Protein AF-0000000075202722 (afdb_homodimer)

Radius of gyration: 35.21 Å; Cα contacts (8 Å, |Δi|>4): 1907; chains: 2; bounding box: 99×116×114 Å

Nearest PDB structures (foldseek):
  9d1i-assembly1_A  TM=4.484E-01  e=5.152E-10  Homo sapiens
  9d1z-assembly1_A  TM=4.463E-01  e=1.619E-09  Homo sapiens
  8bwy-assembly1_A  TM=4.568E-01  e=1.034E-08  Chlamydomonas reinhardtii
  7moq-assembly1_A  TM=4.387E-01  e=1.034E-08  Tetrahymena thermophila CU428
  7kek-assembly1_C  TM=4.419E-01  e=5.027E-08  Tetrahymena thermophila

pLDDT: mean 71.15, std 25.98, range [15.72, 97.5]

Foldseek 3Di:
DPDDDPPPDDDPDPPDDDDDDDDDPPDPPPPPPPPPPPPPPPPPPPPPCPVWPFWDWDDAPPQKIKTFETADFFFDFPQWDWEADQVQQKIKTAWGAFPPPPVRFIDGWIWMARNVRRYIYTLDDFAWEDADDPPDPPTDGDTDFRFGAWAWYWDDDDPWIKIKTAWGQGPVVRHTGGWIKIATSVNRYIYTQDEPDDGADRDHNAYFFPQCVCTVCRFHCDPPVSYGHNDDHPDDDDPQADAQAPNWYWAQWPSNQKIWIHGDANDPPRFGATDQRNTWIAGSPVRDIDGLNQAFDHGDTRFPHKDKDKLVHSDNPPPPPPPPPPDPPDPPPPDPPDPPPPPQIKMKMKTWHAPPDPPAGDIFIWIKIARDPPVRYIKTLPCRVSRVVVQWDWDDWDDHNNKTKTWGFDDDDDHSDDPSRTGRRMMMIGRCVVSVVRIDDRDPPPD/DPDDPPPVPPDPDPDDDPDDDDDPPPDPPPPPPPPPPPPPPPPPPPPPCPVWPFWDWDDADPQKIKTFETADFFFDFPQWDWEADQVQQKIKTAWGAFPPPPVRFIDGWIWMARNVRRYIYTLWPWAWEDADDPPDPPTDGDTDFRFRAWAWYWDDDDPWIKIKTAWGQGPVVRDTGGWIKIATSPNRYIYTQDEPDDGADRDHNAYFFPQQQQTVVTQRCDVVVSYGYRDDGDDDDDPQADAQAPNWYWAQWPSNQKIWIHGDANDPPRFGATDQRNTWIAGPPVRDIDGLNQAFDHGDTRFPHKDKDKLVHSDNPPPPPPPPPPDPDDPPPPDPPDPPPPPQIKMKMWTWHAPPDPPARDIFIWIKIARDPPVRYIKTLPCRVSRVVVQFDWDDWDDHNHKTKTWGFDDDDPHSDDPSRTGRRMMMIGRCVVSVVRIDDRDPPPD

Organism: Armillaria gallica (NCBI:txid47427)

Sequence (894 aa):
MSPTLRKTRQSYREQSSPTKSENDKGQDRKIVKKKGKGREVKRRKSSNGNQAEPAQYVAGPEGYKKIRNTGSPPQFNDWCTIVVDDIGKKIYMYGGNRPNDDDYIPTNDFHVLDVDTMQWKKLSPKFWFNAHRPFEPVGKSKPLPSLFKPACTALHFKETNYIFMFGGYDIDEEVVSSRLIAIDLDDVQWWYVEIEGDDVCGRINASMASLGIASYSIDEYTDHRWKWMSGRRDRDYDAHVPPLGFGGRALSVHGGRKILLTPGRLYNKAPVNMQETNSIFFHTTNFTFRAAADTVGTFPGNLRWYWSYSNEGSQSSVQSLLTTSPLPRKRKRLSSSPREAAVSPHVMIAGWVDYGKPEGDHIMPELWQYFLPPEEKIQCFNIRSTIWSTDLNLHSFAAVSNGMIFLGFEGDSDGDTVPDNATYNVCVEVDMSVISKNATEVKIEEEMSPTLRKTRQSYREQSSPTKSENDKGQDRKIVKKKGKGREVKRRKSSNGNQAEPAQYVAGPEGYKKIRNTGSPPQFNDWCTIVVDDIGKKIYMYGGNRPNDDDYIPTNDFHVLDVDTMQWKKLSPKFWFNAHRPFEPVGKSKPLPSLFKPACTALHFKETNYIFMFGGYDIDEEVVSSRLIAIDLDDVQWWYVEIEGDDVCGRINASMASLGIASYSIDEYTDHRWKWMSGRRDRDYDAHVPPLGFGGRALSVHGGRKILLTPGRLYNKAPVNMQETNSIFFHTTNFTFRAAADTVGTFPGNLRWYWSYSNEGSQSSVQSLLTTSPLPRKRKRLSSSPREAAVSPHVMIAGWVDYGKPEGDHIMPELWQYFLPPEEKIQCFNIRSTIWSTDLNLHSFAAVSNGMIFLGFEGDSDGDTVPDNATYNVCVEVDMSVISKNATEVKIEEE

Solvent-accessible surface area (backbone atoms only — not comparable to full-atom values): 51164 Å² total; per-residue (Å²): 139,80,85,81,79,82,74,82,87,80,90,76,81,78,82,78,81,83,77,83,80,82,81,79,76,81,70,79,70,76,76,72,78,68,80,70,76,76,70,77,72,71,73,68,73,72,69,79,67,75,70,71,66,72,44,44,77,43,93,52,62,89,44,35,43,34,31,38,42,26,77,44,45,50,67,44,56,47,67,52,35,76,33,65,32,53,86,78,36,33,41,33,42,38,34,14,21,50,65,89,44,87,76,61,60,43,32,49,50,30,33,36,33,34,64,87,60,38,34,26,38,64,62,54,71,67,27,26,29,22,84,58,64,93,86,50,82,76,42,51,81,36,61,68,75,30,32,40,32,39,13,48,34,46,43,77,54,93,93,40,45,32,39,39,38,35,29,2,35,25,64,87,75,69,39,64,27,55,52,38,34,40,32,36,67,77,80,39,30,31,32,73,52,68,67,45,71,76,87,59,78,47,37,63,52,48,53,42,35,46,25,55,45,34,25,63,70,33,21,31,38,45,74,91,68,69,32,34,41,69,56,78,68,93,69,78,77,57,88,84,55,61,89,41,53,52,75,31,47,50,40,52,33,80,90,39,41,26,32,42,34,40,45,19,24,78,48,90,91,42,52,23,64,48,41,41,72,50,27,30,38,33,31,67,84,76,70,42,78,42,53,39,68,71,46,43,53,68,57,63,61,56,18,76,51,71,42,74,40,50,71,70,44,72,61,41,71,66,71,70,73,74,71,73,76,76,78,80,72,80,82,69,81,71,72,78,62,77,77,67,78,76,77,74,57,33,33,41,33,41,30,30,27,74,65,73,52,89,87,63,93,48,71,36,56,35,44,34,41,35,33,36,85,79,72,25,34,32,33,38,32,75,42,36,68,64,52,58,71,65,68,57,50,65,77,46,68,47,67,45,84,87,37,37,35,35,32,19,28,79,64,84,57,65,82,92,44,63,60,87,81,39,32,45,37,26,35,38,39,44,38,60,86,51,41,58,73,49,38,53,79,68,76,77,75,80,124,136,84,84,82,83,80,69,86,68,84,77,84,76,78,82,81,77,79,79,82,80,79,79,79,77,76,73,79,72,78,77,72,78,68,80,70,76,75,71,75,71,70,73,68,72,71,68,78,66,75,71,70,65,70,45,43,78,44,93,53,61,91,45,34,42,35,31,38,43,26,79,43,46,51,67,42,54,46,67,50,33,73,34,64,32,52,87,78,37,32,40,33,41,37,34,14,21,51,65,90,46,87,78,60,60,44,32,49,49,29,32,37,32,33,65,87,59,38,33,24,37,69,63,35,91,67,26,26,30,24,83,64,63,93,84,52,81,76,42,50,80,37,64,68,75,31,32,39,32,38,12,47,32,47,45,77,52,92,92,42,45,32,39,38,37,36,29,1,36,26,63,88,75,70,40,63,26,57,50,40,34,40,32,36,67,76,78,39,29,31,32,72,53,69,64,47,74,76,88,61,77,47,38,63,50,46,54,46,43,50,25,60,35,53,16,73,90,8,34,18,49,42,74,92,67,73,31,28,39,63,65,80,69,95,69,78,76,58,87,85,56,62,90,41,52,52,74,32,46,52,40,51,33,82,89,38,42,26,32,41,35,38,44,19,24,77,48,92,92,42,53,23,65,47,41,42,72,50,26,31,38,34,30,67,83,73,72,43,79,41,53,39,69,73,45,43,52,67,58,63,60,56,18,76,51,72,42,74,42,48,71,70,42,72,61,43,70,67,71,69,72,73,70,75,74,77,78,76,76,79,81,67,81,71,71,78,63,76,77,66,77,78,77,74,58,31,32,40,34,42,30,31,25,74,66,75,53,88,86,63,93,51,71,34,56,36,43,34,42,36,34,37,85,78,71,26,36,30,34,38,32,76,41,36,67,64,52,58,72,66,66,56,50,66,78,45,68,48,67,46,87,81,39,38,36,34,33,20,28,78,64,82,55,68,81,92,44,64,59,89,82,41,30,45,38,28,34,38,39,43,38,59,86,52,42,58,74,51,39,51,78,67,76,78,76,80,124

Secondary structure (DSSP, 8-state):
-------------------------------------------------------EEE--STTEEEEE-EE-PPBP-BS-EEEEETTTTEEEEE--B-TT-TT-PBP--EEEEETTTTEEEE--S-PEEE-SSTT---EEE-PPP-EES-EEEEEEETTEEEEEEE--EETTTTEE---EEEEETTTTEEEEE---SSPPPP-SS-----BTBEEETEEEEETTTTEEEE-S-SPPPPTTSPP--BS-EEEEEGGGTEEEEE--BSSTTPPB---STT-EEEETTT--EEE-TT-BS----SEEEEEEEETTTT----------------------------PPPEEEEEEEEE---SSS--EEEEEEEEEPTTT-EEEE---HHHHHHHT-EEEEEEEETTEEEEEEE-S--BTTB--TT-B--EEEEE-HHHHGGGPPP------/-----------------------------------------------------PPEEE--STTEEEEE-EE-PPBP-BS-EEEEETTTTEEEEE--B-TT-TT-PBP--EEEEETTTTEEEE-TT-PEE--SSTT----EE-PPP-EES-EEEEEEETTEEEEEEE--EETTTTEE---EEEEETTTTEEEEE-EESSPPPP-SS-----BTB--SS-EEEETTTTEEEE-S-SPPPPTTSPP--BS-EEEEEGGGTEEEEE--BSSTTPPB---STT-EEEETTT--EEE-TT-BS----SEEEEEEEETTTT----------------------------PPPEEEEEEEEE---SSS--EEEEEEEEEPTTT-EEEE---HHHHHHHT-EEEEEEEETTEEEEEEE-S--BTTB--TT-B--EEEEE-HHHHGGGPPP------

InterPro domains:
  IPR011498 Kelch repeat type 2 [PF07646] (80-125)
  IPR015915 Kelch-type beta-propeller [G3DSA:2.120.10.80] (62-234)
  IPR015915 Kelch-type beta-propeller [SSF117281] (70-265)

Structure (mmCIF, N/CA/C/O backbone):
data_AF-0000000075202722-model_v1
#
loop_
_entity.id
_entity.type
_entity.pdbx_description
1 polymer 'Galactose oxidase'
#
loop_
_atom_site.group_PDB
_atom_site.id
_atom_site.type_symbol
_atom_site.label_atom_id
_atom_site.label_alt_id
_atom_site.label_comp_id
_atom_site.label_asym_id
_atom_site.label_entity_id
_atom_site.label_seq_id
_atom_site.pdbx_PDB_ins_code
_atom_site.Cartn_x
_atom_site.Cartn_y
_atom_site.Cartn_z
_atom_site.occupancy
_atom_site.B_iso_or_equiv
_atom_site.auth_seq_id
_atom_site.auth_comp_id
_atom_site.auth_asym_id
_atom_site.auth_atom_id
_atom_site.pdbx_PDB_model_num
ATOM 1 N N . MET A 1 1 ? -7.621 -21.438 -64.062 1 18.8 1 MET A N 1
ATOM 2 C CA . MET A 1 1 ? -8.875 -22.172 -63.875 1 18.8 1 MET A CA 1
ATOM 3 C C . MET A 1 1 ? -9.5 -21.891 -62.531 1 18.8 1 MET A C 1
ATOM 5 O O . MET A 1 1 ? -8.781 -21.719 -61.531 1 18.8 1 MET A O 1
ATOM 9 N N . SER A 1 2 ? -10.852 -21.484 -62.5 1 19.7 2 SER A N 1
ATOM 10 C CA . SER A 1 2 ? -11.969 -20.844 -61.812 1 19.7 2 SER A CA 1
ATOM 11 C C . SER A 1 2 ? -12.547 -21.75 -60.719 1 19.7 2 SER A C 1
ATOM 13 O O . SER A 1 2 ? -13.734 -22.078 -60.75 1 19.7 2 SER A O 1
ATOM 15 N N . PRO A 1 3 ? -11.727 -22.531 -59.938 1 21.69 3 PRO A N 1
ATOM 16 C CA . PRO A 1 3 ? -12.484 -23.672 -59.406 1 21.69 3 PRO A CA 1
ATOM 17 C C . PRO A 1 3 ? -13.648 -23.234 -58.531 1 21.69 3 PRO A C 1
ATOM 19 O O . PRO A 1 3 ? -13.625 -22.156 -57.938 1 21.69 3 PRO A O 1
ATOM 22 N N . THR A 1 4 ? -14.789 -23.875 -58.781 1 19.78 4 THR A N 1
ATOM 23 C CA . THR A 1 4 ? -16.203 -23.938 -58.438 1 19.78 4 THR A CA 1
ATOM 24 C C . THR A 1 4 ? -16.406 -24.094 -56.938 1 19.78 4 THR A C 1
ATOM 26 O O . THR A 1 4 ? -15.664 -24.844 -56.281 1 19.78 4 THR A O 1
ATOM 29 N N . LEU A 1 5 ? -17.281 -23.234 -56.25 1 19.7 5 LEU A N 1
ATOM 30 C CA . LEU A 1 5 ? -17.875 -22.656 -55.062 1 19.7 5 LEU A CA 1
ATOM 31 C C . LEU A 1 5 ? -18.75 -23.672 -54.344 1 19.7 5 LEU A C 1
ATOM 33 O O . LEU A 1 5 ? -19.922 -23.859 -54.688 1 19.7 5 LEU A O 1
ATOM 37 N N . ARG A 1 6 ? -18.344 -24.984 -54.188 1 15.73 6 ARG A N 1
ATOM 38 C CA . ARG A 1 6 ? -19.406 -25.922 -53.844 1 15.73 6 ARG A CA 1
ATOM 39 C C . ARG A 1 6 ? -20.047 -25.531 -52.5 1 15.73 6 ARG A C 1
ATOM 41 O O . ARG A 1 6 ? -19.375 -25.422 -51.5 1 15.73 6 ARG A O 1
ATOM 48 N N . LYS A 1 7 ? -21.328 -25.016 -52.531 1 17.83 7 LYS A N 1
ATOM 49 C CA . LYS A 1 7 ? -22.391 -24.469 -51.688 1 17.83 7 LYS A CA 1
ATOM 50 C C . LYS A 1 7 ? -22.891 -25.516 -50.719 1 17.83 7 LYS A C 1
ATOM 52 O O . LYS A 1 7 ? -23.922 -26.156 -50.938 1 17.83 7 LYS A O 1
ATOM 57 N N . THR A 1 8 ? -22.078 -26.469 -50.156 1 16.86 8 THR A N 1
ATOM 58 C CA . THR A 1 8 ? -22.766 -27.609 -49.562 1 16.86 8 THR A CA 1
ATOM 59 C C . THR A 1 8 ? -23.859 -27.141 -48.594 1 16.86 8 THR A C 1
ATOM 61 O O . THR A 1 8 ? -23.672 -26.172 -47.875 1 16.86 8 THR A O 1
ATOM 64 N N . ARG A 1 9 ? -25.109 -27.672 -48.688 1 16.58 9 ARG A N 1
ATOM 65 C CA . ARG A 1 9 ? -26.547 -27.625 -48.375 1 16.58 9 ARG A CA 1
ATOM 66 C C . ARG A 1 9 ? -26.781 -27.562 -46.875 1 16.58 9 ARG A C 1
ATOM 68 O O . ARG A 1 9 ? -25.938 -28.016 -46.094 1 16.58 9 ARG A O 1
ATOM 75 N N . GLN A 1 10 ? -28.031 -27.078 -46.281 1 16.98 10 GLN A N 1
ATOM 76 C CA . GLN A 1 10 ? -28.984 -26.297 -45.5 1 16.98 10 GLN A CA 1
ATOM 77 C C . GLN A 1 10 ? -29.562 -27.141 -44.375 1 16.98 10 GLN A C 1
ATOM 79 O O . GLN A 1 10 ? -29.859 -26.609 -43.281 1 16.98 10 GLN A O 1
ATOM 84 N N . SER A 1 11 ? -29.859 -28.531 -44.375 1 16.62 11 SER A N 1
ATOM 85 C CA . SER A 1 11 ? -31.219 -28.875 -43.969 1 16.62 11 SER A CA 1
ATOM 86 C C . SER A 1 11 ? -31.328 -28.953 -42.438 1 16.62 11 SER A C 1
ATOM 88 O O . SER A 1 11 ? -30.578 -29.703 -41.812 1 16.62 11 SER A O 1
ATOM 90 N N . TYR A 1 12 ? -31.672 -27.875 -41.625 1 18.12 12 TYR A N 1
ATOM 91 C CA . TYR A 1 12 ? -32.031 -27.594 -40.25 1 18.12 12 TYR A CA 1
ATOM 92 C C . TYR A 1 12 ? -33.188 -28.453 -39.812 1 18.12 12 TYR A C 1
ATOM 94 O O . TYR A 1 12 ? -34.344 -28.203 -40.188 1 18.12 12 TYR A O 1
ATOM 102 N N . ARG A 1 13 ? -33.031 -29.844 -39.812 1 16.89 13 ARG A N 1
ATOM 103 C CA . ARG A 1 13 ? -34.125 -30.734 -39.5 1 16.89 13 ARG A CA 1
ATOM 104 C C . ARG A 1 13 ? 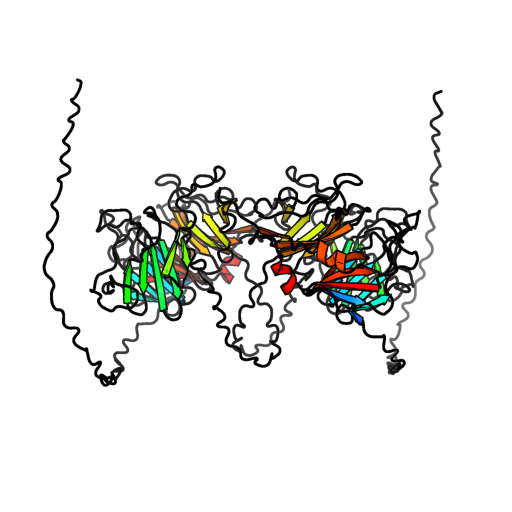-34.812 -30.312 -38.188 1 16.89 13 ARG A C 1
ATOM 106 O O . ARG A 1 13 ? -34.156 -30 -37.219 1 16.89 13 ARG A O 1
ATOM 113 N N . GLU A 1 14 ? -36.156 -30.047 -38.188 1 18.47 14 GLU A N 1
ATOM 114 C CA . GLU A 1 14 ? -37.344 -29.625 -37.438 1 18.47 14 GLU A CA 1
ATOM 115 C C . GLU A 1 14 ? -37.656 -30.609 -36.312 1 18.47 14 GLU A C 1
ATOM 117 O O . GLU A 1 14 ? -38.375 -31.609 -36.562 1 18.47 14 GLU A O 1
ATOM 122 N N . GLN A 1 15 ? -36.656 -31.234 -35.625 1 16.72 15 GLN A N 1
ATOM 123 C CA . GLN A 1 15 ? -37.094 -32.406 -34.875 1 16.72 15 GLN A CA 1
ATOM 124 C C . GLN A 1 15 ? -38.25 -32.062 -33.969 1 16.72 15 GLN A C 1
ATOM 126 O O . GLN A 1 15 ? -38.344 -30.953 -33.406 1 16.72 15 GLN A O 1
ATOM 131 N N . SER A 1 16 ? -39.344 -32.969 -33.969 1 17.72 16 SER A N 1
ATOM 132 C CA . SER A 1 16 ? -40.719 -33.188 -33.594 1 17.72 16 SER A CA 1
ATOM 133 C C . SER A 1 16 ? -40.906 -33.062 -32.094 1 17.72 16 SER A C 1
ATOM 135 O O . SER A 1 16 ? -39.969 -33.25 -31.328 1 17.72 16 SER A O 1
ATOM 137 N N . SER A 1 17 ? -42.125 -32.656 -31.703 1 18.97 17 SER A N 1
ATOM 138 C CA . SER A 1 17 ? -42.906 -32.094 -30.594 1 18.97 17 SER A CA 1
ATOM 139 C C . SER A 1 17 ? -43.188 -33.156 -29.547 1 18.97 17 SER A C 1
ATOM 141 O O . SER A 1 17 ? -44.094 -34 -29.703 1 18.97 17 SER A O 1
ATOM 143 N N . PRO A 1 18 ? -42.125 -33.75 -28.859 1 18.28 18 PRO A N 1
ATOM 144 C CA . PRO A 1 18 ? -42.5 -34.969 -28.109 1 18.28 18 PRO A CA 1
ATOM 145 C C . PRO A 1 18 ? -43.719 -34.75 -27.219 1 18.28 18 PRO A C 1
ATOM 147 O O . PRO A 1 18 ? -44 -33.625 -26.812 1 18.28 18 PRO A O 1
ATOM 150 N N . THR A 1 19 ? -44.625 -35.688 -27.312 1 17.55 19 THR A N 1
ATOM 151 C CA . THR A 1 19 ? -45.969 -36 -26.812 1 17.55 19 THR A CA 1
ATOM 152 C C . THR A 1 19 ? -46 -35.938 -25.297 1 17.55 19 THR A C 1
ATOM 154 O O . THR A 1 19 ? -44.969 -36.062 -24.641 1 17.55 19 THR A O 1
ATOM 157 N N . LYS A 1 20 ? -47.25 -35.656 -24.719 1 20.77 20 LYS A N 1
ATOM 158 C CA . LYS A 1 20 ? -47.906 -35.25 -23.5 1 20.77 20 LYS A CA 1
ATOM 159 C C . LYS A 1 20 ? -47.875 -36.344 -22.438 1 20.77 20 LYS A C 1
ATOM 161 O O . LYS A 1 20 ? -48.531 -36.281 -21.406 1 20.77 20 LYS A O 1
ATOM 166 N N . SER A 1 21 ? -46.75 -37.281 -22.359 1 16.89 21 SER A N 1
ATOM 167 C CA . SER A 1 21 ? -47.094 -38.5 -21.656 1 16.89 21 SER A CA 1
ATOM 168 C C . SER A 1 21 ? -47.688 -38.188 -20.281 1 16.89 21 SER A C 1
ATOM 170 O O . SER A 1 21 ? -47.438 -37.094 -19.719 1 16.89 21 SER A O 1
ATOM 172 N N . GLU A 1 22 ? -48.438 -39.219 -19.656 1 19.75 22 GLU A N 1
ATOM 173 C CA . GLU A 1 22 ? -49.5 -39.531 -18.688 1 19.75 22 GLU A CA 1
ATOM 174 C C . GLU A 1 22 ? -49 -39.25 -17.266 1 19.75 22 GLU A C 1
ATOM 176 O O . GLU A 1 22 ? -47.812 -39.188 -17 1 19.75 22 GLU A O 1
ATOM 181 N N . ASN A 1 23 ? -50 -39.031 -16.281 1 20.17 23 ASN A N 1
ATOM 182 C CA . ASN A 1 23 ? -50.344 -38.531 -14.961 1 20.17 23 ASN A CA 1
ATOM 183 C C . ASN A 1 23 ? -49.719 -39.344 -13.844 1 20.17 23 ASN A C 1
ATOM 185 O O . ASN A 1 23 ? -50.125 -39.25 -12.688 1 20.17 23 ASN A O 1
ATOM 189 N N . ASP A 1 24 ? -48.469 -40 -14.016 1 18.48 24 ASP A N 1
ATOM 190 C CA . ASP A 1 24 ? -48.219 -41.062 -13.039 1 18.48 24 ASP A CA 1
ATOM 191 C C . ASP A 1 24 ? -48.406 -40.531 -11.609 1 18.48 24 ASP A C 1
ATOM 193 O O . ASP A 1 24 ? -48.062 -39.375 -11.32 1 18.48 24 ASP A O 1
ATOM 197 N N . LYS A 1 25 ? -49.062 -41.312 -10.719 1 21.67 25 LYS A N 1
ATOM 198 C CA . LYS A 1 25 ? -49.656 -41.531 -9.406 1 21.67 25 LYS A CA 1
ATOM 199 C C . LYS A 1 25 ? -48.625 -41.406 -8.305 1 21.67 25 LYS A C 1
ATOM 201 O O . LYS A 1 25 ? -48.906 -41.75 -7.148 1 21.67 25 LYS A O 1
ATOM 206 N N . GLY A 1 26 ? -47.344 -40.844 -8.453 1 19.5 26 GLY A N 1
ATOM 207 C CA . GLY A 1 26 ? -46.375 -41.312 -7.488 1 19.5 26 GLY A CA 1
ATOM 208 C C . GLY A 1 26 ? -46.688 -40.938 -6.059 1 19.5 26 GLY A C 1
ATOM 209 O O . GLY A 1 26 ? -46.875 -39.75 -5.762 1 19.5 26 GLY A O 1
ATOM 210 N N . GLN A 1 27 ? -47.406 -41.812 -5.43 1 20.3 27 GLN A N 1
ATOM 211 C CA . GLN A 1 27 ? -47.844 -41.875 -4.035 1 20.3 27 GLN A CA 1
ATOM 212 C C . GLN A 1 27 ? -46.656 -41.594 -3.094 1 20.3 27 GLN A C 1
ATOM 214 O O . GLN A 1 27 ? -45.594 -42.188 -3.227 1 20.3 27 GLN A O 1
ATOM 219 N N . ASP A 1 28 ? -46.719 -40.469 -2.512 1 20.59 28 ASP A N 1
ATOM 220 C CA . ASP A 1 28 ? -45.688 -39.875 -1.646 1 20.59 28 ASP A CA 1
ATOM 221 C C . ASP A 1 28 ? -45.438 -40.75 -0.418 1 20.59 28 ASP A C 1
ATOM 223 O O . ASP A 1 28 ? -46.281 -40.844 0.472 1 20.59 28 ASP A O 1
ATOM 227 N N . ARG A 1 29 ? -45.062 -42.062 -0.701 1 19.31 29 ARG A N 1
ATOM 228 C CA . ARG A 1 29 ? -44.812 -42.875 0.491 1 19.31 29 ARG A CA 1
ATOM 229 C C . ARG A 1 29 ? -44 -42.125 1.521 1 19.31 29 ARG A C 1
ATOM 231 O O . ARG A 1 29 ? -43.031 -41.469 1.171 1 19.31 29 ARG A O 1
ATOM 238 N N . LYS A 1 30 ? -44.625 -41.938 2.588 1 20.72 30 LYS A N 1
ATOM 239 C CA . LYS A 1 30 ? -44.219 -41.375 3.867 1 20.72 30 LYS A CA 1
ATOM 240 C C . LYS A 1 30 ? -42.906 -42 4.363 1 20.72 30 LYS A C 1
ATOM 242 O O . LYS A 1 30 ? -42.875 -43.188 4.656 1 20.72 30 LYS A O 1
ATOM 247 N N . ILE A 1 31 ? -41.781 -41.781 3.602 1 19.31 31 ILE A N 1
ATOM 248 C CA . ILE A 1 31 ? -40.562 -42.438 4.051 1 19.31 31 ILE A CA 1
ATOM 249 C C . ILE A 1 31 ? -40.344 -42.156 5.531 1 19.31 31 ILE A C 1
ATOM 251 O O . ILE A 1 31 ? -40.188 -41 5.93 1 19.31 31 ILE A O 1
ATOM 255 N N . VAL A 1 32 ? -41 -42.875 6.355 1 20.22 32 VAL A N 1
ATOM 256 C CA . VAL A 1 32 ? -40.812 -42.906 7.805 1 20.22 32 VAL A CA 1
ATOM 257 C C . VAL A 1 32 ? -39.344 -43.094 8.141 1 20.22 32 VAL A C 1
ATOM 259 O O . VAL A 1 32 ? -38.688 -44.031 7.707 1 20.22 32 VAL A O 1
ATOM 262 N N . LYS A 1 33 ? -38.688 -42 8.359 1 21.59 33 LYS A N 1
ATOM 263 C CA . LYS A 1 33 ? -37.281 -41.875 8.703 1 21.59 33 LYS A CA 1
ATOM 264 C C . LYS A 1 33 ? -36.938 -42.719 9.922 1 21.59 33 LYS A C 1
ATOM 266 O O . LYS A 1 33 ? -37.375 -42.438 11.031 1 21.59 33 LYS A O 1
ATOM 271 N N . LYS A 1 34 ? -37.125 -44.031 9.727 1 18.97 34 LYS A N 1
ATOM 272 C CA . LYS A 1 34 ? -36.688 -44.812 10.898 1 18.97 34 LYS A CA 1
ATOM 273 C C . LYS A 1 34 ? -35.312 -44.344 11.367 1 18.97 34 LYS A C 1
ATOM 275 O O . LYS A 1 34 ? -34.438 -44 10.547 1 18.97 34 LYS A O 1
ATOM 280 N N . LYS A 1 35 ? -35.156 -44.062 12.617 1 24.09 35 LYS A N 1
ATOM 281 C CA . LYS A 1 35 ? -34.062 -43.688 13.523 1 24.09 35 LYS A CA 1
ATOM 282 C C . LYS A 1 35 ? -32.906 -44.656 13.391 1 24.09 35 LYS A C 1
ATOM 284 O O . LYS A 1 35 ? -32.938 -45.781 13.883 1 24.09 35 LYS A O 1
ATOM 289 N N . GLY A 1 36 ? -32.406 -44.844 12.125 1 20.31 36 GLY A N 1
ATOM 290 C CA . GLY A 1 36 ? -31.375 -45.875 11.984 1 20.31 36 GLY A CA 1
ATOM 291 C C . GLY A 1 36 ? -30.266 -45.75 13 1 20.31 36 GLY A C 1
ATOM 292 O O . GLY A 1 36 ? -29.828 -44.656 13.32 1 20.31 36 GLY A O 1
ATOM 293 N N . LYS A 1 37 ? -30.297 -46.625 13.961 1 27.28 37 LYS A N 1
ATOM 294 C CA . LYS A 1 37 ? -29.312 -46.875 15.008 1 27.28 37 LYS A CA 1
ATOM 295 C C . LYS A 1 37 ? -27.891 -46.781 14.461 1 27.28 37 LYS A C 1
ATOM 297 O O . LYS A 1 37 ? -27.547 -47.5 13.508 1 27.28 37 LYS A O 1
ATOM 302 N N . GLY A 1 38 ? -27.406 -45.594 14.523 1 25.09 38 GLY A N 1
ATOM 303 C CA . GLY A 1 38 ? -26.078 -45.219 14.109 1 25.09 38 GLY A CA 1
ATOM 304 C C . GLY A 1 38 ? -25 -46.188 14.531 1 25.09 38 GLY A C 1
ATOM 305 O O . GLY A 1 38 ? -24.844 -46.469 15.727 1 25.09 38 GLY A O 1
ATOM 306 N N . ARG A 1 39 ? -24.953 -47.344 13.781 1 25.53 39 ARG A N 1
ATOM 307 C CA . ARG A 1 39 ? -23.906 -48.312 14.086 1 25.53 39 ARG A CA 1
ATOM 308 C C . ARG A 1 39 ? -22.578 -47.625 14.359 1 25.53 39 ARG A C 1
ATOM 310 O O . ARG A 1 39 ? -22.25 -46.625 13.703 1 25.53 39 ARG A O 1
ATOM 317 N N . GLU A 1 40 ? -22.172 -47.781 15.57 1 27.09 40 GLU A N 1
ATOM 318 C CA . GLU A 1 40 ? -20.859 -47.406 16.094 1 27.09 40 GLU A CA 1
ATOM 319 C C . GLU A 1 40 ? -19.75 -47.906 15.188 1 27.09 40 GLU A C 1
ATOM 321 O O . GLU A 1 40 ? -19.594 -49.125 14.984 1 27.09 40 GLU A O 1
ATOM 326 N N . VAL A 1 41 ? -19.734 -47.312 14.039 1 25.09 41 VAL A N 1
ATOM 327 C CA . VAL A 1 41 ? -18.625 -47.719 13.195 1 25.09 41 VAL A CA 1
ATOM 328 C C . VAL A 1 41 ? -17.328 -47.688 14 1 25.09 41 VAL A C 1
ATOM 330 O O . VAL A 1 41 ? -16.906 -46.625 14.461 1 25.09 41 VAL A O 1
ATOM 333 N N . LYS A 1 42 ? -17.109 -48.719 14.688 1 25.77 42 LYS A N 1
ATOM 334 C CA . LYS A 1 42 ? -15.781 -48.906 15.273 1 25.77 42 LYS A CA 1
ATOM 335 C C . LYS A 1 42 ? -14.68 -48.625 14.258 1 25.77 42 LYS A C 1
ATOM 337 O O . LYS A 1 42 ? -14.633 -49.219 13.188 1 25.77 42 LYS A O 1
ATOM 342 N N . ARG A 1 43 ? -14.258 -47.438 14.336 1 25.62 43 ARG A N 1
ATOM 343 C CA . ARG A 1 43 ? -13.023 -47.094 13.641 1 25.62 43 ARG A CA 1
ATOM 344 C C . ARG A 1 43 ? -11.938 -48.125 13.898 1 25.62 43 ARG A C 1
ATOM 346 O O . ARG A 1 43 ? -11.523 -48.344 15.047 1 25.62 43 ARG A O 1
ATOM 353 N N . ARG A 1 44 ? -12.156 -49.312 13.297 1 24.09 44 ARG A N 1
ATOM 354 C CA . ARG A 1 44 ? -10.945 -50.094 13.398 1 24.09 44 ARG A CA 1
ATOM 355 C C . ARG A 1 44 ? -9.703 -49.25 13.164 1 24.09 44 ARG A C 1
ATOM 357 O O . ARG A 1 44 ? -9.648 -48.469 12.219 1 24.09 44 ARG A O 1
ATOM 364 N N . LYS A 1 45 ? -9.086 -49.031 14.242 1 29.97 45 LYS A N 1
ATOM 365 C CA . LYS A 1 45 ? -7.684 -48.625 14.25 1 29.97 45 LYS A CA 1
ATOM 366 C C . LYS A 1 45 ? -6.875 -49.375 13.203 1 29.97 45 LYS A C 1
ATOM 368 O O . LYS A 1 45 ? -6.699 -50.594 13.312 1 29.97 45 LYS A O 1
ATOM 373 N N . SER A 1 46 ? -7.324 -49.281 11.906 1 26.02 46 SER A N 1
ATOM 374 C CA . SER A 1 46 ? -6.41 -49.969 11 1 26.02 46 SER A CA 1
ATOM 375 C C . SER A 1 46 ? -4.957 -49.75 11.398 1 26.02 46 SER A C 1
ATOM 377 O O . SER A 1 46 ? -4.512 -48.594 11.492 1 26.02 46 SER A O 1
ATOM 379 N N . SER A 1 47 ? -4.445 -50.406 12.352 1 30.38 47 SER A N 1
ATOM 380 C CA . SER A 1 47 ? -3.072 -50.562 12.82 1 30.38 47 SER A CA 1
ATOM 381 C C . SER A 1 47 ? -2.102 -50.688 11.648 1 30.38 47 SER A C 1
ATOM 383 O O . SER A 1 47 ? -0.942 -51.062 11.844 1 30.38 47 SER A O 1
ATOM 385 N N . ASN A 1 48 ? -2.611 -51.062 10.453 1 30.66 48 ASN A N 1
ATOM 386 C CA . ASN A 1 48 ? -1.479 -51.219 9.547 1 30.66 48 ASN A CA 1
ATOM 387 C C . ASN A 1 48 ? -0.712 -49.906 9.391 1 30.66 48 ASN A C 1
ATOM 389 O O . ASN A 1 48 ? -1.107 -49.031 8.602 1 30.66 48 ASN A O 1
ATOM 393 N N . GLY A 1 49 ? -0.244 -49.312 10.43 1 35.12 49 GLY A N 1
ATOM 394 C CA . GLY A 1 49 ? 0.707 -48.219 10.484 1 35.12 49 GLY A CA 1
ATOM 395 C C . GLY A 1 49 ? 1.757 -48.281 9.391 1 35.12 49 GLY A C 1
ATOM 396 O O . GLY A 1 49 ? 2.855 -48.812 9.609 1 35.12 49 GLY A O 1
ATOM 397 N N . ASN A 1 50 ? 1.468 -48.719 8.18 1 36.78 50 ASN A N 1
ATOM 398 C CA . ASN A 1 50 ? 2.545 -48.531 7.207 1 36.78 50 ASN A CA 1
ATOM 399 C C . ASN A 1 50 ? 3.225 -47.156 7.379 1 36.78 50 ASN A C 1
ATOM 401 O O . ASN A 1 50 ? 2.619 -46.125 7.117 1 36.78 50 ASN A O 1
ATOM 405 N N . GLN A 1 51 ? 3.975 -46.938 8.336 1 40.88 51 GLN A N 1
ATOM 406 C CA . GLN A 1 51 ? 4.863 -45.812 8.648 1 40.88 51 GLN A CA 1
ATOM 407 C C . GLN A 1 51 ? 5.559 -45.312 7.391 1 40.88 51 GLN A C 1
ATOM 409 O O . GLN A 1 51 ? 6.461 -45.938 6.863 1 40.88 51 GLN A O 1
ATOM 414 N N . ALA A 1 52 ? 4.883 -44.688 6.469 1 51.84 52 ALA A N 1
ATOM 415 C CA . ALA A 1 52 ? 5.523 -44.031 5.324 1 51.84 52 ALA A CA 1
ATOM 416 C C . ALA A 1 52 ? 6.863 -43.438 5.719 1 51.84 52 ALA A C 1
ATOM 418 O O . ALA A 1 52 ? 7 -42.875 6.809 1 51.84 52 ALA A O 1
ATOM 419 N N . GLU A 1 53 ? 7.941 -43.938 5.18 1 63.72 53 GLU A N 1
ATOM 420 C CA . GLU A 1 53 ? 9.305 -43.469 5.414 1 63.72 53 GLU A CA 1
ATOM 421 C C . GLU A 1 53 ? 9.391 -41.969 5.332 1 63.72 53 GLU A C 1
ATOM 423 O O . GLU A 1 53 ? 8.82 -41.344 4.43 1 63.72 53 GLU A O 1
ATOM 428 N N . PRO A 1 54 ? 9.711 -41.344 6.453 1 72.69 54 PRO A N 1
ATOM 429 C CA . PRO A 1 54 ? 9.875 -39.906 6.477 1 72.69 54 PRO A CA 1
ATOM 430 C C . PRO A 1 54 ? 10.75 -39.375 5.34 1 72.69 54 PRO A C 1
ATOM 432 O O . PRO A 1 54 ? 11.625 -40.094 4.852 1 72.69 54 PRO A O 1
ATOM 435 N N . ALA A 1 55 ? 10.375 -38.312 4.797 1 79.62 55 ALA A N 1
ATOM 436 C CA . ALA A 1 55 ? 11.203 -37.625 3.799 1 79.62 55 ALA A CA 1
ATOM 437 C C . ALA A 1 55 ? 12.656 -37.562 4.258 1 79.62 55 ALA A C 1
ATOM 439 O O . ALA A 1 55 ? 12.938 -37.5 5.457 1 79.62 55 ALA A O 1
ATOM 440 N N . GLN A 1 56 ? 13.5 -37.719 3.26 1 76.75 56 GLN A N 1
ATOM 441 C CA . GLN A 1 56 ? 14.93 -37.719 3.561 1 76.75 56 GLN A CA 1
ATOM 442 C C . GLN A 1 56 ? 15.523 -36.344 3.275 1 76.75 56 GLN A C 1
ATOM 444 O O . GLN A 1 56 ? 15.383 -35.812 2.17 1 76.75 56 GLN A O 1
ATOM 449 N N . TYR A 1 57 ? 16.078 -35.844 4.27 1 77.38 57 TYR A N 1
ATOM 450 C CA . TYR A 1 57 ? 16.766 -34.562 4.148 1 77.38 57 TYR A CA 1
ATOM 451 C C . TYR A 1 57 ? 18.25 -34.75 3.855 1 77.38 57 TYR A C 1
ATOM 453 O O . TYR A 1 57 ? 18.922 -35.5 4.559 1 77.38 57 TYR A O 1
ATOM 461 N N . VAL A 1 58 ? 18.625 -34.219 2.689 1 74.44 58 VAL A N 1
ATOM 462 C CA . VAL A 1 58 ? 20 -34.438 2.244 1 74.44 58 VAL A CA 1
ATOM 463 C C . VAL A 1 58 ? 20.781 -33.125 2.393 1 74.44 58 VAL A C 1
ATOM 465 O O . VAL A 1 58 ? 20.234 -32.031 2.205 1 74.44 58 VAL A O 1
ATOM 468 N N . ALA A 1 59 ? 22 -33.312 2.771 1 70.88 59 ALA A N 1
ATOM 469 C CA . ALA A 1 59 ? 22.875 -32.156 2.949 1 70.88 59 ALA A CA 1
ATOM 470 C C . ALA A 1 59 ? 23.062 -31.406 1.632 1 70.88 59 ALA A C 1
ATOM 472 O O . ALA A 1 59 ? 23.188 -32.031 0.573 1 70.88 59 ALA A O 1
ATOM 473 N N . GLY A 1 60 ? 22.766 -30.234 1.495 1 75.44 60 GLY A N 1
ATOM 474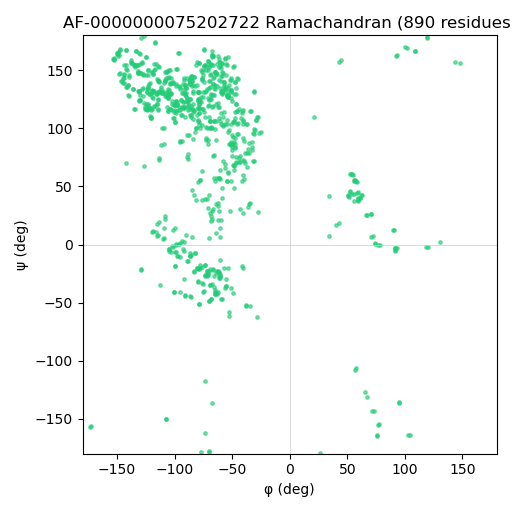 C CA . GLY A 1 60 ? 23.016 -29.359 0.369 1 75.44 60 GLY A CA 1
ATOM 475 C C . GLY A 1 60 ? 23.672 -28.047 0.773 1 75.44 60 GLY A C 1
ATOM 476 O O . GLY A 1 60 ? 24.188 -27.922 1.889 1 75.44 60 GLY A O 1
ATOM 477 N N . PRO A 1 61 ? 23.953 -27.234 -0.275 1 84.19 61 PRO A N 1
ATOM 478 C CA . PRO A 1 61 ? 24.5 -25.906 0.046 1 84.19 61 PRO A CA 1
ATOM 479 C C . PRO A 1 61 ? 23.703 -25.188 1.132 1 84.19 61 PRO A C 1
ATOM 481 O O . PRO A 1 61 ? 22.531 -25.5 1.35 1 84.19 61 PRO A O 1
ATOM 484 N N . GLU A 1 62 ? 24.375 -24.344 1.81 1 84.38 62 GLU A N 1
ATOM 485 C CA . GLU A 1 62 ? 23.719 -23.578 2.869 1 84.38 62 GLU A CA 1
ATOM 486 C C . GLU A 1 62 ? 22.484 -22.859 2.344 1 84.38 62 GLU A C 1
ATOM 488 O O . GLU A 1 62 ? 22.531 -22.203 1.3 1 84.38 62 GLU A O 1
ATOM 493 N N . GLY A 1 63 ? 21.422 -23.062 2.996 1 88.31 63 GLY A N 1
ATOM 494 C CA . GLY A 1 63 ? 20.188 -22.375 2.645 1 88.31 63 GLY A CA 1
ATOM 495 C C . GLY A 1 63 ? 19.328 -23.141 1.668 1 88.31 63 GLY A C 1
ATOM 496 O O . GLY A 1 63 ? 18.219 -22.703 1.321 1 88.31 63 GLY A O 1
ATOM 497 N N . TYR A 1 64 ? 19.922 -24.234 1.239 1 91.5 64 TYR A N 1
ATOM 498 C CA . TYR A 1 64 ? 19.219 -25.094 0.298 1 91.5 64 TYR A CA 1
ATOM 499 C C . TYR A 1 64 ? 19.047 -26.5 0.867 1 91.5 64 TYR A C 1
ATOM 501 O O . TYR A 1 64 ? 20.016 -27.25 0.983 1 91.5 64 TYR A O 1
ATOM 509 N N . LYS A 1 65 ? 17.859 -26.781 1.185 1 91.12 65 LYS A N 1
ATOM 510 C CA . LYS A 1 65 ? 17.578 -28.094 1.752 1 91.12 65 LYS A CA 1
ATOM 511 C C . LYS A 1 65 ? 17 -29.047 0.698 1 91.12 65 LYS A C 1
ATOM 513 O O . LYS A 1 65 ? 15.867 -28.844 0.238 1 91.12 65 LYS A O 1
ATOM 518 N N . LYS A 1 66 ? 17.766 -29.984 0.32 1 92.56 66 LYS A N 1
ATOM 519 C CA . LYS A 1 66 ? 17.281 -31.016 -0.591 1 92.56 66 LYS A CA 1
ATOM 520 C C . LYS A 1 66 ? 16.469 -32.062 0.153 1 92.56 66 LYS A C 1
ATOM 522 O O . LYS A 1 66 ? 16.922 -32.594 1.175 1 92.56 66 LYS A O 1
ATOM 527 N N . ILE A 1 67 ? 15.312 -32.375 -0.376 1 93.56 67 ILE A N 1
ATOM 528 C CA . ILE A 1 67 ? 14.406 -33.281 0.281 1 93.56 67 ILE A CA 1
ATOM 529 C C . ILE A 1 67 ? 13.938 -34.344 -0.722 1 93.56 67 ILE A C 1
ATOM 531 O O . ILE A 1 67 ? 13.43 -34 -1.792 1 93.56 67 ILE A O 1
ATOM 535 N N . ARG A 1 68 ? 14.133 -35.531 -0.38 1 93 68 ARG A N 1
ATOM 536 C CA . ARG A 1 68 ? 13.531 -36.625 -1.16 1 93 68 ARG A CA 1
ATOM 537 C C . ARG A 1 68 ? 12.125 -36.938 -0.654 1 93 68 ARG A C 1
ATOM 539 O O . ARG A 1 68 ? 11.969 -37.438 0.469 1 93 68 ARG A O 1
ATOM 546 N N . ASN A 1 69 ? 11.25 -36.719 -1.49 1 94.25 69 ASN A N 1
ATOM 547 C CA . ASN A 1 69 ? 9.852 -36.875 -1.108 1 94.25 69 ASN A CA 1
ATOM 548 C C . ASN A 1 69 ? 9.453 -38.344 -1.061 1 94.25 69 ASN A C 1
ATOM 550 O O . ASN A 1 69 ? 10.031 -39.188 -1.771 1 94.25 69 ASN A O 1
ATOM 554 N N . THR A 1 70 ? 8.531 -38.594 -0.206 1 93.56 70 THR A N 1
ATOM 555 C CA . THR A 1 70 ? 7.992 -39.938 -0.084 1 93.56 70 THR A CA 1
ATOM 556 C C . THR A 1 70 ? 6.512 -39.969 -0.447 1 93.56 70 THR A C 1
ATOM 558 O O . THR A 1 70 ? 5.938 -38.938 -0.813 1 93.56 70 THR A O 1
ATOM 561 N N . GLY A 1 71 ? 5.93 -41.219 -0.494 1 94.25 71 GLY A N 1
ATOM 562 C CA . GLY A 1 71 ? 4.527 -41.406 -0.839 1 94.25 71 GLY A CA 1
ATOM 563 C C . GLY A 1 71 ? 4.312 -41.719 -2.307 1 94.25 71 GLY A C 1
ATOM 564 O O . GLY A 1 71 ? 4.949 -42.625 -2.852 1 94.25 71 GLY A O 1
ATOM 565 N N . SER A 1 72 ? 3.289 -41.031 -2.854 1 93.38 72 SER A N 1
ATOM 566 C CA . SER A 1 72 ? 2.941 -41.25 -4.25 1 93.38 72 SER A CA 1
ATOM 567 C C . SER A 1 72 ? 3.213 -40.031 -5.102 1 93.38 72 SER A C 1
ATOM 569 O O . SER A 1 72 ? 2.279 -39.344 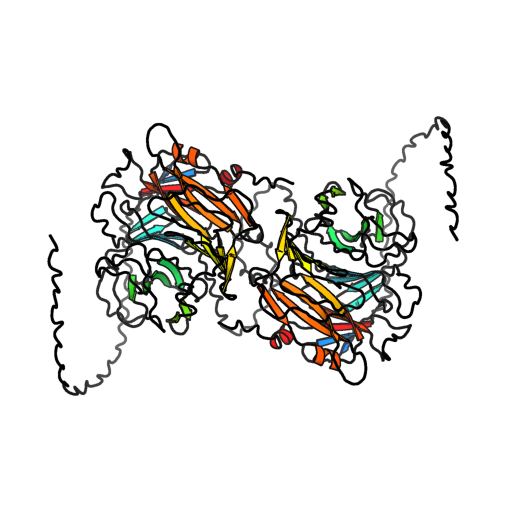-5.551 1 93.38 72 SER A O 1
ATOM 571 N N . PRO A 1 73 ? 4.496 -39.781 -5.348 1 95.06 73 PRO A N 1
ATOM 572 C CA . PRO A 1 73 ? 4.793 -38.625 -6.172 1 95.06 73 PRO A CA 1
ATOM 573 C C . PRO A 1 73 ? 4.172 -38.688 -7.562 1 95.06 73 PRO A C 1
ATOM 575 O O . PRO A 1 73 ? 4.09 -39.781 -8.148 1 95.06 73 PRO A O 1
ATOM 578 N N . PRO A 1 74 ? 3.699 -37.562 -8.031 1 94.75 74 PRO A N 1
ATOM 579 C CA . PRO A 1 74 ? 3.195 -37.562 -9.406 1 94.75 74 PRO A CA 1
ATOM 580 C C . PRO A 1 74 ? 4.281 -37.875 -10.438 1 94.75 74 PRO A C 1
ATOM 582 O O . PRO A 1 74 ? 5.453 -37.562 -10.219 1 94.75 74 PRO A O 1
ATOM 585 N N . GLN A 1 75 ? 3.832 -38.562 -11.523 1 92.88 75 GLN A N 1
ATOM 586 C CA . GLN A 1 75 ? 4.746 -38.688 -12.656 1 92.88 75 GLN A CA 1
ATOM 587 C C . GLN A 1 75 ? 5.199 -37.312 -13.156 1 92.88 75 GLN A C 1
ATOM 589 O O . GLN A 1 75 ? 4.414 -36.375 -13.188 1 92.88 75 GLN A O 1
ATOM 594 N N . PHE A 1 76 ? 6.426 -37.281 -13.477 1 91.94 76 PHE A N 1
ATOM 595 C CA . PHE A 1 76 ? 6.938 -36.031 -14.016 1 91.94 76 PHE A CA 1
ATOM 596 C C . PHE A 1 76 ? 6.137 -35.594 -15.242 1 91.94 76 PHE A C 1
ATOM 598 O O . PHE A 1 76 ? 5.789 -36.438 -16.078 1 91.94 76 PHE A O 1
ATOM 605 N N . ASN A 1 77 ? 5.758 -34.312 -15.289 1 90.06 77 ASN A N 1
ATOM 606 C CA . ASN A 1 77 ? 4.934 -33.781 -16.359 1 90.06 77 ASN A CA 1
ATOM 607 C C . ASN A 1 77 ? 5.254 -32.312 -16.625 1 90.06 77 ASN A C 1
ATOM 609 O O . ASN A 1 77 ? 5.957 -31.672 -15.844 1 90.06 77 ASN A O 1
ATOM 613 N N . ASP A 1 78 ? 4.82 -31.906 -17.812 1 86.56 78 ASP A N 1
ATOM 614 C CA . ASP A 1 78 ? 4.879 -30.5 -18.188 1 86.56 78 ASP A CA 1
ATOM 615 C C . ASP A 1 78 ? 3.49 -29.875 -18.172 1 86.56 78 ASP A C 1
ATOM 617 O O . ASP A 1 78 ? 2.486 -30.562 -18.359 1 86.56 78 ASP A O 1
ATOM 621 N N . TRP A 1 79 ? 3.414 -28.594 -17.875 1 88.62 79 TRP A N 1
ATOM 622 C CA . TRP A 1 79 ? 2.209 -27.781 -17.984 1 88.62 79 TRP A CA 1
ATOM 623 C C . TRP A 1 79 ? 1.186 -28.172 -16.922 1 88.62 79 TRP A C 1
ATOM 625 O O . TRP A 1 79 ? -0.023 -28.109 -17.156 1 88.62 79 TRP A O 1
ATOM 635 N N . CYS A 1 80 ? 1.654 -28.688 -15.844 1 92.56 80 CYS A N 1
ATOM 636 C CA . CYS A 1 80 ? 0.748 -28.938 -14.727 1 92.56 80 CYS A CA 1
ATOM 637 C C . CYS A 1 80 ? 0.25 -27.625 -14.133 1 92.56 80 CYS A C 1
ATOM 639 O O . CYS A 1 80 ? 0.787 -26.562 -14.43 1 92.56 80 CYS A O 1
ATOM 641 N N . THR A 1 81 ? -0.82 -27.719 -13.359 1 92.31 81 THR A N 1
ATOM 642 C CA . THR A 1 81 ? -1.319 -26.609 -12.547 1 92.31 81 THR A CA 1
ATOM 643 C C . THR A 1 81 ? -1.005 -26.844 -11.078 1 92.31 81 THR A C 1
ATOM 645 O O . THR A 1 81 ? -1.254 -27.922 -10.539 1 92.31 81 THR A O 1
ATOM 648 N N . ILE A 1 82 ? -0.371 -25.875 -10.516 1 93.69 82 ILE A N 1
ATOM 649 C CA . ILE A 1 82 ? -0.042 -25.953 -9.102 1 93.69 82 ILE A CA 1
ATOM 650 C C . ILE A 1 82 ? -0.949 -25 -8.312 1 93.69 82 ILE A C 1
ATOM 652 O O . ILE A 1 82 ? -1.161 -23.859 -8.703 1 93.69 82 ILE A O 1
ATOM 656 N N . VAL A 1 83 ? -1.53 -25.531 -7.266 1 91.06 83 VAL A N 1
ATOM 657 C CA . VAL A 1 83 ? -2.357 -24.766 -6.352 1 91.06 83 VAL A CA 1
ATOM 658 C C . VAL A 1 83 ? -1.757 -24.797 -4.949 1 91.06 83 VAL A C 1
ATOM 660 O O . VAL A 1 83 ? -1.506 -25.891 -4.406 1 91.06 83 VAL A O 1
ATOM 663 N N . VAL A 1 84 ? -1.576 -23.625 -4.438 1 90.56 84 VAL A N 1
ATOM 664 C CA . VAL A 1 84 ? -0.986 -23.547 -3.107 1 90.56 84 VAL A CA 1
ATOM 665 C C . VAL A 1 84 ? -2.072 -23.234 -2.078 1 90.56 84 VAL A C 1
ATOM 667 O O . VAL A 1 84 ? -2.893 -22.328 -2.285 1 90.56 84 VAL A O 1
ATOM 670 N N . ASP A 1 85 ? -2.084 -24.016 -1.046 1 87.94 85 ASP A N 1
ATOM 671 C CA . ASP A 1 85 ? -2.92 -23.781 0.127 1 87.94 85 ASP A CA 1
ATOM 672 C C . ASP A 1 85 ? -2.074 -23.391 1.334 1 87.94 85 ASP A C 1
ATOM 674 O O . ASP A 1 85 ? -1.572 -24.25 2.061 1 87.94 85 ASP A O 1
ATOM 678 N N . ASP A 1 86 ? -2.045 -22.125 1.582 1 84.06 86 ASP A N 1
ATOM 679 C CA . ASP A 1 86 ? -1.185 -21.609 2.645 1 84.06 86 ASP A CA 1
ATOM 680 C C . ASP A 1 86 ? -1.699 -22.031 4.02 1 84.06 86 ASP A C 1
ATOM 682 O O . ASP A 1 86 ? -0.911 -22.328 4.918 1 84.06 86 ASP A O 1
ATOM 686 N N . ILE A 1 87 ? -2.926 -22.078 4.086 1 81.44 87 ILE A N 1
ATOM 687 C CA . ILE A 1 87 ? -3.535 -22.391 5.375 1 81.44 87 ILE A CA 1
ATOM 688 C C . ILE A 1 87 ? -3.277 -23.859 5.723 1 81.44 87 ILE A C 1
ATOM 690 O O . ILE A 1 87 ? -2.828 -24.172 6.828 1 81.44 87 ILE A O 1
ATOM 694 N N . GLY A 1 88 ? -3.531 -24.688 4.809 1 86.88 88 GLY A N 1
ATOM 695 C CA . GLY A 1 88 ? -3.348 -26.109 5.039 1 86.88 88 GLY A CA 1
ATOM 696 C C . GLY A 1 88 ? -1.911 -26.562 4.852 1 86.88 88 GLY A C 1
ATOM 697 O O . GLY A 1 88 ? -1.568 -27.703 5.176 1 86.88 88 GLY A O 1
ATOM 698 N N . LYS A 1 89 ? -1.096 -25.688 4.383 1 90 89 LYS A N 1
ATOM 699 C CA . LYS A 1 89 ? 0.299 -25.984 4.078 1 90 89 LYS A CA 1
ATOM 700 C C . LYS A 1 89 ? 0.408 -27.156 3.1 1 90 89 LYS A C 1
ATOM 702 O O . LYS A 1 89 ? 1.11 -28.125 3.367 1 90 89 LYS A O 1
ATOM 707 N N . LYS A 1 90 ? -0.269 -26.953 2.029 1 93.62 90 LYS A N 1
ATOM 708 C CA . LYS A 1 90 ? -0.337 -28 1.01 1 93.62 90 LYS A CA 1
ATOM 709 C C . LYS A 1 90 ? -0.06 -27.438 -0.378 1 93.62 90 LYS A C 1
ATOM 711 O O . LYS A 1 90 ? -0.351 -26.266 -0.644 1 93.62 90 LYS A O 1
ATOM 716 N N . ILE A 1 91 ? 0.535 -28.266 -1.169 1 95.06 91 ILE A N 1
ATOM 717 C CA . ILE A 1 91 ? 0.728 -28 -2.588 1 95.06 91 ILE A CA 1
ATOM 718 C C . ILE A 1 91 ? -0.012 -29.031 -3.422 1 95.06 91 ILE A C 1
ATOM 720 O O . ILE A 1 91 ? 0.272 -30.234 -3.326 1 95.06 91 ILE A O 1
ATOM 724 N N . TYR A 1 92 ? -0.928 -28.578 -4.211 1 95.06 92 TYR A N 1
ATOM 725 C CA . TYR A 1 92 ? -1.662 -29.484 -5.098 1 95.06 92 TYR A CA 1
ATOM 726 C C . TYR A 1 92 ? -1.134 -29.391 -6.523 1 95.06 92 TYR A C 1
ATOM 728 O O . TYR A 1 92 ? -0.801 -28.297 -7 1 95.06 92 TYR A O 1
ATOM 736 N N . MET A 1 93 ? -1.031 -30.484 -7.148 1 95.69 93 MET A N 1
ATOM 737 C CA . MET A 1 93 ? -0.639 -30.562 -8.555 1 95.69 93 MET A CA 1
ATOM 738 C C . MET A 1 93 ? -1.7 -31.297 -9.375 1 95.69 93 MET A C 1
ATOM 740 O O . MET A 1 93 ? -2.049 -32.438 -9.078 1 95.69 93 MET A O 1
ATOM 744 N N . TYR A 1 94 ? -2.213 -30.609 -10.328 1 94.38 94 TYR A N 1
ATOM 745 C CA . TYR A 1 94 ? -3.236 -31.172 -11.195 1 94.38 94 TYR A CA 1
ATOM 746 C C . TYR A 1 94 ? -2.752 -31.234 -12.641 1 94.38 94 TYR A C 1
ATOM 748 O O . TYR A 1 94 ? -2.225 -30.25 -13.164 1 94.38 94 TYR A O 1
ATOM 756 N N . GLY A 1 95 ? -2.975 -32.406 -13.203 1 92.69 95 GLY A N 1
ATOM 757 C CA . GLY A 1 95 ? -2.865 -32.594 -14.641 1 92.69 95 GLY A CA 1
ATOM 758 C C . GLY A 1 95 ? -1.431 -32.562 -15.133 1 92.69 95 GLY A C 1
ATOM 759 O O . GLY A 1 95 ? -0.547 -33.156 -14.516 1 92.69 95 GLY A O 1
ATOM 760 N N . GLY A 1 96 ? -1.283 -31.969 -16.344 1 91.25 96 GLY A N 1
ATOM 761 C CA . GLY A 1 96 ? -0.006 -31.938 -17.031 1 91.25 96 GLY A CA 1
ATOM 762 C C . GLY A 1 96 ? 0.098 -32.969 -18.141 1 91.25 96 GLY A C 1
ATOM 763 O O . GLY A 1 96 ? -0.805 -33.781 -18.328 1 91.25 96 GLY A O 1
ATOM 764 N N . ASN A 1 97 ? 1.134 -32.781 -18.875 1 90.19 97 ASN A N 1
ATOM 765 C CA . ASN A 1 97 ? 1.454 -33.719 -19.953 1 90.19 97 ASN A CA 1
ATOM 766 C C . ASN A 1 97 ? 2.719 -34.5 -19.656 1 90.19 97 ASN A C 1
ATOM 768 O O . ASN A 1 97 ? 3.705 -33.969 -19.172 1 90.19 97 ASN A O 1
ATOM 772 N N . ARG A 1 98 ? 2.559 -35.812 -19.938 1 86.75 98 ARG A N 1
ATOM 773 C CA . ARG A 1 98 ? 3.75 -36.625 -19.75 1 86.75 98 ARG A CA 1
ATOM 774 C C . ARG A 1 98 ? 4.848 -36.219 -20.734 1 86.75 98 ARG A C 1
ATOM 776 O O . ARG A 1 98 ? 4.562 -35.875 -21.875 1 86.75 98 ARG A O 1
ATOM 783 N N . PRO A 1 99 ? 6.012 -36.469 -20.047 1 78.06 99 PRO A N 1
ATOM 784 C CA . PRO A 1 99 ? 7.09 -36.188 -21 1 78.06 99 PRO A CA 1
ATOM 785 C C . PRO A 1 99 ? 7.125 -37.125 -22.172 1 78.06 99 PRO A C 1
ATOM 787 O O . PRO A 1 99 ? 6.703 -38.281 -22.047 1 78.06 99 PRO A O 1
ATOM 790 N N . ASN A 1 100 ? 7.414 -36.844 -23.281 1 75.62 100 ASN A N 1
ATOM 791 C CA . ASN A 1 100 ? 7.598 -37.688 -24.469 1 75.62 100 ASN A CA 1
ATOM 792 C C . ASN A 1 100 ? 6.262 -38.125 -25.062 1 75.62 100 ASN A C 1
ATOM 794 O O . ASN A 1 100 ? 6.207 -39.094 -25.828 1 75.62 100 ASN A O 1
ATOM 798 N N . ASP A 1 101 ? 5.168 -37.688 -24.406 1 77.94 101 ASP A N 1
ATOM 799 C CA . ASP A 1 101 ? 3.879 -37.906 -25.047 1 77.94 101 ASP A CA 1
ATOM 800 C C . ASP A 1 101 ? 3.732 -37.031 -26.297 1 77.94 101 ASP A C 1
ATOM 802 O O . ASP A 1 101 ? 3.494 -35.844 -26.203 1 77.94 101 ASP A O 1
ATOM 806 N N . ASP A 1 102 ? 3.84 -37.688 -27.422 1 73.75 102 ASP A N 1
ATOM 807 C CA . ASP A 1 102 ? 3.816 -36.969 -28.703 1 73.75 102 ASP A CA 1
ATOM 808 C C . ASP A 1 102 ? 2.445 -36.344 -28.953 1 73.75 102 ASP A C 1
ATOM 810 O O . ASP A 1 102 ? 2.33 -35.375 -29.703 1 73.75 102 ASP A O 1
ATOM 814 N N . ASP A 1 103 ? 1.419 -36.844 -28.312 1 78.06 103 ASP A N 1
ATOM 815 C CA . ASP A 1 103 ? 0.068 -36.344 -28.562 1 78.06 103 ASP A CA 1
ATOM 816 C C . ASP A 1 103 ? -0.286 -35.219 -27.578 1 78.06 103 ASP A C 1
ATOM 818 O O . ASP A 1 103 ? -1.331 -34.594 -27.719 1 78.06 103 ASP A O 1
ATOM 822 N N . TYR A 1 104 ? 0.556 -34.938 -26.672 1 81.12 104 TYR A N 1
ATOM 823 C CA . TYR A 1 104 ? 0.374 -33.875 -25.688 1 81.12 104 TYR A CA 1
ATOM 824 C C . TYR A 1 104 ? -0.991 -34 -25.016 1 81.12 104 TYR A C 1
ATOM 826 O O . TYR A 1 104 ? -1.698 -33 -24.875 1 81.12 104 TYR A O 1
ATOM 834 N N . ILE A 1 105 ? -1.412 -35.156 -24.672 1 86.31 105 ILE A N 1
ATOM 835 C CA . ILE A 1 105 ? -2.693 -35.406 -24.016 1 86.31 105 ILE A CA 1
ATOM 836 C C . ILE A 1 105 ? -2.572 -35.062 -22.531 1 86.31 105 ILE A C 1
ATOM 838 O O . ILE A 1 105 ? -1.772 -35.656 -21.812 1 86.31 105 ILE A O 1
ATOM 842 N N . PRO A 1 106 ? -3.363 -34.062 -22.062 1 90.69 106 PRO A N 1
ATOM 843 C CA . PRO A 1 106 ? -3.316 -33.75 -20.641 1 90.69 106 PRO A CA 1
ATOM 844 C C . PRO A 1 106 ? -3.918 -34.844 -19.766 1 90.69 106 PRO A C 1
ATOM 846 O O . PRO A 1 106 ? -4.887 -35.5 -20.172 1 90.69 106 PRO A O 1
ATOM 849 N N . THR A 1 107 ? -3.342 -35 -18.609 1 89.88 107 THR A N 1
ATOM 850 C CA . THR A 1 107 ? -3.873 -35.969 -17.641 1 89.88 107 THR A CA 1
ATOM 851 C C . THR A 1 107 ? -4.793 -35.281 -16.641 1 89.88 107 THR A C 1
ATOM 853 O O . THR A 1 107 ? -4.887 -34.062 -16.625 1 89.88 107 THR A O 1
ATOM 856 N N . ASN A 1 108 ? -5.57 -36.094 -15.914 1 90.94 108 ASN A N 1
ATOM 857 C CA . ASN A 1 108 ? -6.336 -35.562 -14.781 1 90.94 108 ASN A CA 1
ATOM 858 C C . ASN A 1 108 ? -5.754 -36.031 -13.453 1 90.94 108 ASN A C 1
ATOM 860 O O . ASN A 1 108 ? -6.473 -36.125 -12.453 1 90.94 108 ASN A O 1
ATOM 864 N N . ASP A 1 109 ? -4.441 -36.406 -13.531 1 91.81 109 ASP A N 1
ATOM 865 C CA . ASP A 1 109 ? -3.77 -36.75 -12.289 1 91.81 109 ASP A CA 1
ATOM 866 C C . ASP A 1 109 ? -3.861 -35.625 -11.266 1 91.81 109 ASP A C 1
ATOM 868 O O . ASP A 1 109 ? -3.742 -34.469 -11.609 1 91.81 109 ASP A O 1
ATOM 872 N N . PHE A 1 110 ? -4.172 -36.031 -10.047 1 94.38 110 PHE A N 1
ATOM 873 C CA . PHE A 1 110 ? -4.328 -35.062 -8.977 1 94.38 110 PHE A CA 1
ATOM 874 C C . PHE A 1 110 ? -3.607 -35.531 -7.715 1 94.38 110 PHE A C 1
ATOM 876 O O . PHE A 1 110 ? -3.889 -36.625 -7.199 1 94.38 110 PHE A O 1
ATOM 883 N N . HIS A 1 111 ? -2.582 -34.75 -7.301 1 96.06 111 HIS A N 1
ATOM 884 C CA . HIS A 1 111 ? -1.761 -35.094 -6.148 1 96.06 111 HIS A CA 1
ATOM 885 C C . HIS A 1 111 ? -1.67 -33.938 -5.164 1 96.06 111 HIS A C 1
ATOM 887 O O . HIS A 1 111 ? -1.959 -32.781 -5.516 1 96.06 111 HIS A O 1
ATOM 893 N N . VAL A 1 112 ? -1.387 -34.281 -3.928 1 95.81 112 VAL A N 1
ATOM 894 C CA . VAL A 1 112 ? -1.167 -33.25 -2.908 1 95.81 112 VAL A CA 1
ATOM 895 C C . VAL A 1 112 ? 0.125 -33.562 -2.15 1 95.81 112 VAL A C 1
ATOM 897 O O . VAL A 1 112 ? 0.419 -34.719 -1.839 1 95.81 112 VAL A O 1
ATOM 900 N N . LEU A 1 113 ? 0.95 -32.531 -2.027 1 96.06 113 LEU A N 1
ATOM 901 C CA . LEU A 1 113 ? 2.141 -32.562 -1.187 1 96.06 113 LEU A CA 1
ATOM 902 C C . LEU A 1 113 ? 1.9 -31.875 0.144 1 96.06 113 LEU A C 1
ATOM 904 O O . LEU A 1 113 ? 1.553 -30.688 0.17 1 96.06 113 LEU A O 1
ATOM 908 N N . ASP A 1 114 ? 2.055 -32.594 1.209 1 94.81 114 ASP A N 1
ATOM 909 C CA . ASP A 1 114 ? 2.039 -32 2.539 1 94.81 114 ASP A CA 1
ATOM 910 C C . ASP A 1 114 ? 3.385 -31.344 2.865 1 94.81 114 ASP A C 1
ATOM 912 O O . ASP A 1 114 ? 4.406 -32.031 2.945 1 94.81 114 ASP A O 1
ATOM 916 N N . VAL A 1 115 ? 3.379 -30.125 3.064 1 92.56 115 VAL A N 1
ATOM 917 C CA . VAL A 1 115 ? 4.625 -29.375 3.178 1 92.56 115 VAL A CA 1
ATOM 918 C C . VAL A 1 115 ? 5.305 -29.703 4.504 1 92.56 115 VAL A C 1
ATOM 920 O O . VAL A 1 115 ? 6.535 -29.641 4.613 1 92.56 115 VAL A O 1
ATOM 923 N N . ASP A 1 116 ? 4.586 -30.078 5.492 1 89.81 116 ASP A N 1
ATOM 924 C CA . ASP A 1 116 ? 5.176 -30.422 6.781 1 89.81 116 ASP A CA 1
ATOM 925 C C . ASP A 1 116 ? 5.875 -31.781 6.727 1 89.81 116 ASP A C 1
ATOM 927 O O . ASP A 1 116 ? 6.973 -31.938 7.262 1 89.81 116 ASP A O 1
ATOM 931 N N . THR A 1 117 ? 5.277 -32.656 6.078 1 92.62 117 THR A N 1
ATOM 932 C CA . THR A 1 117 ? 5.82 -34.031 6.051 1 92.62 117 THR A CA 1
ATOM 933 C C . THR A 1 117 ? 6.594 -34.281 4.758 1 92.62 117 THR A C 1
ATOM 935 O O . THR A 1 117 ? 7.363 -35.219 4.66 1 92.62 117 THR A O 1
ATOM 938 N N . MET A 1 118 ? 6.348 -33.469 3.787 1 94.19 118 MET A N 1
ATOM 939 C CA . MET A 1 118 ? 6.941 -33.594 2.457 1 94.19 118 MET A CA 1
ATOM 940 C C . MET A 1 118 ? 6.605 -34.938 1.818 1 94.19 118 MET A C 1
ATOM 942 O O . MET A 1 118 ? 7.445 -35.531 1.152 1 94.19 118 MET A O 1
ATOM 946 N N . GLN A 1 119 ? 5.422 -35.344 2.062 1 95.69 119 GLN A N 1
ATOM 947 C CA . GLN A 1 119 ? 4.895 -36.594 1.484 1 95.69 119 GLN A CA 1
ATOM 948 C C . GLN A 1 119 ? 3.812 -36.281 0.451 1 95.69 119 GLN A C 1
ATOM 950 O O . GLN A 1 119 ? 2.908 -35.5 0.703 1 95.69 119 GLN A O 1
ATOM 955 N N . TRP A 1 120 ? 4.02 -36.938 -0.696 1 96.25 120 TRP A N 1
ATOM 956 C CA . TRP A 1 120 ? 3.002 -36.844 -1.734 1 96.25 120 TRP A CA 1
ATOM 957 C C . TRP A 1 120 ? 1.88 -37.844 -1.495 1 96.25 120 TRP A C 1
ATOM 959 O O . TRP A 1 120 ? 2.133 -39 -1.092 1 96.25 120 TRP A O 1
ATOM 969 N N . LYS A 1 121 ? 0.704 -37.469 -1.798 1 94.62 121 LYS A N 1
ATOM 970 C CA . LYS A 1 121 ? -0.458 -38.344 -1.812 1 94.62 121 LYS A CA 1
ATOM 971 C C . LYS A 1 121 ? -1.249 -38.188 -3.107 1 94.62 121 LYS A C 1
ATOM 973 O O . LYS A 1 121 ? -1.476 -37.062 -3.576 1 94.62 121 LYS A O 1
ATOM 978 N N . LYS A 1 122 ? -1.565 -39.281 -3.693 1 93.25 122 LYS A N 1
ATOM 979 C CA . LYS A 1 122 ? -2.43 -39.25 -4.871 1 93.25 122 LYS A CA 1
ATOM 980 C C . LYS A 1 122 ? -3.896 -39.094 -4.473 1 93.25 122 LYS A C 1
ATOM 982 O O . LYS A 1 122 ? -4.395 -39.844 -3.637 1 93.25 122 LYS A O 1
ATOM 987 N N . LEU A 1 123 ? -4.5 -38.031 -5.02 1 88.19 123 LEU A N 1
ATOM 988 C CA . LEU A 1 123 ? -5.906 -37.781 -4.719 1 88.19 123 LEU A CA 1
ATOM 989 C C . LEU A 1 123 ? -6.809 -38.438 -5.754 1 88.19 123 LEU A C 1
ATOM 991 O O . LEU A 1 123 ? -7.957 -38.781 -5.453 1 88.19 123 LEU A O 1
ATOM 995 N N . SER A 1 124 ? -6.102 -38.5 -7.066 1 71.19 124 SER A N 1
ATOM 996 C CA . SER A 1 124 ? -6.855 -39.031 -8.203 1 71.19 124 SER A CA 1
ATOM 997 C C . SER A 1 124 ? -7.152 -40.5 -8.047 1 71.19 124 SER A C 1
ATOM 999 O O . SER A 1 124 ? -6.574 -41.156 -7.188 1 71.19 124 SER A O 1
ATOM 1001 N N . PRO A 1 125 ? -8.148 -41.219 -8.742 1 61.28 125 PRO A N 1
ATOM 1002 C CA . PRO A 1 125 ? -9.219 -41.719 -9.609 1 61.28 125 PRO A CA 1
ATOM 1003 C C . PRO A 1 125 ? -10.594 -41.625 -8.961 1 61.28 125 PRO A C 1
ATOM 1005 O O . PRO A 1 125 ? -11.617 -41.656 -9.648 1 61.28 125 PRO A O 1
ATOM 1008 N N . LYS A 1 126 ? -10.656 -41.312 -7.602 1 64.5 126 LYS A N 1
ATOM 1009 C CA . LYS A 1 126 ? -12.055 -41.656 -7.371 1 64.5 126 LYS A CA 1
ATOM 1010 C C . LYS A 1 126 ? -12.797 -40.5 -6.723 1 64.5 126 LYS A C 1
ATOM 1012 O O . LYS A 1 126 ? -12.641 -40.25 -5.527 1 64.5 126 LYS A O 1
ATOM 1017 N N . PHE A 1 127 ? -12.969 -39.375 -7.512 1 78.06 127 PHE A N 1
ATOM 1018 C CA . PHE A 1 127 ? -13.898 -38.375 -7.023 1 78.06 127 PHE A CA 1
ATOM 1019 C C . PHE A 1 127 ? -15.328 -38.688 -7.449 1 78.06 127 PHE A C 1
ATOM 1021 O O . PHE A 1 127 ? -15.539 -39.312 -8.5 1 78.06 127 PHE A O 1
ATOM 1028 N N . TRP A 1 128 ? -16.219 -38.438 -6.555 1 78 128 TRP A N 1
ATOM 1029 C CA . TRP A 1 128 ? -17.625 -38.562 -6.871 1 78 128 TRP A CA 1
ATOM 1030 C C . TRP A 1 128 ? -18.172 -37.312 -7.523 1 78 128 TRP A C 1
ATOM 1032 O O . TRP A 1 128 ? -17.984 -36.219 -7.016 1 78 128 TRP A O 1
ATOM 1042 N N . PHE A 1 129 ? -18.656 -37.625 -8.719 1 81.25 129 PHE A N 1
ATOM 1043 C CA . PHE A 1 129 ? -19.328 -36.5 -9.375 1 81.25 129 PHE A CA 1
ATOM 1044 C C . PHE A 1 129 ? -20.719 -36.281 -8.789 1 81.25 129 PHE A C 1
ATOM 1046 O O . PHE A 1 129 ? -21.516 -37.219 -8.711 1 81.25 129 PHE A O 1
ATOM 1053 N N . ASN A 1 130 ? -20.984 -35.156 -8.297 1 70.38 130 ASN A N 1
ATOM 1054 C CA . ASN A 1 130 ? -22.297 -34.781 -7.766 1 70.38 130 ASN A CA 1
ATOM 1055 C C . ASN A 1 130 ? -22.984 -33.781 -8.664 1 70.38 130 ASN A C 1
ATOM 1057 O O . ASN A 1 130 ? -22.578 -32.625 -8.727 1 70.38 130 ASN A O 1
ATOM 1061 N N . ALA A 1 131 ? -23.734 -34.281 -9.734 1 59.44 131 ALA A N 1
ATOM 1062 C CA . ALA A 1 131 ? -24.422 -33.406 -10.672 1 59.44 131 ALA A CA 1
ATOM 1063 C C . ALA A 1 131 ? -25.281 -32.375 -9.938 1 59.44 131 ALA A C 1
ATOM 1065 O O . ALA A 1 131 ? -25.578 -31.312 -10.477 1 59.44 131 ALA A O 1
ATOM 1066 N N . HIS A 1 132 ? -25.938 -32.812 -8.766 1 53.47 132 HIS A N 1
ATOM 1067 C CA . HIS A 1 132 ? -26.906 -31.953 -8.086 1 53.47 132 HIS A CA 1
ATOM 1068 C C . HIS A 1 132 ? -26.203 -30.859 -7.277 1 53.47 132 HIS A C 1
ATOM 1070 O O . HIS A 1 132 ? -24.984 -30.859 -7.152 1 53.47 132 HIS A O 1
ATOM 1076 N N . ARG A 1 133 ? -27.094 -30.016 -6.562 1 51.59 133 ARG A N 1
ATOM 1077 C CA . ARG A 1 133 ? -26.734 -28.969 -5.605 1 51.59 133 ARG A CA 1
ATOM 1078 C C . ARG A 1 133 ? -25.766 -29.5 -4.551 1 51.59 133 ARG A C 1
ATOM 1080 O O . ARG A 1 133 ? -25.75 -30.688 -4.258 1 51.59 133 ARG A O 1
ATOM 1087 N N . PRO A 1 134 ? -24.859 -28.672 -4.172 1 48.38 134 PRO A N 1
ATOM 1088 C CA . PRO A 1 134 ? -24.078 -29 -2.984 1 48.38 134 PRO A CA 1
ATOM 1089 C C . PRO A 1 134 ? -24.844 -29.844 -1.975 1 48.38 134 PRO A C 1
ATOM 1091 O O . PRO A 1 134 ? -26.047 -29.656 -1.798 1 48.38 134 PRO A O 1
ATOM 1094 N N . PHE A 1 135 ? -24.609 -31.156 -1.758 1 46.19 135 PHE A N 1
ATOM 1095 C CA . PHE A 1 135 ? -25.016 -31.891 -0.569 1 46.19 135 PHE A CA 1
ATOM 1096 C C . PHE A 1 135 ? -25.953 -33.031 -0.939 1 46.19 135 PHE A C 1
ATOM 1098 O O . PHE A 1 135 ? -26.531 -33.688 -0.062 1 46.19 135 PHE A O 1
ATOM 1105 N N . GLU A 1 136 ? -26.25 -33.125 -2.223 1 47.84 136 GLU A N 1
ATOM 1106 C CA . GLU A 1 136 ? -27.062 -34.312 -2.438 1 47.84 136 GLU A CA 1
ATOM 1107 C C . GLU A 1 136 ? -26.188 -35.5 -2.883 1 47.84 136 GLU A C 1
ATOM 1109 O O . GLU A 1 136 ? -25.359 -35.344 -3.783 1 47.84 136 GLU A O 1
ATOM 1114 N N . PRO A 1 137 ? -26.094 -36.5 -2.254 1 47.53 137 PRO A N 1
ATOM 1115 C CA . PRO A 1 137 ? -25.219 -37.656 -2.35 1 47.53 137 PRO A CA 1
ATOM 1116 C C . PRO A 1 137 ? -25.422 -38.438 -3.643 1 47.53 137 PRO A C 1
ATOM 1118 O O . PRO A 1 137 ? -25.203 -39.656 -3.674 1 47.53 137 PRO A O 1
ATOM 1121 N N . VAL A 1 138 ? -26.109 -38.031 -4.582 1 51.94 138 VAL A N 1
ATOM 1122 C CA . VAL A 1 138 ? -26.375 -39.062 -5.586 1 51.94 138 VAL A CA 1
ATOM 1123 C C . VAL A 1 138 ? -25.203 -39.125 -6.574 1 51.94 138 VAL A C 1
ATOM 1125 O O . VAL A 1 138 ? -25.203 -38.406 -7.582 1 51.94 138 VAL A O 1
ATOM 1128 N N . GLY A 1 139 ? -23.984 -39.156 -6.148 1 60.31 139 GLY A N 1
ATOM 1129 C CA . GLY A 1 139 ? -22.953 -38.969 -7.152 1 60.31 139 GLY A CA 1
ATOM 1130 C C . GLY A 1 139 ? -22.359 -40.25 -7.699 1 60.31 139 GLY A C 1
ATOM 1131 O O . GLY A 1 139 ? -22.609 -41.312 -7.152 1 60.31 139 GLY A O 1
ATOM 1132 N N . LYS A 1 140 ? -22.172 -40.344 -8.984 1 68.5 140 LYS A N 1
ATOM 1133 C CA . LYS A 1 140 ? -21.406 -41.406 -9.641 1 68.5 140 LYS A CA 1
ATOM 1134 C C . LYS A 1 140 ? -19.906 -41.125 -9.602 1 68.5 140 LYS A C 1
ATOM 1136 O O . LYS A 1 140 ? -19.5 -39.969 -9.625 1 68.5 140 LYS A O 1
ATOM 1141 N N . SER A 1 141 ? -19.234 -42.281 -9.273 1 73.12 141 SER A N 1
ATOM 1142 C CA . SER A 1 141 ? -17.781 -42.125 -9.367 1 73.12 141 SER A CA 1
ATOM 1143 C C . SER A 1 141 ? -17.344 -41.75 -10.773 1 73.12 141 SER A C 1
ATOM 1145 O O . SER A 1 141 ? -17.578 -42.469 -11.734 1 73.12 141 SER A O 1
ATOM 1147 N N . LYS A 1 142 ? -17.031 -40.594 -10.953 1 81.69 142 LYS A N 1
ATOM 1148 C CA . LYS A 1 142 ? -16.547 -40.031 -12.211 1 81.69 142 LYS A CA 1
ATOM 1149 C C . LYS A 1 142 ? -15.273 -39.219 -12 1 81.69 142 LYS A C 1
ATOM 1151 O O . LYS A 1 142 ? -15.211 -38.375 -11.109 1 81.69 142 LYS A O 1
ATOM 1156 N N . PRO A 1 143 ? -14.281 -39.656 -12.773 1 86 143 PRO A N 1
ATOM 1157 C CA . PRO A 1 143 ? -13.039 -38.875 -12.633 1 86 143 PRO A CA 1
ATOM 1158 C C . PRO A 1 143 ? -13.203 -37.406 -13.016 1 86 143 PRO A C 1
ATOM 1160 O O . PRO A 1 143 ? -14.141 -37.062 -13.734 1 86 143 PRO A O 1
ATOM 1163 N N . LEU A 1 144 ? -12.32 -36.594 -12.477 1 90.44 144 LEU A N 1
ATOM 1164 C CA . LEU A 1 144 ? -12.227 -35.219 -12.93 1 90.44 144 LEU A CA 1
ATOM 1165 C C . LEU A 1 144 ? -11.93 -35.156 -14.422 1 90.44 144 LEU A C 1
ATOM 1167 O O . LEU A 1 144 ? -11.258 -36.031 -14.961 1 90.44 144 LEU A O 1
ATOM 1171 N N . PRO A 1 145 ? -12.414 -34.156 -15.109 1 89.62 145 PRO A N 1
ATOM 1172 C CA . PRO A 1 145 ? -12.047 -34 -16.516 1 89.62 145 PRO A CA 1
ATOM 1173 C C . PRO A 1 145 ? -10.562 -33.719 -16.719 1 89.62 145 PRO A C 1
ATOM 1175 O O . PRO A 1 145 ? -9.914 -33.156 -15.852 1 89.62 145 PRO A O 1
ATOM 1178 N N . SER A 1 146 ? -10.055 -34.219 -17.875 1 92 146 SER A N 1
ATOM 1179 C CA . SER A 1 146 ? -8.688 -33.906 -18.266 1 92 146 SER A CA 1
ATOM 1180 C C . SER A 1 146 ? -8.602 -32.531 -18.938 1 92 146 SER A C 1
ATOM 1182 O O . SER A 1 146 ? -8.898 -32.406 -20.125 1 92 146 SER A O 1
ATOM 1184 N N . LEU A 1 147 ? -8.18 -31.547 -18.172 1 92.19 147 LEU A N 1
ATOM 1185 C CA . LEU A 1 147 ? -8.133 -30.172 -18.641 1 92.19 147 LEU A CA 1
ATOM 1186 C C . LEU A 1 147 ? -6.691 -29.703 -18.812 1 92.19 147 LEU A C 1
ATOM 1188 O O . LEU A 1 147 ? -5.867 -29.891 -17.922 1 92.19 147 LEU A O 1
ATOM 1192 N N . PHE A 1 148 ? -6.438 -29.125 -20 1 90.75 148 PHE A N 1
ATOM 1193 C CA . PHE A 1 148 ? -5.133 -28.516 -20.219 1 90.75 148 PHE A CA 1
ATOM 1194 C C . PHE A 1 148 ? -5.09 -27.109 -19.641 1 90.75 148 PHE A C 1
ATOM 1196 O O . PHE A 1 148 ? -5.781 -26.203 -20.141 1 90.75 148 PHE A O 1
ATOM 1203 N N . LYS A 1 149 ? -4.27 -26.828 -18.609 1 88.25 149 LYS A N 1
ATOM 1204 C CA . LYS A 1 149 ? -3.936 -25.547 -18 1 88.25 149 LYS A CA 1
ATOM 1205 C C . LYS A 1 149 ? -5.191 -24.812 -17.531 1 88.25 149 LYS A C 1
ATOM 1207 O O . LYS A 1 149 ? -5.398 -23.656 -17.859 1 88.25 149 LYS A O 1
ATOM 1212 N N . PRO A 1 150 ? -6.012 -25.422 -16.703 1 87.94 150 PRO A N 1
ATOM 1213 C CA . PRO A 1 150 ? -7.09 -24.688 -16.031 1 87.94 150 PRO A CA 1
ATOM 1214 C C . PRO A 1 150 ? -6.578 -23.719 -14.984 1 87.94 150 PRO A C 1
ATOM 1216 O O . PRO A 1 150 ? -5.473 -23.875 -14.469 1 87.94 150 PRO A O 1
ATOM 1219 N N . ALA A 1 151 ? -7.34 -22.703 -14.766 1 85.12 151 ALA A N 1
ATOM 1220 C CA . ALA A 1 151 ? -7.074 -21.828 -13.617 1 85.12 151 ALA A CA 1
ATOM 1221 C C . ALA A 1 151 ? -7.617 -22.453 -12.328 1 85.12 151 ALA A C 1
ATOM 1223 O O . ALA A 1 151 ? -8.742 -22.953 -12.297 1 85.12 151 ALA A O 1
ATOM 1224 N N . CYS A 1 152 ? -6.762 -22.469 -11.32 1 86.12 152 CYS A N 1
ATOM 1225 C CA . CYS A 1 152 ? -7.188 -23.094 -10.078 1 86.12 152 CYS A CA 1
ATOM 1226 C C . CYS A 1 152 ? -6.887 -22.188 -8.883 1 86.12 152 CYS A C 1
ATOM 1228 O O . CYS A 1 152 ? -5.941 -21.406 -8.914 1 86.12 152 CYS A O 1
ATOM 1230 N N . THR A 1 153 ? -7.723 -22.297 -7.883 1 82.94 153 THR A N 1
ATOM 1231 C CA . THR A 1 153 ? -7.488 -21.625 -6.609 1 82.94 153 THR A CA 1
ATOM 1232 C C . THR A 1 153 ? -8.047 -22.453 -5.449 1 82.94 153 THR A C 1
ATOM 1234 O O . THR A 1 153 ? -9.016 -23.188 -5.617 1 82.94 153 THR A O 1
ATOM 1237 N N . ALA A 1 154 ? -7.41 -22.375 -4.359 1 83.62 154 ALA A N 1
ATOM 1238 C CA . ALA A 1 154 ? -7.887 -23.031 -3.143 1 83.62 154 ALA A CA 1
ATOM 1239 C C . ALA A 1 154 ? -8.766 -22.094 -2.326 1 83.62 154 ALA A C 1
ATOM 1241 O O . ALA A 1 154 ? -8.508 -20.891 -2.26 1 83.62 154 ALA A O 1
ATOM 1242 N N . LEU A 1 155 ? -9.812 -22.672 -1.741 1 76.94 155 LEU A N 1
ATOM 1243 C CA . LEU A 1 155 ? -10.719 -21.906 -0.891 1 76.94 155 LEU A CA 1
ATOM 1244 C C . LEU A 1 155 ? -11.125 -22.719 0.336 1 76.94 155 LEU A C 1
ATOM 1246 O O . LEU A 1 155 ? -11.508 -23.891 0.216 1 76.94 155 LEU A O 1
ATOM 1250 N N . HIS A 1 156 ? -10.93 -22.062 1.457 1 75.56 156 HIS A N 1
ATOM 1251 C CA . HIS A 1 156 ? -11.438 -22.641 2.697 1 75.56 156 HIS A CA 1
ATOM 1252 C C . HIS A 1 156 ? -12.766 -22.016 3.098 1 75.56 156 HIS A C 1
ATOM 1254 O O . HIS A 1 156 ? -12.828 -20.812 3.387 1 75.56 156 HIS A O 1
ATOM 1260 N N . PHE A 1 157 ? -13.727 -22.75 3.062 1 69.38 157 PHE A N 1
ATOM 1261 C CA . PHE A 1 157 ? -15.055 -22.266 3.408 1 69.38 157 PHE A CA 1
ATOM 1262 C C . PHE A 1 157 ? -15.672 -23.094 4.523 1 69.38 157 PHE A C 1
ATOM 1264 O O . PHE A 1 157 ? -15.906 -24.297 4.352 1 69.38 157 PHE A O 1
ATOM 1271 N N . LYS A 1 158 ? -15.844 -22.281 5.617 1 67.25 158 LYS A N 1
ATOM 1272 C CA . LYS A 1 158 ? -16.281 -22.938 6.852 1 67.25 158 LYS A CA 1
ATOM 1273 C C . LYS A 1 158 ? -15.312 -24.047 7.262 1 67.25 158 LYS A C 1
ATOM 1275 O O . LYS A 1 158 ? -14.109 -23.797 7.41 1 67.25 158 LYS A O 1
ATOM 1280 N N . GLU A 1 159 ? -15.625 -25.297 7.148 1 74.38 159 GLU A N 1
ATOM 1281 C CA . GLU A 1 159 ? -14.734 -26.375 7.562 1 74.38 159 GLU A CA 1
ATOM 1282 C C . GLU A 1 159 ? -14.359 -27.266 6.383 1 74.38 159 GLU A C 1
ATOM 1284 O O . GLU A 1 159 ? -13.766 -28.328 6.562 1 74.38 159 GLU A O 1
ATOM 1289 N N . THR A 1 160 ? -14.711 -26.719 5.285 1 79 160 THR A N 1
ATOM 1290 C CA . THR A 1 160 ? -14.453 -27.547 4.109 1 79 160 THR A CA 1
ATOM 1291 C C . THR A 1 160 ? -13.391 -26.906 3.221 1 79 160 THR A C 1
ATOM 1293 O O . THR A 1 160 ? -13.375 -25.688 3.039 1 79 160 THR A O 1
ATOM 1296 N N . ASN A 1 161 ? -12.523 -27.766 2.689 1 84.06 161 ASN A N 1
ATOM 1297 C CA . ASN A 1 161 ? -11.477 -27.328 1.771 1 84.06 161 ASN A CA 1
ATOM 1298 C C . ASN A 1 161 ? -11.867 -27.578 0.317 1 84.06 161 ASN A C 1
ATOM 1300 O O . ASN A 1 161 ? -12.195 -28.703 -0.055 1 84.06 161 ASN A O 1
ATOM 1304 N N . TYR A 1 162 ? -11.836 -26.453 -0.401 1 83.69 162 TYR A N 1
ATOM 1305 C CA . TYR A 1 162 ? -12.227 -26.562 -1.801 1 83.69 162 TYR A CA 1
ATOM 1306 C C . TYR A 1 162 ? -11.086 -26.141 -2.723 1 83.69 162 TYR A C 1
ATOM 1308 O O . TYR A 1 162 ? -10.258 -25.312 -2.354 1 83.69 162 TYR A O 1
ATOM 1316 N N . ILE A 1 163 ? -11.055 -26.781 -3.875 1 87.25 163 ILE A N 1
ATOM 1317 C CA . ILE A 1 163 ? -10.328 -26.234 -5.02 1 87.25 163 ILE A CA 1
ATOM 1318 C C . ILE A 1 163 ? -11.312 -25.906 -6.145 1 87.25 163 ILE A C 1
ATOM 1320 O O . ILE A 1 163 ? -12.188 -26.719 -6.465 1 87.25 163 ILE A O 1
ATOM 1324 N N . PHE A 1 164 ? -11.211 -24.75 -6.629 1 83.75 164 PHE A N 1
ATOM 1325 C CA . PHE A 1 164 ? -12 -24.375 -7.793 1 83.75 164 PHE A CA 1
ATOM 1326 C C . PHE A 1 164 ? -11.141 -24.359 -9.055 1 83.75 164 PHE A C 1
ATOM 1328 O O . PHE A 1 164 ? -9.977 -23.953 -9.016 1 83.75 164 PHE A O 1
ATOM 1335 N N . MET A 1 165 ? -11.75 -24.875 -10.078 1 86.62 165 MET A N 1
ATOM 1336 C CA . MET A 1 165 ? -11.07 -24.969 -11.367 1 86.62 165 MET A CA 1
ATOM 1337 C C . MET A 1 165 ? -11.914 -24.359 -12.477 1 86.62 165 MET A C 1
ATOM 1339 O O . MET A 1 165 ? -13.094 -24.688 -12.617 1 86.62 165 MET A O 1
ATOM 1343 N N . PHE A 1 166 ? -11.266 -23.469 -13.195 1 83.5 166 PHE A N 1
ATOM 1344 C CA . PHE A 1 166 ? -11.992 -22.828 -14.281 1 83.5 166 PHE A CA 1
ATOM 1345 C C . PHE A 1 166 ? -11.211 -22.938 -15.586 1 83.5 166 PHE A C 1
ATOM 1347 O O . PHE A 1 166 ? -10 -22.719 -15.617 1 83.5 166 PHE A O 1
ATOM 1354 N N . GLY A 1 167 ? -11.938 -23.297 -16.641 1 83.88 167 GLY A N 1
ATOM 1355 C CA . GLY A 1 167 ? -11.383 -23.234 -17.984 1 83.88 167 GLY A CA 1
ATOM 1356 C C . GLY A 1 167 ? -10.438 -24.375 -18.297 1 83.88 167 GLY A C 1
ATOM 1357 O O . GLY A 1 167 ? -10.656 -25.5 -17.859 1 83.88 167 GLY A O 1
ATOM 1358 N N . GLY A 1 168 ? -9.516 -24.141 -19.266 1 87.69 168 GLY A N 1
ATOM 1359 C CA . GLY A 1 168 ? -8.641 -25.172 -19.797 1 87.69 168 GLY A CA 1
ATOM 1360 C C . GLY A 1 168 ? -9.195 -25.844 -21.031 1 87.69 168 GLY A C 1
ATOM 1361 O O . GLY A 1 168 ? -10.375 -25.688 -21.359 1 87.69 168 GLY A O 1
ATOM 1362 N N . TYR A 1 169 ? -8.305 -26.484 -21.672 1 89.38 169 TYR A N 1
ATOM 1363 C CA . TYR A 1 169 ? -8.758 -27.266 -22.828 1 89.38 169 TYR A CA 1
ATOM 1364 C C . TYR A 1 169 ? -9.188 -28.656 -22.391 1 89.38 169 TYR A C 1
ATOM 1366 O O . TYR A 1 169 ? -8.383 -29.438 -21.875 1 89.38 169 TYR A O 1
ATOM 1374 N N . ASP A 1 170 ? -10.422 -28.922 -22.656 1 90.88 170 ASP A N 1
ATOM 1375 C CA . ASP A 1 170 ? -10.969 -30.234 -22.344 1 90.88 170 ASP A CA 1
ATOM 1376 C C . ASP A 1 170 ? -10.719 -31.219 -23.484 1 90.88 170 ASP A C 1
ATOM 1378 O O . ASP A 1 170 ? -11.344 -31.125 -24.531 1 90.88 170 ASP A O 1
ATOM 1382 N N . ILE A 1 171 ? -9.898 -32.125 -23.188 1 88.38 171 ILE A N 1
ATOM 1383 C CA . ILE A 1 171 ? -9.492 -33.031 -24.25 1 88.38 171 ILE A CA 1
ATOM 1384 C C . ILE A 1 171 ? -10.609 -34.031 -24.531 1 88.38 171 ILE A C 1
ATOM 1386 O O . ILE A 1 171 ? -10.766 -34.5 -25.672 1 88.38 171 ILE A O 1
ATOM 1390 N N . ASP A 1 172 ? -11.336 -34.375 -23.484 1 84.62 172 ASP A N 1
ATOM 1391 C CA . ASP A 1 172 ? -12.43 -35.312 -23.672 1 84.62 172 ASP A CA 1
ATOM 1392 C C . ASP A 1 172 ? -13.523 -34.719 -24.562 1 84.62 172 ASP A C 1
ATOM 1394 O O . ASP A 1 172 ? -14.07 -35.406 -25.422 1 84.62 172 ASP A O 1
ATOM 1398 N N . GLU A 1 173 ? -13.75 -33.469 -24.344 1 87.56 173 GLU A N 1
ATOM 1399 C CA . GLU A 1 173 ? -14.797 -32.781 -25.109 1 87.56 173 GLU A CA 1
ATOM 1400 C C . GLU A 1 173 ? -14.203 -32.031 -26.297 1 87.56 173 GLU A C 1
ATOM 1402 O O . GLU A 1 173 ? -14.938 -31.562 -27.172 1 87.56 173 GLU A O 1
ATOM 1407 N N . GLU A 1 174 ? -12.938 -31.906 -26.406 1 89.31 174 GLU A N 1
ATOM 1408 C CA . GLU A 1 174 ? -12.203 -31.219 -27.469 1 89.31 174 GLU A CA 1
ATOM 1409 C C . GLU A 1 174 ? -12.672 -29.781 -27.609 1 89.31 174 GLU A C 1
ATOM 1411 O O . GLU A 1 174 ? -12.977 -29.328 -28.719 1 89.31 174 GLU A O 1
ATOM 1416 N N . VAL A 1 175 ? -12.852 -29.094 -26.5 1 90.5 175 VAL A N 1
ATOM 1417 C CA . VAL A 1 175 ? -13.266 -27.688 -26.484 1 90.5 175 VAL A CA 1
ATOM 1418 C C . VAL A 1 175 ? -12.539 -26.953 -25.359 1 90.5 175 VAL A C 1
ATOM 1420 O O . VAL A 1 175 ? -12.102 -27.578 -24.391 1 90.5 175 VAL A O 1
ATOM 1423 N N . VAL A 1 176 ? -12.344 -25.641 -25.609 1 88.12 176 VAL A N 1
ATOM 1424 C CA . VAL A 1 176 ? -11.914 -24.797 -24.5 1 88.12 176 VAL A CA 1
ATOM 1425 C C . VAL A 1 176 ? -13.062 -24.609 -23.516 1 88.12 176 VAL A C 1
ATOM 1427 O O . VAL A 1 176 ? -14.117 -24.062 -23.875 1 88.12 176 VAL A O 1
ATOM 1430 N N . SER A 1 177 ? -12.836 -25.047 -22.344 1 85.75 177 SER A N 1
ATOM 1431 C CA . SER A 1 177 ? -13.891 -25.094 -21.344 1 85.75 177 SER A CA 1
ATOM 1432 C C . SER A 1 177 ? -14.203 -23.703 -20.797 1 85.75 177 SER A C 1
ATOM 1434 O O . SER A 1 177 ? -13.297 -22.891 -20.578 1 85.75 177 SER A O 1
ATOM 1436 N N . SER A 1 178 ? -15.461 -23.391 -20.578 1 79.56 178 SER A N 1
ATOM 1437 C CA . SER A 1 178 ? -15.922 -22.203 -19.875 1 79.56 178 SER A CA 1
ATOM 1438 C C . SER A 1 178 ? -16.609 -22.547 -18.562 1 79.56 178 SER A C 1
ATOM 1440 O O . SER A 1 178 ? -17.312 -21.734 -17.984 1 79.56 178 SER A O 1
ATOM 1442 N N . ARG A 1 179 ? -16.328 -23.719 -18.125 1 80.06 179 ARG A N 1
ATOM 1443 C CA . ARG A 1 179 ? -17.047 -24.219 -16.969 1 80.06 179 ARG A CA 1
ATOM 1444 C C . ARG A 1 179 ? -16.219 -24.047 -15.695 1 80.06 179 ARG A C 1
ATOM 1446 O O . ARG A 1 179 ? -14.992 -24.031 -15.75 1 80.06 179 ARG A O 1
ATOM 1453 N N . LEU A 1 180 ? -16.969 -23.891 -14.609 1 81.88 180 LEU A N 1
ATOM 1454 C CA . LEU A 1 180 ? -16.375 -23.828 -13.281 1 81.88 180 LEU A CA 1
ATOM 1455 C C . LEU A 1 180 ? -16.609 -25.125 -12.516 1 81.88 180 LEU A C 1
ATOM 1457 O O . LEU A 1 180 ? -17.734 -25.625 -12.453 1 81.88 180 LEU A O 1
ATOM 1461 N N . ILE A 1 181 ? -15.547 -25.656 -12.008 1 84.44 181 ILE A N 1
ATOM 1462 C CA . ILE A 1 181 ? -15.602 -26.906 -11.25 1 84.44 181 ILE A CA 1
ATOM 1463 C C . ILE A 1 181 ? -15.242 -26.625 -9.789 1 84.44 181 ILE A C 1
ATOM 1465 O O . ILE A 1 181 ? -14.305 -25.875 -9.5 1 84.44 181 ILE A O 1
ATOM 1469 N N . ALA A 1 182 ? -16.062 -27.141 -8.914 1 84.69 182 ALA A N 1
ATOM 1470 C CA . ALA A 1 182 ? -15.742 -27.172 -7.496 1 84.69 182 ALA A CA 1
ATOM 1471 C C . ALA A 1 182 ? -15.336 -28.562 -7.047 1 84.69 182 ALA A C 1
ATOM 1473 O O . ALA A 1 182 ? -16 -29.547 -7.375 1 84.69 182 ALA A O 1
ATOM 1474 N N . ILE A 1 183 ? -14.25 -28.609 -6.402 1 88.12 183 ILE A N 1
ATOM 1475 C CA . ILE A 1 183 ? -13.758 -29.859 -5.844 1 88.12 183 ILE A CA 1
ATOM 1476 C C . ILE A 1 183 ? -13.766 -29.781 -4.316 1 88.12 183 ILE A C 1
ATOM 1478 O O . ILE A 1 183 ? -13.086 -28.938 -3.729 1 88.12 183 ILE A O 1
ATOM 1482 N N . ASP A 1 184 ? -14.578 -30.609 -3.684 1 86.75 184 ASP A N 1
ATOM 1483 C CA . ASP A 1 184 ? -14.562 -30.797 -2.234 1 86.75 184 ASP A CA 1
ATOM 1484 C C . ASP A 1 184 ? -13.5 -31.797 -1.814 1 86.75 184 ASP A C 1
ATOM 1486 O O . ASP A 1 184 ? -13.656 -33 -2.025 1 86.75 184 ASP A O 1
ATOM 1490 N N . LEU A 1 185 ? -12.5 -31.344 -1.231 1 89.38 185 LEU A N 1
ATOM 1491 C CA . LEU A 1 185 ? -11.344 -32.188 -0.926 1 89.38 185 LEU A CA 1
ATOM 1492 C C . LEU A 1 185 ? -11.617 -33.062 0.292 1 89.38 185 LEU A C 1
ATOM 1494 O O . LEU A 1 185 ? -10.961 -34.094 0.483 1 89.38 185 LEU A O 1
ATOM 1498 N N . ASP A 1 186 ? -12.516 -32.719 1.077 1 86.62 186 ASP A N 1
ATOM 1499 C CA . ASP A 1 186 ? -12.797 -33.438 2.303 1 86.62 186 ASP A CA 1
ATOM 1500 C C . ASP A 1 186 ? -13.766 -34.594 2.035 1 86.62 186 ASP A C 1
ATOM 1502 O O . ASP A 1 186 ? -13.523 -35.719 2.473 1 86.62 186 ASP A O 1
ATOM 1506 N N . ASP A 1 187 ? -14.781 -34.344 1.285 1 83.75 187 ASP A N 1
ATOM 1507 C CA . ASP A 1 187 ? -15.766 -35.375 0.981 1 83.75 187 ASP A CA 1
ATOM 1508 C C . ASP A 1 187 ? -15.461 -36.031 -0.359 1 83.75 187 ASP A C 1
ATOM 1510 O O . ASP A 1 187 ? -16.203 -36.906 -0.811 1 83.75 187 ASP A O 1
ATOM 1514 N N . VAL A 1 188 ? -14.477 -35.656 -0.997 1 85 188 VAL A N 1
ATOM 1515 C CA . VAL A 1 188 ? -13.938 -36.25 -2.217 1 85 188 VAL A CA 1
ATOM 1516 C C . VAL A 1 188 ? -15.016 -36.25 -3.303 1 85 188 VAL A C 1
ATOM 1518 O O . VAL A 1 188 ? -15.32 -37.312 -3.871 1 85 188 VAL A O 1
ATOM 1521 N N . GLN A 1 189 ? -15.516 -35.188 -3.531 1 87.06 189 GLN A N 1
ATOM 1522 C CA . GLN A 1 189 ? -16.531 -35.031 -4.574 1 87.06 189 GLN A CA 1
ATOM 1523 C C . GLN A 1 189 ? -16.281 -33.75 -5.387 1 87.06 189 GLN A C 1
ATOM 1525 O O . GLN A 1 189 ? -15.57 -32.875 -4.941 1 87.06 189 GLN A O 1
ATOM 1530 N N . TRP A 1 190 ? -16.797 -33.781 -6.559 1 89.12 190 TRP A N 1
ATOM 1531 C CA . TRP A 1 190 ? -16.703 -32.594 -7.395 1 89.12 190 TRP A CA 1
ATOM 1532 C C . TRP A 1 190 ? -17.969 -32.375 -8.219 1 89.12 190 TRP A C 1
ATOM 1534 O O . TRP A 1 190 ? -18.75 -33.312 -8.398 1 89.12 190 TRP A O 1
ATOM 1544 N N . TRP A 1 191 ? -18.266 -31.125 -8.625 1 85.38 191 TRP A N 1
ATOM 1545 C CA . TRP A 1 191 ? -19.422 -30.812 -9.461 1 85.38 191 TRP A CA 1
ATOM 1546 C C . TRP A 1 191 ? -19.156 -29.547 -10.281 1 85.38 191 TRP A C 1
ATOM 1548 O O . TRP A 1 191 ? -18.234 -28.797 -9.992 1 85.38 191 TRP A O 1
ATOM 1558 N N . TYR A 1 192 ? -19.938 -29.469 -11.344 1 82.94 192 TYR A N 1
ATOM 1559 C CA . TYR A 1 192 ? -19.953 -28.219 -12.102 1 82.94 192 TYR A CA 1
ATOM 1560 C C . TYR A 1 192 ? -20.75 -27.156 -11.375 1 82.94 192 TYR A C 1
ATOM 1562 O O . TYR A 1 192 ? -21.891 -27.391 -10.969 1 82.94 192 TYR A O 1
ATOM 1570 N N . VAL A 1 193 ? -20.094 -26.031 -11.203 1 76.88 193 VAL A N 1
ATOM 1571 C CA . VAL A 1 193 ? -20.781 -24.906 -10.555 1 76.88 193 VAL A CA 1
ATOM 1572 C C . VAL A 1 193 ? -21.594 -24.141 -11.586 1 76.88 193 VAL A C 1
ATOM 1574 O O . VAL A 1 193 ? -21.094 -23.797 -12.664 1 76.88 193 VAL A O 1
ATOM 1577 N N . GLU A 1 194 ? -22.812 -23.875 -11.312 1 70.38 194 GLU A N 1
ATOM 1578 C CA . GLU A 1 194 ? -23.656 -23.094 -12.211 1 70.38 194 GLU A CA 1
ATOM 1579 C C . GLU A 1 194 ? -23.359 -21.609 -12.086 1 70.38 194 GLU A C 1
ATOM 1581 O O . GLU A 1 194 ? -23.391 -21.047 -10.984 1 70.38 194 GLU A O 1
ATOM 1586 N N . ILE A 1 195 ? -22.828 -21.047 -13.117 1 64.5 195 ILE A N 1
ATOM 1587 C CA . ILE A 1 195 ? -22.531 -19.625 -13.148 1 64.5 195 ILE A CA 1
ATOM 1588 C C . ILE A 1 195 ? -23.75 -18.844 -13.648 1 64.5 195 ILE A C 1
ATOM 1590 O O . ILE A 1 195 ? -24.328 -19.188 -14.68 1 64.5 195 ILE A O 1
ATOM 1594 N N . GLU A 1 196 ? -24.25 -17.938 -12.773 1 58.84 196 GLU A N 1
ATOM 1595 C CA . GLU A 1 196 ? -25.375 -17.125 -13.195 1 58.84 196 GLU A CA 1
ATOM 1596 C C . GLU A 1 196 ? -24.922 -16.016 -14.156 1 58.84 196 GLU A C 1
ATOM 1598 O O . GLU A 1 196 ? -23.812 -15.508 -14.039 1 58.84 196 GLU A O 1
ATOM 1603 N N . GLY A 1 197 ? -25.75 -15.68 -15.016 1 61.75 197 GLY A N 1
ATOM 1604 C CA . GLY A 1 197 ? -25.484 -14.609 -15.961 1 61.75 197 GLY A CA 1
ATOM 1605 C C . GLY A 1 197 ? -25.109 -15.117 -17.344 1 61.75 197 GLY A C 1
ATOM 1606 O O . GLY A 1 197 ? -25.438 -16.25 -17.703 1 61.75 197 GLY A O 1
ATOM 1607 N N . ASP A 1 198 ? -24.531 -14.164 -18.094 1 61.44 198 ASP A N 1
ATOM 1608 C CA . ASP A 1 198 ? -24.156 -14.477 -19.484 1 61.44 198 ASP A CA 1
ATOM 1609 C C . ASP A 1 198 ? -22.984 -15.453 -19.516 1 61.44 198 ASP A C 1
ATOM 1611 O O . ASP A 1 198 ? -22.266 -15.609 -18.531 1 61.44 198 ASP A O 1
ATOM 1615 N N . ASP A 1 199 ? -22.922 -16.109 -20.562 1 61.94 199 ASP A N 1
ATOM 1616 C CA . ASP A 1 199 ? -21.859 -17.094 -20.781 1 61.94 199 ASP A CA 1
ATOM 1617 C C . ASP A 1 199 ? -20.484 -16.453 -20.703 1 61.94 199 ASP A C 1
ATOM 1619 O O . ASP A 1 199 ? -20.297 -15.312 -21.125 1 61.94 199 ASP A O 1
ATOM 1623 N N . VAL A 1 200 ? -19.562 -17.062 -19.891 1 68.69 200 VAL A N 1
ATOM 1624 C CA . VAL A 1 200 ? -18.172 -16.641 -19.844 1 68.69 200 VAL A CA 1
ATOM 1625 C C . VAL A 1 200 ? -17.375 -17.359 -20.938 1 68.69 200 VAL A C 1
ATOM 1627 O O . VAL A 1 200 ? -17.625 -18.531 -21.219 1 68.69 200 VAL A O 1
ATOM 1630 N N . CYS A 1 201 ? -16.516 -16.688 -21.562 1 71.5 201 CYS A N 1
ATOM 1631 C CA . CYS A 1 201 ? -15.703 -17.297 -22.609 1 71.5 201 CYS A CA 1
ATOM 1632 C C . CYS A 1 201 ? -14.719 -18.297 -22.031 1 71.5 201 CYS A C 1
ATOM 1634 O O . CYS A 1 201 ? -14.156 -18.062 -20.953 1 71.5 201 CYS A O 1
ATOM 1636 N N . GLY A 1 202 ? -14.672 -19.391 -22.703 1 73.31 202 GLY A N 1
ATOM 1637 C CA . GLY A 1 202 ? -13.633 -20.328 -22.328 1 73.31 202 GLY A CA 1
ATOM 1638 C C . GLY A 1 202 ? -12.234 -19.75 -22.453 1 73.31 202 GLY A C 1
ATOM 1639 O O . GLY A 1 202 ? -11.969 -18.938 -23.344 1 73.31 202 GLY A O 1
ATOM 1640 N N . ARG A 1 203 ? -11.406 -20.203 -21.516 1 75.31 203 ARG A N 1
ATOM 1641 C CA . ARG A 1 203 ? -10.047 -19.688 -21.516 1 75.31 203 ARG A CA 1
ATOM 1642 C C . ARG A 1 203 ? -9.047 -20.766 -21.109 1 75.31 203 ARG A C 1
ATOM 1644 O O . ARG A 1 203 ? -9.391 -21.688 -20.375 1 75.31 203 ARG A O 1
ATOM 1651 N N . ILE A 1 204 ? -7.898 -20.609 -21.75 1 73.25 204 ILE A N 1
ATOM 1652 C CA . ILE A 1 204 ? -6.789 -21.484 -21.359 1 73.25 204 ILE A CA 1
ATOM 1653 C C . ILE A 1 204 ? -5.742 -20.672 -20.609 1 73.25 204 ILE A C 1
ATOM 1655 O O . ILE A 1 204 ? -5.445 -19.531 -20.969 1 73.25 204 ILE A O 1
ATOM 1659 N N . ASN A 1 205 ? -5.168 -21.266 -19.578 1 70.19 205 ASN A N 1
ATOM 1660 C CA . ASN A 1 205 ? -4.086 -20.656 -18.812 1 70.19 205 ASN A CA 1
ATOM 1661 C C . ASN A 1 205 ? -4.527 -19.344 -18.172 1 70.19 205 ASN A C 1
ATOM 1663 O O . ASN A 1 205 ? -3.801 -18.344 -18.234 1 70.19 205 ASN A O 1
ATOM 1667 N N . ALA A 1 206 ? -5.727 -19.359 -17.688 1 68.44 206 ALA A N 1
ATOM 1668 C CA . ALA A 1 206 ? -6.25 -18.203 -16.953 1 68.44 206 ALA A CA 1
ATOM 1669 C C . ALA A 1 206 ? -5.754 -18.203 -15.516 1 68.44 206 ALA A C 1
ATOM 1671 O O . ALA A 1 206 ? -5.125 -19.172 -15.07 1 68.44 206 ALA A O 1
ATOM 1672 N N . SER A 1 207 ? -5.758 -17.062 -14.938 1 67 207 SER A N 1
ATOM 1673 C CA . SER A 1 207 ? -5.488 -16.953 -13.508 1 67 207 SER A CA 1
ATOM 1674 C C . SER A 1 207 ? -6.777 -16.781 -12.711 1 67 207 SER A C 1
ATOM 1676 O O . SER A 1 207 ? -7.742 -16.188 -13.211 1 67 207 SER A O 1
ATOM 1678 N N . MET A 1 208 ? -6.84 -17.422 -11.609 1 65.5 208 MET A N 1
ATOM 1679 C CA . MET A 1 208 ? -7.992 -17.312 -10.719 1 65.5 208 MET A CA 1
ATOM 1680 C C . MET A 1 208 ? -7.555 -16.938 -9.305 1 65.5 208 MET A C 1
ATOM 1682 O O . MET A 1 208 ? -6.551 -17.453 -8.805 1 65.5 208 MET A O 1
ATOM 1686 N N . ALA A 1 209 ? -8.031 -15.859 -8.789 1 60.16 209 ALA A N 1
ATOM 1687 C CA . ALA A 1 209 ? -7.715 -15.469 -7.414 1 60.16 209 ALA A CA 1
ATOM 1688 C C . ALA A 1 209 ? -8.969 -15.484 -6.539 1 60.16 209 ALA A C 1
ATOM 1690 O O . ALA A 1 209 ? -10.07 -15.203 -7.016 1 60.16 209 ALA A O 1
ATOM 1691 N N . SER A 1 210 ? -8.891 -16.156 -5.32 1 48.75 210 SER A N 1
ATOM 1692 C CA . SER A 1 210 ? -9.992 -16.203 -4.367 1 48.75 210 SER A CA 1
ATOM 1693 C C . SER A 1 210 ? -10.188 -14.852 -3.682 1 48.75 210 SER A C 1
ATOM 1695 O O . SER A 1 210 ? -9.305 -14.383 -2.953 1 48.75 210 SER A O 1
ATOM 1697 N N . LEU A 1 211 ? -10.086 -13.688 -4.238 1 44.5 211 LEU A N 1
ATOM 1698 C CA . LEU A 1 211 ? -10.281 -12.445 -3.496 1 44.5 211 LEU A CA 1
ATOM 1699 C C . LEU A 1 211 ? -11.656 -12.414 -2.838 1 44.5 211 LEU A C 1
ATOM 1701 O O . LEU A 1 211 ? -12.672 -12.555 -3.518 1 44.5 211 LEU A O 1
ATOM 1705 N N . GLY A 1 212 ? -11.719 -12.43 -1.528 1 38.59 212 GLY A N 1
ATOM 1706 C CA . GLY A 1 212 ? -13.148 -12.344 -1.311 1 38.59 212 GLY A CA 1
ATOM 1707 C C . GLY A 1 212 ? -13.961 -12.781 -2.518 1 38.59 212 GLY A C 1
ATOM 1708 O O . GLY A 1 212 ? -13.461 -12.773 -3.645 1 38.59 212 GLY A O 1
ATOM 1709 N N . ILE A 1 213 ? -14.664 -13.883 -2.561 1 34.19 213 ILE A N 1
ATOM 1710 C CA . ILE A 1 213 ? -15 -14.703 -3.719 1 34.19 213 ILE A CA 1
ATOM 1711 C C . ILE A 1 213 ? -15.234 -13.812 -4.934 1 34.19 213 ILE A C 1
ATOM 1713 O O . ILE A 1 213 ? -16.344 -13.328 -5.148 1 34.19 213 ILE A O 1
ATOM 1717 N N . ALA A 1 214 ? -14.508 -12.594 -5.078 1 30.27 214 ALA A N 1
ATOM 1718 C CA . ALA A 1 214 ? -14.812 -12.055 -6.402 1 30.27 214 ALA A CA 1
ATOM 1719 C C . ALA A 1 214 ? -13.852 -12.594 -7.453 1 30.27 214 ALA A C 1
ATOM 1721 O O . ALA A 1 214 ? -12.633 -12.609 -7.238 1 30.27 214 ALA A O 1
ATOM 1722 N N . SER A 1 215 ? -13.883 -13.68 -7.969 1 31.62 215 SER A N 1
ATOM 1723 C CA . SER A 1 215 ? -13.062 -14.211 -9.062 1 31.62 215 SER A CA 1
ATOM 1724 C C . SER A 1 215 ? -12.953 -13.203 -10.203 1 31.62 215 SER A C 1
ATOM 1726 O O . SER A 1 215 ? -13.961 -12.672 -10.664 1 31.62 215 SER A O 1
ATOM 1728 N N . TYR A 1 216 ? -11.984 -12.516 -10.438 1 34.28 216 TYR A N 1
ATOM 1729 C CA . TYR A 1 216 ? -11.695 -11.711 -11.625 1 34.28 216 TYR A CA 1
ATOM 1730 C C . TYR A 1 216 ? -11.641 -12.578 -12.875 1 34.28 216 TYR A C 1
ATOM 1732 O O . TYR A 1 216 ? -11.227 -12.117 -13.938 1 34.28 216 TYR A O 1
ATOM 1740 N N . SER A 1 217 ? -11.578 -13.719 -13.336 1 37.69 217 SER A N 1
ATOM 1741 C CA . SER A 1 217 ? -12.758 -13.648 -14.195 1 37.69 217 SER A CA 1
ATOM 1742 C C . SER A 1 217 ? -13.906 -12.922 -13.5 1 37.69 217 SER A C 1
ATOM 1744 O O . SER A 1 217 ? -14.484 -13.445 -12.539 1 37.69 217 SER A O 1
ATOM 1746 N N . ILE A 1 218 ? -13.648 -11.492 -13.07 1 39.59 218 ILE A N 1
ATOM 1747 C CA . ILE A 1 218 ? -14.07 -10.734 -11.898 1 39.59 218 ILE A CA 1
ATOM 1748 C C . ILE A 1 218 ? -15.391 -11.281 -11.375 1 39.59 218 ILE A C 1
ATOM 1750 O O . ILE A 1 218 ? -16.469 -10.867 -11.82 1 39.59 218 ILE A O 1
ATOM 1754 N N . ASP A 1 219 ? -15.672 -12.43 -11.555 1 36.72 219 ASP A N 1
ATOM 1755 C CA . ASP A 1 219 ? -16.969 -12.828 -11 1 36.72 219 ASP A CA 1
ATOM 1756 C C . ASP A 1 219 ? -16.906 -12.93 -9.477 1 36.72 219 ASP A C 1
ATOM 1758 O O . ASP A 1 219 ? -15.875 -13.32 -8.922 1 36.72 219 ASP A O 1
ATOM 1762 N N . GLU A 1 220 ? -17.562 -12.008 -8.875 1 41.88 220 GLU A N 1
ATOM 1763 C CA . GLU A 1 220 ? -17.766 -12.039 -7.43 1 41.88 220 GLU A CA 1
ATOM 1764 C C . GLU A 1 220 ? -18.641 -13.219 -7.023 1 41.88 220 GLU A C 1
ATOM 1766 O O . GLU A 1 220 ? -19.688 -13.469 -7.625 1 41.88 220 GLU A O 1
ATOM 1771 N N . TYR A 1 221 ? -17.938 -14.227 -6.422 1 39.19 221 TYR A N 1
ATOM 1772 C CA . TYR A 1 221 ? -18.734 -15.258 -5.766 1 39.19 221 TYR A CA 1
ATOM 1773 C C . TYR A 1 221 ? -19.344 -14.734 -4.473 1 39.19 221 TYR A C 1
ATOM 1775 O O . TYR A 1 221 ? -18.641 -14.195 -3.617 1 39.19 221 TYR A O 1
ATOM 1783 N N . THR A 1 222 ? -20.578 -14.375 -4.477 1 40.78 222 THR A N 1
ATOM 1784 C CA . THR A 1 222 ? -21.297 -14.031 -3.248 1 40.78 222 THR A CA 1
ATOM 1785 C C . THR A 1 222 ? -21.672 -15.289 -2.469 1 40.78 222 THR A C 1
ATOM 1787 O O . THR A 1 222 ? -22.156 -16.266 -3.047 1 40.78 222 THR A O 1
ATOM 1790 N N . ASP A 1 223 ? -20.953 -15.516 -1.482 1 39.91 223 ASP A N 1
ATOM 1791 C CA . ASP A 1 223 ? -21.062 -16.672 -0.601 1 39.91 223 ASP A CA 1
ATOM 1792 C C . ASP A 1 223 ? -22.5 -17.188 -0.559 1 39.91 223 ASP A C 1
ATOM 1794 O O . ASP A 1 223 ? -22.719 -18.406 -0.588 1 39.91 223 ASP A O 1
ATOM 1798 N N . HIS A 1 224 ? -23.391 -16.359 -0.089 1 40.25 224 HIS A N 1
ATOM 1799 C CA . HIS A 1 224 ? -24.625 -16.984 0.361 1 40.25 224 HIS A CA 1
ATOM 1800 C C . HIS A 1 224 ? -25.375 -17.609 -0.806 1 40.25 224 HIS A C 1
ATOM 1802 O O . HIS A 1 224 ? -26.188 -18.516 -0.608 1 40.25 224 HIS A O 1
ATOM 1808 N N . ARG A 1 225 ? -25.219 -17.156 -1.891 1 43.28 225 ARG A N 1
ATOM 1809 C CA . ARG A 1 225 ? -26.094 -17.656 -2.951 1 43.28 225 ARG A CA 1
ATOM 1810 C C . ARG A 1 225 ? -25.312 -18.531 -3.93 1 43.28 225 ARG A C 1
ATOM 1812 O O . ARG A 1 225 ? -25.891 -19.125 -4.832 1 43.28 225 ARG A O 1
ATOM 1819 N N . TRP A 1 226 ? -24.156 -18.938 -3.576 1 45.25 226 TRP A N 1
ATOM 1820 C CA . TRP A 1 226 ? -23.328 -19.781 -4.441 1 45.25 226 TRP A CA 1
ATOM 1821 C C . TRP A 1 226 ? -23.422 -19.328 -5.891 1 45.25 226 TRP A C 1
ATOM 1823 O O . TRP A 1 226 ? -23.531 -20.156 -6.805 1 45.25 226 TRP A O 1
ATOM 1833 N N . LYS A 1 227 ? -23.906 -18.141 -6 1 48.38 227 LYS A N 1
ATOM 1834 C CA . LYS A 1 227 ? -24.078 -17.609 -7.348 1 48.38 227 LYS A CA 1
ATOM 1835 C C . LYS A 1 227 ? -22.969 -16.625 -7.707 1 48.38 227 LYS A C 1
ATOM 1837 O O . LYS A 1 227 ? -22.547 -15.844 -6.859 1 48.38 227 LYS A O 1
ATOM 1842 N N . TRP A 1 228 ? -22.312 -16.953 -8.797 1 48.91 228 TRP A N 1
ATOM 1843 C CA . TRP A 1 228 ? -21.312 -16.047 -9.352 1 48.91 228 TRP A CA 1
ATOM 1844 C C . TRP A 1 228 ? -21.984 -14.805 -9.945 1 48.91 228 TRP A C 1
ATOM 1846 O O . TRP A 1 228 ? -23.016 -14.898 -10.594 1 48.91 228 TRP A O 1
ATOM 1856 N N . MET A 1 229 ? -21.859 -13.664 -9.367 1 49.72 229 MET A N 1
ATOM 1857 C CA . MET A 1 229 ? -22.375 -12.43 -9.953 1 49.72 229 MET A CA 1
ATOM 1858 C C . MET A 1 229 ? -21.453 -11.914 -11.047 1 49.72 229 MET A C 1
ATOM 1860 O O . MET A 1 229 ? -20.219 -12.016 -10.93 1 49.72 229 MET A O 1
ATOM 1864 N N . SER A 1 230 ? -21.984 -11.953 -12.242 1 47.47 230 SER A N 1
ATOM 1865 C CA . SER A 1 230 ? -21.281 -11.406 -13.398 1 47.47 230 SER A CA 1
ATOM 1866 C C . SER A 1 230 ? -20.812 -9.977 -13.133 1 47.47 230 SER A C 1
ATOM 1868 O O . SER A 1 230 ? -21.594 -9.125 -12.719 1 47.47 230 SER A O 1
ATOM 1870 N N . GLY A 1 231 ? -19.656 -9.719 -12.586 1 53.38 231 GLY A N 1
ATOM 1871 C CA . GLY A 1 231 ? -19.219 -8.344 -12.75 1 53.38 231 GLY A CA 1
ATOM 1872 C C . GLY A 1 231 ? -18.891 -7.984 -14.188 1 53.38 231 GLY A C 1
ATOM 1873 O O . GLY A 1 231 ? -19.656 -8.312 -15.102 1 53.38 231 GLY A O 1
ATOM 1874 N N . ARG A 1 232 ? -17.75 -7.246 -14.531 1 56.38 232 ARG A N 1
ATOM 1875 C CA . ARG A 1 232 ? -17.25 -6.82 -15.836 1 56.38 232 ARG A CA 1
ATOM 1876 C C . ARG A 1 232 ? -16.547 -7.961 -16.547 1 56.38 232 ARG A C 1
ATOM 1878 O O . ARG A 1 232 ? -15.562 -8.508 -16.031 1 56.38 232 ARG A O 1
ATOM 1885 N N . ARG A 1 233 ? -17.125 -8.523 -17.484 1 61.25 233 ARG A N 1
ATOM 1886 C CA . ARG A 1 233 ? -16.641 -9.68 -18.219 1 61.25 233 ARG A CA 1
ATOM 1887 C C . ARG A 1 233 ? -16.094 -9.273 -19.578 1 61.25 233 ARG A C 1
ATOM 1889 O O . ARG A 1 233 ? -16.641 -8.383 -20.234 1 61.25 233 ARG A O 1
ATOM 1896 N N . ASP A 1 234 ? -14.93 -9.992 -19.844 1 62.34 234 ASP A N 1
ATOM 1897 C CA . ASP A 1 234 ? -14.344 -10.008 -21.188 1 62.34 234 ASP A CA 1
ATOM 1898 C C . ASP A 1 234 ? -14.078 -8.586 -21.672 1 62.34 234 ASP A C 1
ATOM 1900 O O . ASP A 1 234 ? -14.43 -8.234 -22.797 1 62.34 234 ASP A O 1
ATOM 1904 N N . ARG A 1 235 ? -13.656 -7.723 -20.781 1 67.06 235 ARG A N 1
ATOM 1905 C CA . ARG A 1 235 ? -13.297 -6.375 -21.203 1 67.06 235 ARG A CA 1
ATOM 1906 C C . ARG A 1 235 ? -11.852 -6.312 -21.688 1 67.06 235 ARG A C 1
ATOM 1908 O O . ARG A 1 235 ? -10.984 -6.98 -21.125 1 67.06 235 ARG A O 1
ATOM 1915 N N . ASP A 1 236 ? -11.695 -5.473 -22.719 1 71.06 236 ASP A N 1
ATOM 1916 C CA . ASP A 1 236 ? -10.352 -5.246 -23.234 1 71.06 236 ASP A CA 1
ATOM 1917 C C . ASP A 1 236 ? -9.516 -4.426 -22.25 1 71.06 236 ASP A C 1
ATOM 1919 O O . ASP A 1 236 ? -10.062 -3.646 -21.469 1 71.06 236 ASP A O 1
ATOM 1923 N N . TYR A 1 237 ? -8.211 -4.758 -22.375 1 77.06 237 TYR A N 1
ATOM 1924 C CA . TYR A 1 237 ? -7.309 -3.863 -21.656 1 77.06 237 TYR A CA 1
ATOM 1925 C C . TYR A 1 237 ? -7.43 -2.436 -22.172 1 77.06 237 TYR A C 1
ATOM 1927 O O . TYR A 1 237 ? -7.805 -2.217 -23.328 1 77.06 237 TYR A O 1
ATOM 1935 N N . ASP A 1 238 ? -7.109 -1.51 -21.281 1 82 238 ASP A N 1
ATOM 1936 C CA . ASP A 1 238 ? -7.016 -0.122 -21.719 1 82 238 ASP A CA 1
ATOM 1937 C C . ASP A 1 238 ? -5.973 0.032 -22.828 1 82 238 ASP A C 1
ATOM 1939 O O . ASP A 1 238 ? -5.023 -0.754 -22.906 1 82 238 ASP A O 1
ATOM 1943 N N . ALA A 1 239 ? -6.141 1.045 -23.609 1 84.88 239 ALA A N 1
ATOM 1944 C CA . ALA A 1 239 ? -5.301 1.251 -24.781 1 84.88 239 ALA A CA 1
ATOM 1945 C C . ALA A 1 239 ? -3.836 1.412 -24.391 1 84.88 239 ALA A C 1
ATOM 1947 O O . ALA A 1 239 ? -2.939 1.051 -25.156 1 84.88 239 ALA A O 1
ATOM 1948 N N . HIS A 1 240 ? -3.598 1.875 -23.219 1 89 240 HIS A N 1
ATOM 1949 C CA . HIS A 1 240 ? -2.221 2.172 -22.844 1 89 240 HIS A CA 1
ATOM 1950 C C . HIS A 1 240 ? -1.521 0.937 -22.281 1 89 240 HIS A C 1
ATOM 1952 O O . HIS A 1 240 ? -0.302 0.938 -22.109 1 89 240 HIS A O 1
ATOM 1958 N N . VAL A 1 241 ? -2.27 -0.07 -22.047 1 89.25 241 VAL A N 1
ATOM 1959 C CA . VAL A 1 241 ? -1.672 -1.316 -21.578 1 89.25 241 VAL A CA 1
ATOM 1960 C C . VAL A 1 241 ? -1.059 -2.07 -22.766 1 89.25 241 VAL A C 1
ATOM 1962 O O . VAL A 1 241 ? -1.744 -2.359 -23.75 1 89.25 241 VAL A O 1
ATOM 1965 N N . PRO A 1 242 ? 0.204 -2.338 -22.75 1 90.81 242 PRO A N 1
ATOM 1966 C CA . PRO A 1 242 ? 0.799 -3.115 -23.844 1 90.81 242 PRO A CA 1
ATOM 1967 C C . PRO A 1 242 ? 0.301 -4.559 -23.891 1 90.81 242 PRO A C 1
ATOM 1969 O O . PRO A 1 242 ? -0.285 -5.039 -22.906 1 90.81 242 PRO A O 1
ATOM 1972 N N . PRO A 1 243 ? 0.527 -5.16 -25.062 1 87.31 243 PRO A N 1
ATOM 1973 C CA . PRO A 1 243 ? 0.197 -6.586 -25.078 1 87.31 243 PRO A CA 1
ATOM 1974 C C . PRO A 1 243 ? 0.984 -7.387 -24.047 1 87.31 243 PRO A C 1
ATOM 1976 O O . PRO A 1 243 ? 2.201 -7.219 -23.922 1 87.31 243 PRO A O 1
ATOM 1979 N N . LEU A 1 244 ? 0.29 -8.18 -23.297 1 88.25 244 LEU A N 1
ATOM 1980 C CA . LEU A 1 244 ? 0.94 -8.914 -22.219 1 88.25 244 LEU A CA 1
ATOM 1981 C C . LEU A 1 244 ? 1.256 -10.344 -22.656 1 88.25 244 LEU A C 1
ATOM 1983 O O . LEU A 1 244 ? 1.976 -11.062 -21.953 1 88.25 244 LEU A O 1
ATOM 1987 N N . GLY A 1 245 ? 0.835 -10.758 -23.797 1 85.5 245 GLY A N 1
ATOM 1988 C CA . GLY A 1 245 ? 1.191 -12.055 -24.359 1 85.5 245 GLY A CA 1
ATOM 1989 C C . GLY A 1 245 ? 0.443 -13.203 -23.719 1 85.5 245 GLY A C 1
ATOM 1990 O O . GLY A 1 245 ? -0.571 -12.992 -23.047 1 85.5 245 GLY A O 1
ATOM 1991 N N . PHE A 1 246 ? 1.014 -14.516 -23.984 1 81.94 246 PHE A N 1
ATOM 1992 C CA . PHE A 1 246 ? 0.379 -15.727 -23.5 1 81.94 246 PHE A CA 1
ATOM 1993 C C . PHE A 1 246 ? 1.201 -16.359 -22.375 1 81.94 246 PHE A C 1
ATOM 1995 O O . PHE A 1 246 ? 2.432 -16.375 -22.438 1 81.94 246 PHE A O 1
ATOM 2002 N N . GLY A 1 247 ? 0.482 -16.828 -21.391 1 79.19 247 GLY A N 1
ATOM 2003 C CA . GLY A 1 247 ? 1.172 -17.5 -20.297 1 79.19 247 GLY A CA 1
ATOM 2004 C C . GLY A 1 247 ? 1.559 -16.547 -19.172 1 79.19 247 GLY A C 1
ATOM 2005 O O . GLY A 1 247 ? 2.404 -16.875 -18.344 1 79.19 247 GLY A O 1
ATOM 2006 N N . GLY A 1 248 ? 0.989 -15.367 -19.25 1 86.12 248 GLY A N 1
ATOM 2007 C CA . GLY A 1 248 ? 1.193 -14.438 -18.141 1 86.12 248 GLY A CA 1
ATOM 2008 C C . GLY A 1 248 ? 0.474 -14.852 -16.875 1 86.12 248 GLY A C 1
ATOM 2009 O O . GLY A 1 248 ? -0.101 -15.938 -16.812 1 86.12 248 GLY A O 1
ATOM 2010 N N . ARG A 1 249 ? 0.623 -14 -15.891 1 85.62 249 ARG A N 1
ATOM 2011 C CA . ARG A 1 249 ? 0.027 -14.312 -14.594 1 85.62 249 ARG A CA 1
ATOM 2012 C C . ARG A 1 249 ? -0.796 -13.148 -14.07 1 85.62 249 ARG A C 1
ATOM 2014 O O . ARG A 1 249 ? -0.521 -11.992 -14.398 1 85.62 249 ARG A O 1
ATOM 2021 N N . ALA A 1 250 ? -1.836 -13.484 -13.359 1 84.31 250 ALA A N 1
ATOM 2022 C CA . ALA A 1 250 ? -2.65 -12.531 -12.609 1 84.31 250 ALA A CA 1
ATOM 2023 C C . ALA A 1 250 ? -2.719 -12.906 -11.133 1 84.31 250 ALA A C 1
ATOM 2025 O O . ALA A 1 250 ? -3.26 -13.953 -10.781 1 84.31 250 ALA A O 1
ATOM 2026 N N . LEU A 1 251 ? -2.195 -12.039 -10.328 1 85.06 251 LEU A N 1
ATOM 2027 C CA . LEU A 1 251 ? -2.115 -12.336 -8.898 1 85.06 251 LEU A CA 1
ATOM 2028 C C . LEU A 1 251 ? -2.896 -11.312 -8.086 1 85.06 251 LEU A C 1
ATOM 2030 O O . LEU A 1 251 ? -2.756 -10.102 -8.305 1 85.06 251 LEU A O 1
ATOM 2034 N N . SER A 1 252 ? -3.74 -11.836 -7.195 1 82.94 252 SER A N 1
ATOM 2035 C CA . SER A 1 252 ? -4.371 -10.938 -6.23 1 82.94 252 SER A CA 1
ATOM 2036 C C . SER A 1 252 ? -3.35 -10.398 -5.238 1 82.94 252 SER A C 1
ATOM 2038 O O . SER A 1 252 ? -2.625 -11.164 -4.602 1 82.94 252 SER A O 1
ATOM 2040 N N . VAL A 1 253 ? -3.357 -9.094 -5.195 1 87.81 253 VAL A N 1
ATOM 2041 C CA . VAL A 1 253 ? -2.434 -8.445 -4.27 1 87.81 253 VAL A CA 1
ATOM 2042 C C . VAL A 1 253 ? -3.164 -7.359 -3.486 1 87.81 253 VAL A C 1
ATOM 2044 O O . VAL A 1 253 ? -4.289 -6.988 -3.828 1 87.81 253 VAL A O 1
ATOM 2047 N N . HIS A 1 254 ? -2.498 -6.875 -2.395 1 88.81 254 HIS A N 1
ATOM 2048 C CA . HIS A 1 254 ? -3.072 -5.859 -1.521 1 88.81 254 HIS A CA 1
ATOM 2049 C C . HIS A 1 254 ? -4.465 -6.262 -1.048 1 88.81 254 HIS A C 1
ATOM 2051 O O . HIS A 1 254 ? -5.41 -5.477 -1.15 1 88.81 254 HIS A O 1
ATOM 2057 N N . GLY A 1 255 ? -4.52 -7.473 -0.649 1 77.75 255 GLY A N 1
ATOM 2058 C CA . GLY A 1 255 ? -5.77 -7.969 -0.096 1 77.75 255 GLY A CA 1
ATOM 2059 C C . GLY A 1 255 ? -6.891 -8.031 -1.116 1 77.75 255 GLY A C 1
ATOM 2060 O O . GLY A 1 255 ? -8.062 -7.852 -0.772 1 77.75 255 GLY A O 1
ATOM 2061 N N . GLY A 1 256 ? -6.547 -8.148 -2.348 1 77.5 256 GLY A N 1
ATOM 2062 C CA . GLY A 1 256 ? -7.555 -8.25 -3.395 1 77.5 256 GLY A CA 1
ATOM 2063 C C . GLY A 1 256 ? -7.941 -6.902 -3.975 1 77.5 256 GLY A C 1
ATOM 2064 O O . GLY A 1 256 ? -8.711 -6.832 -4.934 1 77.5 256 GLY A O 1
ATOM 2065 N N . ARG A 1 257 ? -7.418 -5.852 -3.467 1 84.19 257 ARG A N 1
ATOM 2066 C CA . ARG A 1 257 ? -7.742 -4.52 -3.973 1 84.19 257 ARG A CA 1
ATOM 2067 C C . ARG A 1 257 ? -7.129 -4.293 -5.352 1 84.19 257 ARG A C 1
ATOM 2069 O O . ARG A 1 257 ? -7.637 -3.492 -6.137 1 84.19 257 ARG A O 1
ATOM 2076 N N . LYS A 1 258 ? -6.047 -5.035 -5.566 1 86 258 LYS A N 1
ATOM 2077 C CA . LYS A 1 258 ? -5.406 -4.969 -6.879 1 86 258 LYS A CA 1
ATOM 2078 C C . LYS A 1 258 ? -5.074 -6.367 -7.398 1 86 258 LYS A C 1
ATOM 2080 O O . LYS A 1 258 ? -4.996 -7.32 -6.621 1 86 258 LYS A O 1
ATOM 2085 N N . ILE A 1 259 ? -4.996 -6.48 -8.719 1 84.62 259 ILE A N 1
ATOM 2086 C CA . ILE A 1 259 ? -4.477 -7.656 -9.406 1 84.62 259 ILE A CA 1
ATOM 2087 C C . ILE A 1 259 ? -3.197 -7.293 -10.156 1 84.62 259 ILE A C 1
ATOM 2089 O O . ILE A 1 259 ? -3.186 -6.352 -10.961 1 84.62 259 ILE A O 1
ATOM 2093 N N . LEU A 1 260 ? -2.158 -7.934 -9.828 1 90.88 260 LEU A N 1
ATOM 2094 C CA . LEU A 1 260 ? -0.919 -7.75 -10.578 1 90.88 260 LEU A CA 1
ATOM 2095 C C . LEU A 1 260 ? -0.886 -8.648 -11.805 1 90.88 260 LEU A C 1
ATOM 2097 O O . LEU A 1 260 ? -0.947 -9.875 -11.688 1 90.88 260 LEU A O 1
ATOM 2101 N N . LEU A 1 261 ? -0.857 -8.047 -12.969 1 89.19 261 LEU A N 1
ATOM 2102 C CA . LEU A 1 261 ? -0.721 -8.742 -14.25 1 89.19 261 LEU A CA 1
ATOM 2103 C C . LEU A 1 261 ? 0.727 -8.719 -14.727 1 89.19 261 LEU A C 1
ATOM 2105 O O . LEU A 1 261 ? 1.328 -7.652 -14.852 1 89.19 261 LEU A O 1
ATOM 2109 N N . THR A 1 262 ? 1.28 -9.867 -14.898 1 92.81 262 THR A N 1
ATOM 2110 C CA . THR A 1 262 ? 2.623 -9.961 -15.461 1 92.81 262 THR A CA 1
ATOM 2111 C C . THR A 1 262 ? 2.592 -10.641 -16.828 1 92.81 262 THR A C 1
ATOM 2113 O O . THR A 1 262 ? 1.705 -11.453 -17.094 1 92.81 262 THR A O 1
ATOM 2116 N N . PRO A 1 263 ? 3.59 -10.305 -17.672 1 92.94 263 PRO A N 1
ATOM 2117 C CA . PRO A 1 263 ? 3.5 -10.734 -19.062 1 92.94 263 PRO A CA 1
ATOM 2118 C C . PRO A 1 263 ? 3.895 -12.195 -19.266 1 92.94 263 PRO A C 1
ATOM 2120 O O . PRO A 1 263 ? 4.527 -12.789 -18.391 1 92.94 263 PRO A O 1
ATOM 2123 N N . GLY A 1 264 ? 3.346 -12.766 -20.406 1 92.06 264 GLY A N 1
ATOM 2124 C CA . GLY A 1 264 ? 3.838 -14.016 -20.953 1 92.06 264 GLY A CA 1
ATOM 2125 C C . GLY A 1 264 ? 4.621 -13.844 -22.234 1 92.06 264 GLY A C 1
ATOM 2126 O O . GLY A 1 264 ? 5.344 -12.859 -22.406 1 92.06 264 GLY A O 1
ATOM 2127 N N . ARG A 1 265 ? 4.559 -14.852 -23.047 1 91.12 265 ARG A N 1
ATOM 2128 C CA . ARG A 1 265 ? 5.297 -14.805 -24.297 1 91.12 265 ARG A CA 1
ATOM 2129 C C . ARG A 1 265 ? 4.504 -14.07 -25.375 1 91.12 265 ARG A C 1
ATOM 2131 O O . ARG A 1 265 ? 3.305 -14.305 -25.547 1 91.12 265 ARG A O 1
ATOM 2138 N N . LEU A 1 266 ? 5.16 -13.227 -26.125 1 89.06 266 LEU A N 1
ATOM 2139 C CA . LEU A 1 266 ? 4.5 -12.453 -27.172 1 89.06 266 LEU A CA 1
ATOM 2140 C C . LEU A 1 266 ? 4.297 -13.297 -28.438 1 89.06 266 LEU A C 1
ATOM 2142 O O . LEU A 1 266 ? 3.348 -13.07 -29.188 1 89.06 266 LEU A O 1
ATOM 2146 N N . TYR A 1 267 ? 5.191 -14.227 -28.703 1 87.94 267 TYR A N 1
ATOM 2147 C CA . TYR A 1 267 ? 5.086 -15.188 -29.797 1 87.94 267 TYR A CA 1
ATOM 2148 C C . TYR A 1 267 ? 5.742 -16.516 -29.406 1 87.94 267 TYR A C 1
ATOM 2150 O O . TYR A 1 267 ? 6.441 -16.594 -28.406 1 87.94 267 TYR A O 1
ATOM 2158 N N . ASN A 1 268 ? 5.457 -17.484 -30.234 1 85.31 268 ASN A N 1
ATOM 2159 C CA . ASN A 1 268 ? 5.938 -18.812 -29.922 1 85.31 268 ASN A CA 1
ATOM 2160 C C . ASN A 1 268 ? 7.457 -18.844 -29.781 1 85.31 268 ASN A C 1
ATOM 2162 O O . ASN A 1 268 ? 8.172 -18.266 -30.594 1 85.31 268 ASN A O 1
ATOM 2166 N N . LYS A 1 269 ? 7.918 -19.406 -28.766 1 85 269 LYS A N 1
ATOM 2167 C CA . LYS A 1 269 ? 9.32 -19.641 -28.453 1 85 269 LYS A CA 1
ATOM 2168 C C . LYS A 1 269 ? 10.023 -18.359 -28.031 1 85 269 LYS A C 1
ATOM 2170 O O . LYS A 1 269 ? 11.227 -18.344 -27.797 1 85 269 LYS A O 1
ATOM 2175 N N . ALA A 1 270 ? 9.242 -17.25 -28 1 91 270 ALA A N 1
ATOM 2176 C CA . ALA A 1 270 ? 9.844 -16.016 -27.484 1 91 270 ALA A CA 1
ATOM 2177 C C . ALA A 1 270 ? 10.094 -16.109 -25.984 1 91 270 ALA A C 1
ATOM 2179 O O . ALA A 1 270 ? 9.297 -16.703 -25.25 1 91 270 ALA A O 1
ATOM 2180 N N . PRO A 1 271 ? 11.203 -15.57 -25.578 1 94.38 271 PRO A N 1
ATOM 2181 C CA . PRO A 1 271 ? 11.375 -15.484 -24.125 1 94.38 271 PRO A CA 1
ATOM 2182 C C . PRO A 1 271 ? 10.414 -14.5 -23.469 1 94.38 271 PRO A C 1
ATOM 2184 O O . PRO A 1 271 ? 9.859 -13.625 -24.156 1 94.38 271 PRO A O 1
ATOM 2187 N N . VAL A 1 272 ? 10.141 -14.719 -22.219 1 95.94 272 VAL A N 1
ATOM 2188 C CA . VAL A 1 272 ? 9.352 -13.766 -21.438 1 95.94 272 VAL A CA 1
ATOM 2189 C C . VAL A 1 272 ? 10.266 -12.703 -20.844 1 95.94 272 VAL A C 1
ATOM 2191 O O . VAL A 1 272 ? 11.266 -13.016 -20.188 1 95.94 272 VAL A O 1
ATOM 2194 N N . ASN A 1 273 ? 9.961 -11.492 -21.109 1 96.94 273 ASN A N 1
ATOM 2195 C CA . ASN A 1 273 ? 10.688 -10.352 -20.562 1 96.94 273 ASN A CA 1
ATOM 2196 C C . ASN A 1 273 ? 9.773 -9.438 -19.75 1 96.94 273 ASN A C 1
ATOM 2198 O O . ASN A 1 273 ? 8.938 -8.727 -20.328 1 96.94 273 ASN A O 1
ATOM 2202 N N . MET A 1 274 ? 9.984 -9.477 -18.438 1 97.19 274 MET A N 1
ATOM 2203 C CA . MET A 1 274 ? 9.227 -8.57 -17.578 1 97.19 274 MET A CA 1
ATOM 2204 C C . MET A 1 274 ? 9.898 -7.207 -17.5 1 97.19 274 MET A C 1
ATOM 2206 O O . MET A 1 274 ? 11.125 -7.113 -17.469 1 97.19 274 MET A O 1
ATOM 2210 N N . GLN A 1 275 ? 9.117 -6.25 -17.5 1 96.06 275 GLN A N 1
ATOM 2211 C CA . GLN A 1 275 ? 9.547 -4.863 -17.359 1 96.06 275 GLN A CA 1
ATOM 2212 C C . GLN A 1 275 ? 8.555 -4.062 -16.516 1 96.06 275 GLN A C 1
ATOM 2214 O O . GLN A 1 275 ? 7.465 -4.547 -16.203 1 96.06 275 GLN A O 1
ATOM 2219 N N . GLU A 1 276 ? 9.039 -2.869 -16.141 1 95.12 276 GLU A N 1
ATOM 2220 C CA . GLU A 1 276 ? 8.148 -1.98 -15.391 1 95.12 276 GLU A CA 1
ATOM 2221 C C . GLU A 1 276 ? 6.922 -1.61 -16.219 1 95.12 276 GLU A C 1
ATOM 2223 O O . GLU A 1 276 ? 5.828 -1.449 -15.672 1 95.12 276 GLU A O 1
ATOM 2228 N N . THR A 1 277 ? 7.023 -1.584 -17.516 1 94.25 277 THR A N 1
ATOM 2229 C CA . THR A 1 277 ? 5.977 -1.094 -18.406 1 94.25 277 THR A CA 1
ATOM 2230 C C . THR A 1 277 ? 4.941 -2.186 -18.672 1 94.25 277 THR A C 1
ATOM 2232 O O . THR A 1 277 ? 3.805 -1.891 -19.047 1 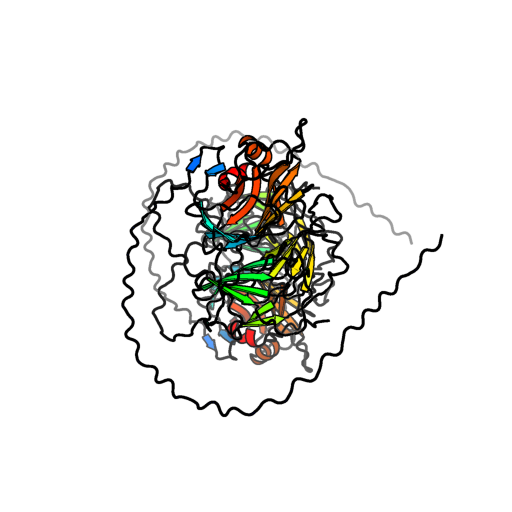94.25 277 THR A O 1
ATOM 2235 N N . ASN A 1 278 ? 5.348 -3.398 -18.516 1 94.81 278 ASN A N 1
ATOM 2236 C CA . ASN A 1 278 ? 4.395 -4.457 -18.828 1 94.81 278 ASN A CA 1
ATOM 2237 C C . ASN A 1 278 ? 4.02 -5.254 -17.578 1 94.81 278 ASN A C 1
ATOM 2239 O O . ASN A 1 278 ? 3.488 -6.359 -17.672 1 94.81 278 ASN A O 1
ATOM 2243 N N . SER A 1 279 ? 4.438 -4.797 -16.484 1 96.25 279 SER A N 1
ATOM 2244 C CA . SER A 1 279 ? 3.883 -5.215 -15.211 1 96.25 279 SER A CA 1
ATOM 2245 C C . SER A 1 279 ? 2.781 -4.27 -14.742 1 96.25 279 SER A C 1
ATOM 2247 O O . SER A 1 279 ? 3.057 -3.125 -14.375 1 96.25 279 SER A O 1
ATOM 2249 N N . ILE A 1 280 ? 1.537 -4.809 -14.75 1 92.94 280 ILE A N 1
ATOM 2250 C CA . ILE A 1 280 ? 0.392 -3.908 -14.688 1 92.94 280 ILE A CA 1
ATOM 2251 C C . ILE A 1 280 ? -0.442 -4.215 -13.445 1 92.94 280 ILE A C 1
ATOM 2253 O O . ILE A 1 280 ? -0.746 -5.379 -13.172 1 92.94 280 ILE A O 1
ATOM 2257 N N . PHE A 1 281 ? -0.781 -3.17 -12.734 1 91.94 281 PHE A N 1
ATOM 2258 C CA . PHE A 1 281 ? -1.748 -3.281 -11.648 1 91.94 281 PHE A CA 1
ATOM 2259 C C . PHE A 1 281 ? -3.148 -2.93 -12.133 1 91.94 281 PHE A C 1
ATOM 2261 O O . PHE A 1 281 ? -3.361 -1.868 -12.727 1 91.94 281 PHE A O 1
ATOM 2268 N N . PHE A 1 282 ? -4.055 -3.863 -11.93 1 86.38 282 PHE A N 1
ATOM 2269 C CA . PHE A 1 282 ? -5.473 -3.594 -12.148 1 86.38 282 PHE A CA 1
ATOM 2270 C C . PHE A 1 282 ? -6.188 -3.324 -10.836 1 86.38 282 PHE A C 1
ATOM 2272 O O . PHE A 1 282 ? -6.125 -4.141 -9.906 1 86.38 282 PHE A O 1
ATOM 2279 N N . HIS A 1 283 ? -6.758 -2.193 -10.688 1 87 283 HIS A N 1
ATOM 2280 C CA . HIS A 1 283 ? -7.547 -1.865 -9.508 1 87 283 HIS A CA 1
ATOM 2281 C C . HIS A 1 283 ? -8.938 -2.479 -9.594 1 87 283 HIS A C 1
ATOM 2283 O O . HIS A 1 283 ? -9.703 -2.174 -10.508 1 87 283 HIS A O 1
ATOM 2289 N N . THR A 1 284 ? -9.32 -3.236 -8.617 1 79.06 284 THR A N 1
ATOM 2290 C CA . THR A 1 284 ? -10.492 -4.098 -8.742 1 79.06 284 THR A CA 1
ATOM 2291 C C . THR A 1 284 ? -11.773 -3.305 -8.523 1 79.06 284 THR A C 1
ATOM 2293 O O . THR A 1 284 ? -12.859 -3.75 -8.898 1 79.06 284 THR A O 1
ATOM 2296 N N . THR A 1 285 ? -11.688 -2.184 -7.887 1 77.94 285 THR A N 1
ATOM 2297 C CA . THR A 1 285 ? -12.867 -1.361 -7.645 1 77.94 285 THR A CA 1
ATOM 2298 C C . THR A 1 285 ? -12.938 -0.208 -8.641 1 77.94 285 THR A C 1
ATOM 2300 O O . THR A 1 285 ? -14 0.088 -9.18 1 77.94 285 THR A O 1
ATOM 2303 N N . ASN A 1 286 ? -11.758 0.399 -8.906 1 82.75 286 ASN A N 1
ATOM 2304 C CA . ASN A 1 286 ? -11.727 1.562 -9.789 1 82.75 286 ASN A CA 1
ATOM 2305 C C . ASN A 1 286 ? -11.57 1.155 -11.25 1 82.75 286 ASN A C 1
ATOM 2307 O O . ASN A 1 286 ? -11.758 1.975 -12.148 1 82.75 286 ASN A O 1
ATOM 2311 N N . PHE A 1 287 ? -11.203 -0.091 -11.547 1 80.38 287 PHE A N 1
ATOM 2312 C CA . PHE A 1 287 ? -11.078 -0.693 -12.867 1 80.38 287 PHE A CA 1
ATOM 2313 C C . PHE A 1 287 ? -10.062 0.063 -13.711 1 80.38 287 PHE A C 1
ATOM 2315 O O . PHE A 1 287 ? -10.312 0.345 -14.891 1 80.38 287 PHE A O 1
ATOM 2322 N N . THR A 1 288 ? -9.039 0.445 -13.094 1 85.44 288 THR A N 1
ATOM 2323 C CA . THR A 1 288 ? -7.953 1.124 -13.789 1 85.44 288 THR A CA 1
ATOM 2324 C C . THR A 1 288 ? -6.734 0.212 -13.906 1 85.44 288 THR A C 1
ATOM 2326 O O . THR A 1 288 ? -6.535 -0.674 -13.07 1 85.44 288 THR A O 1
ATOM 2329 N N . PHE A 1 289 ? -6.012 0.422 -15.016 1 89.31 289 PHE A N 1
ATOM 2330 C CA . PHE A 1 289 ? -4.75 -0.271 -15.258 1 89.31 289 PHE A CA 1
ATOM 2331 C C . PHE A 1 289 ? -3.574 0.683 -15.102 1 89.31 289 PHE A C 1
ATOM 2333 O O . PHE A 1 289 ? -3.59 1.792 -15.633 1 89.31 289 PHE A O 1
ATOM 2340 N N . ARG A 1 290 ? -2.627 0.267 -14.281 1 92.62 290 ARG A N 1
ATOM 2341 C CA . ARG A 1 290 ? -1.444 1.102 -14.102 1 92.62 290 ARG A CA 1
ATOM 2342 C C . ARG A 1 290 ? -0.173 0.26 -14.125 1 92.62 290 ARG A C 1
ATOM 2344 O O . ARG A 1 290 ? -0.087 -0.763 -13.438 1 92.62 290 ARG A O 1
ATOM 2351 N N . ALA A 1 291 ? 0.782 0.762 -14.891 1 94.75 291 ALA A N 1
ATOM 2352 C CA . ALA A 1 291 ? 2.072 0.081 -14.953 1 94.75 291 ALA A CA 1
ATOM 2353 C C . ALA A 1 291 ? 2.877 0.308 -13.68 1 94.75 291 ALA A C 1
ATOM 2355 O O . ALA A 1 291 ? 2.654 1.288 -12.961 1 94.75 291 ALA A O 1
ATOM 2356 N N . ALA A 1 292 ? 3.742 -0.633 -13.391 1 94.75 292 ALA A N 1
ATOM 2357 C CA . ALA A 1 292 ? 4.66 -0.524 -12.258 1 94.75 292 ALA A CA 1
ATOM 2358 C C . ALA A 1 292 ? 5.828 0.401 -12.586 1 94.75 292 ALA A C 1
ATOM 2360 O O . ALA A 1 292 ? 6.988 0.049 -12.359 1 94.75 292 ALA A O 1
ATOM 2361 N N . ALA A 1 293 ? 5.566 1.546 -12.961 1 89.69 293 ALA A N 1
ATOM 2362 C CA . ALA A 1 293 ? 6.535 2.439 -13.586 1 89.69 293 ALA A CA 1
ATOM 2363 C C . ALA A 1 293 ? 7.559 2.938 -12.57 1 89.69 293 ALA A C 1
ATOM 2365 O O . ALA A 1 293 ? 8.68 3.305 -12.938 1 89.69 293 ALA A O 1
ATOM 2366 N N . ASP A 1 294 ? 7.285 2.945 -11.32 1 89.12 294 ASP A N 1
ATOM 2367 C CA . ASP A 1 294 ? 8.164 3.537 -10.32 1 89.12 294 ASP A CA 1
ATOM 2368 C C . ASP A 1 294 ? 9.016 2.469 -9.633 1 89.12 294 ASP A C 1
ATOM 2370 O O . ASP A 1 294 ? 9.789 2.773 -8.727 1 89.12 294 ASP A O 1
ATOM 2374 N N . THR A 1 295 ? 8.805 1.233 -10.062 1 94.12 295 THR A N 1
ATOM 2375 C CA . THR A 1 295 ? 9.555 0.144 -9.438 1 94.12 295 THR A CA 1
ATOM 2376 C C . THR A 1 295 ? 11.016 0.162 -9.891 1 94.12 295 THR A C 1
ATOM 2378 O O . THR A 1 295 ? 11.297 0.285 -11.086 1 94.12 295 THR A O 1
ATOM 2381 N N . VAL A 1 296 ? 11.906 0.078 -8.922 1 93.12 296 VAL A N 1
ATOM 2382 C CA . VAL A 1 296 ? 13.336 0.082 -9.227 1 93.12 296 VAL A CA 1
ATOM 2383 C C . VAL A 1 296 ? 13.898 -1.33 -9.094 1 93.12 296 VAL A C 1
ATOM 2385 O O . VAL A 1 296 ? 13.414 -2.119 -8.273 1 93.12 296 VAL A O 1
ATOM 2388 N N . GLY A 1 297 ? 14.953 -1.606 -9.906 1 92.81 297 GLY A N 1
ATOM 2389 C CA . GLY A 1 297 ? 15.602 -2.91 -9.906 1 92.81 297 GLY A CA 1
ATOM 2390 C C . GLY A 1 297 ? 15.539 -3.607 -11.25 1 92.81 297 GLY A C 1
ATOM 2391 O O . GLY A 1 297 ? 14.984 -3.066 -12.211 1 92.81 297 GLY A O 1
ATOM 2392 N N . THR A 1 298 ? 16.125 -4.766 -11.305 1 92.69 298 THR A N 1
ATOM 2393 C CA . THR A 1 298 ? 16.156 -5.527 -12.547 1 92.69 298 THR A CA 1
ATOM 2394 C C . THR A 1 298 ? 15.023 -6.547 -12.586 1 92.69 298 THR A C 1
ATOM 2396 O O . THR A 1 298 ? 15 -7.488 -11.789 1 92.69 298 THR A O 1
ATOM 2399 N N . PHE A 1 299 ? 14.18 -6.332 -13.5 1 96.5 299 PHE A N 1
ATOM 2400 C CA . PHE A 1 299 ? 13.055 -7.25 -13.688 1 96.5 299 PHE A CA 1
ATOM 2401 C C . PHE A 1 299 ? 13.523 -8.562 -14.312 1 96.5 299 PHE A C 1
ATOM 2403 O O . PHE A 1 299 ? 14.547 -8.594 -15 1 96.5 299 PHE A O 1
ATOM 2410 N N . PRO A 1 300 ? 12.766 -9.656 -14.055 1 96.94 300 PRO A N 1
ATOM 2411 C CA . PRO A 1 300 ? 13.109 -10.922 -14.703 1 96.94 300 PRO A CA 1
ATOM 2412 C C . PRO A 1 300 ? 13.094 -10.828 -16.219 1 96.94 300 PRO A C 1
ATOM 2414 O O . PRO A 1 300 ? 12.141 -10.312 -16.812 1 96.94 300 PRO A O 1
ATOM 2417 N N . GLY A 1 301 ? 14.195 -11.352 -16.859 1 96 301 GLY A N 1
ATOM 2418 C CA . GLY A 1 301 ? 14.289 -11.352 -18.312 1 96 301 GLY A CA 1
ATOM 2419 C C . GLY A 1 301 ? 14.781 -12.672 -18.875 1 96 301 GLY A C 1
ATOM 2420 O O . GLY A 1 301 ? 15.367 -13.484 -18.141 1 96 301 GLY A O 1
ATOM 2421 N N . ASN A 1 302 ? 14.375 -12.891 -20.156 1 94.69 302 ASN A N 1
ATOM 2422 C CA . ASN A 1 302 ? 14.781 -14.07 -20.891 1 94.69 302 ASN A CA 1
ATOM 2423 C C . ASN A 1 302 ? 14.281 -15.352 -20.234 1 94.69 302 ASN A C 1
ATOM 2425 O O . ASN A 1 302 ? 15.031 -16.328 -20.109 1 94.69 302 ASN A O 1
ATOM 2429 N N . LEU A 1 303 ? 13.078 -15.289 -19.828 1 96.5 303 LEU A N 1
ATOM 2430 C CA . LEU A 1 303 ? 12.492 -16.422 -19.141 1 96.5 303 LEU A CA 1
ATOM 2431 C C . LEU A 1 303 ? 11.883 -17.406 -20.125 1 96.5 303 LEU A C 1
ATOM 2433 O O . LEU A 1 303 ? 11.203 -17 -21.078 1 96.5 303 LEU A O 1
ATOM 2437 N N . ARG A 1 304 ? 12.094 -18.672 -19.891 1 93.56 304 ARG A N 1
ATOM 2438 C CA . ARG A 1 304 ? 11.344 -19.688 -20.625 1 93.56 304 ARG A CA 1
ATOM 2439 C C . ARG A 1 304 ? 9.945 -19.859 -20.047 1 93.56 304 ARG A C 1
ATOM 2441 O O . ARG A 1 304 ? 8.961 -19.891 -20.781 1 93.56 304 ARG A O 1
ATOM 2448 N N . TRP A 1 305 ? 9.867 -20.047 -18.812 1 92.75 305 TRP A N 1
ATOM 2449 C CA . TRP A 1 305 ? 8.633 -20.031 -18.047 1 92.75 305 TRP A CA 1
ATOM 2450 C C . TRP A 1 305 ? 8.875 -19.547 -16.625 1 92.75 305 TRP A C 1
ATOM 2452 O O . TRP A 1 305 ? 10.023 -19.359 -16.219 1 92.75 305 TRP A O 1
ATOM 2462 N N . TYR A 1 306 ? 7.785 -19.203 -15.922 1 95.69 306 TYR A N 1
ATOM 2463 C CA . TYR A 1 306 ? 7.977 -18.75 -14.555 1 95.69 306 TYR A CA 1
ATOM 2464 C C . TYR A 1 306 ? 6.742 -19.031 -13.703 1 95.69 306 TYR A C 1
ATOM 2466 O O . TYR A 1 306 ? 5.668 -19.312 -14.242 1 95.69 306 TYR A O 1
ATOM 2474 N N . TRP A 1 307 ? 7.004 -19.031 -12.414 1 94.19 307 TRP A N 1
ATOM 2475 C CA . TRP A 1 307 ? 5.98 -19.094 -11.375 1 94.19 307 TRP A CA 1
ATOM 2476 C C . TRP A 1 307 ? 6.023 -17.859 -10.484 1 94.19 307 TRP A C 1
ATOM 2478 O O . TRP A 1 307 ? 7.082 -17.266 -10.289 1 94.19 307 TRP A O 1
ATOM 2488 N N . SER A 1 308 ? 4.84 -17.469 -10.016 1 93.19 308 SER A N 1
ATOM 2489 C CA . SER A 1 308 ? 4.812 -16.328 -9.109 1 93.19 308 SER A CA 1
ATOM 2490 C C . SER A 1 308 ? 3.732 -16.5 -8.047 1 93.19 308 SER A C 1
ATOM 2492 O O . SER A 1 308 ? 2.656 -17.031 -8.32 1 93.19 308 SER A O 1
ATOM 2494 N N . TYR A 1 309 ? 4.082 -16.031 -6.832 1 91 309 TYR A N 1
ATOM 2495 C CA . TYR A 1 309 ? 3.174 -16.125 -5.695 1 91 309 TYR A CA 1
ATOM 2496 C C . TYR A 1 309 ? 3.238 -14.859 -4.84 1 91 309 TYR A C 1
ATOM 2498 O O . TYR A 1 309 ? 4.32 -14.312 -4.621 1 91 309 TYR A O 1
ATOM 2506 N N . SER A 1 310 ? 2.08 -14.422 -4.438 1 89.19 310 SER A N 1
ATOM 2507 C CA . SER A 1 310 ? 2.002 -13.305 -3.502 1 89.19 310 SER A CA 1
ATOM 2508 C C . SER A 1 310 ? 2.117 -13.781 -2.059 1 89.19 310 SER A C 1
ATOM 2510 O O . SER A 1 310 ? 1.653 -14.875 -1.72 1 89.19 310 SER A O 1
ATOM 2512 N N . ASN A 1 311 ? 2.797 -12.922 -1.174 1 85.94 311 ASN A N 1
ATOM 2513 C CA . ASN A 1 311 ? 2.924 -13.297 0.231 1 85.94 311 ASN A CA 1
ATOM 2514 C C . ASN A 1 311 ? 1.602 -13.133 0.977 1 85.94 311 ASN A C 1
ATOM 2516 O O . ASN A 1 311 ? 1.46 -13.594 2.107 1 85.94 311 ASN A O 1
ATOM 2520 N N . GLU A 1 312 ? 0.798 -12.258 0.495 1 73.69 312 GLU A N 1
ATOM 2521 C CA . GLU A 1 312 ? -0.498 -12.094 1.146 1 73.69 312 GLU A CA 1
ATOM 2522 C C . GLU A 1 312 ? -1.375 -13.328 0.95 1 73.69 312 GLU A C 1
ATOM 2524 O O . GLU A 1 312 ? -2.355 -13.523 1.673 1 73.69 312 GLU A O 1
ATOM 2529 N N . GLY A 1 313 ? -0.816 -14.336 0.702 1 57.22 313 GLY A N 1
ATOM 2530 C CA . GLY A 1 313 ? -1.505 -15.602 0.502 1 57.22 313 GLY A CA 1
ATOM 2531 C C . GLY A 1 313 ? -2.762 -15.469 -0.338 1 57.22 313 GLY A C 1
ATOM 2532 O O . GLY A 1 313 ? -3.15 -14.359 -0.714 1 57.22 313 GLY A O 1
ATOM 2533 N N . SER A 1 314 ? -3.152 -16.422 -0.899 1 46.16 314 SER A N 1
ATOM 2534 C CA . SER A 1 314 ? -4.508 -16.5 -1.431 1 46.16 314 SER A CA 1
ATOM 2535 C C . SER A 1 314 ? -5.547 -16.344 -0.323 1 46.16 314 SER A C 1
ATOM 2537 O O . SER A 1 314 ? -6.52 -17.109 -0.269 1 46.16 314 SER A O 1
ATOM 2539 N N . GLN A 1 315 ? -5.109 -15.695 0.9 1 38.12 315 GLN A N 1
ATOM 2540 C CA . GLN A 1 315 ? -5.992 -15.742 2.061 1 38.12 315 GLN A CA 1
ATOM 2541 C C . GLN A 1 315 ? -7.219 -14.859 1.858 1 38.12 315 GLN A C 1
ATOM 2543 O O . GLN A 1 315 ? -7.094 -13.648 1.679 1 38.12 315 GLN A O 1
ATOM 2548 N N . SER A 1 316 ? -8.125 -15.352 1.378 1 34.19 316 SER A N 1
ATOM 2549 C CA . SER A 1 316 ? -9.422 -14.688 1.483 1 34.19 316 SER A CA 1
ATOM 2550 C C . SER A 1 316 ? -9.812 -14.477 2.941 1 34.19 316 SER A C 1
ATOM 2552 O O . SER A 1 316 ? -10 -15.438 3.686 1 34.19 316 SER A O 1
ATOM 2554 N N . SER A 1 317 ? -9.227 -13.617 3.688 1 31.19 317 SER A N 1
ATOM 2555 C CA . SER A 1 317 ? -9.922 -13.438 4.961 1 31.19 317 SER A CA 1
ATOM 2556 C C . SER A 1 317 ? -11.406 -13.18 4.742 1 31.19 317 SER A C 1
ATOM 2558 O O . SER A 1 317 ? -11.789 -12.164 4.164 1 31.19 317 SER A O 1
ATOM 2560 N N . VAL A 1 318 ? -12.172 -14.172 4.613 1 30.41 318 VAL A N 1
ATOM 2561 C CA . VAL A 1 318 ? -13.594 -13.914 4.84 1 30.41 318 VAL A CA 1
ATOM 2562 C C . VAL A 1 318 ? -13.773 -13.141 6.145 1 30.41 318 VAL A C 1
ATOM 2564 O O . VAL A 1 318 ? -13.383 -13.617 7.215 1 30.41 318 VAL A O 1
ATOM 2567 N N . GLN A 1 319 ? -13.719 -11.883 6.098 1 29.34 319 GLN A N 1
ATOM 2568 C CA . GLN A 1 319 ? -14.305 -11.258 7.277 1 29.34 319 GLN A CA 1
ATOM 2569 C C . GLN A 1 319 ? -15.359 -12.156 7.91 1 29.34 319 GLN A C 1
ATOM 2571 O O . GLN A 1 319 ? -16.281 -12.609 7.23 1 29.34 319 GLN A O 1
ATOM 2576 N N . SER A 1 320 ? -15.039 -12.891 8.859 1 27.59 320 SER A N 1
ATOM 2577 C CA . SER A 1 320 ? -16.094 -13.508 9.656 1 27.59 320 SER A CA 1
ATOM 2578 C C . SER A 1 320 ? -17.344 -12.633 9.695 1 27.59 320 SER A C 1
ATOM 2580 O O . SER A 1 320 ? -17.266 -11.445 10.016 1 27.59 320 SER A O 1
ATOM 2582 N N . LEU A 1 321 ? -18.281 -12.906 8.906 1 26.67 321 LEU A N 1
ATOM 2583 C CA . LEU A 1 321 ? -19.578 -12.375 9.273 1 26.67 321 LEU A CA 1
ATOM 2584 C C . LEU A 1 321 ? -19.734 -12.312 10.789 1 26.67 321 LEU A C 1
ATOM 2586 O O . LEU A 1 321 ? -19.641 -13.344 11.461 1 26.67 321 LEU A O 1
ATOM 2590 N N . LEU A 1 322 ? -19.328 -11.234 11.367 1 26.81 322 LEU A N 1
ATOM 2591 C CA . LEU A 1 322 ? -19.766 -11.016 12.742 1 26.81 322 LEU A CA 1
ATOM 2592 C C . LEU A 1 322 ? -21.188 -11.547 12.953 1 26.81 322 LEU A C 1
ATOM 2594 O O . LEU A 1 322 ? -22.125 -11.094 12.297 1 26.81 322 LEU A O 1
ATOM 2598 N N . THR A 1 323 ? -21.297 -12.82 13.117 1 25.08 323 THR A N 1
ATOM 2599 C CA . THR A 1 323 ? -22.5 -13.133 13.875 1 25.08 323 THR A CA 1
ATOM 2600 C C . THR A 1 323 ? -22.594 -12.25 15.117 1 25.08 323 THR A C 1
ATOM 2602 O O . THR A 1 323 ? -21.641 -12.164 15.898 1 25.08 323 THR A O 1
ATOM 2605 N N . THR A 1 324 ? -23.484 -11.281 15.062 1 27.34 324 THR A N 1
ATOM 2606 C CA . THR A 1 324 ? -24.016 -10.391 16.094 1 27.34 324 THR A CA 1
ATOM 2607 C C . THR A 1 324 ? -24.266 -11.156 17.391 1 27.34 324 THR A C 1
ATOM 2609 O O . THR A 1 324 ? -25.109 -10.742 18.203 1 27.34 324 THR A O 1
ATOM 2612 N N . SER A 1 325 ? -23.562 -12.281 17.719 1 25.14 325 SER A N 1
ATOM 2613 C CA . SER A 1 325 ? -24.109 -12.562 19.031 1 25.14 325 SER A CA 1
ATOM 2614 C C . SER A 1 325 ? -23.766 -11.453 20.016 1 25.14 325 SER A C 1
ATOM 2616 O O . SER A 1 325 ? -22.688 -10.852 19.953 1 25.14 325 SER A O 1
ATOM 2618 N N . PRO A 1 326 ? -24.844 -11.016 20.906 1 25.48 326 PRO A N 1
ATOM 2619 C CA . PRO A 1 326 ? -25.047 -9.898 21.828 1 25.48 326 PRO A CA 1
ATOM 2620 C C . PRO A 1 326 ? -23.969 -9.789 22.891 1 25.48 326 PRO A C 1
ATOM 2622 O O . PRO A 1 326 ? -23.938 -8.82 23.656 1 25.48 326 PRO A O 1
ATOM 2625 N N . LEU A 1 327 ? -23.422 -10.969 23.453 1 26.45 327 LEU A N 1
ATOM 2626 C CA . LEU A 1 327 ? -23.219 -10.758 24.875 1 26.45 327 LEU A CA 1
ATOM 2627 C C . LEU A 1 327 ? -22 -9.875 25.125 1 26.45 327 LEU A C 1
ATOM 2629 O O . LEU A 1 327 ? -20.969 -10.023 24.469 1 26.45 327 LEU A O 1
ATOM 2633 N N . PRO A 1 328 ? -22.109 -8.828 25.953 1 25.11 328 PRO A N 1
ATOM 2634 C CA . PRO A 1 328 ? -21.25 -7.746 26.438 1 25.11 328 PRO A CA 1
ATOM 2635 C C . PRO A 1 328 ? -20 -8.258 27.156 1 25.11 328 PRO A C 1
ATOM 2637 O O . PRO A 1 328 ? -20.031 -8.508 28.359 1 25.11 328 PRO A O 1
ATOM 2640 N N . ARG A 1 329 ? -19.297 -9.352 26.688 1 25.19 329 ARG A N 1
ATOM 2641 C CA . ARG A 1 329 ? -18.328 -9.688 27.703 1 25.19 329 ARG A CA 1
ATOM 2642 C C . ARG A 1 329 ? -17.344 -8.531 27.938 1 25.19 329 ARG A C 1
ATOM 2644 O O . ARG A 1 329 ? -17.141 -7.707 27.047 1 25.19 329 ARG A O 1
ATOM 2651 N N . LYS A 1 330 ? -16.703 -8.562 29.094 1 24.72 330 LYS A N 1
ATOM 2652 C CA . LYS A 1 330 ? -15.797 -7.668 29.797 1 24.72 330 LYS A CA 1
ATOM 2653 C C . LYS A 1 330 ? -14.523 -7.438 28.984 1 24.72 330 LYS A C 1
ATOM 2655 O O . LYS A 1 330 ? -13.883 -8.391 28.531 1 24.72 330 LYS A O 1
ATOM 2660 N N . ARG A 1 331 ? -14.297 -6.242 28.625 1 25.23 331 ARG A N 1
ATOM 2661 C CA . ARG A 1 331 ? -13.234 -5.703 27.781 1 25.23 331 ARG A CA 1
ATOM 2662 C C . ARG A 1 331 ? -11.867 -5.914 28.406 1 25.23 331 ARG A C 1
ATOM 2664 O O . ARG A 1 331 ? -11.5 -5.207 29.344 1 25.23 331 ARG A O 1
ATOM 2671 N N . LYS A 1 332 ? -11.5 -7.211 28.703 1 25.36 332 LYS A N 1
ATOM 2672 C CA . LYS A 1 332 ? -10.125 -7.238 29.188 1 25.36 332 LYS A CA 1
ATOM 2673 C C . LYS A 1 332 ? -9.188 -6.516 28.219 1 25.36 332 LYS A C 1
ATOM 2675 O O . LYS A 1 332 ? -9.375 -6.574 27 1 25.36 332 LYS A O 1
ATOM 2680 N N . ARG A 1 333 ? -8.383 -5.668 28.812 1 23.67 333 ARG A N 1
ATOM 2681 C CA . ARG A 1 333 ? -7.371 -4.777 28.25 1 23.67 333 ARG A CA 1
ATOM 2682 C C . ARG A 1 333 ? -6.43 -5.531 27.312 1 23.67 333 ARG A C 1
ATOM 2684 O O . ARG A 1 333 ? -5.75 -6.473 27.75 1 23.67 333 ARG A O 1
ATOM 2691 N N . LEU A 1 334 ? -6.879 -5.832 26.156 1 25.5 334 LEU A N 1
ATOM 2692 C CA . LEU A 1 334 ? -6.023 -6.523 25.203 1 25.5 334 LEU A CA 1
ATOM 2693 C C . LEU A 1 334 ? -4.668 -5.832 25.078 1 25.5 334 LEU A C 1
ATOM 2695 O O . LEU A 1 334 ? -4.602 -4.625 24.859 1 25.5 334 LEU A O 1
ATOM 2699 N N . SER A 1 335 ? -3.721 -6.25 25.828 1 25.08 335 SER A N 1
ATOM 2700 C CA . SER A 1 335 ? -2.309 -5.906 25.703 1 25.08 335 SER A CA 1
ATOM 2701 C C . SER A 1 335 ? -1.898 -5.805 24.234 1 25.08 335 SER A C 1
ATOM 2703 O O . SER A 1 335 ? -2.305 -6.629 23.406 1 25.08 335 SER A O 1
ATOM 2705 N N . SER A 1 336 ? -1.764 -4.629 23.781 1 28.03 336 SER A N 1
ATOM 2706 C CA . SER A 1 336 ? -1.328 -4.309 22.422 1 28.03 336 SER A CA 1
ATOM 2707 C C . SER A 1 336 ? -0.141 -5.168 22.016 1 28.03 336 SER A C 1
ATOM 2709 O O . SER A 1 336 ? 0.909 -5.145 22.656 1 28.03 336 SER A O 1
ATOM 2711 N N . SER A 1 337 ? -0.279 -6.395 21.781 1 28.78 337 SER A N 1
ATOM 2712 C CA . SER A 1 337 ? 0.784 -7.23 21.219 1 28.78 337 SER A CA 1
ATOM 2713 C C . SER A 1 337 ? 1.688 -6.434 20.297 1 28.78 337 SER A C 1
ATOM 2715 O O . SER A 1 337 ? 1.23 -5.504 19.625 1 28.78 337 SER A O 1
ATOM 2717 N N . PRO A 1 338 ? 2.939 -6.59 20.516 1 30.7 338 PRO A N 1
ATOM 2718 C CA . PRO A 1 338 ? 3.912 -5.906 19.656 1 30.7 338 PRO A CA 1
ATOM 2719 C C . PRO A 1 338 ? 3.514 -5.922 18.172 1 30.7 338 PRO A C 1
ATOM 2721 O O . PRO A 1 338 ? 2.996 -6.93 17.688 1 30.7 338 PRO A O 1
ATOM 2724 N N . ARG A 1 339 ? 3.109 -4.844 17.641 1 33.16 339 ARG A N 1
ATOM 2725 C CA . ARG A 1 339 ? 2.848 -4.707 16.219 1 33.16 339 ARG A CA 1
ATOM 2726 C C . ARG A 1 339 ? 3.783 -5.594 15.398 1 33.16 339 ARG A C 1
ATOM 2728 O O . ARG A 1 339 ? 5 -5.391 15.406 1 33.16 339 ARG A O 1
ATOM 2735 N N . GLU A 1 340 ? 3.627 -6.855 15.391 1 33.38 340 GLU A N 1
ATOM 2736 C CA . GLU A 1 340 ? 4.398 -7.625 14.422 1 33.38 340 GLU A CA 1
ATOM 2737 C C . GLU A 1 340 ? 4.699 -6.801 13.172 1 33.38 340 GLU A C 1
ATOM 2739 O O . GLU A 1 340 ? 3.816 -6.125 12.641 1 33.38 340 GLU A O 1
ATOM 2744 N N . ALA A 1 341 ? 5.84 -6.406 12.914 1 39.56 341 ALA A N 1
ATOM 2745 C CA . ALA A 1 341 ? 6.328 -5.68 11.75 1 39.56 341 ALA A CA 1
ATOM 2746 C C . ALA A 1 341 ? 5.562 -6.082 10.492 1 39.56 341 ALA A C 1
ATOM 2748 O O . ALA A 1 341 ? 5.535 -7.258 10.117 1 39.56 341 ALA A O 1
ATOM 2749 N N . ALA A 1 342 ? 4.465 -5.559 10.188 1 52.03 342 ALA A N 1
ATOM 2750 C CA . ALA A 1 342 ? 3.66 -5.777 8.992 1 52.03 342 ALA A CA 1
ATOM 2751 C C . ALA A 1 342 ? 4.543 -6.078 7.781 1 52.03 342 ALA A C 1
ATOM 2753 O O . ALA A 1 342 ? 5.445 -5.301 7.457 1 52.03 342 ALA A O 1
ATOM 2754 N N . VAL A 1 343 ? 4.809 -7.383 7.379 1 63.38 343 VAL A N 1
ATOM 2755 C CA . VAL A 1 343 ? 5.539 -7.801 6.188 1 63.38 343 VAL A CA 1
ATOM 2756 C C . VAL A 1 343 ? 5.043 -7.023 4.973 1 63.38 343 VAL A C 1
ATOM 2758 O O . VAL A 1 343 ? 3.834 -6.934 4.738 1 63.38 343 VAL A O 1
ATOM 2761 N N . SER A 1 344 ? 5.977 -6.289 4.328 1 81.62 344 SER A N 1
ATOM 2762 C CA . SER A 1 344 ? 5.703 -5.543 3.102 1 81.62 344 SER A CA 1
ATOM 2763 C C . SER A 1 344 ? 5.102 -6.445 2.029 1 81.62 344 SER A C 1
ATOM 2765 O O . SER A 1 344 ? 5.555 -7.574 1.832 1 81.62 344 SER A O 1
ATOM 2767 N N . PRO A 1 345 ? 3.982 -6.02 1.467 1 90.69 345 PRO A N 1
ATOM 2768 C CA . PRO A 1 345 ? 3.434 -6.816 0.366 1 90.69 345 PRO A CA 1
ATOM 2769 C C . PRO A 1 345 ? 4.449 -7.066 -0.746 1 90.69 345 PRO A C 1
ATOM 2771 O O . PRO A 1 345 ? 5.141 -6.137 -1.176 1 90.69 345 PRO A O 1
ATOM 2774 N N . HIS A 1 346 ? 4.598 -8.352 -1.079 1 93.5 346 HIS A N 1
ATOM 2775 C CA . HIS A 1 346 ? 5.551 -8.656 -2.141 1 93.5 346 HIS A CA 1
ATOM 2776 C C . HIS A 1 346 ? 5.137 -9.898 -2.912 1 93.5 346 HIS A C 1
ATOM 2778 O O . HIS A 1 346 ? 4.234 -10.625 -2.49 1 93.5 346 HIS A O 1
ATOM 2784 N N . VAL A 1 347 ? 5.715 -10.102 -4.066 1 93.94 347 VAL A N 1
ATOM 2785 C CA . VAL A 1 347 ? 5.516 -11.258 -4.941 1 93.94 347 VAL A CA 1
ATOM 2786 C C . VAL A 1 347 ? 6.852 -11.953 -5.188 1 93.94 347 VAL A C 1
ATOM 2788 O O . VAL A 1 347 ? 7.848 -11.305 -5.508 1 93.94 347 VAL A O 1
ATOM 2791 N N . MET A 1 348 ? 6.82 -13.266 -4.977 1 94.5 348 MET A N 1
ATOM 2792 C CA . MET A 1 348 ? 7.969 -14.086 -5.352 1 94.5 348 MET A CA 1
ATOM 2793 C C . MET A 1 348 ? 7.832 -14.586 -6.789 1 94.5 348 MET A C 1
ATOM 2795 O O . MET A 1 348 ? 6.754 -15.016 -7.203 1 94.5 348 MET A O 1
ATOM 2799 N N . ILE A 1 349 ? 8.93 -14.477 -7.547 1 96.31 349 ILE A N 1
ATOM 2800 C CA . ILE A 1 349 ? 8.953 -14.93 -8.93 1 96.31 349 ILE A CA 1
ATOM 2801 C C . ILE A 1 349 ? 10.102 -15.914 -9.133 1 96.31 349 ILE A C 1
ATOM 2803 O O . ILE A 1 349 ? 11.266 -15.578 -8.883 1 96.31 349 ILE A O 1
ATOM 2807 N N . ALA A 1 350 ? 9.805 -17.094 -9.461 1 97.31 350 ALA A N 1
ATOM 2808 C CA . ALA A 1 350 ? 10.805 -18.062 -9.891 1 97.31 350 ALA A CA 1
ATOM 2809 C C . ALA A 1 350 ? 10.773 -18.25 -11.406 1 97.31 350 ALA A C 1
ATOM 2811 O O . ALA A 1 350 ? 9.75 -18.656 -11.969 1 97.31 350 ALA A O 1
ATOM 2812 N N . GLY A 1 351 ? 11.867 -17.891 -12.047 1 97.5 351 GLY A N 1
ATOM 2813 C CA . GLY A 1 351 ? 11.938 -17.984 -13.492 1 97.5 351 GLY A CA 1
ATOM 2814 C C . GLY A 1 351 ? 13.078 -18.859 -13.984 1 97.5 351 GLY A C 1
ATOM 2815 O O . GLY A 1 351 ? 14.164 -18.859 -13.406 1 97.5 351 GLY A O 1
ATOM 2816 N N . TRP A 1 352 ? 12.836 -19.703 -15.008 1 96.19 352 TRP A N 1
ATOM 2817 C CA . TRP A 1 352 ? 13.859 -20.547 -15.609 1 96.19 352 TRP A CA 1
ATOM 2818 C C . TRP A 1 352 ? 14.531 -19.859 -16.781 1 96.19 352 TRP A C 1
ATOM 2820 O O . TRP A 1 352 ? 13.852 -19.406 -17.719 1 96.19 352 TRP A O 1
ATOM 2830 N N . VAL A 1 353 ? 15.797 -19.75 -16.672 1 94.06 353 VAL A N 1
ATOM 2831 C CA . VAL A 1 353 ? 16.594 -19.031 -17.656 1 94.06 353 VAL A CA 1
ATOM 2832 C C . VAL A 1 353 ? 17.703 -19.953 -18.188 1 94.06 353 VAL A C 1
ATOM 2834 O O . VAL A 1 353 ? 18.062 -20.922 -17.531 1 94.06 353 VAL A O 1
ATOM 2837 N N . ASP A 1 354 ? 18.203 -19.531 -19.344 1 89.31 354 ASP A N 1
ATOM 2838 C CA . ASP A 1 354 ? 19.359 -20.25 -19.875 1 89.31 354 ASP A CA 1
ATOM 2839 C C . ASP A 1 354 ? 20.594 -20.031 -19.016 1 89.31 354 ASP A C 1
ATOM 2841 O O . ASP A 1 354 ? 20.906 -18.891 -18.656 1 89.31 354 ASP A O 1
ATOM 2845 N N . TYR A 1 355 ? 21.25 -21 -18.625 1 84.5 355 TYR A N 1
ATOM 2846 C CA . TYR A 1 355 ? 22.422 -20.891 -17.766 1 84.5 355 TYR A CA 1
ATOM 2847 C C . TYR A 1 355 ? 23.688 -20.672 -18.594 1 84.5 355 TYR A C 1
ATOM 2849 O O . TYR A 1 355 ? 24.656 -20.094 -18.109 1 84.5 355 TYR A O 1
ATOM 2857 N N . GLY A 1 356 ? 23.766 -20.719 -19.922 1 71.62 356 GLY A N 1
ATOM 2858 C CA . GLY A 1 356 ? 24.859 -20.375 -20.828 1 71.62 356 GLY A CA 1
ATOM 2859 C C . GLY A 1 356 ? 26.016 -21.359 -20.766 1 71.62 356 GLY A C 1
ATOM 2860 O O . GLY A 1 356 ? 27.141 -21 -21.125 1 71.62 356 GLY A O 1
ATOM 2861 N N . LYS A 1 357 ? 26.031 -22.422 -20.125 1 65.56 357 LYS A N 1
ATOM 2862 C CA . LYS A 1 357 ? 27.203 -23.297 -20.172 1 65.56 357 LYS A CA 1
ATOM 2863 C C . LYS A 1 357 ? 27.406 -23.875 -21.562 1 65.56 357 LYS A C 1
ATOM 2865 O O . LYS A 1 357 ? 26.438 -24.094 -22.312 1 65.56 357 LYS A O 1
ATOM 2870 N N . PRO A 1 358 ? 28.766 -23.688 -22.062 1 58.97 358 PRO A N 1
ATOM 2871 C CA . PRO A 1 358 ? 29.141 -24.094 -23.422 1 58.97 358 PRO A CA 1
ATOM 2872 C C . PRO A 1 358 ? 28.469 -25.391 -23.844 1 58.97 358 PRO A C 1
ATOM 2874 O O . PRO A 1 358 ? 28.125 -25.562 -25.016 1 58.97 358 PRO A O 1
ATOM 2877 N N . GLU A 1 359 ? 28.609 -26.391 -23.016 1 59.38 359 GLU A N 1
ATOM 2878 C CA . GLU A 1 359 ? 28.141 -27.703 -23.469 1 59.38 359 GLU A CA 1
ATOM 2879 C C . GLU A 1 359 ? 26.672 -27.906 -23.109 1 59.38 359 GLU A C 1
ATOM 2881 O O . GLU A 1 359 ? 26.344 -28.234 -21.969 1 59.38 359 GLU A O 1
ATOM 2886 N N . GLY A 1 360 ? 25.641 -27.625 -23.969 1 63.97 360 GLY A N 1
ATOM 2887 C CA . GLY A 1 360 ? 24.25 -28.047 -23.922 1 63.97 360 GLY A CA 1
ATOM 2888 C C . GLY A 1 360 ? 23.297 -26.922 -23.562 1 63.97 360 GLY A C 1
ATOM 2889 O O . GLY A 1 360 ? 23.719 -25.781 -23.359 1 63.97 360 GLY A O 1
ATOM 2890 N N . ASP A 1 361 ? 22.047 -27.062 -23.719 1 72.81 361 ASP A N 1
ATOM 2891 C CA . ASP A 1 361 ? 20.938 -26.172 -23.438 1 72.81 361 ASP A CA 1
ATOM 2892 C C . ASP A 1 361 ? 20.422 -26.375 -22.016 1 72.81 361 ASP A C 1
ATOM 2894 O O . ASP A 1 361 ? 19.391 -27 -21.797 1 72.81 361 ASP A O 1
ATOM 2898 N N . HIS A 1 362 ? 21.234 -25.828 -20.984 1 84.25 362 HIS A N 1
ATOM 2899 C CA . HIS A 1 362 ? 20.844 -25.984 -19.594 1 84.25 362 HIS A CA 1
ATOM 2900 C C . HIS A 1 362 ? 19.984 -24.812 -19.125 1 84.25 362 HIS A C 1
ATOM 2902 O O . HIS A 1 362 ? 20.297 -23.656 -19.422 1 84.25 362 HIS A O 1
ATOM 2908 N N . ILE A 1 363 ? 18.891 -25.219 -18.516 1 90.12 363 ILE A N 1
ATOM 2909 C CA . ILE A 1 363 ? 17.953 -24.25 -17.969 1 90.12 363 ILE A CA 1
ATOM 2910 C C . ILE A 1 363 ? 17.906 -24.359 -16.453 1 90.12 363 ILE A C 1
ATOM 2912 O O . ILE A 1 363 ? 17.844 -25.453 -15.898 1 90.12 363 ILE A O 1
ATOM 2916 N N . MET A 1 364 ? 18.172 -23.203 -15.797 1 93.12 364 MET A N 1
ATOM 2917 C CA . MET A 1 364 ? 18.172 -23.172 -14.344 1 93.12 364 MET A CA 1
ATOM 2918 C C . MET A 1 364 ? 17.188 -22.125 -13.812 1 93.12 364 MET A C 1
ATOM 2920 O O . MET A 1 364 ? 16.984 -21.094 -14.445 1 93.12 364 MET A O 1
ATOM 2924 N N . PRO A 1 365 ? 16.578 -22.453 -12.664 1 96 365 PRO A N 1
ATOM 2925 C CA . PRO A 1 365 ? 15.711 -21.422 -12.086 1 96 365 PRO A CA 1
ATOM 2926 C C . PRO A 1 365 ? 16.5 -20.297 -11.406 1 96 365 PRO A C 1
ATOM 2928 O O . PRO A 1 365 ? 17.594 -20.531 -10.883 1 96 365 PRO A O 1
ATOM 2931 N N . GLU A 1 366 ? 15.984 -19.094 -11.539 1 95.69 366 GLU A N 1
ATOM 2932 C CA . GLU A 1 366 ? 16.375 -17.906 -10.781 1 95.69 366 GLU A CA 1
ATOM 2933 C C . GLU A 1 366 ? 15.203 -17.375 -9.961 1 95.69 366 GLU A C 1
ATOM 2935 O O . GLU A 1 366 ? 14.047 -17.688 -10.242 1 95.69 366 GLU A O 1
ATOM 2940 N N . LEU A 1 367 ? 15.531 -16.672 -8.906 1 95.62 367 LEU A N 1
ATOM 2941 C CA . LEU A 1 367 ? 14.5 -16.203 -7.984 1 95.62 367 LEU A CA 1
ATOM 2942 C C . LEU A 1 367 ? 14.555 -14.695 -7.82 1 95.62 367 LEU A C 1
ATOM 2944 O O . LEU A 1 367 ? 15.633 -14.117 -7.668 1 95.62 367 LEU A O 1
ATOM 2948 N N . TRP A 1 368 ? 13.375 -14.039 -7.941 1 95.94 368 TRP A N 1
ATOM 2949 C CA . TRP A 1 368 ? 13.211 -12.609 -7.707 1 95.94 368 TRP A CA 1
ATOM 2950 C C . TRP A 1 368 ? 12.148 -12.352 -6.641 1 95.94 368 TRP A C 1
ATOM 2952 O O . TRP A 1 368 ? 11.266 -13.18 -6.422 1 95.94 368 TRP A O 1
ATOM 2962 N N . GLN A 1 369 ? 12.297 -11.32 -5.961 1 94 369 GLN A N 1
ATOM 2963 C CA . GLN A 1 369 ? 11.281 -10.789 -5.055 1 94 369 GLN A CA 1
ATOM 2964 C C . GLN A 1 369 ? 10.875 -9.375 -5.453 1 94 369 GLN A C 1
ATOM 2966 O O . GLN A 1 369 ? 11.719 -8.477 -5.52 1 94 369 GLN A O 1
ATOM 2971 N N . TYR A 1 370 ? 9.648 -9.227 -5.785 1 96.25 370 TYR A N 1
ATOM 2972 C CA . TYR A 1 370 ? 9.094 -7.922 -6.129 1 96.25 370 TYR A CA 1
ATOM 2973 C C . TYR A 1 370 ? 8.328 -7.328 -4.953 1 96.25 370 TYR A C 1
ATOM 2975 O O . TYR A 1 370 ? 7.195 -7.738 -4.668 1 96.25 370 TYR A O 1
ATOM 2983 N N . PHE A 1 371 ? 8.914 -6.312 -4.281 1 94.94 371 PHE A N 1
ATOM 2984 C CA . PHE A 1 371 ? 8.211 -5.551 -3.256 1 94.94 371 PHE A CA 1
ATOM 2985 C C . PHE A 1 371 ? 7.223 -4.574 -3.889 1 94.94 371 PHE A C 1
ATOM 2987 O O . PHE A 1 371 ? 7.625 -3.645 -4.586 1 94.94 371 PHE A O 1
ATOM 2994 N N . LEU A 1 372 ? 5.992 -4.809 -3.602 1 96.06 372 LEU A N 1
ATOM 2995 C CA . LEU A 1 372 ? 4.918 -4.051 -4.234 1 96.06 372 LEU A CA 1
ATOM 2996 C C . LEU A 1 372 ? 4.832 -2.643 -3.656 1 96.06 372 LEU A C 1
ATOM 2998 O O . LEU A 1 372 ? 5.52 -2.324 -2.682 1 96.06 372 LEU A O 1
ATOM 3002 N N . PRO A 1 373 ? 4.016 -1.78 -4.383 1 94.12 373 PRO A N 1
ATOM 3003 C CA . PRO A 1 373 ? 3.797 -0.471 -3.766 1 94.12 373 PRO A CA 1
ATOM 3004 C C . PRO A 1 373 ? 3.268 -0.573 -2.336 1 94.12 373 PRO A C 1
ATOM 3006 O O . PRO A 1 373 ? 2.373 -1.377 -2.062 1 94.12 373 PRO A O 1
ATOM 3009 N N . PRO A 1 374 ? 3.986 0.16 -1.401 1 92.5 374 PRO A N 1
ATOM 3010 C CA . PRO A 1 374 ? 4.691 1.421 -1.64 1 92.5 374 PRO A CA 1
ATOM 3011 C C . PRO A 1 374 ? 6.207 1.242 -1.715 1 92.5 374 PRO A C 1
ATOM 3013 O O . PRO A 1 374 ? 6.934 2.203 -1.982 1 92.5 374 PRO A O 1
ATOM 3016 N N . GLU A 1 375 ? 6.773 0.099 -1.497 1 92.19 375 GLU A N 1
ATOM 3017 C CA . GLU A 1 375 ? 8.219 -0.084 -1.547 1 92.19 375 GLU A CA 1
ATOM 3018 C C . GLU A 1 375 ? 8.75 0.073 -2.971 1 92.19 375 GLU A C 1
ATOM 3020 O O . GLU A 1 375 ? 9.742 0.763 -3.195 1 92.19 375 GLU A O 1
ATOM 3025 N N . GLU A 1 376 ? 8.07 -0.589 -3.955 1 94.5 376 GLU A N 1
ATOM 3026 C CA . GLU A 1 376 ? 8.328 -0.483 -5.387 1 94.5 376 GLU A CA 1
ATOM 3027 C C . GLU A 1 376 ? 9.789 -0.79 -5.703 1 94.5 376 GLU A C 1
ATOM 3029 O O . GLU A 1 376 ? 10.484 0.033 -6.301 1 94.5 376 GLU A O 1
ATOM 3034 N N . LYS A 1 377 ? 10.133 -1.944 -5.355 1 94.06 377 LYS A N 1
ATOM 3035 C CA . LYS A 1 377 ? 11.492 -2.441 -5.57 1 94.06 377 LYS A CA 1
ATOM 3036 C C . LYS A 1 377 ? 11.484 -3.924 -5.93 1 94.06 377 LYS A C 1
ATOM 3038 O O . LYS A 1 377 ? 10.68 -4.695 -5.398 1 94.06 377 LYS A O 1
ATOM 3043 N N . ILE A 1 378 ? 12.367 -4.285 -6.93 1 95.31 378 ILE A N 1
ATOM 3044 C CA . ILE A 1 378 ? 12.516 -5.695 -7.273 1 95.31 378 ILE A CA 1
ATOM 3045 C C . ILE A 1 378 ? 13.977 -6.113 -7.129 1 95.31 378 ILE A C 1
ATOM 3047 O O . ILE A 1 378 ? 14.883 -5.363 -7.508 1 95.31 378 ILE A O 1
ATOM 3051 N N . GLN A 1 379 ? 14.18 -7.266 -6.508 1 93.69 379 GLN A N 1
ATOM 3052 C CA . GLN A 1 379 ? 15.531 -7.762 -6.301 1 93.69 379 GLN A CA 1
ATOM 3053 C C . GLN A 1 379 ? 15.68 -9.188 -6.816 1 93.69 379 GLN A C 1
ATOM 3055 O O . GLN A 1 379 ? 14.727 -9.969 -6.785 1 93.69 379 GLN A O 1
ATOM 3060 N N . CYS A 1 380 ? 16.859 -9.477 -7.324 1 95.12 380 CYS A N 1
ATOM 3061 C CA . CYS A 1 380 ? 17.25 -10.805 -7.77 1 95.12 380 CYS A CA 1
ATOM 3062 C C . CYS A 1 380 ? 18.172 -11.477 -6.754 1 95.12 380 CYS A C 1
ATOM 3064 O O . CYS A 1 380 ? 19.062 -10.836 -6.199 1 95.12 380 CYS A O 1
ATOM 3066 N N . PHE A 1 381 ? 18.031 -12.836 -6.555 1 93.81 381 PHE A N 1
ATOM 3067 C CA . PHE A 1 381 ? 18.766 -13.5 -5.48 1 93.81 381 PHE A CA 1
ATOM 3068 C C . PHE A 1 381 ? 19.969 -14.266 -6.031 1 93.81 381 PHE A C 1
ATOM 3070 O O . PHE A 1 381 ? 20.766 -14.805 -5.27 1 93.81 381 PHE A O 1
ATOM 3077 N N . ASN A 1 382 ? 20.109 -14.352 -7.344 1 91.44 382 ASN A N 1
ATOM 3078 C CA . ASN A 1 382 ? 21.266 -14.961 -8.008 1 91.44 382 ASN A CA 1
ATOM 3079 C C . ASN A 1 382 ? 21.531 -16.375 -7.484 1 91.44 382 ASN A C 1
ATOM 3081 O O . ASN A 1 382 ? 22.656 -16.688 -7.086 1 91.44 382 ASN A O 1
ATOM 3085 N N . ILE A 1 383 ? 20.562 -17.234 -7.652 1 93.25 383 ILE A N 1
ATOM 3086 C CA . ILE A 1 383 ? 20.672 -18.562 -7.047 1 93.25 383 ILE A CA 1
ATOM 3087 C C . ILE A 1 383 ? 21.078 -19.578 -8.109 1 93.25 383 ILE A C 1
ATOM 3089 O O . ILE A 1 383 ? 21.281 -20.75 -7.801 1 93.25 383 ILE A O 1
ATOM 3093 N N . ARG A 1 384 ? 21.25 -19.297 -9.336 1 91.31 384 ARG A N 1
ATOM 3094 C CA . ARG A 1 384 ? 21.391 -20.219 -10.453 1 91.31 384 ARG A CA 1
ATOM 3095 C C . ARG A 1 384 ? 22.594 -21.141 -10.258 1 91.31 384 ARG A C 1
ATOM 3097 O O . ARG A 1 384 ? 22.5 -22.344 -10.43 1 91.31 384 ARG A O 1
ATOM 3104 N N . SER A 1 385 ? 23.688 -20.484 -9.883 1 88.69 385 SER A N 1
ATOM 3105 C CA . SER A 1 385 ? 24.906 -21.266 -9.734 1 88.69 385 SER A CA 1
ATOM 3106 C C . SER A 1 385 ? 24.781 -22.281 -8.617 1 88.69 385 SER A C 1
ATOM 3108 O O . SER A 1 385 ? 25.266 -23.406 -8.734 1 88.69 385 SER A O 1
ATOM 3110 N N . THR A 1 386 ? 24.188 -21.906 -7.535 1 91.19 386 THR A N 1
ATOM 3111 C CA . THR A 1 386 ? 24 -22.812 -6.414 1 91.19 386 THR A CA 1
ATOM 3112 C C . THR A 1 386 ? 23.078 -23.953 -6.797 1 91.19 386 THR A C 1
ATOM 3114 O O . THR A 1 386 ? 23.328 -25.109 -6.469 1 91.19 386 THR A O 1
ATOM 3117 N N . ILE A 1 387 ? 22 -23.688 -7.504 1 90.81 387 ILE A N 1
ATOM 3118 C CA . ILE A 1 387 ? 21.062 -24.719 -7.938 1 90.81 387 ILE A CA 1
ATOM 3119 C C . ILE A 1 387 ? 21.766 -25.672 -8.906 1 90.81 387 ILE A C 1
ATOM 3121 O O . ILE A 1 387 ? 21.547 -26.891 -8.844 1 90.81 387 ILE A O 1
ATOM 3125 N N . TRP A 1 388 ? 22.562 -25.109 -9.789 1 88.31 388 TRP A N 1
ATOM 3126 C CA . TRP A 1 388 ? 23.312 -25.938 -10.727 1 88.31 388 TRP A CA 1
ATOM 3127 C C . TRP A 1 388 ? 24.156 -26.969 -9.992 1 88.31 388 TRP A C 1
ATOM 3129 O O . TRP A 1 388 ? 24.25 -28.125 -10.414 1 88.31 388 TRP A O 1
ATOM 3139 N N . SER A 1 389 ? 24.672 -26.562 -8.852 1 87.44 389 SER A N 1
ATOM 3140 C CA . SER A 1 389 ? 25.578 -27.438 -8.109 1 87.44 389 SER A CA 1
ATOM 3141 C C . SER A 1 389 ? 24.828 -28.578 -7.434 1 87.44 389 SER A C 1
ATOM 3143 O O . SER A 1 389 ? 25.422 -29.562 -7.012 1 87.44 389 SER A O 1
ATOM 3145 N N . THR A 1 390 ? 23.531 -28.469 -7.285 1 86.75 390 THR A N 1
ATOM 3146 C CA . THR A 1 390 ? 22.75 -29.531 -6.645 1 86.75 390 THR A CA 1
ATOM 3147 C C . THR A 1 390 ? 22.547 -30.703 -7.605 1 86.75 390 THR A C 1
ATOM 3149 O O . THR A 1 390 ? 22.156 -31.781 -7.184 1 86.75 390 THR A O 1
ATOM 3152 N N . ASP A 1 391 ? 22.703 -30.516 -8.898 1 86.25 391 ASP A N 1
ATOM 3153 C CA . ASP A 1 391 ? 22.547 -31.531 -9.938 1 86.25 391 ASP A CA 1
ATOM 3154 C C . ASP A 1 391 ? 21.141 -32.125 -9.914 1 86.25 391 ASP A C 1
ATOM 3156 O O . ASP A 1 391 ? 20.969 -33.344 -9.898 1 86.25 391 ASP A O 1
ATOM 3160 N N . LEU A 1 392 ? 20.141 -31.297 -9.812 1 89.44 392 LEU A N 1
ATOM 3161 C CA . LEU A 1 392 ? 18.734 -31.672 -9.805 1 89.44 392 LEU A CA 1
ATOM 3162 C C . LEU A 1 392 ? 18 -31.062 -10.992 1 89.44 392 LEU A C 1
ATOM 3164 O O . LEU A 1 392 ? 18.391 -30 -11.484 1 89.44 392 LEU A O 1
ATOM 3168 N N . ASN A 1 393 ? 16.969 -31.781 -11.438 1 89.75 393 ASN A N 1
ATOM 3169 C CA . ASN A 1 393 ? 16.078 -31.25 -12.461 1 89.75 393 ASN A CA 1
ATOM 3170 C C . ASN A 1 393 ? 14.844 -30.609 -11.852 1 89.75 393 ASN A C 1
ATOM 3172 O O . ASN A 1 393 ? 13.812 -31.266 -11.688 1 89.75 393 ASN A O 1
ATOM 3176 N N . LEU A 1 394 ? 14.961 -29.359 -11.562 1 93.62 394 LEU A N 1
ATOM 3177 C CA . LEU A 1 394 ? 13.867 -28.625 -10.945 1 93.62 394 LEU A CA 1
ATOM 3178 C C . LEU A 1 394 ? 13.008 -27.938 -12 1 93.62 394 LEU A C 1
ATOM 3180 O O . LEU A 1 394 ? 13.523 -27.25 -12.883 1 93.62 394 LEU A O 1
ATOM 3184 N N . HIS A 1 395 ? 11.656 -28.141 -11.891 1 93.56 395 HIS A N 1
ATOM 3185 C CA . HIS A 1 395 ? 10.805 -27.688 -12.984 1 93.56 395 HIS A CA 1
ATOM 3186 C C . HIS A 1 395 ? 9.648 -26.844 -12.461 1 93.56 395 HIS A C 1
ATOM 3188 O O . HIS A 1 395 ? 9.023 -26.109 -13.219 1 93.56 395 HIS A O 1
ATOM 3194 N N . SER A 1 396 ? 9.266 -26.953 -11.234 1 95.5 396 SER A N 1
ATOM 3195 C CA . SER A 1 396 ? 8.133 -26.234 -10.672 1 95.5 396 SER A CA 1
ATOM 3196 C C . SER A 1 396 ? 8.516 -25.547 -9.367 1 95.5 396 SER A C 1
ATOM 3198 O O . SER A 1 396 ? 9.602 -25.766 -8.836 1 95.5 396 SER A O 1
ATOM 3200 N N . PHE A 1 397 ? 7.637 -24.641 -9.016 1 96.06 397 PHE A N 1
ATOM 3201 C CA . PHE A 1 397 ? 7.91 -23.797 -7.855 1 96.06 397 PHE A CA 1
ATOM 3202 C C . PHE A 1 397 ? 6.625 -23.469 -7.109 1 96.06 397 PHE A C 1
ATOM 3204 O O . PHE A 1 397 ? 5.578 -23.266 -7.727 1 96.06 397 PHE A O 1
ATOM 3211 N N . ALA A 1 398 ? 6.746 -23.484 -5.809 1 95.12 398 ALA A N 1
ATOM 3212 C CA . ALA A 1 398 ? 5.645 -23.062 -4.949 1 95.12 398 ALA A CA 1
ATOM 3213 C C . ALA A 1 398 ? 6.156 -22.281 -3.74 1 95.12 398 ALA A C 1
ATOM 3215 O O . ALA A 1 398 ? 7.191 -22.625 -3.166 1 95.12 398 ALA A O 1
ATOM 3216 N N . ALA A 1 399 ? 5.469 -21.234 -3.508 1 92.25 399 ALA A N 1
ATOM 3217 C CA . ALA A 1 399 ? 5.719 -20.5 -2.268 1 92.25 399 ALA A CA 1
ATOM 3218 C C . ALA A 1 399 ? 4.59 -20.734 -1.264 1 92.25 399 ALA A C 1
ATOM 3220 O O . ALA A 1 399 ? 3.432 -20.406 -1.541 1 92.25 399 ALA A O 1
ATOM 3221 N N . VAL A 1 400 ? 4.918 -21.391 -0.131 1 85.56 400 VAL A N 1
ATOM 3222 C CA . VAL A 1 400 ? 3.934 -21.688 0.904 1 85.56 400 VAL A CA 1
ATOM 3223 C C . VAL A 1 400 ? 4.395 -21.109 2.238 1 85.56 400 VAL A C 1
ATOM 3225 O O . VAL A 1 400 ? 5.461 -21.469 2.744 1 85.56 400 VAL A O 1
ATOM 3228 N N . SER A 1 401 ? 3.521 -20.375 3.072 1 68 401 SER A N 1
ATOM 3229 C CA . SER A 1 401 ? 3.805 -19.812 4.395 1 68 401 SER A CA 1
ATOM 3230 C C . SER A 1 401 ? 5.254 -19.344 4.496 1 68 401 SER A C 1
ATOM 3232 O O . SER A 1 401 ? 5.977 -19.75 5.414 1 68 401 SER A O 1
ATOM 3234 N N . ASN A 1 402 ? 5.871 -18.781 3.721 1 66.19 402 ASN A N 1
ATOM 3235 C CA . ASN A 1 402 ? 7.207 -18.203 3.729 1 66.19 402 ASN A CA 1
ATOM 3236 C C . ASN A 1 402 ? 8.25 -19.172 3.205 1 66.19 402 ASN A C 1
ATOM 3238 O O . ASN A 1 402 ? 9.445 -18.875 3.213 1 66.19 402 ASN A O 1
ATOM 3242 N N . GLY A 1 403 ? 7.816 -20.297 2.92 1 82.31 403 GLY A N 1
ATOM 3243 C CA . GLY A 1 403 ? 8.758 -21.234 2.328 1 82.31 403 GLY A CA 1
ATOM 3244 C C . GLY A 1 403 ? 8.758 -21.203 0.812 1 82.31 403 GLY A C 1
ATOM 3245 O O . GLY A 1 403 ? 7.711 -21.047 0.188 1 82.31 403 GLY A O 1
ATOM 3246 N N . MET A 1 404 ? 9.969 -21.266 0.269 1 92.69 404 MET A N 1
ATOM 3247 C CA . MET A 1 404 ? 10.164 -21.375 -1.175 1 92.69 404 MET A CA 1
ATOM 3248 C C . MET A 1 404 ? 10.609 -22.781 -1.568 1 92.69 404 MET A C 1
ATOM 3250 O O . MET A 1 404 ? 11.68 -23.234 -1.161 1 92.69 404 MET A O 1
ATOM 3254 N N . ILE A 1 405 ? 9.766 -23.422 -2.379 1 95.06 405 ILE A N 1
ATOM 3255 C CA . ILE A 1 405 ? 10 -24.844 -2.652 1 95.06 405 ILE A CA 1
ATOM 3256 C C . ILE A 1 405 ? 10.078 -25.062 -4.16 1 95.06 405 ILE A C 1
ATOM 3258 O O . ILE A 1 405 ? 9.102 -24.828 -4.879 1 95.06 405 ILE A O 1
ATOM 3262 N N . PHE A 1 406 ? 11.203 -25.531 -4.605 1 96.44 406 PHE A N 1
ATOM 3263 C CA . PHE A 1 406 ? 11.344 -26.016 -5.977 1 96.44 406 PHE A CA 1
ATOM 3264 C C . PHE A 1 406 ? 11.047 -27.5 -6.062 1 96.44 406 PHE A C 1
ATOM 3266 O O . PHE A 1 406 ? 11.445 -28.281 -5.184 1 96.44 406 PHE A O 1
ATOM 3273 N N . LEU A 1 407 ? 10.32 -27.906 -7.086 1 96.56 407 LEU A N 1
ATOM 3274 C CA . LEU A 1 407 ? 9.945 -29.312 -7.289 1 96.56 407 LEU A CA 1
ATOM 3275 C C . LEU A 1 407 ? 10.602 -29.859 -8.547 1 96.56 407 LEU A C 1
ATOM 3277 O O . LEU A 1 407 ? 10.711 -29.172 -9.555 1 96.56 407 LEU A O 1
ATOM 3281 N N . GLY A 1 408 ? 11.023 -31.078 -8.445 1 94.62 408 GLY A N 1
ATOM 3282 C CA . GLY A 1 408 ? 11.633 -31.734 -9.586 1 94.62 408 GLY A CA 1
ATOM 3283 C C . GLY A 1 408 ? 11.922 -33.219 -9.359 1 94.62 408 GLY A C 1
ATOM 3284 O O . GLY A 1 408 ? 11.156 -33.875 -8.664 1 94.62 408 GLY A O 1
ATOM 3285 N N . PHE A 1 409 ? 12.836 -33.719 -10.078 1 91.88 409 PHE A N 1
ATOM 3286 C CA . PHE A 1 409 ? 13.195 -35.125 -9.945 1 91.88 409 PHE A CA 1
ATOM 3287 C C . PHE A 1 409 ? 14.711 -35.312 -9.992 1 91.88 409 PHE A C 1
ATOM 3289 O O . PHE A 1 409 ? 15.43 -34.406 -10.438 1 91.88 409 PHE A O 1
ATOM 3296 N N . GLU A 1 410 ? 15.078 -36.406 -9.406 1 84.25 410 GLU A N 1
ATOM 3297 C CA . GLU A 1 410 ? 16.484 -36.812 -9.414 1 84.25 410 GLU A CA 1
ATOM 3298 C C . GLU A 1 410 ? 16.781 -37.781 -10.547 1 84.25 410 GLU A C 1
ATOM 3300 O O . GLU A 1 410 ? 15.984 -38.688 -10.82 1 84.25 410 GLU A O 1
ATOM 3305 N N . GLY A 1 411 ? 17.906 -37.531 -11.242 1 75.44 411 GLY A N 1
ATOM 3306 C CA . GLY A 1 411 ? 18.297 -38.438 -12.305 1 75.44 411 GLY A CA 1
ATOM 3307 C C . GLY A 1 411 ? 18.922 -37.75 -13.492 1 75.44 411 GLY A C 1
ATOM 3308 O O . GLY A 1 411 ? 18.859 -36.5 -13.602 1 75.44 411 GLY A O 1
ATOM 3309 N N . ASP A 1 412 ? 19.672 -38.562 -14.18 1 65.56 412 ASP A N 1
ATOM 3310 C CA . ASP A 1 412 ? 20.375 -38.062 -15.352 1 65.56 412 ASP A CA 1
ATOM 3311 C C . ASP A 1 412 ? 19.391 -37.656 -16.453 1 65.56 412 ASP A C 1
ATOM 3313 O O . ASP A 1 412 ? 18.406 -38.375 -16.703 1 65.56 412 ASP A O 1
ATOM 3317 N N . SER A 1 413 ? 19.219 -36.406 -16.656 1 60 413 SER A N 1
ATOM 3318 C CA . SER A 1 413 ? 18.484 -36 -17.859 1 60 413 SER A CA 1
ATOM 3319 C C . SER A 1 413 ? 19.422 -35.781 -19.031 1 60 413 SER A C 1
ATOM 3321 O O . SER A 1 413 ? 20.562 -35.375 -18.859 1 60 413 SER A O 1
ATOM 3323 N N . ASP A 1 414 ? 19.391 -36.656 -20.031 1 56.44 414 ASP A N 1
ATOM 3324 C CA . ASP A 1 414 ? 20.156 -36.406 -21.266 1 56.44 414 ASP A CA 1
ATOM 3325 C C . ASP A 1 414 ? 19.469 -35.406 -22.172 1 56.44 414 ASP A C 1
ATOM 3327 O O . ASP A 1 414 ? 18.578 -35.781 -22.938 1 56.44 414 ASP A O 1
ATOM 3331 N N . GLY A 1 415 ? 19.891 -34.188 -22.172 1 54.5 415 GLY A N 1
ATOM 3332 C CA . GLY A 1 415 ? 19.25 -33.156 -22.953 1 54.5 415 GLY A CA 1
ATOM 3333 C C . GLY A 1 415 ? 17.828 -32.844 -22.5 1 54.5 415 GLY A C 1
ATOM 3334 O O . GLY A 1 415 ? 17.578 -32.625 -21.328 1 54.5 415 GLY A O 1
ATOM 3335 N N . ASP A 1 416 ? 16.953 -32.938 -23.578 1 57.41 416 ASP A N 1
ATOM 3336 C CA . ASP A 1 416 ? 15.516 -32.688 -23.391 1 57.41 416 ASP A CA 1
ATOM 3337 C C . ASP A 1 416 ? 14.797 -34 -23.047 1 57.41 416 ASP A C 1
ATOM 3339 O O . ASP A 1 416 ? 13.578 -34 -22.859 1 57.41 416 ASP A O 1
ATOM 3343 N N . THR A 1 417 ? 15.57 -34.969 -22.828 1 69.06 417 THR A N 1
ATOM 3344 C CA . THR A 1 417 ? 14.852 -36.219 -22.656 1 69.06 417 THR A CA 1
ATOM 3345 C C . THR A 1 417 ? 14.688 -36.562 -21.188 1 69.06 417 THR A C 1
ATOM 3347 O O . THR A 1 417 ? 15.672 -36.656 -20.453 1 69.06 417 THR A O 1
ATOM 3350 N N . VAL A 1 418 ? 13.531 -36.594 -20.641 1 79.31 418 VAL A N 1
ATOM 3351 C CA . VAL A 1 418 ? 13.133 -37.031 -19.297 1 79.31 418 VAL A CA 1
ATOM 3352 C C . VAL A 1 418 ? 12.812 -38.5 -19.297 1 79.31 418 VAL A C 1
ATOM 3354 O O . VAL A 1 418 ? 12.117 -39 -20.172 1 79.31 418 VAL A O 1
ATOM 3357 N N . PRO A 1 419 ? 13.5 -39.188 -18.359 1 81.88 419 PRO A N 1
ATOM 3358 C CA . PRO A 1 419 ? 13.125 -40.625 -18.25 1 81.88 419 PRO A CA 1
ATOM 3359 C C . PRO A 1 419 ? 11.625 -40.812 -18.094 1 81.88 419 PRO A C 1
ATOM 3361 O O . PRO A 1 419 ? 10.945 -40.031 -17.438 1 81.88 419 PRO A O 1
ATOM 3364 N N . ASP A 1 420 ? 11.109 -41.875 -18.766 1 78.31 420 ASP A N 1
ATOM 3365 C CA . ASP A 1 420 ? 9.672 -42.156 -18.766 1 78.31 420 ASP A CA 1
ATOM 3366 C C . ASP A 1 420 ? 9.156 -42.406 -17.359 1 78.31 420 ASP A C 1
ATOM 3368 O O . ASP A 1 420 ? 7.984 -42.156 -17.062 1 78.31 420 ASP A O 1
ATOM 3372 N N . ASN A 1 421 ? 10.031 -42.844 -16.5 1 83.5 421 ASN A N 1
ATOM 3373 C CA . ASN A 1 421 ? 9.586 -43.188 -15.148 1 83.5 421 ASN A CA 1
ATOM 3374 C C . ASN A 1 421 ? 9.914 -42.094 -14.156 1 83.5 421 ASN A C 1
ATOM 3376 O O . ASN A 1 421 ? 9.828 -42.281 -12.945 1 83.5 421 ASN A O 1
ATOM 3380 N N . ALA A 1 422 ? 10.273 -40.969 -14.648 1 90.44 422 ALA A N 1
ATOM 3381 C CA . ALA A 1 422 ? 10.594 -39.875 -13.75 1 90.44 422 ALA A CA 1
ATOM 3382 C C . ALA A 1 422 ? 9.359 -39.406 -12.984 1 90.44 422 ALA A C 1
ATOM 3384 O O . ALA A 1 422 ? 8.266 -39.344 -13.547 1 90.44 422 ALA A O 1
ATOM 3385 N N . THR A 1 423 ? 9.516 -39.125 -11.641 1 93.31 423 THR A N 1
ATOM 3386 C CA . THR A 1 423 ? 8.453 -38.594 -10.789 1 93.31 423 THR A CA 1
ATOM 3387 C C . THR A 1 423 ? 8.938 -37.375 -10 1 93.31 423 THR A C 1
ATOM 3389 O O . THR A 1 423 ? 10.141 -37.188 -9.828 1 93.31 423 THR A O 1
ATOM 3392 N N . TYR A 1 424 ? 8.039 -36.531 -9.617 1 95.06 424 TYR A N 1
ATOM 3393 C CA . TYR A 1 424 ? 8.367 -35.438 -8.719 1 95.06 424 TYR A CA 1
ATOM 3394 C C . TYR A 1 424 ? 8.75 -35.969 -7.336 1 95.06 424 TYR A C 1
ATOM 3396 O O . TYR A 1 424 ? 8.016 -35.781 -6.367 1 95.06 424 TYR A O 1
ATOM 3404 N N . ASN A 1 425 ? 9.969 -36.5 -7.246 1 93.31 425 ASN A N 1
ATOM 3405 C CA . ASN A 1 425 ? 10.352 -37.188 -6.023 1 93.31 425 ASN A CA 1
ATOM 3406 C C . ASN A 1 425 ? 11.375 -36.406 -5.219 1 93.31 425 ASN A C 1
ATOM 3408 O O . ASN A 1 425 ? 11.891 -36.875 -4.207 1 93.31 425 ASN A O 1
ATOM 3412 N N . VAL A 1 426 ? 11.688 -35.219 -5.645 1 94.38 426 VAL A N 1
ATOM 3413 C CA . VAL A 1 426 ? 12.648 -34.406 -4.906 1 94.38 426 VAL A CA 1
ATOM 3414 C C . VAL A 1 426 ? 12.18 -32.938 -4.883 1 94.38 426 VAL A C 1
ATOM 3416 O O . VAL A 1 426 ? 11.562 -32.469 -5.84 1 94.38 426 VAL A O 1
ATOM 3419 N N . CYS A 1 427 ? 12.445 -32.312 -3.766 1 94.12 427 CYS A N 1
ATOM 3420 C CA . CYS A 1 427 ? 12.227 -30.875 -3.646 1 94.12 427 CYS A CA 1
ATOM 3421 C C . CYS A 1 427 ? 13.43 -30.188 -3.018 1 94.12 427 CYS A C 1
ATOM 3423 O O . CYS A 1 427 ? 14.266 -30.828 -2.383 1 94.12 427 CYS A O 1
ATOM 3425 N N . VAL A 1 428 ? 13.586 -28.906 -3.334 1 94.25 428 VAL A N 1
ATOM 3426 C CA . VAL A 1 428 ? 14.578 -28.062 -2.684 1 94.25 428 VAL A CA 1
ATOM 3427 C C . VAL A 1 428 ? 13.891 -26.891 -1.994 1 94.25 428 VAL A C 1
ATOM 3429 O O . VAL A 1 428 ? 13.195 -26.094 -2.643 1 94.25 428 VAL A O 1
ATOM 3432 N N . GLU A 1 429 ? 14 -26.859 -0.72 1 92.62 429 GLU A N 1
ATOM 3433 C CA . GLU A 1 429 ? 13.523 -25.703 0.048 1 92.62 429 GLU A CA 1
ATOM 3434 C C . GLU A 1 429 ? 14.609 -24.656 0.219 1 92.62 429 GLU A C 1
ATOM 3436 O O . GLU A 1 429 ? 15.719 -24.969 0.666 1 92.62 429 GLU A O 1
ATOM 3441 N N . VAL A 1 430 ? 14.25 -23.469 -0.135 1 92.25 430 VAL A N 1
ATOM 3442 C CA . VAL A 1 430 ? 15.219 -22.375 -0.068 1 92.25 430 VAL A CA 1
ATOM 3443 C C . VAL A 1 430 ? 14.922 -21.484 1.136 1 92.25 430 VAL A C 1
ATOM 3445 O O . VAL A 1 430 ? 13.766 -21.094 1.354 1 92.25 430 VAL A O 1
ATOM 3448 N N . ASP A 1 431 ? 15.938 -21.188 1.853 1 86.81 431 ASP A N 1
ATOM 3449 C CA . ASP A 1 431 ? 15.844 -20.312 3.021 1 86.81 431 ASP A CA 1
ATOM 3450 C C . ASP A 1 431 ? 16.078 -18.844 2.641 1 86.81 431 ASP A C 1
ATOM 3452 O O . ASP A 1 431 ? 17.203 -18.469 2.303 1 86.81 431 ASP A O 1
ATOM 3456 N N . MET A 1 432 ? 15.109 -18.094 2.855 1 85.94 432 MET A N 1
ATOM 3457 C CA . MET A 1 432 ? 15.172 -16.703 2.453 1 85.94 432 MET A CA 1
ATOM 3458 C C . MET A 1 432 ? 16.234 -15.945 3.262 1 85.94 432 MET A C 1
ATOM 3460 O O . MET A 1 432 ? 16.844 -15.008 2.762 1 85.94 432 MET A O 1
ATOM 3464 N N . SER A 1 433 ? 16.359 -16.266 4.445 1 83 433 SER A N 1
ATOM 3465 C CA . SER A 1 433 ? 17.328 -15.57 5.289 1 83 433 SER A CA 1
ATOM 3466 C C . SER A 1 433 ? 18.75 -15.75 4.77 1 83 433 SER A C 1
ATOM 3468 O O . SER A 1 433 ? 19.625 -14.906 5.02 1 83 433 SER A O 1
ATOM 3470 N N . VAL A 1 434 ? 18.953 -16.781 4.035 1 83.75 434 VAL A N 1
ATOM 3471 C CA . VAL A 1 434 ? 20.281 -17.062 3.496 1 83.75 434 VAL A CA 1
ATOM 3472 C C . VAL A 1 434 ? 20.438 -16.406 2.123 1 83.75 434 VAL A C 1
ATOM 3474 O O . VAL A 1 434 ? 21.406 -15.695 1.871 1 83.75 434 VAL A O 1
ATOM 3477 N N . ILE A 1 435 ? 19.422 -16.547 1.368 1 87.25 435 ILE A N 1
ATOM 3478 C CA . ILE A 1 435 ? 19.609 -16.109 -0.016 1 87.25 435 ILE A CA 1
ATOM 3479 C C . ILE A 1 435 ? 19.484 -14.602 -0.11 1 87.25 435 ILE A C 1
ATOM 3481 O O . ILE A 1 435 ? 19.922 -13.992 -1.088 1 87.25 435 ILE A O 1
ATOM 3485 N N . SER A 1 436 ? 18.859 -14.008 0.846 1 85.62 436 SER A N 1
ATOM 3486 C CA . SER A 1 436 ? 18.703 -12.555 0.825 1 85.62 436 SER A CA 1
ATOM 3487 C C . SER A 1 436 ? 20.062 -11.852 0.882 1 85.62 436 SER A C 1
ATOM 3489 O O . SER A 1 436 ? 20.188 -10.703 0.447 1 85.62 436 SER A O 1
ATOM 3491 N N . LYS A 1 437 ? 20.984 -12.492 1.35 1 82.5 437 LYS A N 1
ATOM 3492 C CA . LYS A 1 437 ? 22.328 -11.93 1.418 1 82.5 437 LYS A CA 1
ATOM 3493 C C . LYS A 1 437 ? 22.938 -11.805 0.027 1 82.5 437 LYS A C 1
ATOM 3495 O O . LYS A 1 437 ? 23.875 -11.023 -0.176 1 82.5 437 LYS A O 1
ATOM 3500 N N . ASN A 1 438 ? 22.438 -12.57 -0.857 1 78.88 438 ASN A N 1
ATOM 3501 C CA . ASN A 1 438 ? 22.969 -12.57 -2.217 1 78.88 438 ASN A CA 1
ATOM 3502 C C . ASN A 1 438 ? 22.219 -11.594 -3.115 1 78.88 438 ASN A C 1
ATOM 3504 O O . ASN A 1 438 ? 22.516 -11.484 -4.305 1 78.88 438 ASN A O 1
ATOM 3508 N N . ALA A 1 439 ? 21.312 -10.922 -2.529 1 83.75 439 ALA A N 1
ATOM 3509 C CA . ALA A 1 439 ? 20.469 -10.055 -3.352 1 83.75 439 ALA A CA 1
ATOM 3510 C C . ALA A 1 439 ? 21.281 -8.93 -3.973 1 83.75 439 ALA A C 1
ATOM 3512 O O . ALA A 1 439 ? 22.172 -8.359 -3.326 1 83.75 439 ALA A O 1
ATOM 3513 N N . THR A 1 440 ? 21.047 -8.734 -5.234 1 74.69 440 THR A N 1
ATOM 3514 C CA . THR A 1 440 ? 21.688 -7.617 -5.914 1 74.69 440 THR A CA 1
ATOM 3515 C C . THR A 1 440 ? 21.094 -6.289 -5.438 1 74.69 440 THR A C 1
ATOM 3517 O O . THR A 1 440 ? 19.875 -6.133 -5.375 1 74.69 440 THR A O 1
ATOM 3520 N N . GLU A 1 441 ? 21.984 -5.461 -4.98 1 64.56 441 GLU A N 1
ATOM 3521 C CA . GLU A 1 441 ? 21.578 -4.141 -4.5 1 64.56 441 GLU A CA 1
ATOM 3522 C C . GLU A 1 441 ? 21.062 -3.273 -5.645 1 64.56 441 GLU A C 1
ATOM 3524 O O . GLU A 1 441 ? 21.641 -3.258 -6.734 1 64.56 441 GLU A O 1
ATOM 3529 N N . VAL A 1 442 ? 19.828 -2.9 -5.496 1 65.38 442 VAL A N 1
ATOM 3530 C CA . VAL A 1 442 ? 19.297 -1.923 -6.441 1 65.38 442 VAL A CA 1
ATOM 3531 C C . VAL A 1 442 ? 19.953 -0.568 -6.215 1 65.38 442 VAL A C 1
ATOM 3533 O O . VAL A 1 442 ? 19.906 -0.019 -5.109 1 65.38 442 VAL A O 1
ATOM 3536 N N . LYS A 1 443 ? 21 -0.149 -7.055 1 54.41 443 LYS A N 1
ATOM 3537 C CA . LYS A 1 443 ? 21.625 1.167 -6.953 1 54.41 443 LYS A CA 1
ATOM 3538 C C . LYS A 1 443 ? 20.781 2.234 -7.633 1 54.41 443 LYS A C 1
ATOM 3540 O O . LYS A 1 443 ? 20.422 2.102 -8.805 1 54.41 443 LYS A O 1
ATOM 3545 N N . ILE A 1 444 ? 20.141 3.057 -6.852 1 53.16 444 ILE A N 1
ATOM 3546 C CA . ILE A 1 444 ? 19.5 4.23 -7.422 1 53.16 444 ILE A CA 1
ATOM 3547 C C . ILE A 1 444 ? 20.547 5.254 -7.836 1 53.16 444 ILE A C 1
ATOM 3549 O O . ILE A 1 444 ? 21.312 5.738 -7 1 53.16 444 ILE A O 1
ATOM 3553 N N . GLU A 1 445 ? 20.969 5.168 -9.062 1 44.91 445 GLU A N 1
ATOM 3554 C CA . GLU A 1 445 ? 21.922 6.18 -9.508 1 44.91 445 GLU A CA 1
ATOM 3555 C C . GLU A 1 445 ? 21.359 7.586 -9.32 1 44.91 445 GLU A C 1
ATOM 3557 O O . GLU A 1 445 ? 20.234 7.871 -9.727 1 44.91 445 GLU A O 1
ATOM 3562 N N . GLU A 1 446 ? 21.828 8.25 -8.305 1 42.31 446 GLU A N 1
ATOM 3563 C CA . GLU A 1 446 ? 21.578 9.68 -8.172 1 42.31 446 GLU A CA 1
ATOM 3564 C C . GLU A 1 446 ? 21.953 10.43 -9.445 1 42.31 446 GLU A C 1
ATOM 3566 O O . GLU A 1 446 ? 23.078 10.32 -9.93 1 42.31 446 GLU A O 1
ATOM 3571 N N . GLU A 1 447 ? 21.016 10.5 -10.375 1 37.47 447 GLU A N 1
ATOM 3572 C CA . GLU A 1 447 ? 21.453 11.453 -11.391 1 37.47 447 GLU A CA 1
ATOM 3573 C C . GLU A 1 447 ? 21.609 12.852 -10.797 1 37.47 447 GLU A C 1
ATOM 3575 O O . GLU A 1 447 ? 20.797 13.281 -9.977 1 37.47 447 GLU A O 1
ATOM 3580 N N . MET B 1 1 ? 10.727 63.969 -17.078 1 19 1 MET B N 1
ATOM 3581 C CA . MET B 1 1 ? 11.75 64.375 -16.125 1 19 1 MET B CA 1
ATOM 3582 C C . MET B 1 1 ? 12.383 63.125 -15.461 1 19 1 MET B C 1
ATOM 3584 O O . MET B 1 1 ? 11.672 62.25 -15.016 1 19 1 MET B O 1
ATOM 3588 N N . SER B 1 2 ? 13.734 62.781 -15.711 1 20.55 2 SER B N 1
ATOM 3589 C CA . SER B 1 2 ? 14.633 61.625 -15.773 1 20.55 2 SER B CA 1
ATOM 3590 C C . SER B 1 2 ? 15.141 61.25 -14.391 1 20.55 2 SER B C 1
ATOM 3592 O O . SER B 1 2 ? 16.266 61.625 -14.016 1 20.55 2 SER B O 1
ATOM 3594 N N . PRO B 1 3 ? 14.289 61.219 -13.234 1 20.67 3 PRO B N 1
ATOM 3595 C CA . PRO B 1 3 ? 15.055 61.5 -12.016 1 20.67 3 PRO B CA 1
ATOM 3596 C C . PRO B 1 3 ? 16.125 60.438 -11.742 1 20.67 3 PRO B C 1
ATOM 3598 O O . PRO B 1 3 ? 16.047 59.312 -12.281 1 20.67 3 PRO B O 1
ATOM 3601 N N . THR B 1 4 ? 17.188 60.875 -10.984 1 19.97 4 THR B N 1
ATOM 3602 C CA . THR B 1 4 ? 18.547 60.781 -10.477 1 19.97 4 THR B CA 1
ATOM 3603 C C . THR B 1 4 ? 18.688 59.594 -9.523 1 19.97 4 THR B C 1
ATOM 3605 O O . THR B 1 4 ? 17.922 59.469 -8.57 1 19.97 4 THR B O 1
ATOM 3608 N N . LEU B 1 5 ? 19.375 58.438 -9.93 1 20.48 5 LEU B N 1
ATOM 3609 C CA . LEU B 1 5 ? 19.719 57.062 -9.617 1 20.48 5 LEU B CA 1
ATOM 3610 C C . LEU B 1 5 ? 20.594 57 -8.359 1 20.48 5 LEU B C 1
ATOM 3612 O O . LEU B 1 5 ? 21.781 57.312 -8.406 1 20.48 5 LEU B O 1
ATOM 3616 N N . ARG B 1 6 ? 20.156 57.594 -7.176 1 15.72 6 ARG B N 1
ATOM 3617 C CA . ARG B 1 6 ? 21.094 57.812 -6.082 1 15.72 6 ARG B CA 1
ATOM 3618 C C . ARG B 1 6 ? 21.688 56.5 -5.594 1 15.72 6 ARG B C 1
ATOM 3620 O O . ARG B 1 6 ? 20.953 55.594 -5.203 1 15.72 6 ARG B O 1
ATOM 3627 N N . LYS B 1 7 ? 22.969 56.188 -5.887 1 18.45 7 LYS B N 1
ATOM 3628 C CA . LYS B 1 7 ? 24 55.156 -5.742 1 18.45 7 LYS B CA 1
ATOM 3629 C C . LYS B 1 7 ? 24.328 54.938 -4.27 1 18.45 7 LYS B C 1
ATOM 3631 O O . LYS B 1 7 ? 25.359 54.344 -3.947 1 18.45 7 LYS B O 1
ATOM 3636 N N . THR B 1 8 ? 23.391 55.062 -3.254 1 16.42 8 THR B N 1
ATOM 3637 C CA . THR B 1 8 ? 23.984 55.25 -1.934 1 16.42 8 THR B CA 1
ATOM 3638 C C . THR B 1 8 ? 24.906 54.094 -1.586 1 16.42 8 THR B C 1
ATOM 3640 O O . THR B 1 8 ? 24.484 52.938 -1.607 1 16.42 8 THR B O 1
ATOM 3643 N N . ARG B 1 9 ? 26.297 54.188 -1.667 1 17.31 9 ARG B N 1
ATOM 3644 C CA . ARG B 1 9 ? 27.609 53.531 -1.66 1 17.31 9 ARG B CA 1
ATOM 3645 C C . ARG B 1 9 ? 27.953 53 -0.275 1 17.31 9 ARG B C 1
ATOM 3647 O O . ARG B 1 9 ? 29.062 52.531 -0.047 1 17.31 9 ARG B O 1
ATOM 3654 N N . GLN B 1 10 ? 27.047 53.031 0.839 1 16.98 10 GLN B N 1
ATOM 3655 C CA . GLN B 1 10 ? 27.797 53.188 2.072 1 16.98 10 GLN B CA 1
ATOM 3656 C C . GLN B 1 10 ? 28.797 52.062 2.256 1 16.98 10 GLN B C 1
ATOM 3658 O O . GLN B 1 10 ? 28.516 50.906 1.864 1 16.98 10 GLN B O 1
ATOM 3663 N N . SER B 1 11 ? 30.094 52.312 2.564 1 16.92 11 SER B N 1
ATOM 3664 C CA . SER B 1 11 ? 31.469 51.906 2.789 1 16.92 11 SER B CA 1
ATOM 3665 C C . SER B 1 11 ? 31.578 50.906 3.945 1 16.92 11 SER B C 1
ATOM 3667 O O . SER B 1 11 ? 31.266 51.25 5.09 1 16.92 11 SER B O 1
ATOM 3669 N N . TYR B 1 12 ? 30.984 49.656 3.844 1 17.61 12 TYR B N 1
ATOM 3670 C CA . TYR B 1 12 ? 31.031 48.656 4.879 1 17.61 12 TYR B CA 1
ATOM 3671 C C . TYR B 1 12 ? 32.469 48.438 5.359 1 17.61 12 TYR B C 1
ATOM 3673 O O . TYR B 1 12 ? 33.344 48.031 4.582 1 17.61 12 TYR B O 1
ATOM 3681 N N . ARG B 1 13 ? 32.844 49.312 6.371 1 16.58 13 ARG B N 1
ATOM 3682 C CA . ARG B 1 13 ? 34.125 49.406 7.07 1 16.58 13 ARG B CA 1
ATOM 3683 C C . ARG B 1 13 ? 34.625 48.031 7.516 1 16.58 13 ARG B C 1
ATOM 3685 O O . ARG B 1 13 ? 33.812 47.188 7.91 1 16.58 13 ARG B O 1
ATOM 3692 N N . GLU B 1 14 ? 35.938 47.719 7.293 1 18.03 14 GLU B N 1
ATOM 3693 C CA . GLU B 1 14 ? 37 46.719 7.332 1 18.03 14 GLU B CA 1
ATOM 3694 C C . GLU B 1 14 ? 37.344 46.344 8.766 1 18.03 14 GLU B C 1
ATOM 3696 O O . GLU B 1 14 ? 38.344 45.625 9 1 18.03 14 GLU B O 1
ATOM 3701 N N . GLN B 1 15 ? 36.344 46.438 9.773 1 16.56 15 GLN B N 1
ATOM 3702 C CA . GLN B 1 15 ? 36.969 46.562 11.094 1 16.56 15 GLN B CA 1
ATOM 3703 C C . GLN B 1 15 ? 37.938 45.406 11.359 1 16.56 15 GLN B C 1
ATOM 3705 O O . GLN B 1 15 ? 37.75 44.312 10.852 1 16.56 15 GLN B O 1
ATOM 3710 N N . SER B 1 16 ? 39.031 45.75 12.109 1 17.27 16 SER B N 1
ATOM 3711 C CA . SER B 1 16 ? 40.406 45.438 12.469 1 17.27 16 SER B CA 1
ATOM 3712 C C . SER B 1 16 ? 40.5 44.125 13.258 1 17.27 16 SER B C 1
ATOM 3714 O O . SER B 1 16 ? 39.5 43.688 13.828 1 17.27 16 SER B O 1
ATOM 3716 N N . SER B 1 17 ? 41.719 43.625 13.375 1 18.25 17 SER B N 1
ATOM 3717 C CA . SER B 1 17 ? 42.562 42.438 13.555 1 18.25 17 SER B CA 1
ATOM 3718 C C . SER B 1 17 ? 42.594 42.031 15.016 1 18.25 17 SER B C 1
ATOM 3720 O O . SER B 1 17 ? 43.312 41.094 15.367 1 18.25 17 SER B O 1
ATOM 3722 N N . PRO B 1 18 ? 41.469 41.812 15.742 1 18.06 18 PRO B N 1
ATOM 3723 C CA . PRO B 1 18 ? 41.75 41.812 17.188 1 18.06 18 PRO B CA 1
ATOM 3724 C C . PRO B 1 18 ? 42.906 40.875 17.547 1 18.06 18 PRO B C 1
ATOM 3726 O O . PRO B 1 18 ? 43.156 39.906 16.828 1 18.06 18 PRO B O 1
ATOM 3729 N N . THR B 1 19 ? 43.781 41.406 18.344 1 17.34 19 THR B N 1
ATOM 3730 C CA . THR B 1 19 ? 45.062 41.062 18.922 1 17.34 19 THR B CA 1
ATOM 3731 C C . THR B 1 19 ? 44.938 39.719 19.672 1 17.34 19 THR B C 1
ATOM 3733 O O . THR B 1 19 ? 43.875 39.312 20.094 1 17.34 19 THR B O 1
ATOM 3736 N N . LYS B 1 20 ? 46.156 39.062 19.781 1 19.48 20 LYS B N 1
ATOM 3737 C CA . LYS B 1 20 ? 46.75 37.75 20.094 1 19.48 20 LYS B CA 1
ATOM 3738 C C . LYS B 1 20 ? 46.562 37.406 21.562 1 19.48 20 LYS B C 1
ATOM 3740 O O . LYS B 1 20 ? 47.125 36.406 22.031 1 19.48 20 LYS B O 1
ATOM 3745 N N . SER B 1 21 ? 45.438 38.031 22.312 1 16.98 21 SER B N 1
ATOM 3746 C CA . SER B 1 21 ? 45.875 38 23.719 1 16.98 21 SER B CA 1
ATOM 3747 C C . SER B 1 21 ? 46.219 36.594 24.156 1 16.98 21 SER B C 1
ATOM 3749 O O . SER B 1 21 ? 45.781 35.625 23.547 1 16.98 21 SER B O 1
ATOM 3751 N N . GLU B 1 22 ? 47.031 36.531 25.297 1 19.34 22 GLU B N 1
ATOM 3752 C CA . GLU B 1 22 ? 48 35.719 26.062 1 19.34 22 GLU B CA 1
ATOM 3753 C C . GLU B 1 22 ? 47.312 34.469 26.609 1 19.34 22 GLU B C 1
ATOM 3755 O O . GLU B 1 22 ? 46.094 34.406 26.781 1 19.34 22 GLU B O 1
ATOM 3760 N N . ASN B 1 23 ? 48.156 33.438 26.828 1 18.59 23 ASN B N 1
ATOM 3761 C CA . ASN B 1 23 ? 48.281 32 27.031 1 18.59 23 ASN B CA 1
ATOM 3762 C C . ASN B 1 23 ? 47.688 31.562 28.391 1 18.59 23 ASN B C 1
ATOM 3764 O O . ASN B 1 23 ? 47.969 30.469 28.859 1 18.59 23 ASN B O 1
ATOM 3768 N N . ASP B 1 24 ? 46.625 32.344 28.984 1 17.94 24 ASP B N 1
ATOM 3769 C CA . ASP B 1 24 ? 46.5 32.031 30.406 1 17.94 24 ASP B CA 1
ATOM 3770 C C . ASP B 1 24 ? 46.312 30.531 30.609 1 17.94 24 ASP B C 1
ATOM 3772 O O . ASP B 1 24 ? 45.469 29.906 29.969 1 17.94 24 ASP B O 1
ATOM 3776 N N . LYS B 1 25 ? 47.406 29.891 31.125 1 21.3 25 LYS B N 1
ATOM 3777 C CA . LYS B 1 25 ? 47.688 28.531 31.594 1 21.3 25 LYS B CA 1
ATOM 3778 C C . LYS B 1 25 ? 46.594 28.062 32.562 1 21.3 25 LYS B C 1
ATOM 3780 O O . LYS B 1 25 ? 46.625 28.406 33.75 1 21.3 25 LYS B O 1
ATOM 3785 N N . GLY B 1 26 ? 45.188 28.188 32.25 1 17.78 26 GLY B N 1
ATOM 3786 C CA . GLY B 1 26 ? 44.188 27.906 33.25 1 17.78 26 GLY B CA 1
ATOM 3787 C C . GLY B 1 26 ? 44.344 26.547 33.906 1 17.78 26 GLY B C 1
ATOM 3788 O O . GLY B 1 26 ? 44.531 25.547 33.219 1 17.78 26 GLY B O 1
ATOM 3789 N N . GLN B 1 27 ? 44.969 26.562 35.094 1 20.11 27 GLN B N 1
ATOM 3790 C CA . GLN B 1 27 ? 45.219 25.547 36.125 1 20.11 27 GLN B CA 1
ATOM 3791 C C . GLN B 1 27 ? 43.969 24.672 36.344 1 20.11 27 GLN B C 1
ATOM 3793 O O . GLN B 1 27 ? 42.875 25.188 36.5 1 20.11 27 GLN B O 1
ATOM 3798 N N . ASP B 1 28 ? 44.125 23.438 35.969 1 20.81 28 ASP B N 1
ATOM 3799 C CA . ASP B 1 28 ? 43.156 22.344 35.938 1 20.81 28 ASP B CA 1
ATOM 3800 C C . ASP B 1 28 ? 42.562 22.047 37.312 1 20.81 28 ASP B C 1
ATOM 3802 O O . ASP B 1 28 ? 43.25 21.469 38.156 1 20.81 28 ASP B O 1
ATOM 3806 N N . ARG B 1 29 ? 42.094 23.125 38.031 1 19.61 29 ARG B N 1
ATOM 3807 C CA . ARG B 1 29 ? 41.656 22.75 39.375 1 19.61 29 ARG B CA 1
ATOM 3808 C C . ARG B 1 29 ? 40.75 21.516 39.312 1 19.61 29 ARG B C 1
ATOM 3810 O O . ARG B 1 29 ? 39.844 21.438 38.5 1 19.61 29 ARG B O 1
ATOM 3817 N N . LYS B 1 30 ? 41.281 20.516 39.875 1 21.05 30 LYS B N 1
ATOM 3818 C CA . LYS B 1 30 ? 40.719 19.188 40.188 1 21.05 30 LYS B CA 1
ATOM 3819 C C . LYS B 1 30 ? 39.375 19.312 40.875 1 21.05 30 LYS B C 1
ATOM 3821 O O . LYS B 1 30 ? 39.281 19.844 41.969 1 21.05 30 LYS B O 1
ATOM 3826 N N . ILE B 1 31 ? 38.281 19.797 40.156 1 19.41 31 ILE B N 1
ATOM 3827 C CA . ILE B 1 31 ? 36.969 19.969 40.781 1 19.41 31 ILE B CA 1
ATOM 3828 C C . ILE B 1 31 ? 36.594 18.672 41.5 1 19.41 31 ILE B C 1
ATOM 3830 O O . ILE B 1 31 ? 36.438 17.625 40.844 1 19.41 31 ILE B O 1
ATOM 3834 N N . VAL B 1 32 ? 37.031 18.469 42.656 1 20.5 32 VAL B N 1
ATOM 3835 C CA . VAL B 1 32 ? 36.688 17.375 43.562 1 20.5 32 VAL B CA 1
ATOM 3836 C C . VAL B 1 32 ? 35.156 17.328 43.719 1 20.5 32 VAL B C 1
ATOM 3838 O O . VAL B 1 32 ? 34.531 18.312 44.125 1 20.5 32 VAL B O 1
ATOM 3841 N N . LYS B 1 33 ? 34.562 16.484 42.969 1 22.88 33 LYS B N 1
ATOM 3842 C CA . LYS B 1 33 ? 33.125 16.219 42.938 1 22.88 33 LYS B CA 1
ATOM 3843 C C . LYS B 1 33 ? 32.594 15.836 44.312 1 22.88 33 LYS B C 1
ATOM 3845 O O . LYS B 1 33 ? 32.906 14.758 44.812 1 22.88 33 LYS B O 1
ATOM 3850 N N . LYS B 1 34 ? 32.656 16.812 45.219 1 20.36 34 LYS B N 1
ATOM 3851 C CA . LYS B 1 34 ? 32 16.453 46.5 1 20.36 34 LYS B CA 1
ATOM 3852 C C . LYS B 1 34 ? 30.625 15.883 46.25 1 20.36 34 LYS B C 1
ATOM 3854 O O . LYS B 1 34 ? 29.891 16.328 45.375 1 20.36 34 LYS B O 1
ATOM 3859 N N . LYS B 1 35 ? 30.312 14.773 46.812 1 24.12 35 LYS B N 1
ATOM 3860 C CA . LYS B 1 35 ? 29.125 13.922 46.906 1 24.12 35 LYS B CA 1
ATOM 3861 C C . LYS B 1 35 ? 27.922 14.703 47.406 1 24.12 35 LYS B C 1
ATOM 3863 O O . LYS B 1 35 ? 27.844 15.039 48.594 1 24.12 35 LYS B O 1
ATOM 3868 N N . GLY B 1 36 ? 27.594 15.828 46.719 1 21 36 GLY B N 1
ATOM 3869 C CA . GLY B 1 36 ? 26.531 16.625 47.281 1 21 36 GLY B CA 1
ATOM 3870 C C . GLY B 1 36 ? 25.297 15.812 47.656 1 21 36 GLY B C 1
ATOM 3871 O O . GLY B 1 36 ? 24.922 14.898 46.906 1 21 36 GLY B O 1
ATOM 3872 N N . LYS B 1 37 ? 25.125 15.625 48.938 1 26.69 37 LYS B N 1
ATOM 3873 C CA . LYS B 1 37 ? 23.969 15.039 49.625 1 26.69 37 LYS B CA 1
ATOM 3874 C C . LYS B 1 37 ? 22.656 15.516 49 1 26.69 37 LYS B C 1
ATOM 3876 O O . LYS B 1 37 ? 22.422 16.719 48.906 1 26.69 37 LYS B O 1
ATOM 3881 N N . GLY B 1 38 ? 22.219 14.766 48.094 1 24.77 38 GLY B N 1
ATOM 3882 C CA . GLY B 1 38 ? 20.984 14.938 47.344 1 24.77 38 GLY B CA 1
ATOM 3883 C C . GLY B 1 38 ? 19.797 15.312 48.219 1 24.77 38 GLY B C 1
ATOM 3884 O O . GLY B 1 38 ? 19.438 14.57 49.125 1 24.77 38 GLY B O 1
ATOM 3885 N N . ARG B 1 39 ? 19.812 16.609 48.656 1 25.45 39 ARG B N 1
ATOM 3886 C CA . ARG B 1 39 ? 18.656 17.062 49.438 1 25.45 39 ARG B CA 1
ATOM 3887 C C . ARG B 1 39 ? 17.359 16.516 48.844 1 25.45 39 ARG B C 1
ATOM 3889 O O . ARG B 1 39 ? 17.203 16.453 47.625 1 25.45 39 ARG B O 1
ATOM 3896 N N . GLU B 1 40 ? 16.75 15.727 49.625 1 26.75 40 GLU B N 1
ATOM 3897 C CA . GLU B 1 40 ? 15.398 15.203 49.469 1 26.75 40 GLU B CA 1
ATOM 3898 C C . GLU B 1 40 ? 14.406 16.312 49.156 1 26.75 40 GLU B C 1
ATOM 3900 O O . GLU B 1 40 ? 14.219 17.234 49.938 1 26.75 40 GLU B O 1
ATOM 3905 N N . VAL B 1 41 ? 14.586 16.828 47.969 1 24.5 41 VAL B N 1
ATOM 3906 C CA . VAL B 1 41 ? 13.57 17.812 47.625 1 24.5 41 VAL B CA 1
ATOM 3907 C C . VAL B 1 41 ? 12.18 17.25 47.938 1 24.5 41 VAL B C 1
ATOM 3909 O O . VAL B 1 41 ? 11.766 16.25 47.344 1 24.5 41 VAL B O 1
ATOM 3912 N N . LYS B 1 42 ? 11.82 17.375 49.125 1 25 42 LYS B N 1
ATOM 3913 C CA . LYS B 1 42 ? 10.414 17.156 49.469 1 25 42 LYS B CA 1
ATOM 3914 C C . LYS B 1 42 ? 9.492 17.859 48.438 1 25 42 LYS B C 1
ATOM 3916 O O . LYS B 1 42 ? 9.586 19.078 48.25 1 25 42 LYS B O 1
ATOM 3921 N N . ARG B 1 43 ? 9.102 17.109 47.531 1 25.42 43 ARG B N 1
ATOM 3922 C CA . ARG B 1 43 ? 7.996 17.516 46.688 1 25.42 43 ARG B CA 1
ATOM 3923 C C . ARG B 1 43 ? 6.836 18.062 47.5 1 25.42 43 ARG B C 1
ATOM 3925 O O . ARG B 1 43 ? 6.25 17.344 48.312 1 25.42 43 ARG B O 1
ATOM 3932 N N . ARG B 1 44 ? 7.098 19.219 48.031 1 23.5 44 ARG B N 1
ATOM 3933 C CA . ARG B 1 44 ? 5.848 19.766 48.562 1 23.5 44 ARG B CA 1
ATOM 3934 C C . ARG B 1 44 ? 4.691 19.516 47.625 1 23.5 44 ARG B C 1
ATOM 3936 O O . ARG B 1 44 ? 4.812 19.766 46.406 1 23.5 44 ARG B O 1
ATOM 3943 N N . LYS B 1 45 ? 3.951 18.594 48.031 1 29.75 45 LYS B N 1
ATOM 3944 C CA . LYS B 1 45 ? 2.584 18.453 47.531 1 29.75 45 LYS B CA 1
ATOM 3945 C C . LYS B 1 45 ? 1.896 19.797 47.406 1 29.75 45 LYS B C 1
ATOM 3947 O O . LYS B 1 45 ? 1.629 20.469 48.406 1 29.75 45 LYS B O 1
ATOM 3952 N N . SER B 1 46 ? 2.533 20.734 46.656 1 26 46 SER B N 1
ATOM 3953 C CA . SER B 1 46 ? 1.713 21.922 46.5 1 26 46 SER B CA 1
ATOM 3954 C C . SER B 1 46 ? 0.237 21.578 46.344 1 26 46 SER B C 1
ATOM 3956 O O . SER B 1 46 ? -0.138 20.844 45.438 1 26 46 SER B O 1
ATOM 3958 N N . SER B 1 47 ? -0.44 21.281 47.375 1 30.22 47 SER B N 1
ATOM 3959 C CA . SER B 1 47 ? -1.873 21.125 47.594 1 30.22 47 SER B CA 1
ATOM 3960 C C . SER B 1 47 ? -2.67 22.203 46.875 1 30.22 47 SER B C 1
ATOM 3962 O O . SER B 1 47 ? -3.865 22.375 47.125 1 30.22 47 SER B O 1
ATOM 3964 N N . ASN B 1 48 ? -2.012 23.312 46.5 1 30.44 48 ASN B N 1
ATOM 3965 C CA . ASN B 1 48 ? -3.014 24.203 45.938 1 30.44 48 ASN B CA 1
ATOM 3966 C C . ASN B 1 48 ? -3.689 23.578 44.719 1 30.44 48 ASN B C 1
ATOM 3968 O O . ASN B 1 48 ? -3.143 23.609 43.594 1 30.44 48 ASN B O 1
ATOM 3972 N N . GLY B 1 49 ? -4.262 22.453 44.844 1 35.03 49 GLY B N 1
ATOM 3973 C CA . GLY B 1 49 ? -5.16 21.781 43.906 1 35.03 49 GLY B CA 1
ATOM 3974 C C . GLY B 1 49 ? -6.066 22.75 43.156 1 35.03 49 GLY B C 1
ATOM 3975 O O . GLY B 1 49 ? -7.215 22.953 43.562 1 35.03 49 GLY B O 1
ATOM 3976 N N . ASN B 1 50 ? -5.652 23.938 42.812 1 36.28 50 ASN B N 1
ATOM 3977 C CA . ASN B 1 50 ? -6.594 24.656 41.938 1 36.28 50 ASN B CA 1
ATOM 3978 C C . ASN B 1 50 ? -7.219 23.734 40.906 1 36.28 50 ASN B C 1
ATOM 3980 O O . ASN B 1 50 ? -6.531 23.25 40 1 36.28 50 ASN B O 1
ATOM 3984 N N . GLN B 1 51 ? -8.062 22.891 41.219 1 40.59 51 GLN B N 1
ATOM 3985 C CA . GLN B 1 51 ? -8.914 22.016 40.438 1 40.59 51 GLN B CA 1
ATOM 3986 C C . GLN B 1 51 ? -9.414 22.719 39.156 1 40.59 51 GLN B C 1
ATOM 3988 O O . GLN B 1 51 ? -10.281 23.594 39.25 1 40.59 51 GLN B O 1
ATOM 3993 N N . ALA B 1 52 ? -8.594 23.031 38.219 1 51.38 52 ALA B N 1
ATOM 3994 C CA . ALA B 1 52 ? -9.039 23.562 36.938 1 51.38 52 ALA B CA 1
ATOM 3995 C C . ALA B 1 52 ? -10.375 22.953 36.531 1 51.38 52 ALA B C 1
ATOM 3997 O O . ALA B 1 52 ? -10.609 21.766 36.719 1 51.38 52 ALA B O 1
ATOM 3998 N N . GLU B 1 53 ? -11.391 23.781 36.469 1 63.22 53 GLU B N 1
ATOM 3999 C CA . GLU B 1 53 ? -12.742 23.391 36.062 1 63.22 53 GLU B CA 1
ATOM 4000 C C . GLU B 1 53 ? -12.719 22.516 34.812 1 63.22 53 GLU B C 1
ATOM 4002 O O . GLU B 1 53 ? -11.984 22.797 33.875 1 63.22 53 GLU B O 1
ATOM 4007 N N . PRO B 1 54 ? -13.141 21.297 35 1 72.56 54 PRO B N 1
ATOM 4008 C CA . PRO B 1 54 ? -13.211 20.391 33.875 1 72.56 54 PRO B CA 1
ATOM 4009 C C . PRO B 1 54 ? -13.898 21.016 32.656 1 72.56 54 PRO B C 1
ATOM 4011 O O . PRO B 1 54 ? -14.734 21.906 32.812 1 72.56 54 PRO B O 1
ATOM 4014 N N . ALA B 1 55 ? -13.383 20.75 31.516 1 79.44 55 ALA B N 1
ATOM 4015 C CA . ALA B 1 55 ? -14.023 21.172 30.281 1 79.44 55 ALA B CA 1
ATOM 4016 C C . ALA B 1 55 ? -15.516 20.859 30.312 1 79.44 55 ALA B C 1
ATOM 4018 O O . ALA B 1 55 ? -15.945 19.906 30.969 1 79.44 55 ALA B O 1
ATOM 4019 N N . GLN B 1 56 ? -16.234 21.781 29.719 1 76 56 GLN B N 1
ATOM 4020 C CA . GLN B 1 56 ? -17.688 21.625 29.688 1 76 56 GLN B CA 1
ATOM 4021 C C . GLN B 1 56 ? -18.141 21.031 28.359 1 76 56 GLN B C 1
ATOM 4023 O O . GLN B 1 56 ? -17.812 21.562 27.297 1 76 56 GLN B O 1
ATOM 4028 N N . TYR B 1 57 ? -18.766 19.984 28.5 1 77.38 57 TYR B N 1
ATOM 4029 C CA . TYR B 1 57 ? -19.344 19.328 27.344 1 77.38 57 TYR B CA 1
ATOM 4030 C C . TYR B 1 57 ? -20.781 19.766 27.109 1 77.38 57 TYR B C 1
ATOM 4032 O O . TYR B 1 57 ? -21.594 19.703 28.031 1 77.38 57 TYR B O 1
ATOM 4040 N N . VAL B 1 58 ? -20.969 20.391 25.953 1 73.94 58 VAL B N 1
ATOM 4041 C CA . VAL B 1 58 ? -22.281 20.938 25.656 1 73.94 58 VAL B CA 1
ATOM 4042 C C . VAL B 1 58 ? -22.984 20.062 24.625 1 73.94 58 VAL B C 1
ATOM 4044 O O . VAL B 1 58 ? -22.328 19.5 23.734 1 73.94 58 VAL B O 1
ATOM 4047 N N . ALA B 1 59 ? -24.25 19.953 24.828 1 70.81 59 ALA B N 1
ATOM 4048 C CA . ALA B 1 59 ? -25.047 19.141 23.906 1 70.81 59 ALA B CA 1
ATOM 4049 C C . ALA B 1 59 ? -25.031 19.734 22.5 1 70.81 59 ALA B C 1
ATOM 4051 O O . ALA B 1 59 ? -25.078 20.953 22.328 1 70.81 59 ALA B O 1
ATOM 4052 N N . GLY B 1 60 ? -24.625 19.125 21.531 1 75.19 60 GLY B N 1
ATOM 4053 C CA . GLY B 1 60 ? -24.688 19.469 20.125 1 75.19 60 GLY B CA 1
ATOM 4054 C C . GLY B 1 60 ? -25.312 18.391 19.266 1 75.19 60 GLY B C 1
ATOM 4055 O O . GLY B 1 60 ? -25.969 17.484 19.781 1 75.19 60 GLY B O 1
ATOM 4056 N N . PRO B 1 61 ? -25.391 18.719 17.953 1 84.19 61 PRO B N 1
ATOM 4057 C CA . PRO B 1 61 ? -25.891 17.688 17.047 1 84.19 61 PRO B CA 1
ATOM 4058 C C . PRO B 1 61 ? -25.203 16.344 17.234 1 84.19 61 PRO B C 1
ATOM 4060 O O . PRO B 1 61 ? -24.094 16.281 17.766 1 84.19 61 PRO B O 1
ATOM 4063 N N . GLU B 1 62 ? -25.906 15.336 16.906 1 84.31 62 GLU B N 1
ATOM 4064 C CA . GLU B 1 62 ? -25.359 13.992 17.047 1 84.31 62 GLU B CA 1
ATOM 4065 C C . GLU B 1 62 ? -24.016 13.875 16.328 1 84.31 62 GLU B C 1
ATOM 4067 O O . GLU B 1 62 ? -23.875 14.297 15.172 1 84.31 62 GLU B O 1
ATOM 4072 N N . GLY B 1 63 ? -23.062 13.422 17.016 1 88.31 63 GLY B N 1
ATOM 4073 C CA . GLY B 1 63 ? -21.75 13.188 16.438 1 88.31 63 GLY B CA 1
ATOM 4074 C C . GLY B 1 63 ? -20.828 14.383 16.562 1 88.31 63 GLY B C 1
ATOM 4075 O O . GLY B 1 63 ? -19.656 14.312 16.172 1 88.31 63 GLY B O 1
ATOM 4076 N N . TYR B 1 64 ? -21.438 15.438 17.078 1 91.56 64 TYR B N 1
ATOM 4077 C CA . TYR B 1 64 ? -20.656 16.656 17.281 1 91.56 64 TYR B CA 1
ATOM 4078 C C . TYR B 1 64 ? -20.656 17.078 18.75 1 91.56 64 TYR B C 1
ATOM 4080 O O . TYR B 1 64 ? -21.688 17.5 19.281 1 91.56 64 TYR B O 1
ATOM 4088 N N . LYS B 1 65 ? -19.547 16.938 19.312 1 91.12 65 LYS B N 1
ATOM 4089 C CA . LYS B 1 65 ? -19.422 17.281 20.734 1 91.12 65 LYS B CA 1
ATOM 4090 C C . LYS B 1 65 ? -18.766 18.656 20.906 1 91.12 65 LYS B C 1
ATOM 4092 O O . LYS B 1 65 ? -17.578 18.812 20.609 1 91.12 65 LYS B O 1
ATOM 4097 N N . LYS B 1 66 ? -19.531 19.594 21.312 1 92.56 66 LYS B N 1
ATOM 4098 C CA . LYS B 1 66 ? -19 20.906 21.641 1 92.56 66 LYS B CA 1
ATOM 4099 C C . LYS B 1 66 ? -18.359 20.922 23.016 1 92.56 66 LYS B C 1
ATOM 4101 O O . LYS B 1 66 ? -18.969 20.469 24 1 92.56 66 LYS B O 1
ATOM 4106 N N . ILE B 1 67 ? -17.188 21.438 23.078 1 93.56 67 ILE B N 1
ATOM 4107 C CA . ILE B 1 67 ? -16.422 21.453 24.328 1 93.56 67 ILE B CA 1
ATOM 4108 C C . ILE B 1 67 ? -15.898 22.859 24.594 1 93.56 67 ILE B C 1
ATOM 4110 O O . ILE B 1 67 ? -15.234 23.453 23.75 1 93.56 67 ILE B O 1
ATOM 4114 N N . ARG B 1 68 ? -16.219 23.344 25.719 1 92.81 68 ARG B N 1
ATOM 4115 C CA . ARG B 1 68 ? -15.594 24.578 26.156 1 92.81 68 ARG B CA 1
ATOM 4116 C C . ARG B 1 68 ? -14.297 24.297 26.906 1 92.81 68 ARG B C 1
ATOM 4118 O O . ARG B 1 68 ? -14.312 23.703 28 1 92.81 68 ARG B O 1
ATOM 4125 N N . ASN B 1 69 ? -13.297 24.734 26.328 1 94.12 69 ASN B N 1
ATOM 4126 C CA . ASN B 1 69 ? -11.977 24.453 26.875 1 94.12 69 ASN B CA 1
ATOM 4127 C C . ASN B 1 69 ? -11.688 25.297 28.109 1 94.12 69 ASN B C 1
ATOM 4129 O O . ASN B 1 69 ? -12.219 26.406 28.25 1 94.12 69 ASN B O 1
ATOM 4133 N N . THR B 1 70 ? -10.898 24.734 28.953 1 93.56 70 THR B N 1
ATOM 4134 C CA . THR B 1 70 ? -10.469 25.438 30.156 1 93.56 70 THR B CA 1
ATOM 4135 C C . THR B 1 70 ? -8.961 25.656 30.156 1 93.56 70 THR B C 1
ATOM 4137 O O . THR B 1 70 ? -8.273 25.266 29.203 1 93.56 70 THR B O 1
ATOM 4140 N N . GLY B 1 71 ? -8.461 26.422 31.188 1 94.31 71 GLY B N 1
ATOM 4141 C CA . GLY B 1 71 ? -7.043 26.719 31.297 1 94.31 71 GLY B CA 1
ATOM 4142 C C . GLY B 1 71 ? -6.656 28.047 30.672 1 94.31 71 GLY B C 1
ATOM 4143 O O . GLY B 1 71 ? -7.281 29.078 30.969 1 94.31 71 GLY B O 1
ATOM 4144 N N . SER B 1 72 ? -5.523 27.984 29.938 1 93.19 72 SER B N 1
ATOM 4145 C CA . SER B 1 72 ? -5.012 29.188 29.328 1 93.19 72 SER B CA 1
ATOM 4146 C C . SER B 1 72 ? -5.082 29.109 27.797 1 93.19 72 SER B C 1
ATOM 4148 O O . SER B 1 72 ? -4.055 29 27.125 1 93.19 72 SER B O 1
ATOM 4150 N N . PRO B 1 73 ? -6.301 29.25 27.297 1 95 73 PRO B N 1
ATOM 4151 C CA . PRO B 1 73 ? -6.406 29.172 25.828 1 95 73 PRO B CA 1
ATOM 4152 C C . PRO B 1 73 ? -5.609 30.266 25.125 1 95 73 PRO B C 1
ATOM 4154 O O . PRO B 1 73 ? -5.523 31.391 25.641 1 95 73 PRO B O 1
ATOM 4157 N N . PRO B 1 74 ? -5.012 29.906 24.031 1 94.62 74 PRO B N 1
ATOM 4158 C CA . PRO B 1 74 ? -4.332 30.953 23.266 1 94.62 74 PRO B CA 1
ATOM 4159 C C . PRO B 1 74 ? -5.293 32 22.734 1 94.62 74 PRO B C 1
ATOM 4161 O O . PRO B 1 74 ? -6.453 31.719 22.453 1 94.62 74 PRO B O 1
ATOM 4164 N N . GLN B 1 75 ? -4.738 33.25 22.656 1 92.81 75 GLN B N 1
ATOM 4165 C CA . GLN B 1 75 ? -5.5 34.281 21.938 1 92.81 75 GLN B CA 1
ATOM 4166 C C . GLN B 1 75 ? -5.793 33.844 20.5 1 92.81 75 GLN B C 1
ATOM 4168 O O . GLN B 1 75 ? -4.945 33.219 19.844 1 92.81 75 GLN B O 1
ATOM 4173 N N . PHE B 1 76 ? -6.961 34.156 20.125 1 91.81 76 PHE B N 1
ATOM 4174 C CA . PHE B 1 76 ? -7.309 33.844 18.75 1 91.81 76 PHE B CA 1
ATOM 4175 C C . PHE B 1 76 ? -6.324 34.469 17.766 1 91.81 76 PHE B C 1
ATOM 4177 O O . PHE B 1 76 ? -5.926 35.625 17.953 1 91.81 76 PHE B O 1
ATOM 4184 N N . ASN B 1 77 ? -5.848 33.688 16.797 1 90.12 77 ASN B N 1
ATOM 4185 C CA . ASN B 1 77 ? -4.852 34.156 15.828 1 90.12 77 ASN B CA 1
ATOM 4186 C C . ASN B 1 77 ? -5.031 33.469 14.477 1 90.12 77 ASN B C 1
ATOM 4188 O O . ASN B 1 77 ? -5.777 32.5 14.367 1 90.12 77 ASN B O 1
ATOM 4192 N N . ASP B 1 78 ? -4.422 34.094 13.5 1 86.88 78 ASP B N 1
ATOM 4193 C CA . ASP B 1 78 ? -4.336 33.531 12.172 1 86.88 78 ASP B CA 1
ATOM 4194 C C . ASP B 1 78 ? -2.922 33.031 11.875 1 86.88 78 ASP B C 1
ATOM 4196 O O . ASP B 1 78 ? -1.951 33.562 12.422 1 86.88 78 ASP B O 1
ATOM 4200 N N . TRP B 1 79 ? -2.805 32 11.07 1 88.69 79 TRP B N 1
ATOM 4201 C CA . TRP B 1 79 ? -1.545 31.516 10.523 1 88.69 79 TRP B CA 1
ATOM 4202 C C . TRP B 1 79 ? -0.702 30.859 11.617 1 88.69 79 TRP B C 1
ATOM 4204 O O . TRP B 1 79 ? 0.529 30.938 11.594 1 88.69 79 TRP B O 1
ATOM 4214 N N . CYS B 1 80 ? -1.35 30.375 12.609 1 92.38 80 CYS B N 1
ATOM 4215 C CA . CYS B 1 80 ? -0.621 29.594 13.602 1 92.38 80 CYS B CA 1
ATOM 4216 C C . CYS B 1 80 ? -0.122 28.281 13.008 1 92.38 80 CYS B C 1
ATOM 4218 O O . CYS B 1 80 ? -0.551 27.875 11.93 1 92.38 80 CYS B O 1
ATOM 4220 N N . THR B 1 81 ? 0.826 27.672 13.688 1 92.38 81 THR B N 1
ATOM 4221 C CA . THR B 1 81 ? 1.286 26.312 13.391 1 92.38 81 THR B CA 1
ATOM 4222 C C . THR B 1 81 ? 0.762 25.328 14.422 1 92.38 81 THR B C 1
ATOM 4224 O O . THR B 1 81 ? 0.873 25.562 15.633 1 92.38 81 THR B O 1
ATOM 4227 N N . ILE B 1 82 ? 0.137 24.328 13.914 1 93.69 82 ILE B N 1
ATOM 4228 C CA . ILE B 1 82 ? -0.386 23.281 14.797 1 93.69 82 ILE B CA 1
ATOM 4229 C C . ILE B 1 82 ? 0.465 22.031 14.664 1 93.69 82 ILE B C 1
ATOM 4231 O O . ILE B 1 82 ? 0.805 21.609 13.555 1 93.69 82 ILE B O 1
ATOM 4235 N N . VAL B 1 83 ? 0.853 21.516 15.805 1 91.25 83 VAL B N 1
ATOM 4236 C CA . VAL B 1 83 ? 1.599 20.25 15.867 1 91.25 83 VAL B CA 1
ATOM 4237 C C . VAL B 1 83 ? 0.812 19.234 16.672 1 91.25 83 VAL B C 1
ATOM 4239 O O . VAL B 1 83 ? 0.423 19.484 17.812 1 91.25 83 VAL B O 1
ATOM 4242 N N . VAL B 1 84 ? 0.642 18.109 16.031 1 90.69 84 VAL B N 1
ATOM 4243 C CA . VAL B 1 84 ? -0.116 17.047 16.703 1 90.69 84 VAL B CA 1
ATOM 4244 C C . VAL B 1 84 ? 0.838 15.984 17.234 1 90.69 84 VAL B C 1
ATOM 4246 O O . VAL B 1 84 ? 1.729 15.531 16.516 1 90.69 84 VAL B O 1
ATOM 4249 N N . ASP B 1 85 ? 0.657 15.68 18.469 1 87.94 85 ASP B N 1
ATOM 4250 C CA . ASP B 1 85 ? 1.34 14.562 19.125 1 87.94 85 ASP B CA 1
ATOM 4251 C C . ASP B 1 85 ? 0.367 13.43 19.422 1 87.94 85 ASP B C 1
ATOM 4253 O O . ASP B 1 85 ? -0.275 13.422 20.484 1 87.94 85 ASP B O 1
ATOM 4257 N N . ASP B 1 86 ? 0.39 12.461 18.594 1 84 86 ASP B N 1
ATOM 4258 C CA . ASP B 1 86 ? -0.569 11.367 18.719 1 84 86 ASP B CA 1
ATOM 4259 C C . ASP B 1 86 ? -0.273 10.523 19.953 1 84 86 ASP B C 1
ATOM 4261 O O . ASP B 1 86 ? -1.193 10.055 20.625 1 84 86 ASP B O 1
ATOM 4265 N N . ILE B 1 87 ? 0.925 10.414 20.203 1 81.38 87 ILE B N 1
ATOM 4266 C CA . ILE B 1 87 ? 1.335 9.562 21.312 1 81.38 87 ILE B CA 1
ATOM 4267 C C . ILE B 1 87 ? 0.939 10.219 22.625 1 81.38 87 ILE B C 1
ATOM 4269 O O . ILE B 1 87 ? 0.332 9.57 23.484 1 81.38 87 ILE B O 1
ATOM 4273 N N . GLY B 1 88 ? 1.258 11.414 22.75 1 86.75 88 GLY B N 1
ATOM 4274 C CA . GLY B 1 88 ? 0.956 12.133 23.984 1 86.75 88 GLY B CA 1
ATOM 4275 C C . GLY B 1 88 ? -0.467 12.656 24.031 1 86.75 88 GLY B C 1
ATOM 4276 O O . GLY B 1 88 ? -0.918 13.133 25.078 1 86.75 88 GLY B O 1
ATOM 4277 N N . LYS B 1 89 ? -1.148 12.531 22.953 1 90 89 LYS B N 1
ATOM 4278 C CA . LYS B 1 89 ? -2.508 13.047 22.828 1 90 89 LYS B CA 1
ATOM 4279 C C . LYS B 1 89 ? -2.557 14.547 23.125 1 90 89 LYS B C 1
ATOM 4281 O O . LYS B 1 89 ? -3.35 14.992 23.969 1 90 89 LYS B O 1
ATOM 4286 N N . LYS B 1 90 ? -1.736 15.203 22.406 1 93.62 90 LYS B N 1
ATOM 4287 C CA . LYS B 1 90 ? -1.597 16.641 22.609 1 93.62 90 LYS B CA 1
ATOM 4288 C C . LYS B 1 90 ? -1.648 17.391 21.281 1 93.62 90 LYS B C 1
ATOM 4290 O O . LYS B 1 90 ? -1.253 16.859 20.25 1 93.62 90 LYS B O 1
ATOM 4295 N N . ILE B 1 91 ? -2.182 18.562 21.375 1 95.06 91 ILE B N 1
ATOM 4296 C CA . ILE B 1 91 ? -2.166 19.516 20.266 1 95.06 91 ILE B CA 1
ATOM 4297 C C . ILE B 1 91 ? -1.391 20.766 20.672 1 95.06 91 ILE B C 1
ATOM 4299 O O . ILE B 1 91 ? -1.76 21.453 21.625 1 95.06 91 ILE B O 1
ATOM 4303 N N . TYR B 1 92 ? -0.348 21.031 19.969 1 95.06 92 TYR B N 1
ATOM 4304 C CA . TYR B 1 92 ? 0.44 22.234 20.219 1 95.06 92 TYR B CA 1
ATOM 4305 C C . TYR B 1 92 ? 0.114 23.328 19.203 1 95.06 92 TYR B C 1
ATOM 4307 O O . TYR B 1 92 ? -0.077 23.047 18.016 1 95.06 92 TYR B O 1
ATOM 4315 N N . MET B 1 93 ? 0.019 24.516 19.672 1 95.56 93 MET B N 1
ATOM 4316 C CA . MET B 1 93 ? -0.186 25.688 18.828 1 95.56 93 MET B CA 1
ATOM 4317 C C . MET B 1 93 ? 0.927 26.703 19.047 1 95.56 93 MET B C 1
ATOM 4319 O O . MET B 1 93 ? 1.16 27.156 20.156 1 95.56 93 MET B O 1
ATOM 4323 N N . TYR B 1 94 ? 1.596 27 18 1 94.19 94 TYR B N 1
ATOM 4324 C CA . TYR B 1 94 ? 2.689 27.969 18.047 1 94.19 94 TYR B CA 1
ATOM 4325 C C . TYR B 1 94 ? 2.408 29.156 17.141 1 94.19 94 TYR B C 1
ATOM 4327 O O . TYR B 1 94 ? 2.025 28.984 15.984 1 94.19 94 TYR B O 1
ATOM 4335 N N . GLY B 1 95 ? 2.625 30.312 17.766 1 92.44 95 GLY B N 1
ATOM 4336 C CA . GLY B 1 95 ? 2.701 31.547 17 1 92.44 95 GLY B CA 1
ATOM 4337 C C . GLY B 1 95 ? 1.354 32.031 16.484 1 92.44 95 GLY B C 1
ATOM 4338 O O . GLY B 1 95 ? 0.356 31.969 17.203 1 92.44 95 GLY B O 1
ATOM 4339 N N . GLY B 1 96 ? 1.414 32.594 15.266 1 91.19 96 GLY B N 1
ATOM 4340 C CA . GLY B 1 96 ? 0.246 33.188 14.641 1 91.19 96 GLY B CA 1
ATOM 4341 C C . GLY B 1 96 ? 0.219 34.719 14.766 1 91.19 96 GLY B C 1
ATOM 4342 O O . GLY B 1 96 ? 1.077 35.312 15.422 1 91.19 96 GLY B O 1
ATOM 4343 N N . ASN B 1 97 ? -0.702 35.25 14.031 1 90.38 97 ASN B N 1
ATOM 4344 C CA . ASN B 1 97 ? -0.935 36.688 14.047 1 90.38 97 ASN B CA 1
ATOM 4345 C C . ASN B 1 97 ? -2.281 37.031 14.68 1 90.38 97 ASN B C 1
ATOM 4347 O O . ASN B 1 97 ? -3.285 36.375 14.406 1 90.38 97 ASN B O 1
ATOM 4351 N N . ARG B 1 98 ? -2.17 38.031 15.555 1 86.75 98 ARG B N 1
ATOM 4352 C CA . ARG B 1 98 ? -3.428 38.5 16.141 1 86.75 98 ARG B CA 1
ATOM 4353 C C . ARG B 1 98 ? -4.352 39.094 15.094 1 86.75 98 ARG B C 1
ATOM 4355 O O . ARG B 1 98 ? -3.885 39.719 14.148 1 86.75 98 ARG B O 1
ATOM 4362 N N . PRO B 1 99 ? -5.629 38.781 15.547 1 78.06 99 PRO B N 1
ATOM 4363 C CA . PRO B 1 99 ? -6.539 39.406 14.586 1 78.06 99 PRO B CA 1
ATOM 4364 C C . PRO B 1 99 ? -6.473 40.938 14.625 1 78.06 99 PRO B C 1
ATOM 4366 O O . PRO B 1 99 ? -6.152 41.5 15.664 1 78.06 99 PRO B O 1
ATOM 4369 N N . ASN B 1 100 ? -6.559 41.656 13.68 1 75.44 100 ASN B N 1
ATOM 4370 C CA . ASN B 1 100 ? -6.625 43.125 13.586 1 75.44 100 ASN B CA 1
ATOM 4371 C C . ASN B 1 100 ? -5.25 43.75 13.758 1 75.44 100 ASN B C 1
ATOM 4373 O O . ASN B 1 100 ? -5.148 44.938 14.055 1 75.44 100 ASN B O 1
ATOM 4377 N N . ASP B 1 101 ? -4.25 42.875 13.961 1 77.94 101 ASP B N 1
ATOM 4378 C CA . ASP B 1 101 ? -2.898 43.438 13.922 1 77.94 101 ASP B CA 1
ATOM 4379 C C . ASP B 1 101 ? -2.527 43.875 12.5 1 77.94 101 ASP B C 1
ATOM 4381 O O . ASP B 1 101 ? -2.225 43.031 11.648 1 77.94 101 ASP B O 1
ATOM 4385 N N . ASP B 1 102 ? -2.527 45.156 12.305 1 74.12 102 ASP B N 1
ATOM 4386 C CA . ASP B 1 102 ? -2.285 45.688 10.969 1 74.12 102 ASP B CA 1
ATOM 4387 C C . ASP B 1 102 ? -0.853 45.406 10.516 1 74.12 102 ASP B C 1
ATOM 4389 O O . ASP B 1 102 ? -0.57 45.406 9.32 1 74.12 102 ASP B O 1
ATOM 4393 N N . ASP B 1 103 ? 0.044 45.156 11.438 1 77.38 103 ASP B N 1
ATOM 4394 C CA . ASP B 1 103 ? 1.446 44.969 11.094 1 77.38 103 ASP B CA 1
ATOM 4395 C C . ASP B 1 103 ? 1.739 43.469 10.852 1 77.38 103 ASP B C 1
ATOM 4397 O O . ASP B 1 103 ? 2.834 43.125 10.414 1 77.38 103 ASP B O 1
ATOM 4401 N N . TYR B 1 104 ? 0.8 42.656 11.078 1 81.31 104 TYR B N 1
ATOM 4402 C CA . TYR B 1 104 ? 0.919 41.219 10.867 1 81.31 104 TYR B CA 1
ATOM 4403 C C . TYR B 1 104 ? 2.168 40.656 11.547 1 81.31 104 TYR B C 1
ATOM 4405 O O . TYR B 1 104 ? 2.918 39.875 10.945 1 81.31 104 TYR B O 1
ATOM 4413 N N . ILE B 1 105 ? 2.455 41.094 12.727 1 85.94 105 ILE B N 1
ATOM 4414 C CA . ILE B 1 105 ? 3.613 40.656 13.484 1 85.94 105 ILE B CA 1
ATOM 4415 C C . ILE B 1 105 ? 3.312 39.281 14.109 1 85.94 105 ILE B C 1
ATOM 4417 O O . ILE B 1 105 ? 2.385 39.156 14.914 1 85.94 105 ILE B O 1
ATOM 4421 N N . PRO B 1 106 ? 4.09 38.25 13.703 1 90.44 106 PRO B N 1
ATOM 4422 C CA . PRO B 1 106 ? 3.865 36.938 14.32 1 90.44 106 PRO B CA 1
ATOM 4423 C C . PRO B 1 106 ? 4.27 36.906 15.789 1 90.44 106 PRO B C 1
ATOM 4425 O O . PRO B 1 106 ? 5.246 37.531 16.188 1 90.44 106 PRO B O 1
ATOM 4428 N N . THR B 1 107 ? 3.535 36.125 16.547 1 89.56 107 THR B N 1
ATOM 4429 C CA . THR B 1 107 ? 3.867 35.938 17.953 1 89.56 107 THR B CA 1
ATOM 4430 C C . THR B 1 107 ? 4.684 34.656 18.141 1 89.56 107 THR B C 1
ATOM 4432 O O . THR B 1 107 ? 4.852 33.875 17.219 1 89.56 107 THR B O 1
ATOM 4435 N N . ASN B 1 108 ? 5.301 34.562 19.312 1 90.69 108 ASN B N 1
ATOM 4436 C CA . ASN B 1 108 ? 5.941 33.281 19.703 1 90.69 108 ASN B CA 1
ATOM 4437 C C . ASN B 1 108 ? 5.152 32.594 20.812 1 90.69 108 ASN B C 1
ATOM 4439 O O . ASN B 1 108 ? 5.723 31.828 21.594 1 90.69 108 ASN B O 1
ATOM 4443 N N . ASP B 1 109 ? 3.855 32.938 20.859 1 91.69 109 ASP B N 1
ATOM 4444 C CA . ASP B 1 109 ? 3 32.25 21.812 1 91.69 109 ASP B CA 1
ATOM 4445 C C . ASP B 1 109 ? 3.025 30.734 21.578 1 91.69 109 ASP B C 1
ATOM 4447 O O . ASP B 1 109 ? 3.025 30.281 20.422 1 91.69 109 ASP B O 1
ATOM 4451 N N . PHE B 1 110 ? 3.143 30.016 22.672 1 94.31 110 PHE B N 1
ATOM 4452 C CA . PHE B 1 110 ? 3.219 28.562 22.578 1 94.31 110 PHE B CA 1
ATOM 4453 C C . PHE B 1 110 ? 2.311 27.906 23.625 1 94.31 110 PHE B C 1
ATOM 4455 O O . PHE B 1 110 ? 2.455 28.156 24.812 1 94.31 110 PHE B O 1
ATOM 4462 N N . HIS B 1 111 ? 1.302 27.172 23.125 1 95.94 111 HIS B N 1
ATOM 4463 C CA . HIS B 1 111 ? 0.313 26.547 23.984 1 95.94 111 HIS B CA 1
ATOM 4464 C C . HIS B 1 111 ? 0.167 25.062 23.672 1 95.94 111 HIS B C 1
ATOM 4466 O O . HIS B 1 111 ? 0.572 24.609 22.594 1 95.94 111 HIS B O 1
ATOM 4472 N N . VAL B 1 112 ? -0.314 24.328 24.656 1 95.69 112 VAL B N 1
ATOM 4473 C CA . VAL B 1 112 ? -0.601 22.906 24.453 1 95.69 112 VAL B CA 1
ATOM 4474 C C . VAL B 1 112 ? -2 22.594 24.969 1 95.69 112 VAL B C 1
ATOM 4476 O O . VAL B 1 112 ? -2.41 23.078 26.016 1 95.69 112 VAL B O 1
ATOM 4479 N N . LEU B 1 113 ? -2.748 21.891 24.125 1 96 113 LEU B N 1
ATOM 4480 C CA . LEU B 1 113 ? -4.043 21.344 24.516 1 96 113 LEU B CA 1
ATOM 4481 C C . LEU B 1 113 ? -3.938 19.859 24.797 1 96 113 LEU B C 1
ATOM 4483 O O . LEU B 1 113 ? -3.516 19.078 23.938 1 96 113 LEU B O 1
ATOM 4487 N N . ASP B 1 114 ? -4.285 19.484 26 1 94.75 114 ASP B N 1
ATOM 4488 C CA . ASP B 1 114 ? -4.414 18.078 26.344 1 94.75 114 ASP B CA 1
ATOM 4489 C C . ASP B 1 114 ? -5.746 17.516 25.844 1 94.75 114 ASP B C 1
ATOM 4491 O O . ASP B 1 114 ? -6.809 17.938 26.297 1 94.75 114 ASP B O 1
ATOM 4495 N N . VAL B 1 115 ? -5.688 16.609 25.016 1 92.56 115 VAL B N 1
ATOM 4496 C CA . VAL B 1 115 ? -6.883 16.141 24.328 1 92.56 115 VAL B CA 1
ATOM 4497 C C . VAL B 1 115 ? -7.758 15.344 25.297 1 92.56 115 VAL B C 1
ATOM 4499 O O . VAL B 1 115 ? -8.984 15.297 25.156 1 92.56 115 VAL B O 1
ATOM 4502 N N . ASP B 1 116 ? -7.203 14.758 26.297 1 89.75 116 ASP B N 1
ATOM 4503 C CA . ASP B 1 116 ? -7.98 13.992 27.266 1 89.75 116 ASP B CA 1
ATOM 4504 C C . ASP B 1 116 ? -8.75 14.93 28.203 1 89.75 116 ASP B C 1
ATOM 4506 O O . ASP B 1 116 ? -9.922 14.68 28.516 1 89.75 116 ASP B O 1
ATOM 4510 N N . THR B 1 117 ? -8.117 15.953 28.594 1 92.62 117 THR B N 1
ATOM 4511 C CA . THR B 1 117 ? -8.742 16.844 29.562 1 92.62 117 THR B CA 1
ATOM 4512 C C . THR B 1 117 ? -9.344 18.062 28.859 1 92.62 117 THR B C 1
ATOM 4514 O O . THR B 1 117 ? -10.148 18.781 29.453 1 92.62 117 THR B O 1
ATOM 4517 N N . MET B 1 118 ? -8.93 18.312 27.688 1 94.19 118 MET B N 1
ATOM 4518 C CA . MET B 1 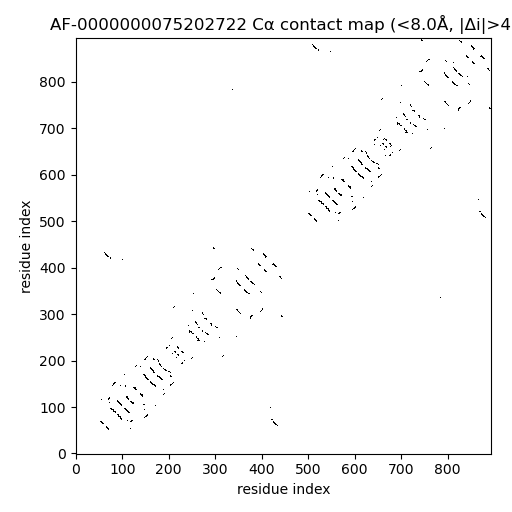118 ? -9.344 19.469 26.875 1 94.19 118 MET B CA 1
ATOM 4519 C C . MET B 1 118 ? -9.008 20.766 27.594 1 94.19 118 MET B C 1
ATOM 4521 O O . MET B 1 118 ? -9.797 21.719 27.547 1 94.19 118 MET B O 1
ATOM 4525 N N . GLN B 1 119 ? -7.902 20.766 28.219 1 95.69 119 GLN B N 1
ATOM 4526 C CA . GLN B 1 119 ? -7.383 21.938 28.906 1 95.69 119 GLN B CA 1
ATOM 4527 C C . GLN B 1 119 ? -6.156 22.5 28.188 1 95.69 119 GLN B C 1
ATOM 4529 O O . GLN B 1 119 ? -5.242 21.75 27.844 1 95.69 119 GLN B O 1
ATOM 4534 N N . TRP B 1 120 ? -6.254 23.812 27.984 1 96.25 120 TRP B N 1
ATOM 4535 C CA . TRP B 1 120 ? -5.102 24.484 27.406 1 96.25 120 TRP B CA 1
ATOM 4536 C C . TRP B 1 120 ? -4.09 24.859 28.5 1 96.25 120 TRP B C 1
ATOM 4538 O O . TRP B 1 120 ? -4.469 25.25 29.594 1 96.25 120 TRP B O 1
ATOM 4548 N N . LYS B 1 121 ? -2.857 24.781 28.156 1 94.44 121 LYS B N 1
ATOM 4549 C CA . LYS B 1 121 ? -1.766 25.25 29 1 94.44 121 LYS B CA 1
ATOM 4550 C C . LYS B 1 121 ? -0.797 26.125 28.203 1 94.44 121 LYS B C 1
ATOM 4552 O O . LYS B 1 121 ? -0.431 25.781 27.078 1 94.44 121 LYS B O 1
ATOM 4557 N N . LYS B 1 122 ? -0.464 27.234 28.734 1 93.19 122 LYS B N 1
ATOM 4558 C CA . LYS B 1 122 ? 0.554 28.094 28.125 1 93.19 122 LYS B CA 1
ATOM 4559 C C . LYS B 1 122 ? 1.957 27.594 28.438 1 93.19 122 LYS B C 1
ATOM 4561 O O . LYS B 1 122 ? 2.287 27.359 29.609 1 93.19 122 LYS B O 1
ATOM 4566 N N . LEU B 1 123 ? 2.805 27.344 27.375 1 88 123 LEU B N 1
ATOM 4567 C CA . LEU B 1 123 ? 4.16 26.844 27.562 1 88 123 LEU B CA 1
ATOM 4568 C C . LEU B 1 123 ? 5.172 27.984 27.578 1 88 123 LEU B C 1
ATOM 4570 O O . LEU B 1 123 ? 6.242 27.859 28.172 1 88 123 LEU B O 1
ATOM 4574 N N . SER B 1 124 ? 5.07 29.047 26.703 1 69.94 124 SER B N 1
ATOM 4575 C CA . SER B 1 124 ? 6.031 30.078 26.328 1 69.94 124 SER B CA 1
ATOM 4576 C C . SER B 1 124 ? 6.598 30.781 27.562 1 69.94 124 SER B C 1
ATOM 4578 O O . SER B 1 124 ? 7.742 31.234 27.562 1 69.94 124 SER B O 1
ATOM 4580 N N . PRO B 1 125 ? 6.137 31.469 28.5 1 60.81 125 PRO B N 1
ATOM 4581 C CA . PRO B 1 125 ? 6.973 32.625 28.812 1 60.81 125 PRO B CA 1
ATOM 4582 C C . PRO B 1 125 ? 8.43 32.25 29.078 1 60.81 125 PRO B C 1
ATOM 4584 O O . PRO B 1 125 ? 9.328 33.062 28.875 1 60.81 125 PRO B O 1
ATOM 4587 N N . LYS B 1 126 ? 8.82 30.906 29.438 1 65.06 126 LYS B N 1
ATOM 4588 C CA . LYS B 1 126 ? 10.203 30.922 29.906 1 65.06 126 LYS B CA 1
ATOM 4589 C C . LYS B 1 126 ? 10.961 29.688 29.453 1 65.06 126 LYS B C 1
ATOM 4591 O O . LYS B 1 126 ? 10.867 28.625 30.094 1 65.06 126 LYS B O 1
ATOM 4596 N N . PHE B 1 127 ? 11.25 29.594 28.047 1 78.62 127 PHE B N 1
ATOM 4597 C CA . PHE B 1 127 ? 12.18 28.531 27.656 1 78.62 127 PHE B CA 1
ATOM 4598 C C . PHE B 1 127 ? 13.625 28.984 27.844 1 78.62 127 PHE B C 1
ATOM 4600 O O . PHE B 1 127 ? 13.93 30.172 27.719 1 78.62 127 PHE B O 1
ATOM 4607 N N . TRP B 1 128 ? 14.438 28.047 28.25 1 78.19 128 TRP B N 1
ATOM 4608 C CA . TRP B 1 128 ? 15.875 28.297 28.344 1 78.19 128 TRP B CA 1
ATOM 4609 C C . TRP B 1 128 ? 16.578 27.969 27.031 1 78.19 128 TRP B C 1
ATOM 4611 O O . TRP B 1 128 ? 16.375 26.906 26.453 1 78.19 128 TRP B O 1
ATOM 4621 N N . PHE B 1 129 ? 17.219 29.031 26.609 1 82.38 129 PHE B N 1
ATOM 4622 C CA . PHE B 1 129 ? 18.047 28.797 25.438 1 82.38 129 PHE B CA 1
ATOM 4623 C C . PHE B 1 129 ? 19.344 28.109 25.812 1 82.38 129 PHE B C 1
ATOM 4625 O O . PHE B 1 129 ? 20.062 28.562 26.703 1 82.38 129 PHE B O 1
ATOM 4632 N N . ASN B 1 130 ? 19.625 26.984 25.234 1 71.81 130 ASN B N 1
ATOM 4633 C CA . ASN B 1 130 ? 20.875 26.25 25.453 1 71.81 130 ASN B CA 1
ATOM 4634 C C . ASN B 1 130 ? 21.75 26.25 24.203 1 71.81 130 ASN B C 1
ATOM 4636 O O . ASN B 1 130 ? 21.422 25.578 23.219 1 71.81 130 ASN B O 1
ATOM 4640 N N . ALA B 1 131 ? 22.609 27.344 24 1 60.38 131 ALA B N 1
ATOM 4641 C CA . ALA B 1 131 ? 23.453 27.469 22.812 1 60.38 131 ALA B CA 1
ATOM 4642 C C . ALA B 1 131 ? 24.234 26.172 22.562 1 60.38 131 ALA B C 1
ATOM 4644 O O . ALA B 1 131 ? 24.688 25.922 21.453 1 60.38 131 ALA B O 1
ATOM 4645 N N . HIS B 1 132 ? 24.797 25.531 23.75 1 52.88 132 HIS B N 1
ATOM 4646 C CA . HIS B 1 132 ? 25.75 24.438 23.609 1 52.88 132 HIS B CA 1
ATOM 4647 C C . HIS B 1 132 ? 25.047 23.156 23.156 1 52.88 132 HIS B C 1
ATOM 4649 O O . HIS B 1 132 ? 23.828 23.141 23.016 1 52.88 132 HIS B O 1
ATOM 4655 N N . ARG B 1 133 ? 25.953 22 23.438 1 49.31 133 ARG B N 1
ATOM 4656 C CA . ARG B 1 133 ? 25.656 20.578 23.281 1 49.31 133 ARG B CA 1
ATOM 4657 C C . ARG B 1 133 ? 24.438 20.188 24.109 1 49.31 133 ARG B C 1
ATOM 4659 O O . ARG B 1 133 ? 24.141 20.812 25.141 1 49.31 133 ARG B O 1
ATOM 4666 N N . PRO B 1 134 ? 23.578 19.391 23.516 1 46.62 134 PRO B N 1
ATOM 4667 C CA . PRO B 1 134 ? 22.594 18.719 24.391 1 46.62 134 PRO B CA 1
ATOM 4668 C C . PRO B 1 134 ? 23.125 18.484 25.797 1 46.62 134 PRO B C 1
ATOM 4670 O O . PRO B 1 134 ? 24.297 18.125 25.953 1 46.62 134 PRO B O 1
ATOM 4673 N N . PHE B 1 135 ? 22.719 19.172 26.875 1 45.5 135 PHE B N 1
ATOM 4674 C CA . PHE B 1 135 ? 22.891 18.766 28.266 1 45.5 135 PHE B CA 1
ATOM 4675 C C . PHE B 1 135 ? 23.75 19.766 29.031 1 45.5 135 PHE B C 1
ATOM 4677 O O . PHE B 1 135 ? 24.188 19.5 30.141 1 45.5 135 PHE B O 1
ATOM 4684 N N . GLU B 1 136 ? 24.219 20.781 28.297 1 46.53 136 GLU B N 1
ATOM 4685 C CA . GLU B 1 136 ? 24.938 21.672 29.203 1 46.53 136 GLU B CA 1
ATOM 4686 C C . GLU B 1 136 ? 24.016 22.766 29.734 1 46.53 136 GLU B C 1
ATOM 4688 O O . GLU B 1 136 ? 23.281 23.406 28.984 1 46.53 136 GLU B O 1
ATOM 4693 N N . PRO B 1 137 ? 23.766 22.906 30.891 1 47.72 137 PRO B N 1
ATOM 4694 C CA . PRO B 1 137 ? 22.859 23.781 31.656 1 47.72 137 PRO B CA 1
ATOM 4695 C C . PRO B 1 137 ? 23.172 25.25 31.453 1 47.72 137 PRO B C 1
ATOM 4697 O O . PRO B 1 137 ? 22.891 26.062 32.344 1 47.72 137 PRO B O 1
ATOM 4700 N N . VAL B 1 138 ? 23.984 25.672 30.656 1 51.75 138 VAL B N 1
ATOM 4701 C CA . VAL B 1 138 ? 24.328 27.078 30.812 1 51.75 138 VAL B CA 1
ATOM 4702 C C . VAL B 1 138 ? 23.266 27.953 30.141 1 51.75 138 VAL B C 1
ATOM 4704 O O . VAL B 1 138 ? 23.469 28.406 29 1 51.75 138 VAL B O 1
ATOM 4707 N N . GLY B 1 139 ? 22.016 27.672 30.188 1 59.84 139 GLY B N 1
ATOM 4708 C CA . GLY B 1 139 ? 21.125 28.359 29.266 1 59.84 139 GLY B CA 1
ATOM 4709 C C . GLY B 1 139 ? 20.531 29.625 29.859 1 59.84 139 GLY B C 1
ATOM 4710 O O . GLY B 1 139 ? 20.609 29.859 31.062 1 59.84 139 GLY B O 1
ATOM 4711 N N . LYS B 1 140 ? 20.516 30.734 29.141 1 68.69 140 LYS B N 1
ATOM 4712 C CA . LYS B 1 140 ? 19.781 31.953 29.453 1 68.69 140 LYS B CA 1
ATOM 4713 C C . LYS B 1 140 ? 18.312 31.828 29.047 1 68.69 140 LYS B C 1
ATOM 4715 O O . LYS B 1 140 ? 17.984 31.156 28.062 1 68.69 140 LYS B O 1
ATOM 4720 N N . SER B 1 141 ? 17.531 32.344 30.031 1 74.25 141 SER B N 1
ATOM 4721 C CA . SER B 1 141 ? 16.125 32.438 29.672 1 74.25 141 SER B CA 1
ATOM 4722 C C . SER B 1 141 ? 15.914 33.281 28.422 1 74.25 141 SER B C 1
ATOM 4724 O O . SER B 1 141 ? 16.234 34.469 28.438 1 74.25 141 SER B O 1
ATOM 4726 N N . LYS B 1 142 ? 15.703 32.75 27.406 1 81.94 142 LYS B N 1
ATOM 4727 C CA . LYS B 1 142 ? 15.43 33.406 26.125 1 81.94 142 LYS B CA 1
ATOM 4728 C C . LYS B 1 142 ? 14.203 32.812 25.453 1 81.94 142 LYS B C 1
ATOM 4730 O O . LYS B 1 142 ? 14.086 31.594 25.328 1 81.94 142 LYS B O 1
ATOM 4735 N N . PRO B 1 143 ? 13.273 33.719 25.188 1 85.81 143 PRO B N 1
ATOM 4736 C CA . PRO B 1 143 ? 12.078 33.219 24.516 1 85.81 143 PRO B CA 1
ATOM 4737 C C . PRO B 1 143 ? 12.391 32.594 23.156 1 85.81 143 PRO B C 1
ATOM 4739 O O . PRO B 1 143 ? 13.438 32.875 22.562 1 85.81 143 PRO B O 1
ATOM 4742 N N . LEU B 1 144 ? 11.484 31.719 22.719 1 90.31 144 LEU B N 1
ATOM 4743 C CA . LEU B 1 144 ? 11.547 31.219 21.359 1 90.31 144 LEU B CA 1
ATOM 4744 C C . LEU B 1 144 ? 11.453 32.375 20.359 1 90.31 144 LEU B C 1
ATOM 4746 O O . LEU B 1 144 ? 10.812 33.375 20.625 1 90.31 144 LEU B O 1
ATOM 4750 N N . PRO B 1 145 ? 12.102 32.25 19.203 1 89.31 145 PRO B N 1
ATOM 4751 C CA . PRO B 1 145 ? 11.945 33.281 18.188 1 89.31 145 PRO B CA 1
ATOM 4752 C C . PRO B 1 145 ? 10.516 33.375 17.641 1 89.31 145 PRO B C 1
ATOM 4754 O O . PRO B 1 145 ? 9.797 32.375 17.625 1 89.31 145 PRO B O 1
ATOM 4757 N N . SER B 1 146 ? 10.141 34.625 17.266 1 91.56 146 SER B N 1
ATOM 4758 C CA . SER B 1 146 ? 8.859 34.812 16.594 1 91.56 146 SER B CA 1
ATOM 4759 C C . SER B 1 146 ? 8.961 34.5 15.109 1 91.56 146 SER B C 1
ATOM 4761 O O . SER B 1 146 ? 9.414 35.344 14.32 1 91.56 146 SER B O 1
ATOM 4763 N N . LEU B 1 147 ? 8.508 33.312 14.758 1 91.88 147 LEU B N 1
ATOM 4764 C CA . LEU B 1 147 ? 8.617 32.844 13.383 1 91.88 147 LEU B CA 1
ATOM 4765 C C . LEU B 1 147 ? 7.242 32.781 12.719 1 91.88 147 LEU B C 1
ATOM 4767 O O . LEU B 1 147 ? 6.293 32.25 13.297 1 91.88 147 LEU B O 1
ATOM 4771 N N . PHE B 1 148 ? 7.199 33.344 11.508 1 90.62 148 PHE B N 1
ATOM 4772 C CA . PHE B 1 148 ? 5.973 33.25 10.727 1 90.62 148 PHE B CA 1
ATOM 4773 C C . PHE B 1 148 ? 5.938 31.922 9.969 1 90.62 148 PHE B C 1
ATOM 4775 O O . PHE B 1 148 ? 6.738 31.703 9.055 1 90.62 148 PHE B O 1
ATOM 4782 N N . LYS B 1 149 ? 5.012 31 10.289 1 88.56 149 LYS B N 1
ATOM 4783 C CA . LYS B 1 149 ? 4.676 29.75 9.625 1 88.56 149 LYS B CA 1
ATOM 4784 C C . LYS B 1 149 ? 5.898 28.844 9.5 1 88.56 149 LYS B C 1
ATOM 4786 O O . LYS B 1 149 ? 6.211 28.359 8.406 1 88.56 149 LYS B O 1
ATOM 4791 N N . PRO B 1 150 ? 6.566 28.516 10.578 1 88 150 PRO B N 1
ATOM 4792 C CA . PRO B 1 150 ? 7.598 27.484 10.539 1 88 150 PRO B CA 1
ATOM 4793 C C . PRO B 1 150 ? 7.016 26.078 10.352 1 88 150 PRO B C 1
ATOM 4795 O O . PRO B 1 150 ? 5.844 25.844 10.656 1 88 150 PRO B O 1
ATOM 4798 N N . ALA B 1 151 ? 7.805 25.234 9.773 1 85 151 ALA B N 1
ATOM 4799 C CA . ALA B 1 151 ? 7.445 23.812 9.766 1 85 151 ALA B CA 1
ATOM 4800 C C . ALA B 1 151 ? 7.766 23.156 11.102 1 85 151 ALA B C 1
ATOM 4802 O O . ALA B 1 151 ? 8.844 23.375 11.664 1 85 151 ALA B O 1
ATOM 4803 N N . CYS B 1 152 ? 6.777 22.438 11.609 1 86.06 152 CYS B N 1
ATOM 4804 C CA . CYS B 1 152 ? 6.984 21.828 12.922 1 86.06 152 CYS B CA 1
ATOM 4805 C C . CYS B 1 152 ? 6.59 20.359 12.906 1 86.06 152 CYS B C 1
ATOM 4807 O O . CYS B 1 152 ? 5.707 19.953 12.141 1 86.06 152 CYS B O 1
ATOM 4809 N N . THR B 1 153 ? 7.273 19.594 13.719 1 82.56 153 THR B N 1
ATOM 4810 C CA . THR B 1 153 ? 6.914 18.188 13.93 1 82.56 153 THR B CA 1
ATOM 4811 C C . THR B 1 153 ? 7.254 17.75 15.352 1 82.56 153 THR B C 1
ATOM 4813 O O . THR B 1 153 ? 8.188 18.281 15.961 1 82.56 153 THR B O 1
ATOM 4816 N N . ALA B 1 154 ? 6.488 16.891 15.867 1 83.56 154 ALA B N 1
ATOM 4817 C CA . ALA B 1 154 ? 6.754 16.328 17.188 1 83.56 154 ALA B CA 1
ATOM 4818 C C . ALA B 1 154 ? 7.582 15.047 17.062 1 83.56 154 ALA B C 1
ATOM 4820 O O . ALA B 1 154 ? 7.402 14.266 16.125 1 83.56 154 ALA B O 1
ATOM 4821 N N . LEU B 1 155 ? 8.484 14.883 18.031 1 76.75 155 LEU B N 1
ATOM 4822 C CA . LEU B 1 155 ? 9.328 13.695 18.078 1 76.75 155 LEU B CA 1
ATOM 4823 C C . LEU B 1 155 ? 9.5 13.211 19.516 1 76.75 155 LEU B C 1
ATOM 4825 O O . LEU B 1 155 ? 9.82 14 20.406 1 76.75 155 LEU B O 1
ATOM 4829 N N . HIS B 1 156 ? 9.219 11.945 19.641 1 75.75 156 HIS B N 1
ATOM 4830 C CA . HIS B 1 156 ? 9.508 11.305 20.922 1 75.75 156 HIS B CA 1
ATOM 4831 C C . HIS B 1 156 ? 10.805 10.5 20.859 1 75.75 156 HIS B C 1
ATOM 4833 O O . HIS B 1 156 ? 10.898 9.539 20.094 1 75.75 156 HIS B O 1
ATOM 4839 N N . PHE B 1 157 ? 11.719 10.914 21.547 1 69.31 157 PHE B N 1
ATOM 4840 C CA . PHE B 1 157 ? 13.008 10.234 21.547 1 69.31 157 PHE B CA 1
ATOM 4841 C C . PHE B 1 157 ? 13.406 9.844 22.969 1 69.31 157 PHE B C 1
ATOM 4843 O O . PHE B 1 157 ? 13.562 10.703 23.828 1 69.31 157 PHE B O 1
ATOM 4850 N N . LYS B 1 158 ? 13.469 8.492 23.047 1 66.25 158 LYS B N 1
ATOM 4851 C CA . LYS B 1 158 ? 13.695 7.902 24.375 1 66.25 158 LYS B CA 1
ATOM 4852 C C . LYS B 1 158 ? 12.609 8.336 25.359 1 66.25 158 LYS B C 1
ATOM 4854 O O . LYS B 1 158 ? 11.422 8.156 25.094 1 66.25 158 LYS B O 1
ATOM 4859 N N . GLU B 1 159 ? 12.844 9.203 26.297 1 73.94 159 GLU B N 1
ATOM 4860 C CA . GLU B 1 159 ? 11.844 9.617 27.281 1 73.94 159 GLU B CA 1
ATOM 4861 C C . GLU B 1 159 ? 11.57 11.117 27.203 1 73.94 159 GLU B C 1
ATOM 4863 O O . GLU B 1 159 ? 10.891 11.672 28.062 1 73.94 159 GLU B O 1
ATOM 4868 N N . THR B 1 160 ? 12.102 11.602 26.156 1 78.94 160 THR B N 1
ATOM 4869 C CA . THR B 1 160 ? 11.953 13.055 26.047 1 78.94 160 THR B CA 1
ATOM 4870 C C . THR B 1 160 ? 11.062 13.414 24.859 1 78.94 160 THR B C 1
ATOM 4872 O O . THR B 1 160 ? 11.156 12.797 23.797 1 78.94 160 THR B O 1
ATOM 4875 N N . ASN B 1 161 ? 10.227 14.414 25.094 1 84.12 161 ASN B N 1
ATOM 4876 C CA . ASN B 1 161 ? 9.352 14.93 24.047 1 84.12 161 ASN B CA 1
ATOM 4877 C C . ASN B 1 161 ? 9.914 16.188 23.406 1 84.12 161 ASN B C 1
ATOM 4879 O O . ASN B 1 161 ? 10.219 17.156 24.109 1 84.12 161 ASN B O 1
ATOM 4883 N N . TYR B 1 162 ? 10.047 16.047 22.062 1 83.25 162 TYR B N 1
ATOM 4884 C CA . TYR B 1 162 ? 10.617 17.188 21.344 1 83.25 162 TYR B CA 1
ATOM 4885 C C . TYR B 1 162 ? 9.641 17.719 20.312 1 83.25 162 TYR B C 1
ATOM 4887 O O . TYR B 1 162 ? 8.828 16.969 19.766 1 83.25 162 TYR B O 1
ATOM 4895 N N . ILE B 1 163 ? 9.727 19 20.094 1 87.31 163 ILE B N 1
ATOM 4896 C CA . ILE B 1 163 ? 9.203 19.609 18.875 1 87.31 163 ILE B CA 1
ATOM 4897 C C . ILE B 1 163 ? 10.344 20.219 18.062 1 87.31 163 ILE B C 1
ATOM 4899 O O . ILE B 1 163 ? 11.203 20.922 18.625 1 87.31 163 ILE B O 1
ATOM 4903 N N . PHE B 1 164 ? 10.383 19.906 16.859 1 83.06 164 PHE B N 1
ATOM 4904 C CA . PHE B 1 164 ? 11.344 20.516 15.961 1 83.06 164 PHE B CA 1
ATOM 4905 C C . PHE B 1 164 ? 10.664 21.562 15.078 1 83.06 164 PHE B C 1
ATOM 4907 O O . PHE B 1 164 ? 9.539 21.359 14.617 1 83.06 164 PHE B O 1
ATOM 4914 N N . MET B 1 165 ? 11.391 22.625 14.922 1 86.5 165 MET B N 1
ATOM 4915 C CA . MET B 1 165 ? 10.883 23.734 14.117 1 86.5 165 MET B CA 1
ATOM 4916 C C . MET B 1 165 ? 11.914 24.172 13.078 1 86.5 165 MET B C 1
ATOM 4918 O O . MET B 1 165 ? 13.078 24.391 13.414 1 86.5 165 MET B O 1
ATOM 4922 N N . PHE B 1 166 ? 11.422 24.234 11.867 1 83.06 166 PHE B N 1
ATOM 4923 C CA . PHE B 1 166 ? 12.32 24.625 10.797 1 83.06 166 PHE B CA 1
ATOM 4924 C C . PHE B 1 166 ? 11.727 25.766 9.984 1 83.06 166 PHE B C 1
ATOM 4926 O O . PHE B 1 166 ? 10.547 25.734 9.625 1 83.06 166 PHE B O 1
ATOM 4933 N N . GLY B 1 167 ? 12.57 26.75 9.727 1 83.75 167 GLY B N 1
ATOM 4934 C CA . GLY B 1 167 ? 12.203 27.797 8.781 1 83.75 167 GLY B CA 1
ATOM 4935 C C . GLY B 1 167 ? 11.242 28.812 9.359 1 83.75 167 GLY B C 1
ATOM 4936 O O . GLY B 1 167 ? 11.328 29.156 10.539 1 83.75 167 GLY B O 1
ATOM 4937 N N . GLY B 1 168 ? 10.461 29.469 8.477 1 87.81 168 GLY B N 1
ATOM 4938 C CA . GLY B 1 168 ? 9.602 30.578 8.844 1 87.81 168 GLY B CA 1
ATOM 4939 C C . GLY B 1 168 ? 10.273 31.938 8.68 1 87.81 168 GLY B C 1
ATOM 4940 O O . GLY B 1 168 ? 11.492 32 8.5 1 87.81 168 GLY B O 1
ATOM 4941 N N . TYR B 1 169 ? 9.43 32.875 8.648 1 89.44 169 TYR B N 1
ATOM 4942 C CA . TYR B 1 169 ? 9.977 34.25 8.617 1 89.44 169 TYR B CA 1
ATOM 4943 C C . TYR B 1 169 ? 10.266 34.75 10.023 1 89.44 169 TYR B C 1
ATOM 4945 O O . TYR B 1 169 ? 9.352 34.875 10.844 1 89.44 169 TYR B O 1
ATOM 4953 N N . ASP B 1 170 ? 11.492 35.031 10.234 1 90.31 170 ASP B N 1
ATOM 4954 C CA . ASP B 1 170 ? 11.914 35.562 11.523 1 90.31 170 ASP B CA 1
ATOM 4955 C C . ASP B 1 170 ? 11.758 37.094 11.562 1 90.31 170 ASP B C 1
ATOM 4957 O O . ASP B 1 170 ? 12.523 37.812 10.93 1 90.31 170 ASP B O 1
ATOM 4961 N N . ILE B 1 171 ? 10.852 37.469 12.344 1 87.56 171 ILE B N 1
ATOM 4962 C CA . ILE B 1 171 ? 10.547 38.906 12.352 1 87.56 171 ILE B CA 1
ATOM 4963 C C . ILE B 1 171 ? 11.633 39.656 13.102 1 87.56 171 ILE B C 1
ATOM 4965 O O . ILE B 1 171 ? 11.922 40.812 12.781 1 87.56 171 ILE B O 1
ATOM 4969 N N . ASP B 1 172 ? 12.172 39.031 14.094 1 83.81 172 ASP B N 1
ATOM 4970 C CA . ASP B 1 172 ? 13.227 39.656 14.867 1 83.81 172 ASP B CA 1
ATOM 4971 C C . ASP B 1 172 ? 14.461 39.938 14.008 1 83.81 172 ASP B C 1
ATOM 4973 O O . ASP B 1 172 ? 15.078 41 14.102 1 83.81 172 ASP B O 1
ATOM 4977 N N . GLU B 1 173 ? 14.719 38.969 13.188 1 86.75 173 GLU B N 1
ATOM 4978 C CA . GLU B 1 173 ? 15.891 39.062 12.328 1 86.75 173 GLU B CA 1
ATOM 4979 C C . GLU B 1 173 ? 15.516 39.562 10.938 1 86.75 173 GLU B C 1
ATOM 4981 O O . GLU B 1 173 ? 16.391 39.906 10.133 1 86.75 173 GLU B O 1
ATOM 4986 N N . GLU B 1 174 ? 14.281 39.656 10.602 1 88.88 174 GLU B N 1
ATOM 4987 C CA . GLU B 1 174 ? 13.742 40.094 9.32 1 88.88 174 GLU B CA 1
ATOM 4988 C C . GLU B 1 174 ? 14.312 39.312 8.164 1 88.88 174 GLU B C 1
ATOM 4990 O O . GLU B 1 174 ? 14.789 39.875 7.18 1 88.88 174 GLU B O 1
ATOM 4995 N N . VAL B 1 175 ? 14.398 38 8.336 1 90.5 175 VAL B N 1
ATOM 4996 C CA . VAL B 1 175 ? 14.891 37.062 7.312 1 90.5 175 VAL B CA 1
ATOM 4997 C C . VAL B 1 175 ? 14.062 35.781 7.332 1 90.5 175 VAL B C 1
ATOM 4999 O O . VAL B 1 175 ? 13.469 35.438 8.352 1 90.5 175 VAL B O 1
ATOM 5002 N N . VAL B 1 176 ? 13.992 35.188 6.121 1 88.19 176 VAL B N 1
ATOM 5003 C CA . VAL B 1 176 ? 13.477 33.812 6.078 1 88.19 176 VAL B CA 1
ATOM 5004 C C . VAL B 1 176 ? 14.492 32.875 6.695 1 88.19 176 VAL B C 1
ATOM 5006 O O . VAL B 1 176 ? 15.617 32.75 6.199 1 88.19 176 VAL B O 1
ATOM 5009 N N . SER B 1 177 ? 14.086 32.219 7.715 1 85.81 177 SER B N 1
ATOM 5010 C CA . SER B 1 177 ? 15 31.406 8.5 1 85.81 177 SER B CA 1
ATOM 5011 C C . SER B 1 177 ? 15.32 30.094 7.785 1 85.81 177 SER B C 1
ATOM 5013 O O . SER B 1 177 ? 14.445 29.484 7.176 1 85.81 177 SER B O 1
ATOM 5015 N N . SER B 1 178 ? 16.547 29.641 7.863 1 79.69 178 SER B N 1
ATOM 5016 C CA . SER B 1 178 ? 16.984 28.328 7.414 1 79.69 178 SER B CA 1
ATOM 5017 C C . SER B 1 178 ? 17.469 27.469 8.586 1 79.69 178 SER B C 1
ATOM 5019 O O . SER B 1 178 ? 18.156 26.469 8.383 1 79.69 178 SER B O 1
ATOM 5021 N N . ARG B 1 179 ? 17.078 27.891 9.719 1 80.06 179 ARG B N 1
ATOM 5022 C CA . ARG B 1 179 ? 17.594 27.234 10.914 1 80.06 179 ARG B CA 1
ATOM 5023 C C . ARG B 1 179 ? 16.609 26.188 11.445 1 80.06 179 ARG B C 1
ATOM 5025 O O . ARG B 1 179 ? 15.406 26.312 11.234 1 80.06 179 ARG B O 1
ATOM 5032 N N . LEU B 1 180 ? 17.203 25.188 12.094 1 82.06 180 LEU B N 1
ATOM 5033 C CA . LEU B 1 180 ? 16.438 24.156 12.773 1 82.06 180 LEU B CA 1
ATOM 5034 C C . LEU B 1 180 ? 16.5 24.344 14.289 1 82.06 180 LEU B C 1
ATOM 5036 O O . LEU B 1 180 ? 17.578 24.531 14.859 1 82.06 180 LEU B O 1
ATOM 5040 N N . ILE B 1 181 ? 15.344 24.359 14.859 1 84.31 181 ILE B N 1
ATOM 5041 C CA . ILE B 1 181 ? 15.211 24.531 16.297 1 84.31 181 ILE B CA 1
ATOM 5042 C C . ILE B 1 181 ? 14.672 23.25 16.938 1 84.31 181 ILE B C 1
ATOM 5044 O O . ILE B 1 181 ? 13.758 22.625 16.391 1 84.31 181 ILE B O 1
ATOM 5048 N N . ALA B 1 182 ? 15.328 22.844 17.969 1 84.12 182 ALA B N 1
ATOM 5049 C CA . ALA B 1 182 ? 14.812 21.766 18.812 1 84.12 182 ALA B CA 1
ATOM 5050 C C . ALA B 1 182 ? 14.258 22.312 20.125 1 84.12 182 ALA B C 1
ATOM 5052 O O . ALA B 1 182 ? 14.898 23.141 20.781 1 84.12 182 ALA B O 1
ATOM 5053 N N . ILE B 1 183 ? 13.102 21.906 20.422 1 88.06 183 ILE B N 1
ATOM 5054 C CA . ILE B 1 183 ? 12.461 22.281 21.672 1 88.06 183 ILE B CA 1
ATOM 5055 C C . ILE B 1 183 ? 12.266 21.031 22.547 1 88.06 183 ILE B C 1
ATOM 5057 O O . ILE B 1 183 ? 11.57 20.094 22.141 1 88.06 183 ILE B O 1
ATOM 5061 N N . ASP B 1 184 ? 12.922 21.016 23.688 1 86.25 184 ASP B N 1
ATOM 5062 C CA . ASP B 1 184 ? 12.703 19.984 24.703 1 86.25 184 ASP B CA 1
ATOM 5063 C C . ASP B 1 184 ? 11.523 20.359 25.609 1 86.25 184 ASP B C 1
ATOM 5065 O O . ASP B 1 184 ? 11.641 21.25 26.453 1 86.25 184 ASP B O 1
ATOM 5069 N N . LEU B 1 185 ? 10.5 19.672 25.484 1 89.38 185 LEU B N 1
ATOM 5070 C CA . LEU B 1 185 ? 9.266 20.031 26.172 1 89.38 185 LEU B CA 1
ATOM 5071 C C . LEU B 1 185 ? 9.312 19.609 27.641 1 89.38 185 LEU B C 1
ATOM 5073 O O . LEU B 1 185 ? 8.562 20.125 28.469 1 89.38 185 LEU B O 1
ATOM 5077 N N . ASP B 1 186 ? 10.117 18.719 27.969 1 86.62 186 ASP B N 1
ATOM 5078 C CA . ASP B 1 186 ? 10.195 18.203 29.328 1 86.62 186 ASP B CA 1
ATOM 5079 C C . ASP B 1 186 ? 11.109 19.062 30.188 1 86.62 186 ASP B C 1
ATOM 5081 O O . ASP B 1 186 ? 10.75 19.438 31.312 1 86.62 186 ASP B O 1
ATOM 5085 N N . ASP B 1 187 ? 12.242 19.406 29.656 1 83.62 187 ASP B N 1
ATOM 5086 C CA . ASP B 1 187 ? 13.188 20.234 30.406 1 83.62 187 ASP B CA 1
ATOM 5087 C C . ASP B 1 187 ? 13.023 21.703 30.062 1 83.62 187 ASP B C 1
ATOM 5089 O O . ASP B 1 187 ? 13.766 22.547 30.578 1 83.62 187 ASP B O 1
ATOM 5093 N N . VAL B 1 188 ? 12.164 22.031 29.266 1 85.25 188 VAL B N 1
ATOM 5094 C CA . VAL B 1 188 ? 11.75 23.391 28.922 1 85.25 188 VAL B CA 1
ATOM 5095 C C . VAL B 1 188 ? 12.961 24.172 28.406 1 85.25 188 VAL B C 1
ATOM 5097 O O . VAL B 1 188 ? 13.281 25.25 28.922 1 85.25 188 VAL B O 1
ATOM 5100 N N . GLN B 1 189 ? 13.562 23.672 27.484 1 87 189 GLN B N 1
ATOM 5101 C CA . GLN B 1 189 ? 14.703 24.328 26.859 1 87 189 GLN B CA 1
ATOM 5102 C C . GLN B 1 189 ? 14.648 24.188 25.344 1 87 189 GLN B C 1
ATOM 5104 O O . GLN B 1 189 ? 13.945 23.328 24.812 1 87 189 GLN B O 1
ATOM 5109 N N . TRP B 1 190 ? 15.336 25.062 24.703 1 89 190 TRP B N 1
ATOM 5110 C CA . TRP B 1 190 ? 15.414 24.984 23.25 1 89 190 TRP B CA 1
ATOM 5111 C C . TRP B 1 190 ? 16.797 25.406 22.75 1 89 190 TRP B C 1
ATOM 5113 O O . TRP B 1 190 ? 17.531 26.078 23.469 1 89 190 TRP B O 1
ATOM 5123 N N . TRP B 1 191 ? 17.219 24.922 21.562 1 85.19 191 TRP B N 1
ATOM 5124 C CA . TRP B 1 191 ? 18.5 25.297 20.969 1 85.19 191 TRP B CA 1
ATOM 5125 C C . TRP B 1 191 ? 18.438 25.172 19.438 1 85.19 191 TRP B C 1
ATOM 5127 O O . TRP B 1 191 ? 17.531 24.547 18.906 1 85.19 191 TRP B O 1
ATOM 5137 N N . TYR B 1 192 ? 19.359 25.875 18.828 1 82.94 192 TYR B N 1
ATOM 5138 C CA . TYR B 1 192 ? 19.547 25.688 17.391 1 82.94 192 TYR B CA 1
ATOM 5139 C C . TYR B 1 192 ? 20.312 24.391 17.109 1 82.94 192 TYR B C 1
ATOM 5141 O O . TYR B 1 192 ? 21.375 24.156 17.688 1 82.94 192 TYR B O 1
ATOM 5149 N N . VAL B 1 193 ? 19.703 23.578 16.234 1 77.19 193 VAL B N 1
ATOM 5150 C CA . VAL B 1 193 ? 20.344 22.328 15.867 1 77.19 193 VAL B CA 1
ATOM 5151 C C . VAL B 1 193 ? 21.359 22.578 14.75 1 77.19 193 VAL B C 1
ATOM 5153 O O . VAL B 1 193 ? 21.047 23.234 13.75 1 77.19 193 VAL B O 1
ATOM 5156 N N . GLU B 1 194 ? 22.547 22.078 14.867 1 71.06 194 GLU B N 1
ATOM 5157 C CA . GLU B 1 194 ? 23.547 22.203 13.82 1 71.06 194 GLU B CA 1
ATOM 5158 C C . GLU B 1 194 ? 23.328 21.172 12.711 1 71.06 194 GLU B C 1
ATOM 5160 O O . GLU B 1 194 ? 23.25 19.969 12.984 1 71.06 194 GLU B O 1
ATOM 5165 N N . ILE B 1 195 ? 22.953 21.609 11.555 1 66 195 ILE B N 1
ATOM 5166 C CA . ILE B 1 195 ? 22.75 20.734 10.406 1 66 195 ILE B CA 1
ATOM 5167 C C . ILE B 1 195 ? 24.062 20.578 9.641 1 66 195 ILE B C 1
ATOM 5169 O O . ILE B 1 195 ? 24.734 21.578 9.344 1 66 195 ILE B O 1
ATOM 5173 N N . GLU B 1 196 ? 24.484 19.281 9.508 1 60.25 196 GLU B N 1
ATOM 5174 C CA . GLU B 1 196 ? 25.703 19.031 8.742 1 60.25 196 GLU B CA 1
ATOM 5175 C C . GLU B 1 196 ? 25.453 19.172 7.242 1 60.25 196 GLU B C 1
ATOM 5177 O O . GLU B 1 196 ? 24.359 18.891 6.762 1 60.25 196 GLU B O 1
ATOM 5182 N N . GLY B 1 197 ? 26.422 19.625 6.598 1 62.41 197 GLY B N 1
ATOM 5183 C CA . GLY B 1 197 ? 26.344 19.766 5.148 1 62.41 197 GLY B CA 1
ATOM 5184 C C . GLY B 1 197 ? 26.156 21.203 4.691 1 62.41 197 GLY B C 1
ATOM 5185 O O . GLY B 1 197 ? 26.516 22.141 5.41 1 62.41 197 GLY B O 1
ATOM 5186 N N . ASP B 1 198 ? 25.75 21.312 3.404 1 62.41 198 ASP B N 1
ATOM 5187 C CA . ASP B 1 198 ? 25.578 22.625 2.795 1 62.41 198 ASP B CA 1
ATOM 5188 C C . ASP B 1 198 ? 24.359 23.344 3.361 1 62.41 198 ASP B C 1
ATOM 5190 O O . ASP B 1 198 ? 23.484 22.719 3.977 1 62.41 198 ASP B O 1
ATOM 5194 N N . ASP B 1 199 ? 24.406 24.578 3.225 1 62.59 199 ASP B N 1
ATOM 5195 C CA . ASP B 1 199 ? 23.312 25.438 3.709 1 62.59 199 ASP B CA 1
ATOM 5196 C C . ASP B 1 199 ? 21.984 25.078 3.043 1 62.59 199 ASP B C 1
ATOM 5198 O O . ASP B 1 199 ? 21.969 24.719 1.864 1 62.59 199 ASP B O 1
ATOM 5202 N N . VAL B 1 200 ? 20.922 24.906 3.865 1 69.56 200 VAL B N 1
ATOM 5203 C CA . VAL B 1 200 ? 19.562 24.703 3.354 1 69.56 200 VAL B CA 1
ATOM 5204 C C . VAL B 1 200 ? 18.891 26.062 3.135 1 69.56 200 VAL B C 1
ATOM 5206 O O . VAL B 1 200 ? 19.125 27 3.896 1 69.56 200 VAL B O 1
ATOM 5209 N N . CYS B 1 201 ? 18.156 26.172 2.117 1 70.69 201 CYS B N 1
ATOM 5210 C CA . CYS B 1 201 ? 17.453 27.422 1.838 1 70.69 201 CYS B CA 1
ATOM 5211 C C . CYS B 1 201 ? 16.328 27.656 2.844 1 70.69 201 CYS B C 1
ATOM 5213 O O . CYS B 1 201 ? 15.633 26.719 3.232 1 70.69 201 CYS B O 1
ATOM 5215 N N . GLY B 1 202 ? 16.312 28.844 3.287 1 72.25 202 GLY B N 1
ATOM 5216 C CA . GLY B 1 202 ? 15.172 29.219 4.117 1 72.25 202 GLY B CA 1
ATOM 5217 C C . GLY B 1 202 ? 13.844 29.062 3.408 1 72.25 202 GLY B C 1
ATOM 5218 O O . GLY B 1 202 ? 13.742 29.281 2.199 1 72.25 202 GLY B O 1
ATOM 5219 N N . ARG B 1 203 ? 12.852 28.656 4.238 1 74.38 203 ARG B N 1
ATOM 5220 C CA . ARG B 1 203 ? 11.531 28.438 3.662 1 74.38 203 ARG B CA 1
ATOM 5221 C C . ARG B 1 203 ? 10.43 28.844 4.633 1 74.38 203 ARG B C 1
ATOM 5223 O O . ARG B 1 203 ? 10.625 28.828 5.848 1 74.38 203 ARG B O 1
ATOM 5230 N N . ILE B 1 204 ? 9.383 29.328 3.977 1 70.94 204 ILE B N 1
ATOM 5231 C CA . ILE B 1 204 ? 8.188 29.641 4.746 1 70.94 204 ILE B CA 1
ATOM 5232 C C . ILE B 1 204 ? 7.094 28.625 4.434 1 70.94 204 ILE B C 1
ATOM 5234 O O . ILE B 1 204 ? 6.914 28.234 3.279 1 70.94 204 ILE B O 1
ATOM 5238 N N . ASN B 1 205 ? 6.344 28.234 5.453 1 68.69 205 ASN B N 1
ATOM 5239 C CA . ASN B 1 205 ? 5.207 27.344 5.289 1 68.69 205 ASN B CA 1
ATOM 5240 C C . ASN B 1 205 ? 5.641 26 4.711 1 68.69 205 ASN B C 1
ATOM 5242 O O . ASN B 1 205 ? 4.996 25.469 3.799 1 68.69 205 ASN B O 1
ATOM 5246 N N . ALA B 1 206 ? 6.77 25.547 5.199 1 65.69 206 ALA B N 1
ATOM 5247 C CA . ALA B 1 206 ? 7.258 24.219 4.816 1 65.69 206 ALA B CA 1
ATOM 5248 C C . ALA B 1 206 ? 6.582 23.125 5.633 1 65.69 206 ALA B C 1
ATOM 5250 O O . ALA B 1 206 ? 5.875 23.406 6.602 1 65.69 206 ALA B O 1
ATOM 5251 N N . SER B 1 207 ? 6.543 21.969 5.059 1 65.12 207 SER B N 1
ATOM 5252 C CA . SER B 1 207 ? 6.09 20.797 5.801 1 65.12 207 SER B CA 1
ATOM 5253 C C . SER B 1 207 ? 7.273 19.984 6.316 1 65.12 207 SER B C 1
ATOM 5255 O O . SER B 1 207 ? 8.328 19.938 5.688 1 65.12 207 SER B O 1
ATOM 5257 N N . MET B 1 208 ? 7.145 19.547 7.527 1 63.72 208 MET B N 1
ATOM 5258 C CA . MET B 1 208 ? 8.172 18.719 8.133 1 63.72 208 MET B CA 1
ATOM 5259 C C . MET B 1 208 ? 7.582 17.406 8.641 1 63.72 208 MET B C 1
ATOM 5261 O O . MET B 1 208 ? 6.488 17.391 9.211 1 63.72 208 MET B O 1
ATOM 5265 N N . ALA B 1 209 ? 8.07 16.312 8.148 1 58.78 209 ALA B N 1
ATOM 5266 C CA . ALA B 1 209 ? 7.617 15.016 8.633 1 58.78 209 ALA B CA 1
ATOM 5267 C C . ALA B 1 209 ? 8.742 14.273 9.344 1 58.78 209 ALA B C 1
ATOM 5269 O O . ALA B 1 209 ? 9.914 14.398 8.969 1 58.78 209 ALA B O 1
ATOM 5270 N N . SER B 1 210 ? 8.445 13.758 10.555 1 46.5 210 SER B N 1
ATOM 5271 C CA . SER B 1 210 ? 9.414 12.969 11.305 1 46.5 210 SER B CA 1
ATOM 5272 C C . SER B 1 210 ? 9.586 11.578 10.703 1 46.5 210 SER B C 1
ATOM 5274 O O . SER B 1 210 ? 8.648 10.781 10.688 1 46.5 210 SER B O 1
ATOM 5276 N N . LEU B 1 211 ? 9.617 11.234 9.414 1 43.94 211 LEU B N 1
ATOM 5277 C CA . LEU B 1 211 ? 9.758 9.867 8.922 1 43.94 211 LEU B CA 1
ATOM 5278 C C . LEU B 1 211 ? 11.086 9.266 9.352 1 43.94 211 LEU B C 1
ATOM 5280 O O . LEU B 1 211 ? 12.148 9.766 8.969 1 43.94 211 LEU B O 1
ATOM 5284 N N . GLY B 1 212 ? 11.008 8.156 10.156 1 36.81 212 GLY B N 1
ATOM 5285 C CA . GLY B 1 212 ? 12.406 7.828 10.414 1 36.81 212 GLY B CA 1
ATOM 5286 C C . GLY B 1 212 ? 13.328 9.031 10.312 1 36.81 212 GLY B C 1
ATOM 5287 O O . GLY B 1 212 ? 12.867 10.164 10.148 1 36.81 212 GLY B O 1
ATOM 5288 N N . ILE B 1 213 ? 14.594 9.047 10.469 1 31.61 213 ILE B N 1
ATOM 5289 C CA . ILE B 1 213 ? 15.398 10.266 10.461 1 31.61 213 ILE B CA 1
ATOM 5290 C C . ILE B 1 213 ? 15.18 11.008 9.141 1 31.61 213 ILE B C 1
ATOM 5292 O O . ILE B 1 213 ? 15.68 12.125 8.969 1 31.61 213 ILE B O 1
ATOM 5296 N N . ALA B 1 214 ? 14.664 10.453 7.863 1 30.47 214 ALA B N 1
ATOM 5297 C CA . ALA B 1 214 ? 15.195 11.328 6.82 1 30.47 214 ALA B CA 1
ATOM 5298 C C . ALA B 1 214 ? 14.203 12.438 6.48 1 30.47 214 ALA B C 1
ATOM 5300 O O . ALA B 1 214 ? 13 12.195 6.379 1 30.47 214 ALA B O 1
ATOM 5301 N N . SER B 1 215 ? 14.148 13.516 7.027 1 32.5 215 SER B N 1
ATOM 5302 C CA . SER B 1 215 ? 13.398 14.727 6.723 1 32.5 215 SER B CA 1
ATOM 5303 C C . SER B 1 215 ? 13.469 15.062 5.234 1 32.5 215 SER B C 1
ATOM 5305 O O . SER B 1 215 ? 14.555 15.039 4.645 1 32.5 215 SER B O 1
ATOM 5307 N N . TYR B 1 216 ? 12.648 14.93 4.375 1 35.25 216 TYR B N 1
ATOM 5308 C CA . TYR B 1 216 ? 12.711 15.508 3.037 1 35.25 216 TYR B CA 1
ATOM 5309 C C . TYR B 1 216 ? 12.953 17.016 3.104 1 35.25 216 TYR B C 1
ATOM 5311 O O . TYR B 1 216 ? 13.453 17.609 2.148 1 35.25 216 TYR B O 1
ATOM 5319 N N . SER B 1 217 ? 12.336 18 3.637 1 39.38 217 SER B N 1
ATOM 5320 C CA . SER B 1 217 ? 13.453 18.906 3.891 1 39.38 217 SER B CA 1
ATOM 5321 C C . SER B 1 217 ? 14.57 18.203 4.66 1 39.38 217 SER B C 1
ATOM 5323 O O . SER B 1 217 ? 14.586 18.219 5.891 1 39.38 217 SER B O 1
ATOM 5325 N N . ILE B 1 218 ? 14.617 16.781 4.387 1 41.03 218 ILE B N 1
ATOM 5326 C CA . ILE B 1 218 ? 14.648 15.523 5.121 1 41.03 218 ILE B CA 1
ATOM 5327 C C . ILE B 1 218 ? 15.961 15.422 5.906 1 41.03 218 ILE B C 1
ATOM 5329 O O . ILE B 1 218 ? 17.016 15.133 5.332 1 41.03 218 ILE B O 1
ATOM 5333 N N . ASP B 1 219 ? 16.109 16.219 6.566 1 41.09 219 ASP B N 1
ATOM 5334 C CA . ASP B 1 219 ? 17.281 15.898 7.371 1 41.09 219 ASP B CA 1
ATOM 5335 C C . ASP B 1 219 ? 17.031 14.672 8.242 1 41.09 219 ASP B C 1
ATOM 5337 O O . ASP B 1 219 ? 15.93 14.484 8.758 1 41.09 219 ASP B O 1
ATOM 5341 N N . GLU B 1 220 ? 17.578 13.617 7.656 1 44.47 220 GLU B N 1
ATOM 5342 C CA . GLU B 1 220 ? 17.609 12.43 8.508 1 44.47 220 GLU B CA 1
ATOM 5343 C C . GLU B 1 220 ? 18.375 12.688 9.797 1 44.47 220 GLU B C 1
ATOM 5345 O O . GLU B 1 220 ? 19.453 13.281 9.773 1 44.47 220 GLU B O 1
ATOM 5350 N N . TYR B 1 221 ? 17.562 12.719 10.852 1 43.12 221 TYR B N 1
ATOM 5351 C CA . TYR B 1 221 ? 18.25 12.711 12.133 1 43.12 221 TYR B CA 1
ATOM 5352 C C . TYR B 1 221 ? 18.859 11.344 12.43 1 43.12 221 TYR B C 1
ATOM 5354 O O . TYR B 1 221 ? 18.141 10.336 12.398 1 43.12 221 TYR B O 1
ATOM 5362 N N . THR B 1 222 ? 20.125 11.195 12.211 1 43.31 222 THR B N 1
ATOM 5363 C CA . THR B 1 222 ? 20.812 9.984 12.617 1 43.31 222 THR B CA 1
ATOM 5364 C C . THR B 1 222 ? 21.125 10.008 14.109 1 43.31 222 THR B C 1
ATOM 5366 O O . THR B 1 222 ? 21.625 11.008 14.625 1 43.31 222 THR B O 1
ATOM 5369 N N . ASP B 1 223 ? 20.359 9.297 14.812 1 43.19 223 ASP B N 1
ATOM 5370 C CA . ASP B 1 223 ? 20.438 9.203 16.266 1 43.19 223 ASP B CA 1
ATOM 5371 C C . ASP B 1 223 ? 21.891 9.289 16.734 1 43.19 223 ASP B C 1
ATOM 5373 O O . ASP B 1 223 ? 22.172 9.898 17.781 1 43.19 223 ASP B O 1
ATOM 5377 N N . HIS B 1 224 ? 22.672 8.461 16.172 1 43.78 224 HIS B N 1
ATOM 5378 C CA . HIS B 1 224 ? 23.922 8.305 16.906 1 43.78 224 HIS B CA 1
ATOM 5379 C C . HIS B 1 224 ? 24.719 9.602 16.938 1 43.78 224 HIS B C 1
ATOM 5381 O O . HIS B 1 224 ? 25.5 9.836 17.859 1 43.78 224 HIS B O 1
ATOM 5387 N N . ARG B 1 225 ? 24.5 10.398 16.016 1 46.12 225 ARG B N 1
ATOM 5388 C CA . ARG B 1 225 ? 25.375 11.562 15.969 1 46.12 225 ARG B CA 1
ATOM 5389 C C . ARG B 1 225 ? 24.578 12.852 16.188 1 46.12 225 ARG B C 1
ATOM 5391 O O . ARG B 1 225 ? 25.172 13.93 16.281 1 46.12 225 ARG B O 1
ATOM 5398 N N . TRP B 1 226 ? 23.375 12.734 16.578 1 47.28 226 TRP B N 1
ATOM 5399 C CA . TRP B 1 226 ? 22.516 13.891 16.781 1 47.28 226 TRP B CA 1
ATOM 5400 C C . TRP B 1 226 ? 22.688 14.906 15.656 1 47.28 226 TRP B C 1
ATOM 5402 O O . TRP B 1 226 ? 22.75 16.109 15.906 1 47.28 226 TRP B O 1
ATOM 5412 N N . LYS B 1 227 ? 23.203 14.406 14.672 1 52.72 227 LYS B N 1
ATOM 5413 C CA . LYS B 1 227 ? 23.453 15.289 13.531 1 52.72 227 LYS B CA 1
ATOM 5414 C C . LYS B 1 227 ? 22.453 15.023 12.406 1 52.72 227 LYS B C 1
ATOM 5416 O O . LYS B 1 227 ? 22.047 13.883 12.188 1 52.72 227 LYS B O 1
ATOM 5421 N N . TRP B 1 228 ? 21.875 16.078 12.008 1 54.44 228 TRP B N 1
ATOM 5422 C CA . TRP B 1 228 ? 20.984 16.016 10.852 1 54.44 228 TRP B CA 1
ATOM 5423 C C . TRP B 1 228 ? 21.781 15.891 9.555 1 54.44 228 TRP B C 1
ATOM 5425 O O . TRP B 1 228 ? 22.828 16.531 9.406 1 54.44 228 TRP B O 1
ATOM 5435 N N . MET B 1 229 ? 21.672 14.789 8.852 1 54.19 229 MET B N 1
ATOM 5436 C CA . MET B 1 229 ? 22.344 14.625 7.562 1 54.19 229 MET B CA 1
ATOM 5437 C C . MET B 1 229 ? 21.438 15.062 6.418 1 54.19 229 MET B C 1
ATOM 5439 O O . MET B 1 229 ? 20.234 14.781 6.434 1 54.19 229 MET B O 1
ATOM 5443 N N . SER B 1 230 ? 21.969 16.109 5.742 1 51.81 230 SER B N 1
ATOM 5444 C CA . SER B 1 230 ? 21.266 16.547 4.539 1 51.81 230 SER B CA 1
ATOM 5445 C C . SER B 1 230 ? 21.266 15.453 3.473 1 51.81 230 SER B C 1
ATOM 5447 O O . SER B 1 230 ? 22.297 14.828 3.229 1 51.81 230 SER B O 1
ATOM 5449 N N . GLY B 1 231 ? 20.125 14.75 3.219 1 55.69 231 GLY B N 1
ATOM 5450 C CA . GLY B 1 231 ? 20.125 13.969 1.995 1 55.69 231 GLY B CA 1
ATOM 5451 C C . GLY B 1 231 ? 20 14.812 0.742 1 55.69 231 GLY B C 1
ATOM 5452 O O . GLY B 1 231 ? 20.812 15.719 0.516 1 55.69 231 GLY B O 1
ATOM 5453 N N . ARG B 1 232 ? 18.938 14.695 -0.117 1 57.66 232 ARG B N 1
ATOM 5454 C CA . ARG B 1 232 ? 18.672 15.414 -1.356 1 57.66 232 ARG B CA 1
ATOM 5455 C C . ARG B 1 232 ? 18.016 16.766 -1.074 1 57.66 232 ARG B C 1
ATOM 5457 O O . ARG B 1 232 ? 17.016 16.844 -0.352 1 57.66 232 ARG B O 1
ATOM 5464 N N . ARG B 1 233 ? 18.656 17.812 -1.392 1 62.22 233 ARG B N 1
ATOM 5465 C CA . ARG B 1 233 ? 18.219 19.172 -1.08 1 62.22 233 ARG B CA 1
ATOM 5466 C C . ARG B 1 233 ? 17.922 19.953 -2.354 1 62.22 233 ARG B C 1
ATOM 5468 O O . ARG B 1 233 ? 18.578 19.75 -3.377 1 62.22 233 ARG B O 1
ATOM 5475 N N . ASP B 1 234 ? 16.812 20.781 -2.143 1 63.03 234 ASP B N 1
ATOM 5476 C CA . ASP B 1 234 ? 16.469 21.844 -3.07 1 63.03 234 ASP B CA 1
ATOM 5477 C C . ASP B 1 234 ? 16.391 21.328 -4.504 1 63.03 234 ASP B C 1
ATOM 5479 O O . ASP B 1 234 ? 16.953 21.922 -5.422 1 63.03 234 ASP B O 1
ATOM 5483 N N . ARG B 1 235 ? 15.812 20.141 -4.648 1 67.94 235 ARG B N 1
ATOM 5484 C CA . ARG B 1 235 ? 15.617 19.625 -6 1 67.94 235 ARG B CA 1
ATOM 5485 C C . ARG B 1 235 ? 14.273 20.078 -6.566 1 67.94 235 ARG B C 1
ATOM 5487 O O . ARG B 1 235 ? 13.281 20.141 -5.836 1 67.94 235 ARG B O 1
ATOM 5494 N N . ASP B 1 236 ? 14.336 20.344 -7.891 1 71.19 236 ASP B N 1
ATOM 5495 C CA . ASP B 1 236 ? 13.102 20.719 -8.578 1 71.19 236 ASP B CA 1
ATOM 5496 C C . ASP B 1 236 ? 12.172 19.516 -8.742 1 71.19 236 ASP B C 1
ATOM 5498 O O . ASP B 1 236 ? 12.633 18.375 -8.789 1 71.19 236 ASP B O 1
ATOM 5502 N N . TYR B 1 237 ? 10.883 19.953 -8.75 1 77.5 237 TYR B N 1
ATOM 5503 C CA . TYR B 1 237 ? 9.93 18.906 -9.148 1 77.5 237 TYR B CA 1
ATOM 5504 C C . TYR B 1 237 ? 10.211 18.422 -10.562 1 77.5 237 TYR B C 1
ATOM 5506 O O . TYR B 1 237 ? 10.758 19.156 -11.383 1 77.5 237 TYR B O 1
ATOM 5514 N N . ASP B 1 238 ? 9.82 17.172 -10.789 1 82 238 ASP B N 1
ATOM 5515 C CA . ASP B 1 238 ? 9.867 16.672 -12.156 1 82 238 ASP B CA 1
ATOM 5516 C C . ASP B 1 238 ? 9 17.516 -13.086 1 82 238 ASP B C 1
ATOM 5518 O O . ASP B 1 238 ? 8.023 18.125 -12.648 1 82 238 ASP B O 1
ATOM 5522 N N . ALA B 1 239 ? 9.328 17.484 -14.336 1 84.69 239 ALA B N 1
ATOM 5523 C CA . ALA B 1 239 ? 8.672 18.328 -15.32 1 84.69 239 ALA B CA 1
ATOM 5524 C C . ALA B 1 239 ? 7.18 18.031 -15.406 1 84.69 239 ALA B C 1
ATOM 5526 O O . ALA B 1 239 ? 6.371 18.906 -15.711 1 84.69 239 ALA B O 1
ATOM 5527 N N . HIS B 1 240 ? 6.809 16.844 -15.086 1 88.94 240 HIS B N 1
ATOM 5528 C CA . HIS B 1 240 ? 5.414 16.469 -15.273 1 88.94 240 HIS B CA 1
ATOM 5529 C C . HIS B 1 240 ? 4.57 16.844 -14.062 1 88.94 240 HIS B C 1
ATOM 5531 O O . HIS B 1 240 ? 3.342 16.766 -14.109 1 88.94 240 HIS B O 1
ATOM 5537 N N . VAL B 1 241 ? 5.219 17.234 -13.031 1 88.88 241 VAL B N 1
ATOM 5538 C CA . VAL B 1 241 ? 4.484 17.688 -11.852 1 88.88 241 VAL B CA 1
ATOM 5539 C C . VAL B 1 241 ? 3.988 19.109 -12.055 1 88.88 241 VAL B C 1
ATOM 5541 O O . VAL B 1 241 ? 4.777 20.016 -12.336 1 88.88 241 VAL B O 1
ATOM 5544 N N . PRO B 1 242 ? 2.723 19.344 -12 1 90.88 242 PRO B N 1
ATOM 5545 C CA . PRO B 1 242 ? 2.227 20.719 -12.141 1 90.88 242 PRO B CA 1
ATOM 5546 C C . PRO B 1 242 ? 2.631 21.609 -10.969 1 90.88 242 PRO B C 1
ATOM 5548 O O . PRO B 1 242 ? 3.047 21.109 -9.922 1 90.88 242 PRO B O 1
ATOM 5551 N N . PRO B 1 243 ? 2.523 22.922 -11.25 1 87.69 243 PRO B N 1
ATOM 5552 C CA . PRO B 1 243 ? 2.758 23.797 -10.102 1 87.69 243 PRO B CA 1
ATOM 5553 C C . PRO B 1 243 ? 1.789 23.531 -8.953 1 87.69 243 PRO B C 1
ATOM 5555 O O . PRO B 1 243 ? 0.582 23.406 -9.172 1 87.69 243 PRO B O 1
ATOM 5558 N N . LEU B 1 244 ? 2.311 23.406 -7.773 1 88.38 244 LEU B N 1
ATOM 5559 C CA . LEU B 1 244 ? 1.477 23.062 -6.625 1 88.38 244 LEU B CA 1
ATOM 5560 C C . LEU B 1 244 ? 1.13 24.312 -5.82 1 88.38 244 LEU B C 1
ATOM 5562 O O . LEU B 1 244 ? 0.282 24.266 -4.926 1 88.38 244 LEU B O 1
ATOM 5566 N N . GLY B 1 245 ? 1.673 25.438 -6.137 1 85.94 245 GLY B N 1
ATOM 5567 C CA . GLY B 1 245 ? 1.314 26.703 -5.508 1 85.94 245 GLY B CA 1
ATOM 5568 C C . GLY B 1 245 ? 1.89 26.859 -4.113 1 85.94 245 GLY B C 1
ATOM 5569 O O . GLY B 1 245 ? 2.824 26.156 -3.738 1 85.94 245 GLY B O 1
ATOM 5570 N N . PHE B 1 246 ? 1.284 27.922 -3.338 1 82.12 246 PHE B N 1
ATOM 5571 C CA . PHE B 1 246 ? 1.768 28.25 -2 1 82.12 246 PHE B CA 1
ATOM 5572 C C . PHE B 1 246 ? 0.761 27.812 -0.942 1 82.12 246 PHE B C 1
ATOM 5574 O O . PHE B 1 246 ? -0.449 27.953 -1.135 1 82.12 246 PHE B O 1
ATOM 5581 N N . GLY B 1 247 ? 1.299 27.297 0.133 1 80 247 GLY B N 1
ATOM 5582 C CA . GLY B 1 247 ? 0.426 26.891 1.221 1 80 247 GLY B CA 1
ATOM 5583 C C . GLY B 1 247 ? -0.036 25.453 1.103 1 80 247 GLY B C 1
ATOM 5584 O O . GLY B 1 247 ? -1.011 25.047 1.744 1 80 247 GLY B O 1
ATOM 5585 N N . GLY B 1 248 ? 0.61 24.75 0.215 1 86.62 248 GLY B N 1
ATOM 5586 C CA . GLY B 1 248 ? 0.325 23.328 0.126 1 86.62 248 GLY B CA 1
ATOM 5587 C C . GLY B 1 248 ? 0.83 22.531 1.321 1 86.62 248 GLY B C 1
ATOM 5588 O O . GLY B 1 248 ? 1.307 23.125 2.297 1 86.62 248 GLY B O 1
ATOM 5589 N N . ARG B 1 249 ? 0.606 21.25 1.234 1 85.69 249 ARG B N 1
ATOM 5590 C CA . ARG B 1 249 ? 0.997 20.391 2.352 1 85.69 249 ARG B CA 1
ATOM 5591 C C . ARG B 1 249 ? 1.816 19.203 1.868 1 85.69 249 ARG B C 1
ATOM 5593 O O . ARG B 1 249 ? 1.664 18.75 0.728 1 85.69 249 ARG B O 1
ATOM 5600 N N . ALA B 1 250 ? 2.727 18.781 2.697 1 84.44 250 ALA B N 1
ATOM 5601 C CA . ALA B 1 250 ? 3.492 17.562 2.52 1 84.44 250 ALA B CA 1
ATOM 5602 C C . ALA B 1 250 ? 3.332 16.625 3.725 1 84.44 250 ALA B C 1
ATOM 5604 O O . ALA B 1 250 ? 3.734 16.984 4.836 1 84.44 250 ALA B O 1
ATOM 5605 N N . LEU B 1 251 ? 2.777 15.5 3.463 1 85 251 LEU B N 1
ATOM 5606 C CA . LEU B 1 251 ? 2.488 14.578 4.555 1 85 251 LEU B CA 1
ATOM 5607 C C . LEU B 1 251 ? 3.221 13.258 4.352 1 85 251 LEU B C 1
ATOM 5609 O O . LEU B 1 251 ? 3.193 12.688 3.26 1 85 251 LEU B O 1
ATOM 5613 N N . SER B 1 252 ? 3.891 12.828 5.422 1 82.5 252 SER B N 1
ATOM 5614 C CA . SER B 1 252 ? 4.445 11.477 5.391 1 82.5 252 SER B CA 1
ATOM 5615 C C . SER B 1 252 ? 3.342 10.43 5.434 1 82.5 252 SER B C 1
ATOM 5617 O O . SER B 1 252 ? 2.488 10.453 6.32 1 82.5 252 SER B O 1
ATOM 5619 N N . VAL B 1 253 ? 3.428 9.594 4.441 1 87.56 253 VAL B N 1
ATOM 5620 C CA . VAL B 1 253 ? 2.438 8.523 4.375 1 87.56 253 VAL B CA 1
ATOM 5621 C C . VAL B 1 253 ? 3.131 7.191 4.094 1 87.56 253 VAL B C 1
ATOM 5623 O O . VAL B 1 253 ? 4.316 7.16 3.754 1 87.56 253 VAL B O 1
ATOM 5626 N N . HIS B 1 254 ? 2.355 6.074 4.289 1 88.5 254 HIS B N 1
ATOM 5627 C CA . HIS B 1 254 ? 2.877 4.727 4.098 1 88.5 254 HIS B CA 1
ATOM 5628 C C . HIS B 1 254 ? 4.164 4.516 4.883 1 88.5 254 HIS B C 1
ATOM 5630 O O . HIS B 1 254 ? 5.168 4.059 4.332 1 88.5 254 HIS B O 1
ATOM 5636 N N . GLY B 1 255 ? 4.09 4.961 6.086 1 77.5 255 GLY B N 1
ATOM 5637 C CA . GLY B 1 255 ? 5.219 4.75 6.973 1 77.5 255 GLY B CA 1
ATOM 5638 C C . GLY B 1 255 ? 6.461 5.516 6.555 1 77.5 255 GLY B C 1
ATOM 5639 O O . GLY B 1 255 ? 7.582 5.062 6.781 1 77.5 255 GLY B O 1
ATOM 5640 N N . GLY B 1 256 ? 6.277 6.574 5.855 1 77.38 256 GLY B N 1
ATOM 5641 C CA . GLY B 1 256 ? 7.406 7.387 5.43 1 77.38 256 GLY B CA 1
ATOM 5642 C C . GLY B 1 256 ? 7.957 6.984 4.078 1 77.38 256 GLY B C 1
ATOM 5643 O O . GLY B 1 256 ? 8.852 7.645 3.541 1 77.38 256 GLY B O 1
ATOM 5644 N N . ARG B 1 257 ? 7.441 5.969 3.49 1 84.06 257 ARG B N 1
ATOM 5645 C CA . ARG B 1 257 ? 7.922 5.523 2.186 1 84.06 257 ARG B CA 1
ATOM 5646 C C . ARG B 1 257 ? 7.512 6.496 1.088 1 84.06 257 ARG B C 1
ATOM 5648 O O . ARG B 1 257 ? 8.18 6.59 0.054 1 84.06 257 ARG B O 1
ATOM 5655 N N . LYS B 1 258 ? 6.426 7.195 1.39 1 85.62 258 LYS B N 1
ATOM 5656 C CA . LYS B 1 258 ? 5.969 8.219 0.455 1 85.62 258 LYS B CA 1
ATOM 5657 C C . LYS B 1 258 ? 5.621 9.516 1.186 1 85.62 258 LYS B C 1
ATOM 5659 O O . LYS B 1 258 ? 5.379 9.5 2.395 1 85.62 258 LYS B O 1
ATOM 5664 N N . ILE B 1 259 ? 5.711 10.617 0.475 1 84.31 259 ILE B N 1
ATOM 5665 C CA . ILE B 1 259 ? 5.211 11.914 0.906 1 84.31 259 ILE B CA 1
ATOM 5666 C C . ILE B 1 259 ? 4.074 12.359 -0.01 1 84.31 259 ILE B C 1
ATOM 5668 O O . ILE B 1 259 ? 4.238 12.406 -1.231 1 84.31 259 ILE B O 1
ATOM 5672 N N . LEU B 1 260 ? 2.959 12.57 0.544 1 90.69 260 LEU B N 1
ATOM 5673 C CA . LEU B 1 260 ? 1.848 13.125 -0.222 1 90.69 260 LEU B CA 1
ATOM 5674 C C . LEU B 1 260 ? 1.92 14.648 -0.268 1 90.69 260 LEU B C 1
ATOM 5676 O O . LEU B 1 260 ? 1.886 15.305 0.773 1 90.69 260 LEU B O 1
ATOM 5680 N N . LEU B 1 261 ? 2.082 15.18 -1.453 1 89.12 261 LEU B N 1
ATOM 5681 C CA . LEU B 1 261 ? 2.07 16.625 -1.704 1 89.12 261 LEU B CA 1
ATOM 5682 C C . LEU B 1 261 ? 0.703 17.078 -2.207 1 89.12 261 LEU B C 1
ATOM 5684 O O . LEU B 1 261 ? 0.197 16.547 -3.199 1 89.12 261 LEU B O 1
ATOM 5688 N N . THR B 1 262 ? 0.103 17.953 -1.488 1 92.81 262 THR B N 1
ATOM 5689 C CA . THR B 1 262 ? -1.157 18.547 -1.933 1 92.81 262 THR B CA 1
ATOM 5690 C C . THR B 1 262 ? -0.988 20.031 -2.23 1 92.81 262 THR B C 1
ATOM 5692 O O . THR B 1 262 ? -0.124 20.688 -1.649 1 92.81 262 THR B O 1
ATOM 5695 N N . PRO B 1 263 ? -1.843 20.531 -3.135 1 92.94 263 PRO B N 1
ATOM 5696 C CA . PRO B 1 263 ? -1.596 21.891 -3.641 1 92.94 263 PRO B CA 1
ATOM 5697 C C . PRO B 1 263 ? -2.057 22.984 -2.67 1 92.94 263 PRO B C 1
ATOM 5699 O O . PRO B 1 263 ? -2.838 22.703 -1.756 1 92.94 263 PRO B O 1
ATOM 5702 N N . GLY B 1 264 ? -1.397 24.188 -2.838 1 92.19 264 GLY B N 1
ATOM 5703 C CA . GLY B 1 264 ? -1.896 25.422 -2.26 1 92.19 264 GLY B CA 1
ATOM 5704 C C . GLY B 1 264 ? -2.486 26.359 -3.289 1 92.19 264 GLY B C 1
ATOM 5705 O O . GLY B 1 264 ? -3.117 25.922 -4.254 1 92.19 264 GLY B O 1
ATOM 5706 N N . ARG B 1 265 ? -2.369 27.609 -2.984 1 91.31 265 ARG B N 1
ATOM 5707 C CA . ARG B 1 265 ? -2.926 28.609 -3.887 1 91.31 265 ARG B CA 1
ATOM 5708 C C . ARG B 1 265 ? -1.946 28.953 -5.008 1 91.31 265 ARG B C 1
ATOM 5710 O O . ARG B 1 265 ? -0.757 29.156 -4.758 1 91.31 265 ARG B O 1
ATOM 5717 N N . LEU B 1 266 ? -2.453 29.047 -6.203 1 89.62 266 LEU B N 1
ATOM 5718 C CA . LEU B 1 266 ? -1.609 29.344 -7.355 1 89.62 266 LEU B CA 1
ATOM 5719 C C . LEU B 1 266 ? -1.294 30.844 -7.43 1 89.62 266 LEU B C 1
ATOM 5721 O O . LEU B 1 266 ? -0.242 31.234 -7.941 1 89.62 266 LEU B O 1
ATOM 5725 N N . TYR B 1 267 ? -2.186 31.688 -7 1 88.88 267 TYR B N 1
ATOM 5726 C CA . TYR B 1 267 ? -2.002 33.125 -6.895 1 88.88 267 TYR B CA 1
ATOM 5727 C C . TYR B 1 267 ? -2.793 33.688 -5.723 1 88.88 267 TYR B C 1
ATOM 5729 O O . TYR B 1 267 ? -3.635 33 -5.141 1 88.88 267 TYR B O 1
ATOM 5737 N N . ASN B 1 268 ? -2.467 34.938 -5.438 1 86.06 268 ASN B N 1
ATOM 5738 C CA . ASN B 1 268 ? -3.08 35.531 -4.266 1 86.06 268 ASN B CA 1
ATOM 5739 C C . ASN B 1 268 ? -4.602 35.531 -4.363 1 86.06 268 ASN B C 1
ATOM 5741 O O . ASN B 1 268 ? -5.16 35.875 -5.414 1 86.06 268 ASN B O 1
ATOM 5745 N N . LYS B 1 269 ? -5.23 35.125 -3.373 1 85.69 269 LYS B N 1
ATOM 5746 C CA . LYS B 1 269 ? -6.676 35.125 -3.188 1 85.69 269 LYS B CA 1
ATOM 5747 C C . LYS B 1 269 ? -7.336 34.031 -4.043 1 85.69 269 LYS B C 1
ATOM 5749 O O . LYS B 1 269 ? -8.562 33.938 -4.066 1 85.69 269 LYS B O 1
ATOM 5754 N N . ALA B 1 270 ? -6.496 33.281 -4.77 1 91.31 270 ALA B N 1
ATOM 5755 C CA . ALA B 1 270 ? -7.078 32.156 -5.5 1 91.31 270 ALA B CA 1
ATOM 5756 C C . ALA B 1 270 ? -7.531 31.047 -4.543 1 91.31 270 ALA B C 1
ATOM 5758 O O . ALA B 1 270 ? -6.883 30.797 -3.527 1 91.31 270 ALA B O 1
ATOM 5759 N N . PRO B 1 271 ? -8.648 30.469 -4.867 1 94.56 271 PRO B N 1
ATOM 5760 C CA . PRO B 1 271 ? -9.008 29.297 -4.07 1 94.56 271 PRO B CA 1
ATOM 5761 C C . PRO B 1 271 ? -8.078 28.109 -4.312 1 94.56 271 PRO B C 1
ATOM 5763 O O . PRO B 1 271 ? -7.391 28.062 -5.336 1 94.56 271 PRO B O 1
ATOM 5766 N N . VAL B 1 272 ? -7.996 27.25 -3.338 1 96.06 272 VAL B N 1
ATOM 5767 C CA . VAL B 1 272 ? -7.254 26 -3.502 1 96.06 272 VAL B CA 1
ATOM 5768 C C . VAL B 1 272 ? -8.164 24.938 -4.102 1 96.06 272 VAL B C 1
ATOM 5770 O O . VAL B 1 272 ? -9.258 24.688 -3.59 1 96.06 272 VAL B O 1
ATOM 5773 N N . ASN B 1 273 ? -7.75 24.375 -5.176 1 96.94 273 ASN B N 1
ATOM 5774 C CA . ASN B 1 273 ? -8.469 23.297 -5.828 1 96.94 273 ASN B CA 1
ATOM 5775 C C . ASN B 1 273 ? -7.605 22.031 -5.926 1 96.94 273 ASN B C 1
ATOM 5777 O O . ASN B 1 273 ? -6.656 21.984 -6.711 1 96.94 273 ASN B O 1
ATOM 5781 N N . MET B 1 274 ? -8 21.031 -5.125 1 97.19 274 MET B N 1
ATOM 5782 C CA . MET B 1 274 ? -7.305 19.75 -5.199 1 97.19 274 MET B CA 1
ATOM 5783 C C . MET B 1 274 ? -7.891 18.891 -6.309 1 97.19 274 MET B C 1
ATOM 5785 O O . MET B 1 274 ? -9.102 18.891 -6.527 1 97.19 274 MET B O 1
ATOM 5789 N N . GLN B 1 275 ? -7.051 18.25 -6.953 1 96.06 275 GLN B N 1
ATOM 5790 C CA . GLN B 1 275 ? -7.406 17.297 -8.008 1 96.06 275 GLN B CA 1
ATOM 5791 C C . GLN B 1 275 ? -6.488 16.078 -7.988 1 96.06 275 GLN B C 1
ATOM 5793 O O . GLN B 1 275 ? -5.484 16.062 -7.273 1 96.06 275 GLN B O 1
ATOM 5798 N N . GLU B 1 276 ? -6.945 15.07 -8.742 1 95.06 276 GLU B N 1
ATOM 5799 C CA . GLU B 1 276 ? -6.109 13.875 -8.867 1 95.06 276 GLU B CA 1
ATOM 5800 C C . GLU B 1 276 ? -4.762 14.211 -9.5 1 95.06 276 GLU B C 1
ATOM 5802 O O . GLU B 1 276 ? -3.744 13.609 -9.156 1 95.06 276 GLU B O 1
ATOM 5807 N N . THR B 1 277 ? -4.691 15.219 -10.328 1 94.25 277 THR B N 1
ATOM 5808 C CA . THR B 1 277 ? -3.502 15.539 -11.109 1 94.25 277 THR B CA 1
ATOM 5809 C C . THR B 1 277 ? -2.516 16.359 -10.289 1 94.25 277 THR B C 1
ATOM 5811 O O . THR B 1 277 ? -1.32 16.391 -10.594 1 94.25 277 THR B O 1
ATOM 5814 N N . ASN B 1 278 ? -3.008 17.016 -9.297 1 94.75 278 ASN B N 1
ATOM 5815 C CA . ASN B 1 278 ? -2.094 17.859 -8.531 1 94.75 278 ASN B CA 1
ATOM 5816 C C . ASN B 1 278 ? -1.938 17.359 -7.098 1 94.75 278 ASN B C 1
ATOM 5818 O O . ASN B 1 278 ? -1.464 18.094 -6.23 1 94.75 278 ASN B O 1
ATOM 5822 N N . SER B 1 279 ? -2.475 16.25 -6.844 1 96.19 279 SER B N 1
ATOM 5823 C CA . SER B 1 279 ? -2.119 15.477 -5.66 1 96.19 279 SER B CA 1
ATOM 5824 C C . SER B 1 279 ? -1.032 14.453 -5.969 1 96.19 279 SER B C 1
ATOM 5826 O O . SER B 1 279 ? -1.279 13.469 -6.668 1 96.19 279 SER B O 1
ATOM 5828 N N . ILE B 1 280 ? 0.164 14.719 -5.387 1 92.81 280 ILE B N 1
ATOM 5829 C CA . ILE B 1 280 ? 1.346 14.039 -5.898 1 92.81 280 ILE B CA 1
ATOM 5830 C C . ILE B 1 280 ? 1.984 13.203 -4.793 1 92.81 280 ILE B C 1
ATOM 5832 O O . ILE B 1 280 ? 2.172 13.688 -3.672 1 92.81 280 ILE B O 1
ATOM 5836 N N . PHE B 1 281 ? 2.287 11.977 -5.133 1 91.69 281 PHE B N 1
ATOM 5837 C CA . PHE B 1 281 ? 3.092 11.133 -4.258 1 91.69 281 PHE B CA 1
ATOM 5838 C C . PHE B 1 281 ? 4.566 11.203 -4.641 1 91.69 281 PHE B C 1
ATOM 5840 O O . PHE B 1 281 ? 4.922 11 -5.801 1 91.69 281 PHE B O 1
ATOM 5847 N N . PHE B 1 282 ? 5.387 11.562 -3.672 1 86.25 282 PHE B N 1
ATOM 5848 C CA . PHE B 1 282 ? 6.836 11.477 -3.828 1 86.25 282 PHE B CA 1
ATOM 5849 C C . PHE B 1 282 ? 7.383 10.234 -3.137 1 86.25 282 PHE B C 1
ATOM 5851 O O . PHE B 1 282 ? 7.152 10.023 -1.944 1 86.25 282 PHE B O 1
ATOM 5858 N N . HIS B 1 283 ? 8 9.383 -3.855 1 86.81 283 HIS B N 1
ATOM 5859 C CA . HIS B 1 283 ? 8.641 8.203 -3.285 1 86.81 283 HIS B CA 1
ATOM 5860 C C . HIS B 1 283 ? 9.992 8.555 -2.668 1 86.81 283 HIS B C 1
ATOM 5862 O O . HIS B 1 283 ? 10.891 9.031 -3.363 1 86.81 283 HIS B O 1
ATOM 5868 N N . THR B 1 284 ? 10.195 8.258 -1.438 1 78.81 284 THR B N 1
ATOM 5869 C CA . THR B 1 284 ? 11.312 8.812 -0.683 1 78.81 284 THR B CA 1
ATOM 5870 C C . THR B 1 284 ? 12.602 8.055 -0.995 1 78.81 284 THR B C 1
ATOM 5872 O O . THR B 1 284 ? 13.703 8.555 -0.727 1 78.81 284 THR B O 1
ATOM 5875 N N . THR B 1 285 ? 12.492 6.871 -1.492 1 77.88 285 THR B N 1
ATOM 5876 C CA . THR B 1 285 ? 13.68 6.09 -1.824 1 77.88 285 THR B CA 1
ATOM 5877 C C . THR B 1 285 ? 13.961 6.141 -3.324 1 77.88 285 THR B C 1
ATOM 5879 O O . THR B 1 285 ? 15.109 6.305 -3.742 1 77.88 285 THR B O 1
ATOM 5882 N N . ASN B 1 286 ? 12.875 6.055 -4.113 1 82.62 286 ASN B N 1
ATOM 5883 C CA . ASN B 1 286 ? 13.031 6.016 -5.562 1 82.62 286 ASN B CA 1
ATOM 5884 C C . ASN B 1 286 ? 13.039 7.422 -6.164 1 82.62 286 ASN B C 1
ATOM 5886 O O . ASN B 1 286 ? 13.398 7.598 -7.328 1 82.62 286 ASN B O 1
ATOM 5890 N N . PHE B 1 287 ? 12.641 8.453 -5.422 1 80.44 287 PHE B N 1
ATOM 5891 C CA . PHE B 1 287 ? 12.656 9.867 -5.777 1 80.44 287 PHE B CA 1
ATOM 5892 C C . PHE B 1 287 ? 11.812 10.125 -7.02 1 80.44 287 PHE B C 1
ATOM 5894 O O . PHE B 1 287 ? 12.227 10.852 -7.922 1 80.44 287 PHE B O 1
ATOM 5901 N N . THR B 1 288 ? 10.734 9.453 -7.078 1 85.31 288 THR B N 1
ATOM 5902 C CA . THR B 1 288 ? 9.797 9.648 -8.18 1 85.31 288 THR B CA 1
ATOM 5903 C C . THR B 1 288 ? 8.547 10.383 -7.699 1 85.31 288 THR B C 1
ATOM 5905 O O . THR B 1 288 ? 8.18 10.297 -6.527 1 85.31 288 THR B O 1
ATOM 5908 N N . PHE B 1 289 ? 8 11.164 -8.641 1 89.38 289 PHE B N 1
ATOM 5909 C CA . PHE B 1 289 ? 6.742 11.867 -8.414 1 89.38 289 PHE B CA 1
ATOM 5910 C C . PHE B 1 289 ? 5.617 11.227 -9.227 1 89.38 289 PHE B C 1
ATOM 5912 O O . PHE B 1 289 ? 5.781 10.953 -10.414 1 89.38 289 PHE B O 1
ATOM 5919 N N . ARG B 1 290 ? 4.551 10.914 -8.516 1 92.5 290 ARG B N 1
ATOM 5920 C CA . ARG B 1 290 ? 3.408 10.336 -9.219 1 92.5 290 ARG B CA 1
ATOM 5921 C C . ARG B 1 290 ? 2.1 10.961 -8.742 1 92.5 290 ARG B C 1
ATOM 5923 O O . ARG B 1 290 ? 1.857 11.062 -7.539 1 92.5 290 ARG B O 1
ATOM 5930 N N . ALA B 1 291 ? 1.296 11.305 -9.727 1 94.62 291 ALA B N 1
ATOM 5931 C CA . ALA B 1 291 ? -0.015 11.867 -9.406 1 94.62 291 ALA B CA 1
ATOM 5932 C C . ALA B 1 291 ? -0.966 10.781 -8.914 1 94.62 291 ALA B C 1
ATOM 5934 O O . ALA B 1 291 ? -0.779 9.602 -9.211 1 94.62 291 ALA B O 1
ATOM 5935 N N . ALA B 1 292 ? -1.932 11.203 -8.117 1 94.62 292 ALA B N 1
ATOM 5936 C CA . ALA B 1 292 ? -2.984 10.312 -7.633 1 94.62 292 ALA B CA 1
ATOM 5937 C C . ALA B 1 292 ? -4.035 10.07 -8.711 1 94.62 292 ALA B C 1
ATOM 5939 O O . ALA B 1 292 ? -5.234 10.188 -8.461 1 94.62 292 ALA B O 1
ATOM 5940 N N . ALA B 1 293 ? -3.65 9.641 -9.797 1 89.62 293 ALA B N 1
ATOM 5941 C CA . ALA B 1 293 ? -4.469 9.641 -11.008 1 89.62 293 ALA B CA 1
ATOM 5942 C C . ALA B 1 293 ? -5.582 8.602 -10.914 1 89.62 293 ALA B C 1
ATOM 5944 O O . ALA B 1 293 ? -6.617 8.734 -11.57 1 89.62 293 ALA B O 1
ATOM 5945 N N . ASP B 1 294 ? -5.488 7.598 -10.133 1 89 294 ASP B N 1
ATOM 5946 C CA . ASP B 1 294 ? -6.457 6.504 -10.102 1 89 294 ASP B CA 1
ATOM 5947 C C . ASP B 1 294 ? -7.457 6.688 -8.961 1 89 294 ASP B C 1
ATOM 5949 O O . ASP B 1 294 ? -8.328 5.844 -8.758 1 89 294 ASP B O 1
ATOM 5953 N N . THR B 1 295 ? -7.266 7.77 -8.227 1 94.12 295 THR B N 1
ATOM 5954 C CA . THR B 1 295 ? -8.156 8.008 -7.098 1 94.12 295 THR B CA 1
ATOM 5955 C C . THR B 1 295 ? -9.539 8.438 -7.582 1 94.12 295 THR B C 1
ATOM 5957 O O . THR B 1 295 ? -9.656 9.312 -8.445 1 94.12 295 THR B O 1
ATOM 5960 N N . VAL B 1 296 ? -10.547 7.805 -7.031 1 93.06 296 VAL B N 1
ATOM 5961 C CA . VAL B 1 296 ? -11.922 8.133 -7.41 1 93.06 296 VAL B CA 1
ATOM 5962 C C . VAL B 1 296 ? -12.586 8.945 -6.297 1 93.06 296 VAL B C 1
ATOM 5964 O O . VAL B 1 296 ? -12.258 8.773 -5.121 1 93.06 296 VAL B O 1
ATOM 5967 N N . GLY B 1 297 ? -13.539 9.805 -6.73 1 92.81 297 GLY B N 1
ATOM 5968 C CA . GLY B 1 297 ? -14.258 10.656 -5.793 1 92.81 297 GLY B CA 1
ATOM 5969 C C . GLY B 1 297 ? -14.062 12.141 -6.062 1 92.81 297 GLY B C 1
ATOM 5970 O O . GLY B 1 297 ? -13.344 12.516 -6.996 1 92.81 297 GLY B O 1
ATOM 5971 N N . THR B 1 298 ? -14.727 12.938 -5.266 1 92.69 298 THR B N 1
ATOM 5972 C CA . THR B 1 298 ? -14.641 14.391 -5.434 1 92.69 298 THR B CA 1
ATOM 5973 C C . THR B 1 298 ? -13.578 14.977 -4.512 1 92.69 298 THR B C 1
ATOM 5975 O O . THR B 1 298 ? -13.719 14.938 -3.287 1 92.69 298 THR B O 1
ATOM 5978 N N . PHE B 1 299 ? -12.602 15.5 -5.129 1 96.44 299 PHE B N 1
ATOM 5979 C CA . PHE B 1 299 ? -11.531 16.141 -4.375 1 96.44 299 PHE B CA 1
ATOM 5980 C C . PHE B 1 299 ? -11.992 17.469 -3.799 1 96.44 299 PHE B C 1
ATOM 5982 O O . PHE B 1 299 ? -12.906 18.094 -4.336 1 96.44 299 PHE B O 1
ATOM 5989 N N . PRO B 1 300 ? -11.344 17.906 -2.686 1 96.88 300 PRO B N 1
ATOM 5990 C CA . PRO B 1 300 ? -11.68 19.219 -2.133 1 96.88 300 PRO B CA 1
ATOM 5991 C C . PRO B 1 300 ? -11.453 20.344 -3.131 1 96.88 300 PRO B C 1
ATOM 5993 O O . PRO B 1 300 ? -10.398 20.438 -3.756 1 96.88 300 PRO B O 1
ATOM 5996 N N . GLY B 1 301 ? -12.484 21.234 -3.262 1 96 301 GLY B N 1
ATOM 5997 C CA . GLY B 1 301 ? -12.383 22.375 -4.152 1 96 301 GLY B CA 1
ATOM 5998 C C . GLY B 1 301 ? -12.891 23.672 -3.529 1 96 301 GLY B C 1
ATOM 5999 O O . GLY B 1 301 ? -13.609 23.641 -2.533 1 96 301 GLY B O 1
ATOM 6000 N N . ASN B 1 302 ? -12.328 24.766 -4.078 1 94.75 302 ASN B N 1
ATOM 6001 C CA . ASN B 1 302 ? -12.711 26.109 -3.66 1 94.75 302 ASN B CA 1
ATOM 6002 C C . ASN B 1 302 ? -12.391 26.359 -2.188 1 94.75 302 ASN B C 1
ATOM 6004 O O . ASN B 1 302 ? -13.211 26.906 -1.453 1 94.75 302 ASN B O 1
ATOM 6008 N N . LEU B 1 303 ? -11.258 25.906 -1.836 1 96.56 303 LEU B N 1
ATOM 6009 C CA . LEU B 1 303 ? -10.852 26.031 -0.443 1 96.56 303 LEU B CA 1
ATOM 6010 C C . LEU B 1 303 ? -10.172 27.375 -0.2 1 96.56 303 LEU B C 1
ATOM 6012 O O . LEU B 1 303 ? -9.352 27.828 -1.01 1 96.56 303 LEU B O 1
ATOM 6016 N N . ARG B 1 304 ? -10.492 28 0.905 1 93.69 304 ARG B N 1
ATOM 6017 C CA . ARG B 1 304 ? -9.727 29.156 1.354 1 93.69 304 ARG B CA 1
ATOM 6018 C C . ARG B 1 304 ? -8.43 28.719 2.031 1 93.69 304 ARG B C 1
ATOM 6020 O O . ARG B 1 304 ? -7.359 29.25 1.734 1 93.69 304 ARG B O 1
ATOM 6027 N N . TRP B 1 305 ? -8.523 27.875 2.932 1 92.81 305 TRP B N 1
ATOM 6028 C CA . TRP B 1 305 ? -7.402 27.188 3.555 1 92.81 305 TRP B CA 1
ATOM 6029 C C . TRP B 1 305 ? -7.805 25.781 4.016 1 92.81 305 TRP B C 1
ATOM 6031 O O . TRP B 1 305 ? -8.984 25.422 3.963 1 92.81 305 TRP B O 1
ATOM 6041 N N . TYR B 1 306 ? -6.793 24.969 4.312 1 95.69 306 TYR B N 1
ATOM 6042 C CA . TYR B 1 306 ? -7.141 23.625 4.773 1 95.69 306 TYR B CA 1
ATOM 6043 C C . TYR B 1 306 ? -6.051 23.047 5.672 1 95.69 306 TYR B C 1
ATOM 6045 O O . TYR B 1 306 ? -4.934 23.578 5.715 1 95.69 306 TYR B O 1
ATOM 6053 N N . TRP B 1 307 ? -6.484 22.062 6.43 1 94.25 307 TRP B N 1
ATOM 6054 C CA . TRP B 1 307 ? -5.613 21.219 7.254 1 94.25 307 TRP B CA 1
ATOM 6055 C C . TRP B 1 307 ? -5.695 19.766 6.828 1 94.25 307 TRP B C 1
ATOM 6057 O O . TRP B 1 307 ? -6.734 19.312 6.34 1 94.25 307 TRP B O 1
ATOM 6067 N N . SER B 1 308 ? -4.559 19.078 6.957 1 93.12 308 SER B N 1
ATOM 6068 C CA . SER B 1 308 ? -4.582 17.656 6.625 1 93.12 308 SER B CA 1
ATOM 6069 C C . SER B 1 308 ? -3.668 16.859 7.551 1 93.12 308 SER B C 1
ATOM 6071 O O . SER B 1 308 ? -2.6 17.344 7.941 1 93.12 308 SER B O 1
ATOM 6073 N N . TYR B 1 309 ? -4.148 15.648 7.871 1 91 309 TYR B N 1
ATOM 6074 C CA . TYR B 1 309 ? -3.408 14.766 8.766 1 91 309 TYR B CA 1
ATOM 6075 C C . TYR B 1 309 ? -3.502 13.32 8.289 1 91 309 TYR B C 1
ATOM 6077 O O . TYR B 1 309 ? -4.562 12.867 7.848 1 91 309 TYR B O 1
ATOM 6085 N N . SER B 1 310 ? -2.387 12.656 8.344 1 89.12 310 SER B N 1
ATOM 6086 C CA . SER B 1 310 ? -2.355 11.227 8.047 1 89.12 310 SER B CA 1
ATOM 6087 C C . SER B 1 310 ? -2.695 10.398 9.289 1 89.12 310 SER B C 1
ATOM 6089 O O . SER B 1 310 ? -2.348 10.781 10.406 1 89.12 310 SER B O 1
ATOM 6091 N N . ASN B 1 311 ? -3.428 9.227 9.062 1 85.88 311 ASN B N 1
ATOM 6092 C CA . ASN B 1 311 ? -3.766 8.367 10.188 1 85.88 311 ASN B CA 1
ATOM 6093 C C . ASN B 1 311 ? -2.547 7.602 10.695 1 85.88 311 ASN B C 1
ATOM 6095 O O . ASN B 1 311 ? -2.586 7 11.766 1 85.88 311 ASN B O 1
ATOM 6099 N N . GLU B 1 312 ? -1.641 7.395 9.828 1 73.69 312 GLU B N 1
ATOM 6100 C CA . GLU B 1 312 ? -0.434 6.703 10.266 1 73.69 312 GLU B CA 1
ATOM 6101 C C . GLU B 1 312 ? 0.38 7.566 11.227 1 73.69 312 GLU B C 1
ATOM 6103 O O . GLU B 1 312 ? 1.238 7.055 11.953 1 73.69 312 GLU B O 1
ATOM 6108 N N . GLY B 1 313 ? -0.211 8.445 11.75 1 57.59 313 GLY B N 1
ATOM 6109 C CA . GLY B 1 313 ? 0.421 9.344 12.703 1 57.59 313 GLY B CA 1
ATOM 6110 C C . GLY B 1 313 ? 1.789 9.828 12.258 1 57.59 313 GLY B C 1
ATOM 6111 O O . GLY B 1 313 ? 2.277 9.422 11.195 1 57.59 313 GLY B O 1
ATOM 6112 N N . SER B 1 314 ? 2.205 10.797 12.734 1 46.19 314 SER B N 1
ATOM 6113 C CA . SER B 1 314 ? 3.615 11.164 12.648 1 46.19 314 SER B CA 1
ATOM 6114 C C . SER B 1 314 ? 4.496 10.125 13.336 1 46.19 314 SER B C 1
ATOM 6116 O O . SER B 1 314 ? 5.426 10.484 14.062 1 46.19 314 SER B O 1
ATOM 6118 N N . GLN B 1 315 ? 3.926 8.805 13.516 1 37.75 315 GLN B N 1
ATOM 6119 C CA . GLN B 1 315 ? 4.633 7.867 14.383 1 37.75 315 GLN B CA 1
ATOM 6120 C C . GLN B 1 315 ? 5.93 7.387 13.742 1 37.75 315 GLN B C 1
ATOM 6122 O O . GLN B 1 315 ? 5.906 6.762 12.68 1 37.75 315 GLN B O 1
ATOM 6127 N N . SER B 1 316 ? 6.844 8.023 13.906 1 34.66 316 SER B N 1
ATOM 6128 C CA . SER B 1 316 ? 8.148 7.43 13.656 1 34.66 316 SER B CA 1
ATOM 6129 C C . SER B 1 316 ? 8.359 6.168 14.484 1 34.66 316 SER B C 1
ATOM 6131 O O . SER B 1 316 ? 8.43 6.23 15.711 1 34.66 316 SER B O 1
ATOM 6133 N N . SER B 1 317 ? 7.684 5.078 14.234 1 31.22 317 SER B N 1
ATOM 6134 C CA . SER B 1 317 ? 8.195 3.957 15.023 1 31.22 317 SER B CA 1
ATOM 6135 C C . SER B 1 317 ? 9.703 3.832 14.891 1 31.22 317 SER B C 1
ATOM 6137 O O . SER B 1 317 ? 10.219 3.584 13.797 1 31.22 317 SER B O 1
ATOM 6139 N N . VAL B 1 318 ? 10.422 4.5 15.648 1 30.36 318 VAL B N 1
ATOM 6140 C CA . VAL B 1 318 ? 11.797 4.047 15.805 1 30.36 318 VAL B CA 1
ATOM 6141 C C . VAL B 1 318 ? 11.82 2.541 16.078 1 30.36 318 VAL B C 1
ATOM 6143 O O . VAL B 1 318 ? 11.227 2.07 17.047 1 30.36 318 VAL B O 1
ATOM 6146 N N . GLN B 1 319 ? 11.828 1.765 15.062 1 29.42 319 GLN B N 1
ATOM 6147 C CA . GLN B 1 319 ? 12.234 0.406 15.406 1 29.42 319 GLN B CA 1
ATOM 6148 C C . GLN B 1 319 ? 13.094 0.392 16.672 1 29.42 319 GLN B C 1
ATOM 6150 O O . GLN B 1 319 ? 14.086 1.116 16.75 1 29.42 319 GLN B O 1
ATOM 6155 N N . SER B 1 320 ? 12.562 0.146 17.75 1 27.62 320 SER B N 1
ATOM 6156 C CA . SER B 1 320 ? 13.398 -0.169 18.906 1 27.62 320 SER B CA 1
ATOM 6157 C C . SER B 1 320 ? 14.688 -0.875 18.484 1 27.62 320 SER B C 1
ATOM 6159 O O . SER B 1 320 ? 14.641 -1.866 17.75 1 27.62 320 SER B O 1
ATOM 6161 N N . LEU B 1 321 ? 15.719 -0.199 18.406 1 26.91 321 LEU B N 1
ATOM 6162 C CA . LEU B 1 321 ? 16.984 -0.922 18.453 1 26.91 321 LEU B CA 1
ATOM 6163 C C . LEU B 1 321 ? 16.891 -2.123 19.391 1 26.91 321 LEU B C 1
ATOM 6165 O O . LEU B 1 321 ? 16.578 -1.969 20.578 1 26.91 321 LEU B O 1
ATOM 6169 N N . LEU B 1 322 ? 16.453 -3.205 18.844 1 26.53 322 LEU B N 1
ATOM 6170 C CA . LEU B 1 322 ? 16.656 -4.422 19.625 1 26.53 322 LEU B CA 1
ATOM 6171 C C . LEU B 1 322 ? 17.984 -4.371 20.375 1 26.53 322 LEU B C 1
ATOM 6173 O O . LEU B 1 322 ? 19.047 -4.25 19.75 1 26.53 322 LEU B O 1
ATOM 6177 N N . THR B 1 323 ? 17.969 -3.715 21.484 1 25.58 323 THR B N 1
ATOM 6178 C CA . THR B 1 323 ? 19.016 -4.188 22.375 1 25.58 323 THR B CA 1
ATOM 6179 C C . THR B 1 323 ? 18.953 -5.707 22.516 1 25.58 323 THR B C 1
ATOM 6181 O O . THR B 1 323 ? 17.906 -6.273 22.828 1 25.58 323 THR B O 1
ATOM 6184 N N . THR B 1 324 ? 19.875 -6.336 21.828 1 27.22 324 THR B N 1
ATOM 6185 C CA . THR B 1 324 ? 20.25 -7.742 21.859 1 27.22 324 THR B CA 1
ATOM 6186 C C . THR B 1 324 ? 20.328 -8.258 23.297 1 27.22 324 THR B C 1
ATOM 6188 O O . THR B 1 324 ? 21.172 -9.078 23.625 1 27.22 324 THR B O 1
ATOM 6191 N N . SER B 1 325 ? 19.531 -7.742 24.266 1 25.67 325 SER B N 1
ATOM 6192 C CA . SER B 1 325 ? 19.891 -8.609 25.391 1 25.67 325 SER B CA 1
ATOM 6193 C C . SER B 1 325 ? 19.516 -10.055 25.109 1 25.67 325 SER B C 1
ATOM 6195 O O . SER B 1 325 ? 18.5 -10.328 24.469 1 25.67 325 SER B O 1
ATOM 6197 N N . PRO B 1 326 ? 20.484 -11.062 25.453 1 26.19 326 PRO B N 1
ATOM 6198 C CA . PRO B 1 326 ? 20.625 -12.492 25.203 1 26.19 326 PRO B CA 1
ATOM 6199 C C . PRO B 1 326 ? 19.422 -13.305 25.672 1 26.19 326 PRO B C 1
ATOM 6201 O O . PRO B 1 326 ? 19.406 -14.531 25.531 1 26.19 326 PRO B O 1
ATOM 6204 N N . LEU B 1 327 ? 18.672 -12.828 26.781 1 28.31 327 LEU B N 1
ATOM 6205 C CA . LEU B 1 327 ? 18.25 -14.008 27.531 1 28.31 327 LEU B CA 1
ATOM 6206 C C . LEU B 1 327 ? 17.172 -14.773 26.781 1 28.31 327 LEU B C 1
ATOM 6208 O O . LEU B 1 327 ? 16.266 -14.164 26.203 1 28.31 327 LEU B O 1
ATOM 6212 N N . PRO B 1 328 ? 17.234 -16.094 26.656 1 25.02 328 PRO B N 1
ATOM 6213 C CA . PRO B 1 328 ? 16.531 -17.203 26 1 25.02 328 PRO B CA 1
ATOM 6214 C C . PRO B 1 328 ? 15.078 -17.328 26.469 1 25.02 328 PRO B C 1
ATOM 6216 O O . PRO B 1 328 ? 14.438 -18.359 26.25 1 25.02 328 PRO B O 1
ATOM 6219 N N . ARG B 1 329 ? 14.344 -16.266 26.906 1 25.09 329 ARG B N 1
ATOM 6220 C CA . ARG B 1 329 ? 13.172 -16.828 27.578 1 25.09 329 ARG B CA 1
ATOM 6221 C C . ARG B 1 329 ? 12.328 -17.641 26.594 1 25.09 329 ARG B C 1
ATOM 6223 O O . ARG B 1 329 ? 12.383 -17.406 25.391 1 25.09 329 ARG B O 1
ATOM 6230 N N . LYS B 1 330 ? 11.461 -18.484 27.219 1 26.28 330 LYS B N 1
ATOM 6231 C CA . LYS B 1 330 ? 10.508 -19.516 26.828 1 26.28 330 LYS B CA 1
ATOM 6232 C C . LYS B 1 330 ? 9.43 -18.953 25.906 1 26.28 330 LYS B C 1
ATOM 6234 O O . LYS B 1 330 ? 8.844 -17.906 26.188 1 26.28 330 LYS B O 1
ATOM 6239 N N . ARG B 1 331 ? 9.445 -19.406 24.688 1 25.44 331 ARG B N 1
ATOM 6240 C CA . ARG B 1 331 ? 8.617 -19.078 23.531 1 25.44 331 ARG B CA 1
ATOM 6241 C C . ARG B 1 331 ? 7.137 -19.234 23.844 1 25.44 331 ARG B C 1
ATOM 6243 O O . ARG B 1 331 ? 6.625 -20.359 23.906 1 25.44 331 ARG B O 1
ATOM 6250 N N . LYS B 1 332 ? 6.625 -18.562 24.922 1 25.81 332 LYS B N 1
ATOM 6251 C CA . LYS B 1 332 ? 5.184 -18.766 25.031 1 25.81 332 LYS B CA 1
ATOM 6252 C C . LYS B 1 332 ? 4.484 -18.469 23.703 1 25.81 332 LYS B C 1
ATOM 6254 O O . LYS B 1 332 ? 4.855 -17.531 23 1 25.81 332 LYS B O 1
ATOM 6259 N N . ARG B 1 333 ? 3.73 -19.453 23.281 1 23.75 333 ARG B N 1
ATOM 6260 C CA . ARG B 1 333 ? 2.898 -19.531 22.094 1 23.75 333 ARG B CA 1
ATOM 6261 C C . ARG B 1 333 ? 2.047 -18.281 21.938 1 23.75 333 ARG B C 1
ATOM 6263 O O . ARG B 1 333 ? 1.241 -17.953 22.797 1 23.75 333 ARG B O 1
ATOM 6270 N N . LEU B 1 334 ? 2.637 -17.25 21.531 1 25.75 334 LEU B N 1
ATOM 6271 C CA . LEU B 1 334 ? 1.892 -16.016 21.312 1 25.75 334 LEU B CA 1
ATOM 6272 C C . LEU B 1 334 ? 0.623 -16.281 20.516 1 25.75 334 LEU B C 1
ATOM 6274 O O . LEU B 1 334 ? 0.68 -16.844 19.422 1 25.75 334 LEU B O 1
ATOM 6278 N N . SER B 1 335 ? -0.435 -16.516 21.172 1 24.77 335 SER B N 1
ATOM 6279 C CA . SER B 1 335 ? -1.781 -16.531 20.609 1 24.77 335 SER B CA 1
ATOM 6280 C C . SER B 1 335 ? -1.954 -15.445 19.547 1 24.77 335 SER B C 1
ATOM 6282 O O . SER B 1 335 ? -1.475 -14.32 19.719 1 24.77 335 SER B O 1
ATOM 6284 N N . SER B 1 336 ? -1.928 -15.859 18.344 1 28.14 336 SER B N 1
ATOM 6285 C CA . SER B 1 336 ? -2.133 -14.984 17.203 1 28.14 336 SER B CA 1
ATOM 6286 C C . SER B 1 336 ? -3.289 -14.023 17.438 1 28.14 336 SER B C 1
ATOM 6288 O O . SER B 1 336 ? -4.422 -14.445 17.656 1 28.14 336 SER B O 1
ATOM 6290 N N . SER B 1 337 ? -3.176 -13.07 18.266 1 28.84 337 SER B N 1
ATOM 6291 C CA . SER B 1 337 ? -4.184 -12.023 18.422 1 28.84 337 SER B CA 1
ATOM 6292 C C . SER B 1 337 ? -4.895 -11.75 17.094 1 28.84 337 SER B C 1
ATOM 6294 O O . SER B 1 337 ? -4.297 -11.867 16.031 1 28.84 337 SER B O 1
ATOM 6296 N N . PRO B 1 338 ? -6.18 -11.703 17.188 1 30.53 338 PRO B N 1
ATOM 6297 C CA . PRO B 1 338 ? -6.973 -11.398 15.984 1 30.53 338 PRO B CA 1
ATOM 6298 C C . PRO B 1 338 ? -6.363 -10.281 15.141 1 30.53 338 PRO B C 1
ATOM 6300 O O . PRO B 1 338 ? -5.82 -9.312 15.688 1 30.53 338 PRO B O 1
ATOM 6303 N N . ARG B 1 339 ? -5.832 -10.578 14.023 1 33 339 ARG B N 1
ATOM 6304 C CA . ARG B 1 339 ? -5.367 -9.562 13.078 1 33 339 ARG B CA 1
ATOM 6305 C C . ARG B 1 339 ? -6.215 -8.297 13.18 1 33 339 ARG B C 1
ATOM 6307 O O . ARG B 1 339 ? -7.41 -8.32 12.875 1 33 339 ARG B O 1
ATOM 6314 N N . GLU B 1 340 ? -6.121 -7.516 14.18 1 33.53 340 GLU B N 1
ATOM 6315 C CA . GLU B 1 340 ? -6.766 -6.207 14.109 1 33.53 340 GLU B CA 1
ATOM 6316 C C . GLU B 1 340 ? -6.871 -5.723 12.664 1 33.53 340 GLU B C 1
ATOM 6318 O O . GLU B 1 340 ? -5.91 -5.816 11.898 1 33.53 340 GLU B O 1
ATOM 6323 N N . ALA B 1 341 ? -7.945 -5.664 12.078 1 39.5 341 ALA B N 1
ATOM 6324 C CA . ALA B 1 341 ? -8.25 -5.145 10.75 1 39.5 341 ALA B CA 1
ATOM 6325 C C . ALA B 1 341 ? -7.328 -3.979 10.391 1 39.5 341 ALA B C 1
ATOM 6327 O O . ALA B 1 341 ? -7.285 -2.975 11.102 1 39.5 341 ALA B O 1
ATOM 6328 N N . ALA B 1 342 ? -6.172 -4.156 9.961 1 51.75 342 ALA B N 1
ATOM 6329 C CA . ALA B 1 342 ? -5.219 -3.148 9.508 1 51.75 342 ALA B CA 1
ATOM 6330 C C . ALA B 1 342 ? -5.934 -1.949 8.898 1 51.75 342 ALA B C 1
ATOM 6332 O O . ALA B 1 342 ? -6.746 -2.104 7.98 1 51.75 342 ALA B O 1
ATOM 6333 N N . VAL B 1 343 ? -6.227 -0.82 9.633 1 63.28 343 VAL B N 1
ATOM 6334 C CA . VAL B 1 343 ? -6.809 0.427 9.148 1 63.28 343 VAL B CA 1
ATOM 6335 C C . VAL B 1 343 ? -6.102 0.867 7.871 1 63.28 343 VAL B C 1
ATOM 6337 O O . VAL B 1 343 ? -4.867 0.903 7.82 1 63.28 343 VAL B O 1
ATOM 6340 N N . SER B 1 344 ? -6.879 0.993 6.793 1 81.56 344 SER B N 1
ATOM 6341 C CA . SER B 1 344 ? -6.402 1.475 5.5 1 81.56 344 SER B CA 1
ATOM 6342 C C . SER B 1 344 ? -5.723 2.832 5.633 1 81.56 344 SER B C 1
ATOM 6344 O O . SER B 1 344 ? -6.219 3.717 6.332 1 81.56 344 SER B O 1
ATOM 6346 N N . PRO B 1 345 ? -4.516 2.941 5.117 1 90.69 345 PRO B N 1
ATOM 6347 C CA . PRO B 1 345 ? -3.873 4.258 5.145 1 90.69 345 PRO B CA 1
ATOM 6348 C C . PRO B 1 345 ? -4.742 5.352 4.523 1 90.69 345 PRO B C 1
ATOM 6350 O O . PRO B 1 345 ? -5.309 5.156 3.443 1 90.69 345 PRO B O 1
ATOM 6353 N N . HIS B 1 346 ? -4.93 6.426 5.305 1 93.44 346 HIS B N 1
ATOM 6354 C CA . HIS B 1 346 ? -5.746 7.508 4.766 1 93.44 346 HIS B CA 1
ATOM 6355 C C . HIS B 1 346 ? -5.312 8.859 5.324 1 93.44 346 HIS B C 1
ATOM 6357 O O . HIS B 1 346 ? -4.527 8.922 6.27 1 93.44 346 HIS B O 1
ATOM 6363 N N . VAL B 1 347 ? -5.734 9.914 4.703 1 93.94 347 VAL B N 1
ATOM 6364 C CA . VAL B 1 347 ? -5.496 11.297 5.098 1 93.94 347 VAL B CA 1
ATOM 6365 C C . VAL B 1 347 ? -6.832 12.016 5.316 1 93.94 347 VAL B C 1
ATOM 6367 O O . VAL B 1 347 ? -7.734 11.922 4.48 1 93.94 347 VAL B O 1
ATOM 6370 N N . MET B 1 348 ? -6.906 12.656 6.473 1 94.5 348 MET B N 1
ATOM 6371 C CA . MET B 1 348 ? -8.047 13.539 6.73 1 94.5 348 MET B CA 1
ATOM 6372 C C . MET B 1 348 ? -7.754 14.961 6.262 1 94.5 348 MET B C 1
ATOM 6374 O O . MET B 1 348 ? -6.66 15.477 6.488 1 94.5 348 MET B O 1
ATOM 6378 N N . ILE B 1 349 ? -8.734 15.562 5.574 1 96.25 349 ILE B N 1
ATOM 6379 C CA . ILE B 1 349 ? -8.602 16.922 5.082 1 96.25 349 ILE B CA 1
ATOM 6380 C C . ILE B 1 349 ? -9.773 17.766 5.57 1 96.25 349 ILE B C 1
ATOM 6382 O O . ILE B 1 349 ? -10.938 17.438 5.305 1 96.25 349 ILE B O 1
ATOM 6386 N N . ALA B 1 350 ? -9.516 18.734 6.344 1 97.38 350 ALA B N 1
ATOM 6387 C CA . ALA B 1 350 ? -10.508 19.75 6.711 1 97.38 350 ALA B CA 1
ATOM 6388 C C . ALA B 1 350 ? -10.289 21.047 5.938 1 97.38 350 ALA B C 1
ATOM 6390 O O . ALA B 1 350 ? -9.234 21.672 6.062 1 97.38 350 ALA B O 1
ATOM 6391 N N . GLY B 1 351 ? -11.258 21.375 5.125 1 97.5 351 GLY B N 1
ATOM 6392 C CA . GLY B 1 351 ? -11.133 22.578 4.305 1 97.5 351 GLY B CA 1
ATOM 6393 C C . GLY B 1 351 ? -12.25 23.578 4.539 1 97.5 351 GLY B C 1
ATOM 6394 O O . GLY B 1 351 ? -13.406 23.188 4.738 1 97.5 351 GLY B O 1
ATOM 6395 N N . TRP B 1 352 ? -11.938 24.875 4.586 1 96.19 352 TRP B N 1
ATOM 6396 C CA . TRP B 1 352 ? -12.922 25.938 4.754 1 96.19 352 TRP B CA 1
ATOM 6397 C C . TRP B 1 352 ? -13.383 26.469 3.402 1 96.19 352 TRP B C 1
ATOM 6399 O O . TRP B 1 352 ? -12.562 26.875 2.572 1 96.19 352 TRP B O 1
ATOM 6409 N N . VAL B 1 353 ? -14.648 26.391 3.223 1 94.19 353 VAL B N 1
ATOM 6410 C CA . VAL B 1 353 ? -15.266 26.781 1.956 1 94.19 353 VAL B CA 1
ATOM 6411 C C . VAL B 1 353 ? -16.344 27.828 2.205 1 94.19 353 VAL B C 1
ATOM 6413 O O . VAL B 1 353 ? -16.859 27.953 3.318 1 94.19 353 VAL B O 1
ATOM 6416 N N . ASP B 1 354 ? -16.656 28.5 1.097 1 89.5 354 ASP B N 1
ATOM 6417 C CA . ASP B 1 354 ? -17.766 29.453 1.18 1 89.5 354 ASP B CA 1
ATOM 6418 C C . ASP B 1 354 ? -19.094 28.719 1.365 1 89.5 354 ASP B C 1
ATOM 6420 O O . ASP B 1 354 ? -19.391 27.75 0.654 1 89.5 354 ASP B O 1
ATOM 6424 N N . TYR B 1 355 ? -19.859 29.047 2.277 1 84.69 355 TYR B N 1
ATOM 6425 C CA . TYR B 1 355 ? -21.125 28.391 2.562 1 84.69 355 TYR B CA 1
ATOM 6426 C C . TYR B 1 355 ? -22.25 28.984 1.711 1 84.69 355 TYR B C 1
ATOM 6428 O O . TYR B 1 355 ? -23.234 28.312 1.433 1 84.69 355 TYR B O 1
ATOM 6436 N N . GLY B 1 356 ? -22.172 30.062 0.951 1 71.88 356 GLY B N 1
ATOM 6437 C CA . GLY B 1 356 ? -23.094 30.625 -0.017 1 71.88 356 GLY B CA 1
ATOM 6438 C C . GLY B 1 356 ? -24.312 31.25 0.625 1 71.88 356 GLY B C 1
ATOM 6439 O O . GLY B 1 356 ? -25.359 31.391 -0.02 1 71.88 356 GLY B O 1
ATOM 6440 N N . LYS B 1 357 ? -24.484 31.422 1.852 1 65.44 357 LYS B N 1
ATOM 6441 C CA . LYS B 1 357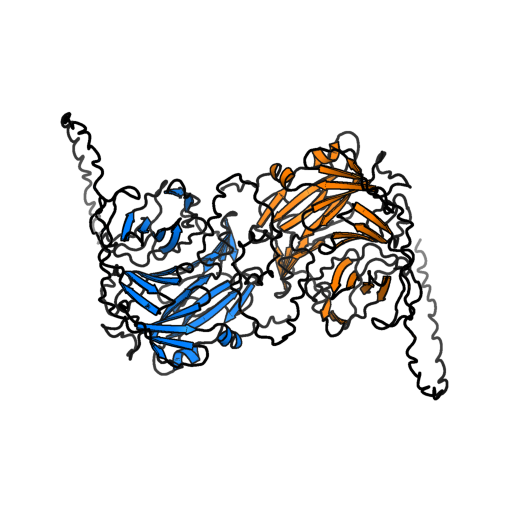 ? -25.688 32.062 2.35 1 65.44 357 LYS B CA 1
ATOM 6442 C C . LYS B 1 357 ? -25.734 33.531 1.933 1 65.44 357 LYS B C 1
ATOM 6444 O O . LYS B 1 357 ? -24.688 34.188 1.786 1 65.44 357 LYS B O 1
ATOM 6449 N N . PRO B 1 358 ? -27.016 33.875 1.289 1 58.72 358 PRO B N 1
ATOM 6450 C CA . PRO B 1 358 ? -27.219 35.219 0.728 1 58.72 358 PRO B CA 1
ATOM 6451 C C . PRO B 1 358 ? -26.578 36.312 1.58 1 58.72 358 PRO B C 1
ATOM 6453 O O . PRO B 1 358 ? -26.078 37.312 1.043 1 58.72 358 PRO B O 1
ATOM 6456 N N . GLU B 1 359 ? -26.906 36.312 2.838 1 59.22 359 GLU B N 1
ATOM 6457 C CA . GLU B 1 359 ? -26.453 37.438 3.648 1 59.22 359 GLU B CA 1
ATOM 6458 C C . GLU B 1 359 ? -25.062 37.188 4.23 1 59.22 359 GLU B C 1
ATOM 6460 O O . GLU B 1 359 ? -24.922 36.469 5.227 1 59.22 359 GLU B O 1
ATOM 6465 N N . GLY B 1 360 ? -23.922 37.625 3.627 1 63.84 360 GLY B N 1
ATOM 6466 C CA . GLY B 1 360 ? -22.578 37.75 4.184 1 63.84 360 GLY B CA 1
ATOM 6467 C C . GLY B 1 360 ? -21.609 36.719 3.648 1 63.84 360 GLY B C 1
ATOM 6468 O O . GLY B 1 360 ? -21.984 35.875 2.82 1 63.84 360 GLY B O 1
ATOM 6469 N N . ASP B 1 361 ? -20.375 36.844 3.828 1 72.75 361 ASP B N 1
ATOM 6470 C CA . ASP B 1 361 ? -19.234 36 3.459 1 72.75 361 ASP B CA 1
ATOM 6471 C C . ASP B 1 361 ? -18.953 34.969 4.551 1 72.75 361 ASP B C 1
ATOM 6473 O O . ASP B 1 361 ? -17.984 35.125 5.312 1 72.75 361 ASP B O 1
ATOM 6477 N N . HIS B 1 362 ? -19.859 33.906 4.629 1 84.25 362 HIS B N 1
ATOM 6478 C CA . HIS B 1 362 ? -19.672 32.875 5.652 1 84.25 362 HIS B CA 1
ATOM 6479 C C . HIS B 1 362 ? -18.812 31.734 5.137 1 84.25 362 HIS B C 1
ATOM 6481 O O . HIS B 1 362 ? -19 31.281 4.004 1 84.25 362 HIS B O 1
ATOM 6487 N N . ILE B 1 363 ? -17.828 31.422 5.977 1 90.19 363 ILE B N 1
ATOM 6488 C CA . ILE B 1 363 ? -16.906 30.344 5.672 1 90.19 363 ILE B CA 1
ATOM 6489 C C . ILE B 1 363 ? -17.094 29.219 6.684 1 90.19 363 ILE B C 1
ATOM 6491 O O . ILE B 1 363 ? -17.156 29.453 7.891 1 90.19 363 ILE B O 1
ATOM 6495 N N . MET B 1 364 ? -17.344 28.016 6.148 1 93.19 364 MET B N 1
ATOM 6496 C CA . MET B 1 364 ? -17.531 26.844 7.012 1 93.19 364 MET B CA 1
ATOM 6497 C C . MET B 1 364 ? -16.578 25.734 6.645 1 93.19 364 MET B C 1
ATOM 6499 O O . MET B 1 364 ? -16.219 25.578 5.473 1 93.19 364 MET B O 1
ATOM 6503 N N . PRO B 1 365 ? -16.141 24.984 7.672 1 96.06 365 PRO B N 1
ATOM 6504 C CA . PRO B 1 365 ? -15.289 23.844 7.332 1 96.06 365 PRO B CA 1
ATOM 6505 C C . PRO B 1 365 ? -16.078 22.656 6.766 1 96.06 365 PRO B C 1
ATOM 6507 O O . PRO B 1 365 ? -17.25 22.469 7.129 1 96.06 365 PRO B O 1
ATOM 6510 N N . GLU B 1 366 ? -15.492 22 5.809 1 95.75 366 GLU B N 1
ATOM 6511 C CA . GLU B 1 366 ? -15.891 20.688 5.285 1 95.75 366 GLU B CA 1
ATOM 6512 C C . GLU B 1 366 ? -14.812 19.641 5.527 1 95.75 366 GLU B C 1
ATOM 6514 O O . GLU B 1 366 ? -13.648 19.984 5.762 1 95.75 366 GLU B O 1
ATOM 6519 N N . LEU B 1 367 ? -15.227 18.406 5.578 1 95.69 367 LEU B N 1
ATOM 6520 C CA . LEU B 1 367 ? -14.305 17.328 5.922 1 95.69 367 LEU B CA 1
ATOM 6521 C C . LEU B 1 367 ? -14.281 16.266 4.832 1 95.69 367 LEU B C 1
ATOM 6523 O O . LEU B 1 367 ? -15.328 15.852 4.336 1 95.69 367 LEU B O 1
ATOM 6527 N N . TRP B 1 368 ? -13.055 15.875 4.406 1 96 368 TRP B N 1
ATOM 6528 C CA . TRP B 1 368 ? -12.82 14.797 3.451 1 96 368 TRP B CA 1
ATOM 6529 C C . TRP B 1 368 ? -11.906 13.734 4.043 1 96 368 TRP B C 1
ATOM 6531 O O . TRP B 1 368 ? -11.109 14.023 4.938 1 96 368 TRP B O 1
ATOM 6541 N N . GLN B 1 369 ? -12.078 12.578 3.623 1 94.06 369 GLN B N 1
ATOM 6542 C CA . GLN B 1 369 ? -11.156 11.477 3.895 1 94.06 369 GLN B CA 1
ATOM 6543 C C . GLN B 1 369 ? -10.617 10.875 2.6 1 94.06 369 GLN B C 1
ATOM 6545 O O . GLN B 1 369 ? -11.383 10.43 1.747 1 94.06 369 GLN B O 1
ATOM 6550 N N . TYR B 1 370 ? -9.344 10.969 2.445 1 96.19 370 TYR B N 1
ATOM 6551 C CA . TYR B 1 370 ? -8.664 10.398 1.292 1 96.19 370 TYR B CA 1
ATOM 6552 C C . TYR B 1 370 ? -8.023 9.055 1.647 1 96.19 370 TYR B C 1
ATOM 6554 O O . TYR B 1 370 ? -6.977 9.016 2.291 1 96.19 370 TYR B O 1
ATOM 6562 N N . PHE B 1 371 ? -8.625 7.941 1.184 1 95 371 PHE B N 1
ATOM 6563 C CA . PHE B 1 371 ? -8.016 6.621 1.31 1 95 371 PHE B CA 1
ATOM 6564 C C . PHE B 1 371 ? -6.898 6.441 0.294 1 95 371 PHE B C 1
ATOM 6566 O O . PHE B 1 371 ? -7.141 6.434 -0.914 1 95 371 PHE B O 1
ATOM 6573 N N . LEU B 1 372 ? -5.73 6.285 0.812 1 96.06 372 LEU B N 1
ATOM 6574 C CA . LEU B 1 372 ? -4.535 6.238 -0.018 1 96.06 372 LEU B CA 1
ATOM 6575 C C . LEU B 1 372 ? -4.434 4.902 -0.751 1 96.06 372 LEU B C 1
ATOM 6577 O O . LEU B 1 372 ? -5.219 3.986 -0.491 1 96.06 372 LEU B O 1
ATOM 6581 N N . PRO B 1 373 ? -3.477 4.883 -1.758 1 94.06 373 PRO B N 1
ATOM 6582 C CA . PRO B 1 373 ? -3.258 3.572 -2.373 1 94.06 373 PRO B CA 1
ATOM 6583 C C . PRO B 1 373 ? -2.934 2.486 -1.349 1 94.06 373 PRO B C 1
ATOM 6585 O O . PRO B 1 373 ? -2.146 2.719 -0.427 1 94.06 373 PRO B O 1
ATOM 6588 N N . PRO B 1 374 ? -3.717 1.354 -1.458 1 92.69 374 PRO B N 1
ATOM 6589 C CA . PRO B 1 374 ? -4.301 0.802 -2.682 1 92.69 374 PRO B CA 1
ATOM 6590 C C . PRO B 1 374 ? -5.801 1.068 -2.791 1 92.69 374 PRO B C 1
ATOM 6592 O O . PRO B 1 374 ? -6.422 0.726 -3.801 1 92.69 374 PRO B O 1
ATOM 6595 N N . GLU B 1 375 ? -6.465 1.643 -1.844 1 92.38 375 GLU B N 1
ATOM 6596 C CA . GLU B 1 375 ? -7.902 1.89 -1.924 1 92.38 375 GLU B CA 1
ATOM 6597 C C . GLU B 1 375 ? -8.227 2.938 -2.986 1 92.38 375 GLU B C 1
ATOM 6599 O O . GLU B 1 375 ? -9.125 2.744 -3.803 1 92.38 375 GLU B O 1
ATOM 6604 N N . GLU B 1 376 ? -7.465 4.07 -2.979 1 94.44 376 GLU B N 1
ATOM 6605 C CA . GLU B 1 376 ? -7.527 5.141 -3.969 1 94.44 376 GLU B CA 1
ATOM 6606 C C . GLU B 1 376 ? -8.945 5.672 -4.121 1 94.44 376 GLU B C 1
ATOM 6608 O O . GLU B 1 376 ? -9.5 5.672 -5.219 1 94.44 376 GLU B O 1
ATOM 6613 N N . LYS B 1 377 ? -9.406 6.156 -3.047 1 94.12 377 LYS B N 1
ATOM 6614 C CA . LYS B 1 377 ? -10.758 6.719 -2.971 1 94.12 377 LYS B CA 1
ATOM 6615 C C . LYS B 1 377 ? -10.797 7.918 -2.031 1 94.12 377 LYS B C 1
ATOM 6617 O O . LYS B 1 377 ? -10.133 7.926 -0.993 1 94.12 377 LYS B O 1
ATOM 6622 N N . ILE B 1 378 ? -11.555 8.977 -2.473 1 95.31 378 ILE B N 1
ATOM 6623 C CA . ILE B 1 378 ? -11.75 10.133 -1.598 1 95.31 378 ILE B CA 1
ATOM 6624 C C . ILE B 1 378 ? -13.242 10.367 -1.377 1 95.31 378 ILE B C 1
ATOM 6626 O O . ILE B 1 378 ? -14.039 10.25 -2.311 1 95.31 378 ILE B O 1
ATOM 6630 N N . GLN B 1 379 ? -13.594 10.609 -0.122 1 93.75 379 GLN B N 1
ATOM 6631 C CA . GLN B 1 379 ? -15 10.844 0.211 1 93.75 379 GLN B CA 1
ATOM 6632 C C . GLN B 1 379 ? -15.164 12.141 0.992 1 93.75 379 GLN B C 1
ATOM 6634 O O . GLN B 1 379 ? -14.273 12.547 1.74 1 93.75 379 GLN B O 1
ATOM 6639 N N . CYS B 1 380 ? -16.281 12.773 0.75 1 95.19 380 CYS B N 1
ATOM 6640 C CA . CYS B 1 380 ? -16.688 13.977 1.467 1 95.19 380 CYS B CA 1
ATOM 6641 C C . CYS B 1 380 ? -17.781 13.664 2.48 1 95.19 380 CYS B C 1
ATOM 6643 O O . CYS B 1 380 ? -18.703 12.891 2.197 1 95.19 380 CYS B O 1
ATOM 6645 N N . PHE B 1 381 ? -17.781 14.352 3.682 1 93.81 381 PHE B N 1
ATOM 6646 C CA . PHE B 1 381 ? -18.688 13.969 4.754 1 93.81 381 PHE B CA 1
ATOM 6647 C C . PHE B 1 381 ? -19.844 14.961 4.859 1 93.81 381 PHE B C 1
ATOM 6649 O O . PHE B 1 381 ? -20.781 14.75 5.641 1 93.81 381 PHE B O 1
ATOM 6656 N N . ASN B 1 382 ? -19.828 16.047 4.105 1 91.38 382 ASN B N 1
ATOM 6657 C CA . ASN B 1 382 ? -20.906 17.016 4.027 1 91.38 382 ASN B CA 1
ATOM 6658 C C . ASN B 1 382 ? -21.328 17.5 5.41 1 91.38 382 ASN B C 1
ATOM 6660 O O . ASN B 1 382 ? -22.516 17.453 5.75 1 91.38 382 ASN B O 1
ATOM 6664 N N . ILE B 1 383 ? -20.406 18.109 6.121 1 93.25 383 ILE B N 1
ATOM 6665 C CA . ILE B 1 383 ? -20.688 18.469 7.508 1 93.25 383 ILE B CA 1
ATOM 6666 C C . ILE B 1 383 ? -21 19.953 7.609 1 93.25 383 ILE B C 1
ATOM 6668 O O . ILE B 1 383 ? -21.328 20.453 8.688 1 93.25 383 ILE B O 1
ATOM 6672 N N . ARG B 1 384 ? -20.984 20.734 6.617 1 91.38 384 ARG B N 1
ATOM 6673 C CA . ARG B 1 384 ? -21.047 22.203 6.637 1 91.38 384 ARG B CA 1
ATOM 6674 C C . ARG B 1 384 ? -22.328 22.688 7.312 1 91.38 384 ARG B C 1
ATOM 6676 O O . ARG B 1 384 ? -22.281 23.562 8.18 1 91.38 384 ARG B O 1
ATOM 6683 N N . SER B 1 385 ? -23.406 22.047 6.887 1 88.75 385 SER B N 1
ATOM 6684 C CA . SER B 1 385 ? -24.688 22.5 7.422 1 88.75 385 SER B CA 1
ATOM 6685 C C . SER B 1 385 ? -24.766 22.25 8.922 1 88.75 385 SER B C 1
ATOM 6687 O O . SER B 1 385 ? -25.312 23.078 9.664 1 88.75 385 SER B O 1
ATOM 6689 N N . THR B 1 386 ? -24.328 21.125 9.359 1 91.25 386 THR B N 1
ATOM 6690 C CA . THR B 1 386 ? -24.344 20.797 10.781 1 91.25 386 THR B CA 1
ATOM 6691 C C . THR B 1 386 ? -23.453 21.75 11.57 1 91.25 386 THR B C 1
ATOM 6693 O O . THR B 1 386 ? -23.828 22.219 12.641 1 91.25 386 THR B O 1
ATOM 6696 N N . ILE B 1 387 ? -22.281 22.062 11.07 1 90.88 387 ILE B N 1
ATOM 6697 C CA . ILE B 1 387 ? -21.359 22.984 11.734 1 90.88 387 ILE B CA 1
ATOM 6698 C C . ILE B 1 387 ? -21.984 24.375 11.805 1 90.88 387 ILE B C 1
ATOM 6700 O O . ILE B 1 387 ? -21.859 25.062 12.82 1 90.88 387 ILE B O 1
ATOM 6704 N N . TRP B 1 388 ? -22.609 24.766 10.727 1 88.44 388 TRP B N 1
ATOM 6705 C CA . TRP B 1 388 ? -23.281 26.062 10.703 1 88.44 388 TRP B CA 1
ATOM 6706 C C . TRP B 1 388 ? -24.297 26.188 11.836 1 88.44 388 TRP B C 1
ATOM 6708 O O . TRP B 1 388 ? -24.406 27.234 12.469 1 88.44 388 TRP B O 1
ATOM 6718 N N . SER B 1 389 ? -24.938 25.094 12.148 1 87.44 389 SER B N 1
ATOM 6719 C CA . SER B 1 389 ? -25.984 25.094 13.156 1 87.44 389 SER B CA 1
ATOM 6720 C C . SER B 1 389 ? -25.391 25.219 14.562 1 87.44 389 SER B C 1
ATOM 6722 O O . SER B 1 389 ? -26.109 25.547 15.508 1 87.44 389 SER B O 1
ATOM 6724 N N . THR B 1 390 ? -24.125 24.969 14.742 1 86.69 390 THR B N 1
ATOM 6725 C CA . THR B 1 390 ? -23.516 25.078 16.062 1 86.69 390 THR B CA 1
ATOM 6726 C C . THR B 1 390 ? -23.25 26.531 16.406 1 86.69 390 THR B C 1
ATOM 6728 O O . THR B 1 390 ? -22.984 26.859 17.578 1 86.69 390 THR B O 1
ATOM 6731 N N . ASP B 1 391 ? -23.234 27.438 15.453 1 86.25 391 ASP B N 1
ATOM 6732 C CA . ASP B 1 391 ? -23 28.859 15.633 1 86.25 391 ASP B CA 1
ATOM 6733 C C . ASP B 1 391 ? -21.641 29.125 16.281 1 86.25 391 ASP B C 1
ATOM 6735 O O . ASP B 1 391 ? -21.562 29.859 17.281 1 86.25 391 ASP B O 1
ATOM 6739 N N . LEU B 1 392 ? -20.625 28.469 15.852 1 89.5 392 LEU B N 1
ATOM 6740 C CA . LEU B 1 392 ? -19.266 28.609 16.344 1 89.5 392 LEU B CA 1
ATOM 6741 C C . LEU B 1 392 ? -18.344 29.109 15.227 1 89.5 392 LEU B C 1
ATOM 6743 O O . LEU B 1 392 ? -18.594 28.859 14.047 1 89.5 392 LEU B O 1
ATOM 6747 N N . ASN B 1 393 ? -17.312 29.828 15.648 1 89.88 393 ASN B N 1
ATOM 6748 C CA . ASN B 1 393 ? -16.25 30.25 14.734 1 89.88 393 ASN B CA 1
ATOM 6749 C C . ASN B 1 393 ? -15.07 29.297 14.766 1 89.88 393 ASN B C 1
ATOM 6751 O O . ASN B 1 393 ? -14.109 29.516 15.508 1 89.88 393 ASN B O 1
ATOM 6755 N N . LEU B 1 394 ? -15.148 28.297 13.953 1 93.62 394 LEU B N 1
ATOM 6756 C CA . LEU B 1 394 ? -14.094 27.297 13.898 1 93.62 394 LEU B CA 1
ATOM 6757 C C . LEU B 1 394 ? -13.062 27.641 12.836 1 93.62 394 LEU B C 1
ATOM 6759 O O . LEU B 1 394 ? -13.414 27.938 11.695 1 93.62 394 LEU B O 1
ATOM 6763 N N . HIS B 1 395 ? -11.758 27.594 13.25 1 93.56 395 HIS B N 1
ATOM 6764 C CA . HIS B 1 395 ? -10.742 28.109 12.344 1 93.56 395 HIS B CA 1
ATOM 6765 C C . HIS B 1 395 ? -9.609 27.109 12.156 1 93.56 395 HIS B C 1
ATOM 6767 O O . HIS B 1 395 ? -8.836 27.203 11.195 1 93.56 395 HIS B O 1
ATOM 6773 N N . SER B 1 396 ? -9.406 26.188 13.031 1 95.5 396 SER B N 1
ATOM 6774 C CA . SER B 1 396 ? -8.312 25.234 12.969 1 95.5 396 SER B CA 1
ATOM 6775 C C . SER B 1 396 ? -8.812 23.797 13.172 1 95.5 396 SER B C 1
ATOM 6777 O O . SER B 1 396 ? -9.977 23.594 13.523 1 95.5 396 SER B O 1
ATOM 6779 N N . PHE B 1 397 ? -7.926 22.922 12.805 1 96 397 PHE B N 1
ATOM 6780 C CA . PHE B 1 397 ? -8.297 21.516 12.828 1 96 397 PHE B CA 1
ATOM 6781 C C . PHE B 1 397 ? -7.102 20.641 13.195 1 96 397 PHE B C 1
ATOM 6783 O O . PHE B 1 397 ? -5.969 20.922 12.797 1 96 397 PHE B O 1
ATOM 6790 N N . ALA B 1 398 ? -7.406 19.656 13.977 1 95.06 398 ALA B N 1
ATOM 6791 C CA . ALA B 1 398 ? -6.406 18.641 14.312 1 95.06 398 ALA B CA 1
ATOM 6792 C C . ALA B 1 398 ? -7.023 17.25 14.383 1 95.06 398 ALA B C 1
ATOM 6794 O O . ALA B 1 398 ? -8.148 17.094 14.867 1 95.06 398 ALA B O 1
ATOM 6795 N N . ALA B 1 399 ? -6.297 16.375 13.789 1 92.19 399 ALA B N 1
ATOM 6796 C CA . ALA B 1 399 ? -6.66 14.961 13.945 1 92.19 399 ALA B CA 1
ATOM 6797 C C . ALA B 1 399 ? -5.695 14.242 14.883 1 92.19 399 ALA B C 1
ATOM 6799 O O . ALA B 1 399 ? -4.492 14.18 14.617 1 92.19 399 ALA B O 1
ATOM 6800 N N . VAL B 1 400 ? -6.207 13.781 16.047 1 85.38 400 VAL B N 1
ATOM 6801 C CA . VAL B 1 400 ? -5.395 13.094 17.031 1 85.38 400 VAL B CA 1
ATOM 6802 C C . VAL B 1 400 ? -5.988 11.711 17.328 1 85.38 400 VAL B C 1
ATOM 6804 O O . VAL B 1 400 ? -7.137 11.609 17.766 1 85.38 400 VAL B O 1
ATOM 6807 N N . SER B 1 401 ? -5.062 10.492 17.422 1 63.47 401 SER B N 1
ATOM 6808 C CA . SER B 1 401 ? -5.441 9.117 17.734 1 63.47 401 SER B CA 1
ATOM 6809 C C . SER B 1 401 ? -6.82 8.789 17.172 1 63.47 401 SER B C 1
ATOM 6811 O O . SER B 1 401 ? -7.652 8.188 17.844 1 63.47 401 SER B O 1
ATOM 6813 N N . ASN B 1 402 ? -7.664 9.234 16.484 1 65.75 402 ASN B N 1
ATOM 6814 C CA . ASN B 1 402 ? -8.953 8.969 15.844 1 65.75 402 ASN B CA 1
ATOM 6815 C C . ASN B 1 402 ? -9.953 10.086 16.109 1 65.75 402 ASN B C 1
ATOM 6817 O O . ASN B 1 402 ? -11.117 9.984 15.734 1 65.75 402 ASN B O 1
ATOM 6821 N N . GLY B 1 403 ? -9.477 10.953 16.734 1 82 403 GLY B N 1
ATOM 6822 C CA . GLY B 1 403 ? -10.383 12.062 16.969 1 82 403 GLY B CA 1
ATOM 6823 C C . GLY B 1 403 ? -10.172 13.219 16 1 82 403 GLY B C 1
ATOM 6824 O O . GLY B 1 403 ? -9.031 13.523 15.625 1 82 403 GLY B O 1
ATOM 6825 N N . MET B 1 404 ? -11.281 13.742 15.508 1 92.44 404 MET B N 1
ATOM 6826 C CA . MET B 1 404 ? -11.281 14.945 14.68 1 92.44 404 MET B CA 1
ATOM 6827 C C . MET B 1 404 ? -11.758 16.156 15.469 1 92.44 404 MET B C 1
ATOM 6829 O O . MET B 1 404 ? -12.906 16.203 15.914 1 92.44 404 MET B O 1
ATOM 6833 N N . ILE B 1 405 ? -10.852 17.125 15.617 1 95.06 405 ILE B N 1
ATOM 6834 C CA . ILE B 1 405 ? -11.133 18.219 16.516 1 95.06 405 ILE B CA 1
ATOM 6835 C C . ILE B 1 405 ? -11.016 19.547 15.773 1 95.06 405 ILE B C 1
ATOM 6837 O O . ILE B 1 405 ? -9.945 19.906 15.281 1 95.06 405 ILE B O 1
ATOM 6841 N N . PHE B 1 406 ? -12.102 20.266 15.711 1 96.38 406 PHE B N 1
ATOM 6842 C CA . PHE B 1 406 ? -12.094 21.641 15.227 1 96.38 406 PHE B CA 1
ATOM 6843 C C . PHE B 1 406 ? -11.883 22.609 16.375 1 96.38 406 PHE B C 1
ATOM 6845 O O . PHE B 1 406 ? -12.445 22.422 17.469 1 96.38 406 PHE B O 1
ATOM 6852 N N . LEU B 1 407 ? -11.062 23.609 16.172 1 96.56 407 LEU B N 1
ATOM 6853 C CA . LEU B 1 407 ? -10.758 24.609 17.188 1 96.56 407 LEU B CA 1
ATOM 6854 C C . LEU B 1 407 ? -11.266 25.984 16.766 1 96.56 407 LEU B C 1
ATOM 6856 O O . LEU B 1 407 ? -11.203 26.344 15.594 1 96.56 407 LEU B O 1
ATOM 6860 N N . GLY B 1 408 ? -11.766 26.688 17.719 1 94.5 408 GLY B N 1
ATOM 6861 C CA . GLY B 1 408 ? -12.266 28.016 17.453 1 94.5 408 GLY B CA 1
ATOM 6862 C C . GLY B 1 408 ? -12.68 28.766 18.703 1 94.5 408 GLY B C 1
ATOM 6863 O O . GLY B 1 408 ? -12.062 28.609 19.766 1 94.5 408 GLY B O 1
ATOM 6864 N N . PHE B 1 409 ? -13.523 29.719 18.547 1 91.75 409 PHE B N 1
ATOM 6865 C CA . PHE B 1 409 ? -13.992 30.5 19.672 1 91.75 409 PHE B CA 1
ATOM 6866 C C . PHE B 1 409 ? -15.492 30.734 19.594 1 91.75 409 PHE B C 1
ATOM 6868 O O . PHE B 1 409 ? -16.094 30.594 18.516 1 91.75 409 PHE B O 1
ATOM 6875 N N . GLU B 1 410 ? -15.992 30.969 20.766 1 83.94 410 GLU B N 1
ATOM 6876 C CA . GLU B 1 410 ? -17.406 31.312 20.875 1 83.94 410 GLU B CA 1
ATOM 6877 C C . GLU B 1 410 ? -17.625 32.812 20.906 1 83.94 410 GLU B C 1
ATOM 6879 O O . GLU B 1 410 ? -16.859 33.562 21.547 1 83.94 410 GLU B O 1
ATOM 6884 N N . GLY B 1 411 ? -18.594 33.312 20.125 1 75 411 GLY B N 1
ATOM 6885 C CA . GLY B 1 411 ? -18.906 34.75 20.141 1 75 411 GLY B CA 1
ATOM 6886 C C . GLY B 1 411 ? -19.375 35.281 18.797 1 75 411 GLY B C 1
ATOM 6887 O O . GLY B 1 411 ? -19.25 34.594 17.781 1 75 411 GLY B O 1
ATOM 6888 N N . ASP B 1 412 ? -20.094 36.375 18.938 1 64.44 412 ASP B N 1
ATOM 6889 C CA . ASP B 1 412 ? -20.641 37 17.734 1 64.44 412 ASP B CA 1
ATOM 6890 C C . ASP 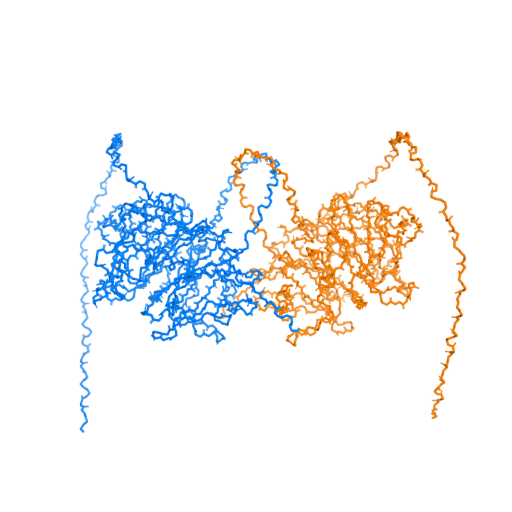B 1 412 ? -19.531 37.594 16.859 1 64.44 412 ASP B C 1
ATOM 6892 O O . ASP B 1 412 ? -18.594 38.219 17.359 1 64.44 412 ASP B O 1
ATOM 6896 N N . SER B 1 413 ? -19.188 36.906 15.844 1 59.25 413 SER B N 1
ATOM 6897 C CA . SER B 1 413 ? -18.297 37.531 14.867 1 59.25 413 SER B CA 1
ATOM 6898 C C . SER B 1 413 ? -19.078 38.406 13.898 1 59.25 413 SER B C 1
ATOM 6900 O O . SER B 1 413 ? -20.172 38.031 13.453 1 59.25 413 SER B O 1
ATOM 6902 N N . ASP B 1 414 ? -19.156 39.688 14.117 1 55.03 414 ASP B N 1
ATOM 6903 C CA . ASP B 1 414 ? -19.781 40.562 13.125 1 55.03 414 ASP B CA 1
ATOM 6904 C C . ASP B 1 414 ? -18.906 40.656 11.875 1 55.03 414 ASP B C 1
ATOM 6906 O O . ASP B 1 414 ? -17.969 41.469 11.844 1 55.03 414 ASP B O 1
ATOM 6910 N N . GLY B 1 415 ? -19.172 39.969 10.836 1 53.62 415 GLY B N 1
ATOM 6911 C CA . GLY B 1 415 ? -18.391 39.938 9.609 1 53.62 415 GLY B CA 1
ATOM 6912 C C . GLY B 1 415 ? -17.031 39.312 9.797 1 53.62 415 GLY B C 1
ATOM 6913 O O . GLY B 1 415 ? -16.922 38.219 10.352 1 53.62 415 GLY B O 1
ATOM 6914 N N . ASP B 1 416 ? -16.031 40.094 9.266 1 56.91 416 ASP B N 1
ATOM 6915 C CA . ASP B 1 416 ? -14.617 39.75 9.328 1 56.91 416 ASP B CA 1
ATOM 6916 C C . ASP B 1 416 ? -13.984 40.188 10.633 1 56.91 416 ASP B C 1
ATOM 6918 O O . ASP B 1 416 ? -12.789 40 10.859 1 56.91 416 ASP B O 1
ATOM 6922 N N . THR B 1 417 ? -14.812 40.656 11.5 1 67.88 417 THR B N 1
ATOM 6923 C CA . THR B 1 417 ? -14.141 41.25 12.648 1 67.88 417 THR B CA 1
ATOM 6924 C C . THR B 1 417 ? -14.133 40.281 13.828 1 67.88 417 THR B C 1
ATOM 6926 O O . THR B 1 417 ? -15.188 39.812 14.242 1 67.88 417 THR B O 1
ATOM 6929 N N . VAL B 1 418 ? -13.055 39.812 14.281 1 78.94 418 VAL B N 1
ATOM 6930 C CA . VAL B 1 418 ? -12.82 38.969 15.461 1 78.94 418 VAL B CA 1
ATOM 6931 C C . VAL B 1 418 ? -12.586 39.875 16.672 1 78.94 418 VAL B C 1
ATOM 6933 O O . VAL B 1 418 ? -11.82 40.844 16.609 1 78.94 418 VAL B O 1
ATOM 6936 N N . PRO B 1 419 ? -13.43 39.625 17.703 1 81.12 419 PRO B N 1
ATOM 6937 C CA . PRO B 1 419 ? -13.164 40.406 18.922 1 81.12 419 PRO B CA 1
ATOM 6938 C C . PRO B 1 419 ? -11.711 40.312 19.359 1 81.12 419 PRO B C 1
ATOM 6940 O O . PRO B 1 419 ? -11.086 39.25 19.25 1 81.12 419 PRO B O 1
ATOM 6943 N N . ASP B 1 420 ? -11.18 41.438 19.844 1 78 420 ASP B N 1
ATOM 6944 C CA . ASP B 1 420 ? -9.781 41.531 20.25 1 78 420 ASP B CA 1
ATOM 6945 C C . ASP B 1 420 ? -9.477 40.531 21.375 1 78 420 ASP B C 1
ATOM 6947 O O . ASP B 1 420 ? -8.344 40.062 21.516 1 78 420 ASP B O 1
ATOM 6951 N N . ASN B 1 421 ? -10.492 40.219 22.125 1 83.12 421 ASN B N 1
ATOM 6952 C CA . ASN B 1 421 ? -10.25 39.344 23.266 1 83.12 421 ASN B CA 1
ATOM 6953 C C . ASN B 1 421 ? -10.641 37.906 22.969 1 83.12 421 ASN B C 1
ATOM 6955 O O . ASN B 1 421 ? -10.734 37.062 23.891 1 83.12 421 ASN B O 1
ATOM 6959 N N . ALA B 1 422 ? -10.844 37.625 21.75 1 90.31 422 ALA B N 1
ATOM 6960 C CA . ALA B 1 422 ? -11.219 36.25 21.406 1 90.31 422 ALA B CA 1
ATOM 6961 C C . ALA B 1 422 ? -10.07 35.281 21.672 1 90.31 422 ALA B C 1
ATOM 6963 O O . ALA B 1 422 ? -8.906 35.594 21.422 1 90.31 422 ALA B O 1
ATOM 6964 N N . THR B 1 423 ? -10.375 34.062 22.25 1 93.19 423 THR B N 1
ATOM 6965 C CA . THR B 1 423 ? -9.406 33.031 22.5 1 93.19 423 THR B CA 1
ATOM 6966 C C . THR B 1 423 ? -9.914 31.672 21.984 1 93.19 423 THR B C 1
ATOM 6968 O O . THR B 1 423 ? -11.125 31.5 21.781 1 93.19 423 THR B O 1
ATOM 6971 N N . TYR B 1 424 ? -9.023 30.797 21.672 1 94.94 424 TYR B N 1
ATOM 6972 C CA . TYR B 1 424 ? -9.398 29.422 21.328 1 94.94 424 TYR B CA 1
ATOM 6973 C C . TYR B 1 424 ? -9.992 28.703 22.531 1 94.94 424 TYR B C 1
ATOM 6975 O O . TYR B 1 424 ? -9.383 27.781 23.062 1 94.94 424 TYR B O 1
ATOM 6983 N N . ASN B 1 425 ? -11.25 29.031 22.812 1 93.19 425 ASN B N 1
ATOM 6984 C CA . ASN B 1 425 ? -11.836 28.531 24.062 1 93.19 425 ASN B CA 1
ATOM 6985 C C . ASN B 1 425 ? -12.906 27.469 23.797 1 93.19 425 ASN B C 1
ATOM 6987 O O . ASN B 1 425 ? -13.57 27.016 24.719 1 93.19 425 ASN B O 1
ATOM 6991 N N . VAL B 1 426 ? -13.078 27.094 22.562 1 94.25 426 VAL B N 1
ATOM 6992 C CA . VAL B 1 426 ? -14.07 26.062 22.25 1 94.25 426 VAL B CA 1
ATOM 6993 C C . VAL B 1 426 ? -13.523 25.125 21.188 1 94.25 426 VAL B C 1
ATOM 6995 O O . VAL B 1 426 ? -12.75 25.531 20.328 1 94.25 426 VAL B O 1
ATOM 6998 N N . CYS B 1 427 ? -13.914 23.875 21.328 1 94.06 427 CYS B N 1
ATOM 6999 C CA . CYS B 1 427 ? -13.609 22.875 20.312 1 94.06 427 CYS B CA 1
ATOM 7000 C C . CYS B 1 427 ? -14.836 22.031 20 1 94.06 427 CYS B C 1
ATOM 7002 O O . CYS B 1 427 ? -15.781 21.984 20.781 1 94.06 427 CYS B O 1
ATOM 7004 N N . VAL B 1 428 ? -14.859 21.516 18.781 1 94.25 428 VAL B N 1
ATOM 7005 C CA . VAL B 1 428 ? -15.875 20.531 18.391 1 94.25 428 VAL B CA 1
ATOM 7006 C C . VAL B 1 428 ? -15.203 19.234 17.984 1 94.25 428 VAL B C 1
ATOM 7008 O O . VAL B 1 428 ? -14.375 19.203 17.062 1 94.25 428 VAL B O 1
ATOM 7011 N N . GLU B 1 429 ? -15.484 18.219 18.719 1 92.69 429 GLU B N 1
ATOM 7012 C CA . GLU B 1 429 ? -15.039 16.891 18.359 1 92.69 429 GLU B CA 1
ATOM 7013 C C . GLU B 1 429 ? -16.078 16.172 17.5 1 92.69 429 GLU B C 1
ATOM 7015 O O . GLU B 1 429 ? -17.25 16.078 17.859 1 92.69 429 GLU B O 1
ATOM 7020 N N . VAL B 1 430 ? -15.586 15.672 16.391 1 92.25 430 VAL B N 1
ATOM 7021 C CA . VAL B 1 430 ? -16.484 15.008 15.461 1 92.25 430 VAL B CA 1
ATOM 7022 C C . VAL B 1 430 ? -16.281 13.492 15.539 1 92.25 430 VAL B C 1
ATOM 7024 O O . VAL B 1 430 ? -15.156 13.008 15.523 1 92.25 430 VAL B O 1
ATOM 7027 N N . ASP B 1 431 ? -17.375 12.812 15.602 1 87 431 ASP B N 1
ATOM 7028 C CA . ASP B 1 431 ? -17.375 11.352 15.648 1 87 431 ASP B CA 1
ATOM 7029 C C . ASP B 1 431 ? -17.469 10.758 14.242 1 87 431 ASP B C 1
ATOM 7031 O O . ASP B 1 431 ? -18.516 10.836 13.602 1 87 431 ASP B O 1
ATOM 7035 N N . MET B 1 432 ? -16.484 10.062 13.906 1 86.44 432 MET B N 1
ATOM 7036 C CA . MET B 1 432 ? -16.422 9.516 12.555 1 86.44 432 MET B CA 1
ATOM 7037 C C . ME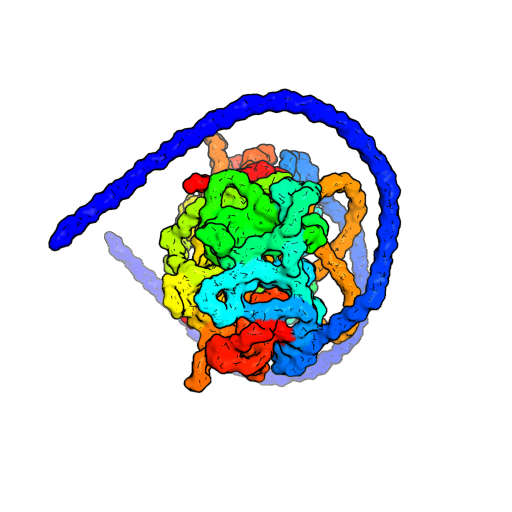T B 1 432 ? -17.5 8.469 12.328 1 86.44 432 MET B C 1
ATOM 7039 O O . MET B 1 432 ? -17.984 8.305 11.203 1 86.44 432 MET B O 1
ATOM 7043 N N . SER B 1 433 ? -17.812 7.754 13.297 1 83.25 433 SER B N 1
ATOM 7044 C CA . SER B 1 433 ? -18.828 6.719 13.141 1 83.25 433 SER B CA 1
ATOM 7045 C C . SER B 1 433 ? -20.172 7.316 12.773 1 83.25 433 SER B C 1
ATOM 7047 O O . SER B 1 433 ? -21 6.652 12.156 1 83.25 433 SER B O 1
ATOM 7049 N N . VAL B 1 434 ? -20.359 8.539 13.102 1 83.94 434 VAL B N 1
ATOM 7050 C CA . VAL B 1 434 ? -21.609 9.211 12.82 1 83.94 434 VAL B CA 1
ATOM 7051 C C . VAL B 1 434 ? -21.547 9.891 11.453 1 83.94 434 VAL B C 1
ATOM 7053 O O . VAL B 1 434 ? -22.422 9.703 10.609 1 83.94 434 VAL B O 1
ATOM 7056 N N . ILE B 1 435 ? -20.453 10.523 11.227 1 87.31 435 ILE B N 1
ATOM 7057 C CA . ILE B 1 435 ? -20.422 11.352 10.031 1 87.31 435 ILE B CA 1
ATOM 7058 C C . ILE B 1 435 ? -20.188 10.477 8.797 1 87.31 435 ILE B C 1
ATOM 7060 O O . ILE B 1 435 ? -20.453 10.898 7.672 1 87.31 435 ILE B O 1
ATOM 7064 N N . SER B 1 436 ? -19.672 9.32 8.992 1 85.75 436 SER B N 1
ATOM 7065 C CA . SER B 1 436 ? -19.406 8.438 7.863 1 85.75 436 SER B CA 1
ATOM 7066 C C . SER B 1 436 ? -20.703 8.047 7.164 1 85.75 436 SER B C 1
ATOM 7068 O O . SER B 1 436 ? -20.703 7.684 5.984 1 85.75 436 SER B O 1
ATOM 7070 N N . LYS B 1 437 ? -21.734 8.125 7.828 1 82.75 437 LYS B N 1
ATOM 7071 C CA . LYS B 1 437 ? -23.031 7.812 7.25 1 82.75 437 LYS B CA 1
ATOM 7072 C C . LYS B 1 437 ? -23.453 8.859 6.227 1 82.75 437 LYS B C 1
ATOM 7074 O O . LYS B 1 437 ? -24.297 8.602 5.367 1 82.75 437 LYS B O 1
ATOM 7079 N N . ASN B 1 438 ? -22.859 9.992 6.348 1 79.06 438 ASN B N 1
ATOM 7080 C CA . ASN B 1 438 ? -23.203 11.102 5.457 1 79.06 438 ASN B CA 1
ATOM 7081 C C . ASN B 1 438 ? -22.281 11.148 4.242 1 79.06 438 ASN B C 1
ATOM 7083 O O . ASN B 1 438 ? -22.406 12.031 3.395 1 79.06 438 ASN B O 1
ATOM 7087 N N . ALA B 1 439 ? -21.438 10.203 4.191 1 83.75 439 ALA B N 1
ATOM 7088 C CA . ALA B 1 439 ? -20.438 10.258 3.129 1 83.75 439 ALA B CA 1
ATOM 7089 C C . ALA B 1 439 ? -21.094 10.109 1.757 1 83.75 439 ALA B C 1
ATOM 7091 O O . ALA B 1 439 ? -22.016 9.312 1.587 1 83.75 439 ALA B O 1
ATOM 7092 N N . THR B 1 440 ? -20.656 10.969 0.875 1 74.94 440 THR B N 1
ATOM 7093 C CA . THR B 1 440 ? -21.125 10.852 -0.503 1 74.94 440 THR B CA 1
ATOM 7094 C C . THR B 1 440 ? -20.516 9.625 -1.177 1 74.94 440 THR B C 1
ATOM 7096 O O . THR B 1 440 ? -19.312 9.398 -1.093 1 74.94 440 THR B O 1
ATOM 7099 N N . GLU B 1 441 ? -21.391 8.828 -1.689 1 64.38 441 GLU B N 1
ATOM 7100 C CA . GLU B 1 441 ? -20.984 7.613 -2.379 1 64.38 441 GLU B CA 1
ATOM 7101 C C . GLU B 1 441 ? -20.25 7.934 -3.676 1 64.38 441 GLU B C 1
ATOM 7103 O O . GLU B 1 441 ? -20.656 8.82 -4.426 1 64.38 441 GLU B O 1
ATOM 7108 N N . VAL B 1 442 ? -19.031 7.512 -3.709 1 65.5 442 VAL B N 1
ATOM 7109 C CA . VAL B 1 442 ? -18.297 7.609 -4.969 1 65.5 442 VAL B CA 1
ATOM 7110 C C . VAL B 1 442 ? -18.906 6.652 -5.992 1 65.5 442 VAL B C 1
ATOM 7112 O O . VAL B 1 442 ? -18.984 5.445 -5.746 1 65.5 442 VAL B O 1
ATOM 7115 N N . LYS B 1 443 ? -19.766 7.152 -6.961 1 54.81 443 LYS B N 1
ATOM 7116 C CA . LYS B 1 443 ? -20.312 6.312 -8.023 1 54.81 443 LYS B CA 1
ATOM 7117 C C . LYS B 1 443 ? -19.312 6.113 -9.141 1 54.81 443 LYS B C 1
ATOM 7119 O O . LYS B 1 443 ? -18.766 7.082 -9.68 1 54.81 443 LYS B O 1
ATOM 7124 N N . ILE B 1 444 ? -18.75 4.941 -9.234 1 52.72 444 ILE B N 1
ATOM 7125 C CA . ILE B 1 444 ? -17.953 4.609 -10.406 1 52.72 444 ILE B CA 1
ATOM 7126 C C . ILE B 1 444 ? -18.859 4.391 -11.609 1 52.72 444 ILE B C 1
ATOM 7128 O O . ILE B 1 444 ? -19.719 3.504 -11.594 1 52.72 444 ILE B O 1
ATOM 7132 N N . GLU B 1 445 ? -19.109 5.457 -12.328 1 44.94 445 GLU B N 1
ATOM 7133 C CA . GLU B 1 445 ? -19.922 5.277 -13.523 1 44.94 445 GLU B CA 1
ATOM 7134 C C . GLU B 1 445 ? -19.328 4.211 -14.445 1 44.94 445 GLU B C 1
ATOM 7136 O O . GLU B 1 445 ? -18.125 4.246 -14.75 1 44.94 445 GLU B O 1
ATOM 7141 N N . GLU B 1 446 ? -19.922 3.055 -14.445 1 41.88 446 GLU B N 1
ATOM 7142 C CA . GLU B 1 446 ? -19.625 2.037 -15.453 1 41.88 446 GLU B CA 1
ATOM 7143 C C . GLU B 1 446 ? -19.766 2.605 -16.859 1 41.88 446 GLU B C 1
ATOM 7145 O O . GLU B 1 446 ? -20.812 3.152 -17.219 1 41.88 446 GLU B O 1
ATOM 7150 N N . GLU B 1 447 ? -18.688 3.207 -17.344 1 37.25 447 GLU B N 1
ATOM 7151 C CA . GLU B 1 447 ? -18.922 3.447 -18.766 1 37.25 447 GLU B CA 1
ATOM 7152 C C . GLU B 1 447 ? -19.094 2.135 -19.531 1 37.25 447 GLU B C 1
ATOM 7154 O O . GLU B 1 447 ? -18.375 1.159 -19.266 1 37.25 447 GLU B O 1
#